Protein AF-0000000076561659 (afdb_homodimer)

Foldseek 3Di:
DVVVVVVVVVLVVCCPPPVVVSVVVVPPPPDPPPPPDDPPDPPDPPPPPCPVDVVPPCPPVNVVVVVVVVVVVVVVVVVVVVVVVVVVVVVVVVVVVVVVVVVVVVVVVCVVLLADADDLVVLLVLQVVLLVLLLVLLCVLQPQWDFDLDPPPPPDDDQHSVLLVQLVVQFPPSQSLLLVLQVLLCVLALVFLAALDDPVRRVVLVVVLVVLVPDPVHAPLNSLSVQLSVLSVVCPDPSRVVRLLVSLLVSLVVSLVSVLVGIWHNDPPPDPDDPPPPGPRSRQDPVSSVSSSVSSSSVNVSSSSQRNHSWDKDWAADDFFDQDDPQAADEPGDRDDDDPVQRRQWTFSGFSFIWMKTFDDNDDPDPDDDDDPDDDDDDPDDDDDDDDPPPPPDPSGDDIDTSGHTYTHIDGDDDPDD/DVVVVVVVVVLVVCCPPPVPVSVVVVPPPPDDDDPPDDPPDPPDPPPPPPPVD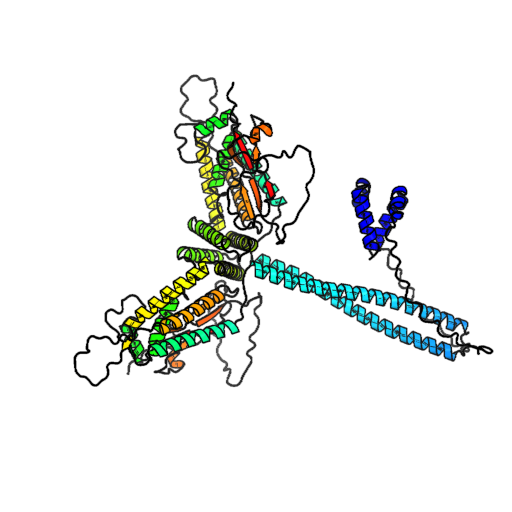PVPPPPPVNVVVVVVVVVVVVVVVVVVVVVVVVVVVVVVVVVVVVVVVVVVVVVVVCVVLLADADDLVVLLVLQVVLLVLLLVLLCVLQPQWDFDLDPPLPPPDDCHSVLLVQLVVQFPPSLSLLLVLQSLLCVLALVFLAALDDPVRRVVLVVVLVVLVPDPVHAPLNSLSVQLSVLSVVCPDPSRVVRLLVSLLVSLVVSLVSVLVGIFHNDPPPDPDDPPPPGPRSRQDPVSSVSSSVSSSSVNVSSSSQRNHSWDKDWAADDFFAQDDPQAADEPGDRDDDDPVQRRQWTFSGFSFIWMKTFDDDDDPDPDDDPPPDDDDDDPDDDDDDDDDPDCDPPSGDDIDTSGHTYTHIDGDDPPDD

Nearest PDB structures (foldseek):
  7tnn-assembly1_D  TM=2.055E-01  e=6.309E+00  Rattus norvegicus

Radius of gyration: 42.23 Å; Cα contacts (8 Å, |Δi|>4): 883; chains: 2; bounding box: 142×108×100 Å

Structure (mmCIF, N/CA/C/O backbone):
data_AF-0000000076561659-model_v1
#
loop_
_entity.id
_entity.type
_entity.pdbx_description
1 polymer 'Uncharacterized protein'
#
loop_
_atom_site.group_PDB
_atom_site.id
_atom_site.type_symbol
_atom_site.label_atom_id
_atom_site.label_alt_id
_atom_site.label_comp_id
_atom_site.label_asym_id
_atom_site.label_entity_id
_atom_site.label_seq_id
_atom_site.pdbx_PDB_ins_code
_atom_site.Cartn_x
_atom_site.Cartn_y
_atom_site.Cartn_z
_atom_site.occupancy
_atom_site.B_iso_or_equiv
_atom_site.auth_seq_id
_atom_site.auth_comp_id
_atom_site.auth_asym_id
_atom_site.auth_atom_id
_atom_site.pdbx_PDB_model_num
ATOM 1 N N . MET A 1 1 ? 38.812 25.25 7.559 1 34.53 1 MET A N 1
ATOM 2 C CA . MET A 1 1 ? 39.375 26.609 7.656 1 34.53 1 MET A CA 1
ATOM 3 C C . MET A 1 1 ? 38.406 27.547 8.344 1 34.53 1 MET A C 1
ATOM 5 O O . MET A 1 1 ? 38.812 28.422 9.117 1 34.53 1 MET A O 1
ATOM 9 N N . VAL A 1 2 ? 37.219 27.172 8.047 1 44.56 2 VAL A N 1
ATOM 10 C CA . VAL A 1 2 ? 36.125 28.047 8.469 1 44.56 2 VAL A CA 1
ATOM 11 C C . VAL A 1 2 ? 35.969 27.984 9.984 1 44.56 2 VAL A C 1
ATOM 13 O O . VAL A 1 2 ? 35.781 29 10.641 1 44.56 2 VAL A O 1
ATOM 16 N N . LEU A 1 3 ? 36.219 26.797 10.453 1 42.22 3 LEU A N 1
ATOM 17 C CA . LEU A 1 3 ? 35.969 26.578 11.875 1 42.22 3 LEU A CA 1
ATOM 18 C C . LEU A 1 3 ? 37.031 27.25 12.727 1 42.22 3 LEU A C 1
ATOM 20 O O . LEU A 1 3 ? 36.75 27.75 13.82 1 42.22 3 LEU A O 1
ATOM 24 N N . ARG A 1 4 ? 38.188 27.172 12.258 1 49.09 4 ARG A N 1
ATOM 25 C CA . ARG A 1 4 ? 39.312 27.828 12.945 1 49.09 4 ARG A CA 1
ATOM 26 C C . ARG A 1 4 ? 39.094 29.344 12.969 1 49.09 4 ARG A C 1
ATOM 28 O O . ARG A 1 4 ? 39.375 30 13.977 1 49.09 4 ARG A O 1
ATOM 35 N N . GLU A 1 5 ? 38.562 29.797 11.773 1 50.53 5 GLU A N 1
ATOM 36 C CA . GLU A 1 5 ? 38.312 31.234 11.648 1 50.53 5 GLU A CA 1
ATOM 37 C C . GLU A 1 5 ? 37.188 31.688 12.578 1 50.53 5 GLU A C 1
ATOM 39 O O . GLU A 1 5 ? 37.281 32.75 13.203 1 50.53 5 GLU A O 1
ATOM 44 N N . ASP A 1 6 ? 36.25 30.812 12.672 1 50.66 6 ASP A N 1
ATOM 45 C CA . ASP A 1 6 ? 35.094 31.156 13.516 1 50.66 6 ASP A CA 1
ATOM 46 C C . ASP A 1 6 ? 35.469 31.125 15 1 50.66 6 ASP A C 1
ATOM 48 O O . ASP A 1 6 ? 35 31.938 15.781 1 50.66 6 ASP A O 1
ATOM 52 N N . PHE A 1 7 ? 36.344 30.188 15.383 1 55.94 7 PHE A N 1
ATOM 53 C CA . PHE A 1 7 ? 36.875 30.109 16.734 1 55.94 7 PHE A CA 1
ATOM 54 C C . PHE A 1 7 ? 37.719 31.344 17.062 1 55.94 7 PHE A C 1
ATOM 56 O O . PHE A 1 7 ? 37.594 31.906 18.156 1 55.94 7 PHE A O 1
ATOM 63 N N . GLY A 1 8 ? 38.625 31.656 16.141 1 61.44 8 GLY A N 1
ATOM 64 C CA . GLY A 1 8 ? 39.438 32.844 16.297 1 61.44 8 GLY A CA 1
ATOM 65 C C . GLY A 1 8 ? 38.594 34.125 16.438 1 61.44 8 GLY A C 1
ATOM 66 O O . GLY A 1 8 ? 38.906 35 17.266 1 61.44 8 GLY A O 1
ATOM 67 N N . ARG A 1 9 ? 37.562 34.156 15.594 1 62.38 9 ARG A N 1
ATOM 68 C CA . ARG A 1 9 ? 36.656 35.312 15.586 1 62.38 9 ARG A CA 1
ATOM 69 C C . ARG A 1 9 ? 35.906 35.406 16.906 1 62.38 9 ARG A C 1
ATOM 71 O O . ARG A 1 9 ? 35.75 36.531 17.453 1 62.38 9 ARG A O 1
ATOM 78 N N . LEU A 1 10 ? 35.375 34.312 17.359 1 60.22 10 LEU A N 1
ATOM 79 C CA . LEU A 1 10 ? 34.656 34.281 18.625 1 60.22 10 LEU A CA 1
ATOM 80 C C . LEU A 1 10 ? 35.562 34.594 19.797 1 60.22 10 LEU A C 1
ATOM 82 O O . LEU A 1 10 ? 35.219 35.344 20.703 1 60.22 10 LEU A O 1
ATOM 86 N N . SER A 1 11 ? 36.75 34.031 19.703 1 63.06 11 SER A N 1
ATOM 87 C CA . SER A 1 11 ? 37.75 34.281 20.719 1 63.06 11 SER A CA 1
ATOM 88 C C . SER A 1 11 ? 38.188 35.75 20.719 1 63.06 11 SER A C 1
ATOM 90 O O . SER A 1 11 ? 38.344 36.344 21.766 1 63.06 11 SER A O 1
ATOM 92 N N . SER A 1 12 ? 38.562 36.344 19.516 1 66 12 SER A N 1
ATOM 93 C CA . SER A 1 12 ? 38.938 37.75 19.375 1 66 12 SER A CA 1
ATOM 94 C C . SER A 1 12 ? 37.781 38.688 19.781 1 66 12 SER A C 1
ATOM 96 O O . SER A 1 12 ? 38.031 39.75 20.359 1 66 12 SER A O 1
ATOM 98 N N . PHE A 1 13 ? 36.469 38.375 19.422 1 60.66 13 PHE A N 1
ATOM 99 C CA . PHE A 1 13 ? 35.281 39.094 19.781 1 60.66 13 PHE A CA 1
ATOM 100 C C . PHE A 1 13 ? 35.094 39.156 21.297 1 60.66 13 PHE A C 1
ATOM 102 O O . PHE A 1 13 ? 34.781 40.219 21.859 1 60.66 13 PHE A O 1
ATOM 109 N N . LEU A 1 14 ? 35.219 37.969 21.891 1 60.69 14 LEU A N 1
ATOM 110 C CA . LEU A 1 14 ? 35.094 37.906 23.344 1 60.69 14 LEU A CA 1
ATOM 111 C C . LEU A 1 14 ? 36.219 38.656 24.031 1 60.69 14 LEU A C 1
ATOM 113 O O . LEU A 1 14 ? 36 39.344 25.031 1 60.69 14 LEU A O 1
ATOM 117 N N . GLN A 1 15 ? 37.469 38.594 23.453 1 65.5 15 GLN A N 1
ATOM 118 C CA . GLN A 1 15 ? 38.625 39.281 23.984 1 65.5 15 GLN A CA 1
ATOM 119 C C . GLN A 1 15 ? 38.438 40.781 23.906 1 65.5 15 GLN A C 1
ATOM 121 O O . GLN A 1 15 ? 38.844 41.531 24.812 1 65.5 15 GLN A O 1
ATOM 126 N N . ARG A 1 16 ? 37.812 41.25 22.828 1 66.12 16 ARG A N 1
ATOM 127 C CA . ARG A 1 16 ? 37.656 42.688 22.609 1 66.12 16 ARG A CA 1
ATOM 128 C C . ARG A 1 16 ? 36.5 43.25 23.406 1 66.12 16 ARG A C 1
ATOM 130 O O . ARG A 1 16 ? 36.594 44.344 23.953 1 66.12 16 ARG A O 1
ATOM 137 N N . ASN A 1 17 ? 35.344 42.531 23.375 1 63.66 17 ASN A N 1
ATOM 138 C CA . ASN A 1 17 ? 34.125 43.125 23.891 1 63.66 17 ASN A CA 1
ATOM 139 C C . ASN A 1 17 ? 33.812 42.656 25.312 1 63.66 17 ASN A C 1
ATOM 141 O O . ASN A 1 17 ? 33.156 43.375 26.078 1 63.66 17 ASN A O 1
ATOM 145 N N . HIS A 1 18 ? 34.125 41.375 25.703 1 53 18 HIS A N 1
ATOM 146 C CA . HIS A 1 18 ? 33.844 40.875 27.047 1 53 18 HIS A CA 1
ATOM 147 C C . HIS A 1 18 ? 35.062 40.156 27.625 1 53 18 HIS A C 1
ATOM 149 O O . HIS A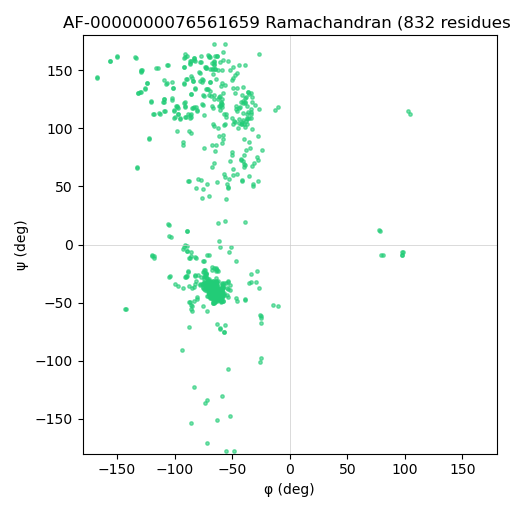 1 18 ? 35.062 38.906 27.688 1 53 18 HIS A O 1
ATOM 155 N N . PRO A 1 19 ? 36.188 40.812 27.906 1 58.41 19 PRO A N 1
ATOM 156 C CA . PRO A 1 19 ? 37.5 40.25 28.344 1 58.41 19 PRO A CA 1
ATOM 157 C C . PRO A 1 19 ? 37.375 39.375 29.594 1 58.41 19 PRO A C 1
ATOM 159 O O . PRO A 1 19 ? 38.125 38.438 29.766 1 58.41 19 PRO A O 1
ATOM 162 N N . ASP A 1 20 ? 36.469 39.719 30.438 1 58.88 20 ASP A N 1
ATOM 163 C CA . ASP A 1 20 ? 36.344 39.031 31.734 1 58.88 20 ASP A CA 1
ATOM 164 C C . ASP A 1 20 ? 35.906 37.594 31.531 1 58.88 20 ASP A C 1
ATOM 166 O O . ASP A 1 20 ? 36.375 36.688 32.25 1 58.88 20 ASP A O 1
ATOM 170 N N . ILE A 1 21 ? 34.938 37.344 30.688 1 55.72 21 ILE A N 1
ATOM 171 C CA . ILE A 1 21 ? 34.375 36 30.484 1 55.72 21 ILE A CA 1
ATOM 172 C C . ILE A 1 21 ? 35.406 35.125 29.781 1 55.72 21 ILE A C 1
ATOM 174 O O . ILE A 1 21 ? 35.5 33.938 30.062 1 55.72 21 ILE A O 1
ATOM 178 N N . TYR A 1 22 ? 36.125 35.688 28.812 1 56.88 22 TYR A N 1
ATOM 179 C CA . TYR A 1 22 ? 37.219 35 28.125 1 56.88 22 TYR A CA 1
ATOM 180 C C . TYR A 1 22 ? 38.25 34.469 29.109 1 56.88 22 TYR A C 1
ATOM 182 O O . TYR A 1 22 ? 38.75 33.344 28.969 1 56.88 22 TYR A O 1
ATOM 190 N N . ALA A 1 23 ? 38.625 35.281 30.125 1 58.38 23 ALA A N 1
ATOM 191 C CA . ALA A 1 23 ? 39.562 34.906 31.172 1 58.38 23 ALA A CA 1
ATOM 192 C C . ALA A 1 23 ? 39.094 33.688 31.953 1 58.38 23 ALA A C 1
ATOM 194 O O . ALA A 1 23 ? 39.875 32.844 32.344 1 58.38 23 ALA A O 1
ATOM 195 N N . GLN A 1 24 ? 37.844 33.688 32.281 1 52.12 24 GLN A N 1
ATOM 196 C CA . GLN A 1 24 ? 37.281 32.625 33.094 1 52.12 24 GLN A CA 1
ATOM 197 C C . GLN A 1 24 ? 37.375 31.281 32.375 1 52.12 24 GLN A C 1
ATOM 199 O O . GLN A 1 24 ? 37.562 30.25 33 1 52.12 24 GLN A O 1
ATOM 204 N N . PHE A 1 25 ? 37 31.281 31.062 1 42.16 25 PHE A N 1
ATOM 205 C CA . PHE A 1 25 ? 37 30.062 30.281 1 42.16 25 PHE A CA 1
ATOM 206 C C . PHE A 1 25 ? 38.406 29.5 30.156 1 42.16 25 PHE A C 1
ATOM 208 O O . PHE A 1 25 ? 38.594 28.281 30.188 1 42.16 25 PHE A O 1
ATOM 215 N N . SER A 1 26 ? 39.406 30.344 29.781 1 45.19 26 SER A N 1
ATOM 216 C CA . SER A 1 26 ? 40.781 29.906 29.609 1 45.19 26 SER A CA 1
ATOM 217 C C . SER A 1 26 ? 41.281 29.156 30.828 1 45.19 26 SER A C 1
ATOM 219 O O . SER A 1 26 ? 42.25 28.391 30.734 1 45.19 26 SER A O 1
ATOM 221 N N . SER A 1 27 ? 40.844 29.562 32 1 38.19 27 SER A N 1
ATOM 222 C CA . SER A 1 27 ? 41.406 28.984 33.219 1 38.19 27 SER A CA 1
ATOM 223 C C . SER A 1 27 ? 40.969 27.531 33.375 1 38.19 27 SER A C 1
ATOM 225 O O . SER A 1 27 ? 41.531 26.797 34.188 1 38.19 27 SER A O 1
ATOM 227 N N . SER A 1 28 ? 39.75 27.203 33.031 1 33.41 28 SER A N 1
ATOM 228 C CA . SER A 1 28 ? 39.344 25.875 33.469 1 33.41 28 SER A CA 1
ATOM 229 C C . SER A 1 28 ? 39.969 24.797 32.594 1 33.41 28 SER A C 1
ATOM 231 O O . SER A 1 28 ? 39.375 24.297 31.656 1 33.41 28 SER A O 1
ATOM 233 N N . SER A 1 29 ? 41.281 24.938 32.188 1 32.28 29 SER A N 1
ATOM 234 C CA . SER A 1 29 ? 42.094 24.047 31.375 1 32.28 29 SER A CA 1
ATOM 235 C C . SER A 1 29 ? 42.156 22.656 31.984 1 32.28 29 SER A C 1
ATOM 237 O O . SER A 1 29 ? 42.875 22.438 32.969 1 32.28 29 SER A O 1
ATOM 239 N N . PRO A 1 30 ? 41 21.922 32.219 1 28.39 30 PRO A N 1
ATOM 240 C CA . PRO A 1 30 ? 41.312 20.797 33.094 1 28.39 30 PRO A CA 1
ATOM 241 C C . PRO A 1 30 ? 42.406 19.891 32.562 1 28.39 30 PRO A C 1
ATOM 243 O O . PRO A 1 30 ? 43.219 19.375 33.344 1 28.39 30 PRO A O 1
ATOM 246 N N . TYR A 1 31 ? 42.062 19.172 31.484 1 26.06 31 TYR A N 1
ATOM 247 C CA . TYR A 1 31 ? 42.531 17.797 31.438 1 26.06 31 TYR A CA 1
ATOM 248 C C . TYR A 1 31 ? 44.031 17.734 31.125 1 26.06 31 TYR A C 1
ATOM 250 O O . TYR A 1 31 ? 44.438 18.078 30.016 1 26.06 31 TYR A O 1
ATOM 258 N N . SER A 1 32 ? 44.906 17.875 31.984 1 24.67 32 SER A N 1
ATOM 259 C CA . SER A 1 32 ? 46.344 17.734 31.922 1 24.67 32 SER A CA 1
ATOM 260 C C . SER A 1 32 ? 46.75 16.312 31.562 1 24.67 32 SER A C 1
ATOM 262 O O . SER A 1 32 ? 47.125 15.531 32.438 1 24.67 32 SER A O 1
ATOM 264 N N . GLU A 1 33 ? 45.875 15.453 30.984 1 24.41 33 GLU A N 1
ATOM 265 C CA . GLU A 1 33 ? 46.531 14.148 31.078 1 24.41 33 GLU A CA 1
ATOM 266 C C . GLU A 1 33 ? 47.906 14.164 30.391 1 24.41 33 GLU A C 1
ATOM 268 O O . GLU A 1 33 ? 48.062 14.766 29.312 1 24.41 33 GLU A O 1
ATOM 273 N N . PRO A 1 34 ? 48.938 13.703 31.031 1 23.7 34 PRO A N 1
ATOM 274 C CA . PRO A 1 34 ? 50.344 13.766 30.625 1 23.7 34 PRO A CA 1
ATOM 275 C C . PRO A 1 34 ? 50.625 13.031 29.312 1 23.7 34 PRO A C 1
ATOM 277 O O . PRO A 1 34 ? 50.062 11.945 29.094 1 23.7 34 PRO A O 1
ATOM 280 N N . ALA A 1 35 ? 50.594 13.734 28.188 1 27.78 35 ALA A N 1
ATOM 281 C CA . ALA A 1 35 ? 50.938 13.219 26.875 1 27.78 35 ALA A CA 1
ATOM 282 C C . ALA A 1 35 ? 52.125 12.258 26.938 1 27.78 35 ALA A C 1
ATOM 284 O O . ALA A 1 35 ? 53.094 12.508 27.656 1 27.78 35 ALA A O 1
ATOM 285 N N . PRO A 1 36 ? 51.875 10.945 26.797 1 27.03 36 PRO A N 1
ATOM 286 C CA . PRO A 1 36 ? 52.969 10.016 26.969 1 27.03 36 PRO A CA 1
ATOM 287 C C . PRO A 1 36 ? 54.281 10.516 26.328 1 27.03 36 PRO A C 1
ATOM 289 O O . PRO A 1 36 ? 54.219 11.336 25.406 1 27.03 36 PRO A O 1
ATOM 292 N N . PRO A 1 37 ? 55.406 10.406 27.016 1 25.11 37 PRO A N 1
ATOM 293 C CA . PRO A 1 37 ? 56.688 11.016 26.625 1 25.11 37 PRO A CA 1
ATOM 294 C C . PRO A 1 37 ? 57.062 10.719 25.188 1 25.11 37 PRO A C 1
ATOM 296 O O . PRO A 1 37 ? 56.688 9.68 24.641 1 25.11 37 PRO A O 1
ATOM 299 N N . PRO A 1 38 ? 57 11.734 24.297 1 28.22 38 PRO A N 1
ATOM 300 C CA . PRO A 1 38 ? 57.312 11.555 22.891 1 28.22 38 PRO A CA 1
ATOM 301 C C . PRO A 1 38 ? 58.469 10.586 22.656 1 28.22 38 PRO A C 1
ATOM 303 O O . PRO A 1 38 ? 59.344 10.445 23.516 1 28.22 38 PRO A O 1
ATOM 306 N N . PRO A 1 39 ? 58.188 9.461 22.094 1 29.08 39 PRO A N 1
ATOM 307 C CA . PRO A 1 39 ? 59.25 8.445 21.969 1 29.08 39 PRO A CA 1
ATOM 308 C C . PRO A 1 39 ? 60.625 9.055 21.781 1 29.08 39 PRO A C 1
ATOM 310 O O . PRO A 1 39 ? 60.75 10.188 21.312 1 29.08 39 PRO A O 1
ATOM 313 N N . PRO A 1 40 ? 61.594 8.664 22.625 1 26.69 40 PRO A N 1
ATOM 314 C CA . PRO A 1 40 ? 62.938 9.25 22.703 1 26.69 40 PRO A CA 1
ATOM 315 C C . PRO A 1 40 ? 63.531 9.578 21.328 1 26.69 40 PRO A C 1
ATOM 317 O O . PRO A 1 40 ? 63.156 8.938 20.328 1 26.69 40 PRO A O 1
ATOM 320 N N . PRO A 1 41 ? 63.688 10.914 21.094 1 28.59 41 PRO A N 1
ATOM 321 C CA . PRO A 1 41 ? 64.25 11.32 19.781 1 28.59 41 PRO A CA 1
ATOM 322 C C . PRO A 1 41 ? 65.25 10.344 19.25 1 28.59 41 PRO A C 1
ATOM 324 O O . PRO A 1 41 ? 65.938 9.664 20.031 1 28.59 41 PRO A O 1
ATOM 327 N N . PRO A 1 42 ? 65 9.68 18.172 1 30.73 42 PRO A N 1
ATOM 328 C CA . PRO A 1 42 ? 65.938 8.68 17.672 1 30.73 42 PRO A CA 1
ATOM 329 C C . PRO A 1 42 ? 67.375 9.023 17.969 1 30.73 42 PRO A C 1
ATOM 331 O O . PRO A 1 42 ? 67.75 10.195 18.172 1 30.73 42 PRO A O 1
ATOM 334 N N . PRO A 1 43 ? 68.062 8.117 18.656 1 27.8 43 PRO A N 1
ATOM 335 C CA . PRO A 1 43 ? 69.438 8.312 19.125 1 27.8 43 PRO A CA 1
ATOM 336 C C . PRO A 1 43 ? 70.25 9.227 18.219 1 27.8 43 PRO A C 1
ATOM 338 O O . PRO A 1 43 ? 70 9.328 17.031 1 27.8 43 PRO A O 1
ATOM 341 N N . PRO A 1 44 ? 70.75 10.398 18.844 1 27.16 44 PRO A N 1
ATOM 342 C CA . PRO A 1 44 ? 71.562 11.312 18.078 1 27.16 44 PRO A CA 1
ATOM 343 C C . PRO A 1 44 ? 72.562 10.578 17.188 1 27.16 44 PRO A C 1
ATOM 345 O O . PRO A 1 44 ? 73.125 9.523 17.562 1 27.16 44 PRO A O 1
ATOM 348 N N . LEU A 1 45 ? 72.312 10.5 15.898 1 30.75 45 LEU A N 1
ATOM 349 C CA . LEU A 1 45 ? 73.25 9.883 15 1 30.75 45 LEU A CA 1
ATOM 350 C C . LEU A 1 45 ? 74.688 10.172 15.469 1 30.75 45 LEU A C 1
ATOM 352 O O . LEU A 1 45 ? 74.938 11.227 16.062 1 30.75 45 LEU A O 1
ATOM 356 N N . PRO A 1 46 ? 75.312 9.141 15.969 1 27.98 46 PRO A N 1
ATOM 357 C CA . PRO A 1 46 ? 76.688 9.32 16.516 1 27.98 46 PRO A CA 1
ATOM 358 C C . PRO A 1 46 ? 77.438 10.484 15.875 1 27.98 46 PRO A C 1
ATOM 360 O O . PRO A 1 46 ? 77.125 10.852 14.727 1 27.98 46 PRO A O 1
ATOM 363 N N . PRO A 1 47 ? 77.75 11.477 16.781 1 28.52 47 PRO A N 1
ATOM 364 C CA . PRO A 1 47 ? 78.562 12.602 16.281 1 28.52 47 PRO A CA 1
ATOM 365 C C . PRO A 1 47 ? 79.688 12.148 15.375 1 28.52 47 PRO A C 1
ATOM 367 O O . PRO A 1 47 ? 80.5 11.336 15.781 1 28.52 47 PRO A O 1
ATOM 370 N N . ARG A 1 48 ? 79.312 11.75 14.156 1 31.48 48 ARG A N 1
ATOM 371 C CA . ARG A 1 48 ? 80.438 11.422 13.352 1 31.48 48 ARG A CA 1
ATOM 372 C C . ARG A 1 48 ? 81.625 12.359 13.672 1 31.48 48 ARG A C 1
ATOM 374 O O . ARG A 1 48 ? 81.438 13.578 13.727 1 31.48 48 ARG A O 1
ATOM 381 N N . ASN A 1 49 ? 82.375 11.93 14.625 1 27.5 49 ASN A N 1
ATOM 382 C CA . ASN A 1 49 ? 83.688 12.547 14.906 1 27.5 49 ASN A CA 1
ATOM 383 C C . ASN A 1 49 ? 84.312 13.188 13.656 1 27.5 49 ASN A C 1
ATOM 385 O O . ASN A 1 49 ? 84.75 12.484 12.758 1 27.5 49 ASN A O 1
ATOM 389 N N . SER A 1 50 ? 83.438 14.117 13.047 1 28.23 50 SER A N 1
ATOM 390 C CA . SER A 1 50 ? 84.125 14.75 11.914 1 28.23 50 SER A CA 1
ATOM 391 C C . SER A 1 50 ? 85.438 15.367 12.336 1 28.23 50 SER A C 1
ATOM 393 O O . SER A 1 50 ? 85.5 16.391 13.016 1 28.23 50 SER A O 1
ATOM 395 N N . SER A 1 51 ? 86.312 14.656 12.992 1 28.19 51 SER A N 1
ATOM 396 C CA . SER A 1 51 ? 87.625 15.258 12.875 1 28.19 51 SER A CA 1
ATOM 397 C C . SER A 1 51 ? 87.812 15.961 11.531 1 28.19 51 SER A C 1
ATOM 399 O O . SER A 1 51 ? 88.062 15.305 10.516 1 28.19 51 SER A O 1
ATOM 401 N N . LEU A 1 52 ? 86.812 16.812 11.305 1 30.48 52 LEU A N 1
ATOM 402 C CA . LEU A 1 52 ? 86.938 17.672 10.125 1 30.48 52 LEU A CA 1
ATOM 403 C C . LEU A 1 52 ? 88.25 18.359 10.039 1 30.48 52 LEU A C 1
ATOM 405 O O . LEU A 1 52 ? 88.625 19.172 10.898 1 30.48 52 LEU A O 1
ATOM 409 N N . GLY A 1 53 ? 89.375 17.75 9.883 1 32.22 53 GLY A N 1
ATOM 410 C CA . GLY A 1 53 ? 90.438 18.484 9.242 1 32.22 53 GLY A CA 1
ATOM 411 C C . GLY A 1 53 ? 89.938 19.578 8.305 1 32.22 53 GLY A C 1
ATOM 412 O O . GLY A 1 53 ? 88.75 19.656 8.016 1 32.22 53 GLY A O 1
ATOM 413 N N . PRO A 1 54 ? 90.812 20.656 7.812 1 34.56 54 PRO A N 1
ATOM 414 C CA . PRO A 1 54 ? 90.25 21.812 7.102 1 34.56 54 PRO A CA 1
ATOM 415 C C . PRO A 1 54 ? 89.125 21.422 6.148 1 34.56 54 PRO A C 1
ATOM 417 O O . PRO A 1 54 ? 89.25 20.406 5.461 1 34.56 54 PRO A O 1
ATOM 420 N N . THR A 1 55 ? 87.938 21.438 6.648 1 37.88 55 THR A N 1
ATOM 421 C CA . THR A 1 55 ? 86.75 21.062 5.973 1 37.88 55 THR A CA 1
ATOM 422 C C . THR A 1 55 ? 86.75 21.5 4.512 1 37.88 55 THR A C 1
ATOM 424 O O . THR A 1 55 ? 86.938 22.688 4.215 1 37.88 55 THR A O 1
ATOM 427 N N . PRO A 1 56 ? 87.438 20.688 3.6 1 39.81 56 PRO A N 1
ATOM 428 C CA . PRO A 1 56 ? 87.562 21.141 2.211 1 39.81 56 PRO A CA 1
ATOM 429 C C . PRO A 1 56 ? 86.312 21.875 1.702 1 39.81 56 PRO A C 1
ATOM 431 O O . PRO A 1 56 ? 85.188 21.656 2.207 1 39.81 56 PRO A O 1
ATOM 434 N N . THR A 1 57 ? 86.438 23.203 1.413 1 41.72 57 THR A N 1
ATOM 435 C CA . THR A 1 57 ? 85.438 24.047 0.695 1 41.72 57 THR A CA 1
ATOM 436 C C . THR A 1 57 ? 84.562 23.203 -0.177 1 41.72 57 THR A C 1
ATOM 438 O O . THR A 1 57 ? 85 22.391 -0.98 1 41.72 57 THR A O 1
ATOM 441 N N . PRO A 1 58 ? 83.5 22.547 0.384 1 48.53 58 PRO A N 1
ATOM 442 C CA . PRO A 1 58 ? 82.625 21.688 -0.413 1 48.53 58 PRO A CA 1
ATOM 443 C C . PRO A 1 58 ? 82.562 22.109 -1.879 1 48.53 58 PRO A C 1
ATOM 445 O O . PRO A 1 58 ? 82.375 23.297 -2.178 1 48.53 58 PRO A O 1
ATOM 448 N N . SER A 1 59 ? 83.375 21.547 -2.736 1 54.34 59 SER A N 1
ATOM 449 C CA . SER A 1 59 ? 83.562 21.797 -4.156 1 54.34 59 SER A CA 1
ATOM 450 C C . SER A 1 59 ? 82.25 22.078 -4.867 1 54.34 59 SER A C 1
ATOM 452 O O . SER A 1 59 ? 81.188 21.641 -4.398 1 54.34 59 SER A O 1
ATOM 454 N N . THR A 1 60 ? 82.062 23.172 -5.633 1 61.94 60 THR A N 1
ATOM 455 C CA . THR A 1 60 ? 81 23.625 -6.52 1 61.94 60 THR A CA 1
ATOM 456 C C . THR A 1 60 ? 80.25 22.438 -7.117 1 61.94 60 THR A C 1
ATOM 458 O O . THR A 1 60 ? 79 22.5 -7.305 1 61.94 60 THR A O 1
ATOM 461 N N . THR A 1 61 ? 80.938 21.297 -7.129 1 67.62 61 THR A N 1
ATOM 462 C CA . THR A 1 61 ? 80.375 20.141 -7.789 1 67.62 61 THR A CA 1
ATOM 463 C C . THR A 1 61 ? 79.375 19.422 -6.848 1 67.62 61 THR A C 1
ATOM 465 O O . THR A 1 61 ? 78.312 18.938 -7.277 1 67.62 61 THR A O 1
ATOM 468 N N . SER A 1 62 ? 79.688 19.453 -5.465 1 75.25 62 SER A N 1
ATOM 469 C CA . SER A 1 62 ? 78.875 18.734 -4.508 1 75.25 62 SER A CA 1
ATOM 470 C C . SER A 1 62 ? 77.562 19.453 -4.254 1 75.25 62 SER A C 1
ATOM 472 O O . SER A 1 62 ? 76.5 18.812 -4.176 1 75.25 62 SER A O 1
ATOM 474 N N . LEU A 1 63 ? 77.625 20.734 -4.234 1 78.25 63 LEU A N 1
ATOM 475 C CA . LEU A 1 63 ? 76.438 21.547 -4.039 1 78.25 63 LEU A CA 1
ATOM 476 C C . LEU A 1 63 ? 75.5 21.469 -5.254 1 78.25 63 LEU A C 1
ATOM 478 O O . LEU A 1 63 ? 74.312 21.438 -5.113 1 78.25 63 LEU A O 1
ATOM 482 N N . GLU A 1 64 ? 76.188 21.297 -6.395 1 77.06 64 GLU A N 1
ATOM 483 C CA . GLU A 1 64 ? 75.438 21.141 -7.633 1 77.06 64 GLU A CA 1
ATOM 484 C C . GLU A 1 64 ? 74.688 19.797 -7.684 1 77.06 64 GLU A C 1
ATO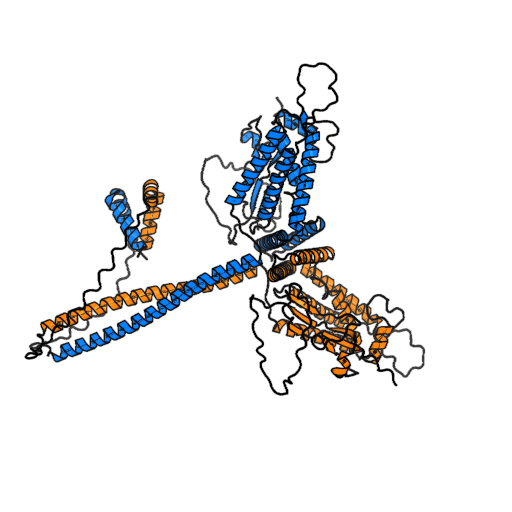M 486 O O . GLU A 1 64 ? 73.562 19.719 -8.156 1 77.06 64 GLU A O 1
ATOM 491 N N . SER A 1 65 ? 75.438 18.781 -7.113 1 81.44 65 SER A N 1
ATOM 492 C CA . SER A 1 65 ? 74.812 17.469 -7.086 1 81.44 65 SER A CA 1
ATOM 493 C C . SER A 1 65 ? 73.625 17.438 -6.133 1 81.44 65 SER A C 1
ATOM 495 O O . SER A 1 65 ? 72.562 16.828 -6.434 1 81.44 65 SER A O 1
ATOM 497 N N . LEU A 1 66 ? 73.688 18.094 -4.977 1 82.69 66 LEU A N 1
ATOM 498 C CA . LEU A 1 66 ? 72.625 18.188 -4.004 1 82.69 66 LEU A CA 1
ATOM 499 C C . LEU A 1 66 ? 71.438 18.984 -4.559 1 82.69 66 LEU A C 1
ATOM 501 O O . LEU A 1 66 ? 70.25 18.641 -4.332 1 82.69 66 LEU A O 1
ATOM 505 N N . LEU A 1 67 ? 71.812 20 -5.332 1 83.31 67 LEU A N 1
ATOM 506 C CA . LEU A 1 67 ? 70.75 20.828 -5.965 1 83.31 67 LEU A CA 1
ATOM 507 C C . LEU A 1 67 ? 70 20.031 -7 1 83.31 67 LEU A C 1
ATOM 509 O O . LEU A 1 67 ? 68.75 20.141 -7.074 1 83.31 67 LEU A O 1
ATOM 513 N N . LYS A 1 68 ? 70.75 19.219 -7.742 1 82.88 68 LYS A N 1
ATOM 514 C CA . LYS A 1 68 ? 70.062 18.391 -8.75 1 82.88 68 LYS A CA 1
ATOM 515 C C . LYS A 1 68 ? 69.188 17.359 -8.109 1 82.88 68 LYS A C 1
ATOM 517 O O . LYS A 1 68 ? 68.062 17.094 -8.609 1 82.88 68 LYS A O 1
ATOM 522 N N . ARG A 1 69 ? 69.625 16.797 -7 1 83.81 69 ARG A N 1
ATOM 523 C CA . ARG A 1 69 ? 68.812 15.812 -6.293 1 83.81 69 ARG A CA 1
ATOM 524 C C . ARG A 1 69 ? 67.562 16.438 -5.738 1 83.81 69 ARG A C 1
ATOM 526 O O . ARG A 1 69 ? 66.438 15.852 -5.84 1 83.81 69 ARG A O 1
ATOM 533 N N . LYS A 1 70 ? 67.625 17.609 -5.203 1 85 70 LYS A N 1
ATOM 534 C CA . LYS A 1 70 ? 66.438 18.281 -4.629 1 85 70 LYS A CA 1
ATOM 535 C C . LYS A 1 70 ? 65.438 18.703 -5.715 1 85 70 LYS A C 1
ATOM 537 O O . LYS A 1 70 ? 64.25 18.688 -5.504 1 85 70 LYS A O 1
ATOM 542 N N . GLU A 1 71 ? 66.062 19.078 -6.867 1 83.88 71 GLU A N 1
ATOM 543 C CA . GLU A 1 71 ? 65.25 19.391 -8.008 1 83.88 71 GLU A CA 1
ATOM 544 C C . GLU A 1 71 ? 64.438 18.172 -8.477 1 83.88 71 GLU A C 1
ATOM 546 O O . GLU A 1 71 ? 63.281 18.281 -8.82 1 83.88 71 GLU A O 1
ATOM 551 N N . HIS A 1 72 ? 65.125 17.078 -8.445 1 86 72 HIS A N 1
ATOM 552 C CA . HIS A 1 72 ? 64.5 15.828 -8.805 1 86 72 HIS A CA 1
ATOM 553 C C . HIS A 1 72 ? 63.375 15.492 -7.816 1 86 72 HIS A C 1
ATOM 555 O O . HIS A 1 72 ? 62.281 15.07 -8.211 1 86 72 HIS A O 1
ATOM 561 N N . ASP A 1 73 ? 63.625 15.727 -6.535 1 86.31 73 ASP A N 1
ATOM 562 C CA . ASP A 1 73 ? 62.625 15.469 -5.496 1 86.31 73 ASP A CA 1
ATOM 563 C C . ASP A 1 73 ? 61.406 16.391 -5.645 1 86.31 73 ASP A C 1
ATOM 565 O O . ASP A 1 73 ? 60.281 15.984 -5.434 1 86.31 73 ASP A O 1
ATOM 569 N N . LEU A 1 74 ? 61.656 17.609 -6.09 1 87.44 74 LEU A N 1
ATOM 570 C CA . LEU A 1 74 ? 60.594 18.578 -6.277 1 87.44 74 LEU A CA 1
ATOM 571 C C . LEU A 1 74 ? 59.688 18.188 -7.449 1 87.44 74 LEU A C 1
ATOM 573 O O . LEU A 1 74 ? 58.469 18.281 -7.359 1 87.44 74 LEU A O 1
ATOM 577 N N . VAL A 1 75 ? 60.375 17.734 -8.477 1 87.81 75 VAL A N 1
ATOM 578 C CA . VAL A 1 75 ? 59.594 17.312 -9.648 1 87.81 75 VAL A CA 1
ATOM 579 C C . VAL A 1 75 ? 58.781 16.078 -9.297 1 87.81 75 VAL A C 1
ATOM 581 O O . VAL A 1 75 ? 57.594 15.992 -9.672 1 87.81 75 VAL A O 1
ATOM 584 N N . ALA A 1 76 ? 59.375 15.195 -8.562 1 87.5 76 ALA A N 1
ATOM 585 C CA . ALA A 1 76 ? 58.656 13.984 -8.148 1 87.5 76 ALA A CA 1
ATOM 586 C C . ALA A 1 76 ? 57.5 14.312 -7.238 1 87.5 76 ALA A C 1
ATOM 588 O O . ALA A 1 76 ? 56.406 13.742 -7.379 1 87.5 76 ALA A O 1
ATOM 589 N N . LEU A 1 77 ? 57.594 15.266 -6.312 1 88.19 77 LEU A N 1
ATOM 590 C CA . LEU A 1 77 ? 56.531 15.664 -5.375 1 88.19 77 LEU A CA 1
ATOM 591 C C . LEU A 1 77 ? 55.406 16.391 -6.094 1 88.19 77 LEU A C 1
ATOM 593 O O . LEU A 1 77 ? 54.25 16.234 -5.734 1 88.19 77 LEU A O 1
ATOM 597 N N . HIS A 1 78 ? 55.781 17.094 -7.164 1 87.88 78 HIS A N 1
ATOM 598 C CA . HIS A 1 78 ? 54.75 17.766 -7.961 1 87.88 78 HIS A CA 1
ATOM 599 C C . HIS A 1 78 ? 53.906 16.75 -8.727 1 87.88 78 HIS A C 1
ATOM 601 O O . HIS A 1 78 ? 52.688 16.922 -8.852 1 87.88 78 HIS A O 1
ATOM 607 N N . ALA A 1 79 ? 54.594 15.805 -9.219 1 89.75 79 ALA A N 1
ATOM 608 C CA . ALA A 1 79 ? 53.844 14.758 -9.938 1 89.75 79 ALA A CA 1
ATOM 609 C C . ALA A 1 79 ? 52.875 14.031 -9.008 1 89.75 79 ALA A C 1
ATOM 611 O O . ALA A 1 79 ? 51.75 13.75 -9.383 1 89.75 79 ALA A O 1
ATOM 612 N N . LEU A 1 80 ? 53.281 13.75 -7.785 1 88.12 80 LEU A N 1
ATOM 613 C CA . LEU A 1 80 ? 52.438 13.086 -6.797 1 88.12 80 LEU A CA 1
ATOM 614 C C . LEU A 1 80 ? 51.25 13.977 -6.398 1 88.12 80 LEU A C 1
ATOM 616 O O . LEU A 1 80 ? 50.125 13.492 -6.227 1 88.12 80 LEU A O 1
ATOM 620 N N . ARG A 1 81 ? 51.531 15.242 -6.305 1 88.06 81 ARG A N 1
ATOM 621 C CA . ARG A 1 81 ? 50.469 16.188 -5.953 1 88.06 81 ARG A CA 1
ATOM 622 C C . ARG A 1 81 ? 49.438 16.281 -7.055 1 88.06 81 ARG A C 1
ATOM 624 O O . ARG A 1 81 ? 48.219 16.328 -6.773 1 88.06 81 ARG A O 1
ATOM 631 N N . THR A 1 82 ? 49.938 16.234 -8.266 1 89.31 82 THR A N 1
ATOM 632 C CA . THR A 1 82 ? 49.031 16.297 -9.391 1 89.31 82 THR A CA 1
ATOM 633 C C . THR A 1 82 ? 48.156 15.047 -9.43 1 89.31 82 THR A C 1
ATOM 635 O O . THR A 1 82 ? 46.969 15.125 -9.742 1 89.31 82 THR A O 1
ATOM 638 N N . GLN A 1 83 ? 48.781 13.953 -9.117 1 90.5 83 GLN A N 1
ATOM 639 C CA . GLN A 1 83 ? 48 12.711 -9.07 1 90.5 83 GLN A CA 1
ATOM 640 C C . GLN A 1 83 ? 46.969 12.75 -7.949 1 90.5 83 GLN A C 1
ATOM 642 O O . GLN A 1 83 ? 45.844 12.32 -8.133 1 90.5 83 GLN A O 1
ATOM 647 N N . GLN A 1 84 ? 47.375 13.312 -6.754 1 90.12 84 GLN A N 1
ATOM 648 C CA . GLN A 1 84 ? 46.469 13.422 -5.625 1 90.12 84 GLN A CA 1
ATOM 649 C C . GLN A 1 84 ? 45.312 14.391 -5.934 1 90.12 84 GLN A C 1
ATOM 651 O O . GLN A 1 84 ? 44.188 14.156 -5.535 1 90.12 84 GLN A O 1
ATOM 656 N N . ASP A 1 85 ? 45.656 15.383 -6.719 1 90.31 85 ASP A N 1
ATOM 657 C CA . ASP A 1 85 ? 44.625 16.344 -7.117 1 90.31 85 ASP A CA 1
ATOM 658 C C . ASP A 1 85 ? 43.594 15.695 -8.055 1 90.31 85 ASP A C 1
ATOM 660 O O . ASP A 1 85 ? 42.406 15.961 -7.961 1 90.31 85 ASP A O 1
ATOM 664 N N . SER A 1 86 ? 44.125 14.891 -8.93 1 92.69 86 SER A N 1
ATOM 665 C CA . SER A 1 86 ? 43.25 14.188 -9.836 1 92.69 86 SER A CA 1
ATOM 666 C C . SER A 1 86 ? 42.344 13.211 -9.078 1 92.69 86 SER A C 1
ATOM 668 O O . SER A 1 86 ? 41.156 13.094 -9.375 1 92.69 86 SER A O 1
ATOM 670 N N . GLU A 1 87 ? 42.906 12.578 -8.117 1 92 87 GLU A N 1
ATOM 671 C CA . GLU A 1 87 ? 42.125 11.656 -7.297 1 92 87 GLU A CA 1
ATOM 672 C C . GLU A 1 87 ? 41.094 12.406 -6.457 1 92 87 GLU A C 1
ATOM 674 O O . GLU A 1 87 ? 39.969 11.945 -6.293 1 92 87 GLU A O 1
ATOM 679 N N . LEU A 1 88 ? 41.5 13.523 -5.914 1 91.81 88 LEU A N 1
ATOM 680 C CA . LEU A 1 88 ? 40.562 14.359 -5.137 1 91.81 88 LEU A CA 1
ATOM 681 C C . LEU A 1 88 ? 39.375 14.805 -5.988 1 91.81 88 LEU A C 1
ATOM 683 O O . LEU A 1 88 ? 38.25 14.75 -5.539 1 91.81 88 LEU A O 1
ATOM 687 N N . ASN A 1 89 ? 39.719 15.141 -7.191 1 92.75 89 ASN A N 1
ATOM 688 C CA . ASN A 1 89 ? 38.656 15.578 -8.086 1 92.75 89 ASN A CA 1
ATOM 689 C C . ASN A 1 89 ? 37.719 14.422 -8.445 1 92.75 89 ASN A C 1
ATOM 691 O O . ASN A 1 89 ? 36.5 14.602 -8.547 1 92.75 89 ASN A O 1
ATOM 695 N N . SER A 1 90 ? 38.312 13.305 -8.625 1 93.44 90 SER A N 1
ATOM 696 C CA . SER A 1 90 ? 37.5 12.125 -8.93 1 93.44 90 SER A CA 1
ATOM 697 C C . SER A 1 90 ? 36.594 11.75 -7.75 1 93.44 90 SER A C 1
ATOM 699 O O . SER A 1 90 ? 35.438 11.422 -7.934 1 93.44 90 SER A O 1
ATOM 701 N N . LEU A 1 91 ? 37.125 11.883 -6.578 1 93.06 91 LEU A N 1
ATOM 702 C CA . LEU A 1 91 ? 36.375 11.539 -5.387 1 93.06 91 LEU A CA 1
ATOM 703 C C . LEU A 1 91 ? 35.281 12.57 -5.113 1 93.06 91 LEU A C 1
ATOM 705 O O . LEU A 1 91 ? 34.188 12.227 -4.668 1 93.06 91 LEU A O 1
ATOM 709 N N . ARG A 1 92 ? 35.594 13.797 -5.395 1 92.44 92 ARG A N 1
ATOM 710 C CA . ARG A 1 92 ? 34.594 14.836 -5.254 1 92.44 92 ARG A CA 1
ATOM 711 C C . ARG A 1 92 ? 33.438 14.617 -6.227 1 92.44 92 ARG A C 1
ATOM 713 O O . ARG A 1 92 ? 32.281 14.82 -5.871 1 92.44 92 ARG A O 1
ATOM 720 N N . LYS A 1 93 ? 33.75 14.188 -7.379 1 93 93 LYS A N 1
ATOM 721 C CA . LYS A 1 93 ? 32.719 13.875 -8.367 1 93 93 LYS A CA 1
ATOM 722 C C . LYS A 1 93 ? 31.891 12.664 -7.949 1 93 93 LYS A C 1
ATOM 724 O O . LYS A 1 93 ? 30.688 12.633 -8.148 1 93 93 LYS A O 1
ATOM 729 N N . GLN A 1 94 ? 32.594 11.805 -7.348 1 92.38 94 GLN A N 1
ATOM 730 C CA . GLN A 1 94 ? 31.906 10.617 -6.875 1 92.38 94 GLN A CA 1
ATOM 731 C C . GLN A 1 94 ? 30.953 10.953 -5.734 1 92.38 94 GLN A C 1
ATOM 733 O O . GLN A 1 94 ? 29.844 10.438 -5.676 1 92.38 94 GLN A O 1
ATOM 738 N N . VAL A 1 95 ? 31.359 11.766 -4.844 1 92.5 95 VAL A N 1
ATOM 739 C CA . VAL A 1 95 ? 30.516 12.18 -3.729 1 92.5 95 VAL A CA 1
ATOM 740 C C . VAL A 1 95 ? 29.281 12.922 -4.258 1 92.5 95 VAL A C 1
ATOM 742 O O . VAL A 1 95 ? 28.156 12.656 -3.822 1 92.5 95 VAL A O 1
ATOM 745 N N . LYS A 1 96 ? 29.531 13.75 -5.168 1 93 96 LYS A N 1
ATOM 746 C CA . LYS A 1 96 ? 28.422 14.484 -5.758 1 93 96 LYS A CA 1
ATOM 747 C C . LYS A 1 96 ? 27.484 13.539 -6.512 1 93 96 LYS A C 1
ATOM 749 O O . LYS A 1 96 ? 26.266 13.688 -6.441 1 93 96 LYS A O 1
ATOM 754 N N . GLY A 1 97 ? 28.047 12.648 -7.195 1 91.44 97 GLY A N 1
ATOM 755 C CA . GLY A 1 97 ? 27.25 11.664 -7.918 1 91.44 97 GLY A CA 1
ATOM 756 C C . GLY A 1 97 ? 26.406 10.797 -7.004 1 91.44 97 GLY A C 1
ATOM 757 O O . GLY A 1 97 ? 25.234 10.539 -7.301 1 91.44 97 GLY A O 1
ATOM 758 N N . LEU A 1 98 ? 27.016 10.477 -5.863 1 91.19 98 LEU A N 1
ATOM 759 C CA . LEU A 1 98 ? 26.281 9.664 -4.898 1 91.19 98 LEU A CA 1
ATOM 760 C C . LEU A 1 98 ? 25.188 10.469 -4.227 1 91.19 98 LEU A C 1
ATOM 762 O O . LEU A 1 98 ? 24.078 9.961 -4.004 1 91.19 98 LEU A O 1
ATOM 766 N N . GLN A 1 99 ? 25.516 11.711 -3.986 1 90.69 99 GLN A N 1
ATOM 767 C CA . GLN A 1 99 ? 24.516 12.586 -3.398 1 90.69 99 GLN A CA 1
ATOM 768 C C . GLN A 1 99 ? 23.344 12.789 -4.352 1 90.69 99 GLN A C 1
ATOM 770 O O . GLN A 1 99 ? 22.172 12.734 -3.936 1 90.69 99 GLN A O 1
ATOM 775 N N . ASP A 1 100 ? 23.641 12.977 -5.562 1 91.06 100 ASP A N 1
ATOM 776 C CA . ASP A 1 100 ? 22.594 13.133 -6.566 1 91.06 100 ASP A CA 1
ATOM 777 C C . ASP A 1 100 ? 21.766 11.859 -6.707 1 91.06 100 ASP A C 1
ATOM 779 O O . ASP A 1 100 ? 20.547 11.914 -6.867 1 91.06 100 ASP A O 1
ATOM 783 N N . PHE A 1 101 ? 22.438 10.773 -6.617 1 89.94 101 PHE A N 1
ATOM 784 C CA . PHE A 1 101 ? 21.766 9.484 -6.715 1 89.94 101 PHE A CA 1
ATOM 785 C C . PHE A 1 101 ? 20.797 9.289 -5.555 1 89.94 101 PHE A C 1
ATOM 787 O O . PHE A 1 101 ? 19.688 8.789 -5.742 1 89.94 101 PHE A O 1
ATOM 794 N N . ILE A 1 102 ? 21.203 9.688 -4.43 1 87.94 102 ILE A N 1
ATOM 795 C CA . ILE A 1 102 ? 20.359 9.539 -3.246 1 87.94 102 ILE A CA 1
ATOM 796 C C . ILE A 1 102 ? 19.094 10.391 -3.393 1 87.94 102 ILE A C 1
ATOM 798 O O . ILE A 1 102 ? 17.984 9.922 -3.119 1 87.94 102 ILE A O 1
ATOM 802 N N . ILE A 1 103 ? 19.234 11.562 -3.842 1 87.94 103 ILE A N 1
ATOM 803 C CA . ILE A 1 103 ? 18.109 12.469 -4.012 1 87.94 103 ILE A CA 1
ATOM 804 C C . ILE A 1 103 ? 17.172 11.945 -5.102 1 87.94 103 ILE A C 1
ATOM 806 O O . ILE A 1 103 ? 15.961 11.914 -4.926 1 87.94 103 ILE A O 1
ATOM 810 N N . GLN A 1 104 ? 17.781 11.5 -6.16 1 87.62 104 GLN A N 1
ATOM 811 C CA . GLN A 1 104 ? 16.984 10.992 -7.266 1 87.62 104 GLN A CA 1
ATOM 812 C C . GLN A 1 104 ? 16.234 9.719 -6.867 1 87.62 104 GLN A C 1
ATOM 814 O O . GLN A 1 104 ? 15.07 9.531 -7.234 1 87.62 104 GLN A O 1
ATOM 819 N N . SER A 1 105 ? 16.969 8.906 -6.16 1 83.56 105 SER A N 1
ATOM 820 C CA . SER A 1 105 ? 16.344 7.664 -5.707 1 83.56 105 SER A CA 1
ATOM 821 C C . SER A 1 105 ? 15.188 7.941 -4.758 1 83.56 105 SER A C 1
ATOM 823 O O . SER A 1 105 ? 14.148 7.281 -4.828 1 83.56 105 SER A O 1
ATOM 825 N N . ARG A 1 106 ? 15.367 8.891 -3.943 1 81.56 106 ARG A N 1
ATOM 826 C CA . ARG A 1 106 ? 14.32 9.273 -3 1 81.56 106 ARG A CA 1
ATOM 827 C C . ARG A 1 106 ? 13.117 9.859 -3.729 1 81.56 106 ARG A C 1
ATOM 829 O O . ARG A 1 106 ? 11.969 9.531 -3.412 1 81.56 106 ARG A O 1
ATOM 836 N N . ASN A 1 107 ? 13.375 10.68 -4.691 1 84.12 107 ASN A N 1
ATOM 837 C CA . ASN A 1 107 ? 12.297 11.281 -5.477 1 84.12 107 ASN A CA 1
ATOM 838 C C . ASN A 1 107 ? 11.539 10.242 -6.285 1 84.12 107 ASN A C 1
ATOM 840 O O . ASN A 1 107 ? 10.312 10.312 -6.406 1 84.12 107 ASN A O 1
ATOM 844 N N . LYS A 1 108 ? 12.312 9.344 -6.773 1 82.56 108 LYS A N 1
ATOM 845 C CA . LYS A 1 108 ? 11.688 8.281 -7.555 1 82.56 108 LYS A CA 1
ATOM 846 C C . LYS A 1 108 ? 10.781 7.418 -6.688 1 82.56 108 LYS A C 1
ATOM 848 O O . LYS A 1 108 ? 9.656 7.098 -7.074 1 82.56 108 LYS A O 1
ATOM 853 N N . THR A 1 109 ? 11.258 7.105 -5.555 1 82.31 109 THR A N 1
ATOM 854 C CA . THR A 1 109 ? 10.477 6.289 -4.633 1 82.31 109 THR A CA 1
ATOM 855 C C . THR A 1 109 ? 9.227 7.031 -4.18 1 82.31 109 THR A C 1
ATOM 857 O O . THR A 1 109 ? 8.148 6.445 -4.094 1 82.31 109 THR A O 1
ATOM 860 N N . GLN A 1 110 ? 9.414 8.281 -3.926 1 82 110 GLN A N 1
ATOM 861 C CA . GLN A 1 110 ? 8.281 9.094 -3.496 1 82 110 GLN A CA 1
ATOM 862 C C . GLN A 1 110 ? 7.246 9.227 -4.609 1 82 110 GLN A C 1
ATOM 864 O O . GLN A 1 110 ? 6.043 9.203 -4.348 1 82 110 GLN A O 1
ATOM 869 N N . ALA A 1 111 ? 7.734 9.328 -5.746 1 82.75 111 ALA A N 1
ATOM 870 C CA . ALA A 1 111 ? 6.832 9.438 -6.887 1 82.75 111 ALA A CA 1
ATOM 871 C C . ALA A 1 111 ? 6.062 8.133 -7.105 1 82.75 111 ALA A C 1
ATOM 873 O O . ALA A 1 111 ? 4.879 8.156 -7.445 1 82.75 111 ALA A O 1
ATOM 874 N N . LEU A 1 112 ? 6.738 7.066 -6.816 1 83.31 112 LEU A N 1
ATOM 875 C CA . LEU A 1 112 ? 6.098 5.77 -7 1 83.31 112 LEU A CA 1
ATOM 876 C C . LEU A 1 112 ? 5.066 5.516 -5.902 1 83.31 112 LEU A C 1
ATOM 878 O O . LEU A 1 112 ? 4.02 4.918 -6.16 1 83.31 112 LEU A O 1
ATOM 882 N N . GLU A 1 113 ? 5.32 6.004 -4.742 1 83.62 113 GLU A N 1
ATOM 883 C CA . GLU A 1 113 ? 4.383 5.82 -3.641 1 83.62 113 GLU A CA 1
ATOM 884 C C . GLU A 1 113 ? 3.26 6.852 -3.693 1 83.62 113 GLU A C 1
ATOM 886 O O . GLU A 1 113 ? 2.162 6.609 -3.189 1 83.62 113 GLU A O 1
ATOM 891 N N . GLY A 1 114 ? 3.537 7.938 -4.262 1 81.88 114 GLY A N 1
ATOM 892 C CA . GLY A 1 114 ? 2.539 8.992 -4.391 1 81.88 114 GLY A CA 1
ATOM 893 C C . GLY A 1 114 ? 2.326 9.766 -3.107 1 81.88 114 GLY A C 1
ATOM 894 O O . GLY A 1 114 ? 1.312 10.453 -2.951 1 81.88 114 GLY A O 1
ATOM 895 N N . ILE A 1 115 ? 3.193 9.602 -2.133 1 83.69 115 ILE A N 1
ATOM 896 C CA . ILE A 1 115 ? 3.002 10.227 -0.828 1 83.69 115 ILE A CA 1
ATOM 897 C C . ILE A 1 115 ? 3.686 11.586 -0.803 1 83.69 115 ILE A C 1
ATOM 899 O O . ILE A 1 115 ? 4.863 11.711 -1.157 1 83.69 115 ILE A O 1
ATOM 903 N N . VAL A 1 116 ? 2.924 12.57 -0.547 1 82.94 116 VAL A N 1
ATOM 904 C CA . VAL A 1 116 ? 3.461 13.906 -0.334 1 82.94 116 VAL A CA 1
ATOM 905 C C . VAL A 1 116 ? 3.537 14.203 1.162 1 82.94 116 VAL A C 1
ATOM 907 O O . VAL A 1 116 ? 2.51 14.266 1.842 1 82.94 116 VAL A O 1
ATOM 910 N N . ASP A 1 117 ? 4.68 14.359 1.641 1 83.44 117 ASP A N 1
ATOM 911 C CA . ASP A 1 117 ? 4.867 14.602 3.068 1 83.44 117 ASP A CA 1
ATOM 912 C C . ASP A 1 117 ? 4.688 16.078 3.402 1 83.44 117 ASP A C 1
ATOM 914 O O . ASP A 1 117 ? 5.418 16.922 2.887 1 83.44 117 ASP A O 1
ATOM 918 N N . LEU A 1 118 ? 3.727 16.328 4.18 1 87.31 118 LEU A N 1
ATOM 919 C CA . LEU A 1 118 ? 3.457 17.688 4.633 1 87.31 118 LEU A CA 1
ATOM 920 C C . LEU A 1 118 ? 3.873 17.875 6.086 1 87.31 118 LEU A C 1
ATOM 922 O O . LEU A 1 118 ? 3.93 16.906 6.848 1 87.31 118 LEU A O 1
ATOM 926 N N . ASP A 1 119 ? 4.16 19.047 6.457 1 86.62 119 ASP A N 1
ATOM 927 C CA . ASP A 1 119 ? 4.684 19.359 7.781 1 86.62 119 ASP A CA 1
ATOM 928 C C . ASP A 1 119 ? 3.559 19.469 8.805 1 86.62 119 ASP A C 1
ATOM 930 O O . ASP A 1 119 ? 2.402 19.688 8.445 1 86.62 119 ASP A O 1
ATOM 934 N N . ASP A 1 120 ? 4.012 19.281 10.047 1 88.88 120 ASP A N 1
ATOM 935 C CA . ASP A 1 120 ? 3.072 19.406 11.156 1 88.88 120 ASP A CA 1
ATOM 936 C C . ASP A 1 120 ? 2.525 20.828 11.266 1 88.88 120 ASP A C 1
ATOM 938 O O . ASP A 1 120 ? 1.35 21.016 11.586 1 88.88 120 ASP A O 1
ATOM 942 N N . VAL A 1 121 ? 3.381 21.812 10.953 1 92.12 121 VAL A N 1
ATOM 943 C CA . VAL A 1 121 ? 2.988 23.219 11.039 1 92.12 121 VAL A CA 1
ATOM 944 C C . VAL A 1 121 ? 1.896 23.516 10.016 1 92.12 121 VAL A C 1
ATOM 946 O O . VAL A 1 121 ? 0.962 24.266 10.297 1 92.12 121 VAL A O 1
ATOM 949 N N . TYR A 1 122 ? 2.008 22.891 8.945 1 93.5 122 TYR A N 1
ATOM 950 C CA . TYR A 1 122 ? 0.989 23.047 7.918 1 93.5 122 TYR A CA 1
ATOM 951 C C . TYR A 1 122 ? -0.363 22.531 8.406 1 93.5 122 TYR A C 1
ATOM 953 O O . TYR A 1 122 ? -1.372 23.234 8.297 1 93.5 122 TYR A O 1
ATOM 961 N N . PHE A 1 123 ? -0.381 21.391 8.961 1 94 123 PHE A N 1
ATOM 962 C CA . PHE A 1 123 ? -1.643 20.797 9.391 1 94 123 PHE A CA 1
ATOM 963 C C . PHE A 1 123 ? -2.227 21.578 10.562 1 94 123 PHE A C 1
ATOM 965 O O . PHE A 1 123 ? -3.443 21.766 10.648 1 94 123 PHE A O 1
ATOM 972 N N . GLU A 1 124 ? -1.386 22.016 11.43 1 94.44 124 GLU A N 1
ATOM 973 C CA . GLU A 1 124 ? -1.863 22.828 12.547 1 94.44 124 GLU A CA 1
ATOM 974 C C . GLU A 1 124 ? -2.516 24.109 12.062 1 94.44 124 GLU A C 1
ATOM 976 O O . GLU A 1 124 ? -3.613 24.469 12.5 1 94.44 124 GLU A O 1
ATOM 981 N N . ARG A 1 125 ? -1.871 24.719 11.164 1 95.06 125 ARG A N 1
ATOM 982 C CA . ARG A 1 125 ? -2.361 25.984 10.641 1 95.06 125 ARG A CA 1
ATOM 983 C C . ARG A 1 125 ? -3.668 25.797 9.875 1 95.06 125 ARG A C 1
ATOM 985 O O . ARG A 1 125 ? -4.641 26.516 10.102 1 95.06 125 ARG A O 1
ATOM 992 N N . GLU A 1 126 ? -3.646 24.844 8.977 1 95.94 126 GLU A N 1
ATOM 993 C CA . GLU A 1 126 ? -4.824 24.609 8.141 1 95.94 126 GLU A CA 1
ATOM 994 C C . GLU A 1 126 ? -6.012 24.156 8.984 1 95.94 126 GLU A C 1
ATOM 996 O O . GLU A 1 126 ? -7.156 24.5 8.703 1 95.94 126 GLU A O 1
ATOM 1001 N N . PHE A 1 127 ? -5.746 23.391 10 1 95.25 127 PHE A N 1
ATOM 1002 C CA . PHE A 1 127 ? -6.812 22.906 10.867 1 95.25 127 PHE A CA 1
ATOM 1003 C C . PHE A 1 127 ? -7.402 24.031 11.695 1 95.25 127 PHE A C 1
ATOM 1005 O O . PHE A 1 127 ? -8.617 24.125 11.859 1 95.25 127 PHE A O 1
ATOM 1012 N N . LYS A 1 128 ? -6.602 24.875 12.219 1 94.69 128 LYS A N 1
ATOM 1013 C CA . LYS A 1 128 ? -7.074 26.031 12.977 1 94.69 128 LYS A CA 1
ATOM 1014 C C . LYS A 1 128 ? -7.867 26.984 12.086 1 94.69 128 LYS A C 1
ATOM 1016 O O . LYS A 1 128 ? -8.891 27.531 12.508 1 94.69 128 LYS A O 1
ATOM 1021 N N . GLN A 1 129 ? -7.367 27.109 10.898 1 96.25 129 GLN A N 1
ATOM 1022 C CA . GLN A 1 129 ? -8.078 27.969 9.953 1 96.25 129 GLN A CA 1
ATOM 1023 C C . GLN A 1 129 ? -9.445 27.391 9.602 1 96.25 129 GLN A C 1
ATOM 1025 O O . GLN A 1 129 ? -10.414 28.125 9.438 1 96.25 129 GLN A O 1
ATOM 1030 N N . LEU A 1 130 ? -9.453 26.109 9.445 1 96.44 130 LEU A N 1
ATOM 1031 C CA . LEU A 1 130 ? -10.727 25.453 9.156 1 96.44 130 LEU A CA 1
ATOM 1032 C C . LEU A 1 130 ? -11.703 25.625 10.312 1 96.44 130 LEU A C 1
ATOM 1034 O O . LEU A 1 130 ? -12.875 25.922 10.102 1 96.44 130 LEU A O 1
ATOM 1038 N N . ALA A 1 131 ? -11.258 25.438 11.516 1 95 131 ALA A N 1
ATOM 1039 C CA . ALA A 1 131 ? -12.094 25.625 12.695 1 95 131 ALA A CA 1
ATOM 1040 C C . ALA A 1 131 ? -12.656 27.031 12.766 1 95 131 ALA A C 1
ATOM 1042 O O . ALA A 1 131 ? -13.836 27.234 13.055 1 95 131 ALA A O 1
ATOM 1043 N N . ALA A 1 132 ? -11.781 27.969 12.461 1 95.38 132 ALA A N 1
ATOM 1044 C CA . ALA A 1 132 ? -12.195 29.375 12.484 1 95.38 132 ALA A CA 1
ATOM 1045 C C . ALA A 1 132 ? -13.227 29.656 11.398 1 95.38 132 ALA A C 1
ATOM 1047 O O . ALA A 1 132 ? -14.203 30.375 11.625 1 95.38 132 ALA A O 1
ATOM 1048 N N . SER A 1 133 ? -12.992 29.125 10.234 1 96.62 133 SER A N 1
ATOM 1049 C CA . SER A 1 133 ? -13.906 29.359 9.117 1 96.62 133 SER A CA 1
ATOM 1050 C C . SER A 1 133 ? -15.281 28.766 9.398 1 96.62 133 SER A C 1
ATOM 1052 O O . SER A 1 133 ? -16.297 29.375 9.062 1 96.62 133 SER A O 1
ATOM 1054 N N . VAL A 1 134 ? -15.336 27.609 9.992 1 95.88 134 VAL A N 1
ATOM 1055 C CA . VAL A 1 134 ? -16.609 26.984 10.336 1 95.88 134 VAL A CA 1
ATOM 1056 C C . VAL A 1 134 ? -17.328 27.828 11.383 1 95.88 134 VAL A C 1
ATOM 1058 O O . VAL A 1 134 ? -18.531 28.078 11.258 1 95.88 134 VAL A O 1
ATOM 1061 N N . ARG A 1 135 ? -16.656 28.266 12.352 1 92.69 135 ARG A N 1
ATOM 1062 C CA . ARG A 1 135 ? -17.25 29.094 13.414 1 92.69 135 ARG A CA 1
ATOM 1063 C C . ARG A 1 135 ? -17.781 30.406 12.852 1 92.6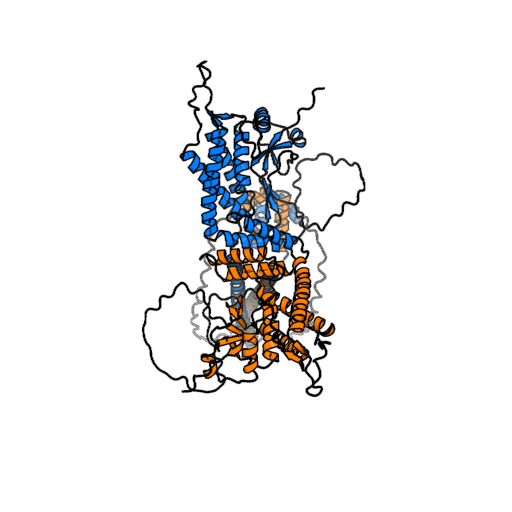9 135 ARG A C 1
ATOM 1065 O O . ARG A 1 135 ? -18.891 30.828 13.211 1 92.69 135 ARG A O 1
ATOM 1072 N N . ASP A 1 136 ? -16.984 31.016 11.977 1 94.62 136 ASP A N 1
ATOM 1073 C CA . ASP A 1 136 ? -17.391 32.281 11.375 1 94.62 136 ASP A CA 1
ATOM 1074 C C . ASP A 1 136 ? -18.656 32.094 10.531 1 94.62 136 ASP A C 1
ATOM 1076 O O . ASP A 1 136 ? -19.547 32.969 10.547 1 94.62 136 ASP A O 1
ATOM 1080 N N . TRP A 1 137 ? -18.672 31.078 9.82 1 94.88 137 TRP A N 1
ATOM 1081 C CA . TRP A 1 137 ? -19.859 30.797 9.008 1 94.88 137 TRP A CA 1
ATOM 1082 C C . TRP A 1 137 ? -21.078 30.578 9.883 1 94.88 137 TRP A C 1
ATOM 1084 O O . TRP A 1 137 ? -22.156 31.094 9.594 1 94.88 137 TRP A O 1
ATOM 1094 N N . CYS A 1 138 ? -20.969 29.828 10.984 1 91.81 138 CYS A N 1
ATOM 1095 C CA . CYS A 1 138 ? -22.078 29.578 11.914 1 91.81 138 CYS A CA 1
ATOM 1096 C C . CYS A 1 138 ? -22.5 30.875 12.602 1 91.81 138 CYS A C 1
ATOM 1098 O O . CYS A 1 138 ? -23.688 31.094 12.836 1 91.81 138 CYS A O 1
ATOM 1100 N N . TRP A 1 139 ? -21.516 31.656 12.875 1 89.94 139 TRP A N 1
ATOM 1101 C CA . TRP A 1 139 ? -21.797 32.938 13.492 1 89.94 139 TRP A CA 1
ATOM 1102 C C . TRP A 1 139 ? -22.625 33.812 12.562 1 89.94 139 TRP A C 1
ATOM 1104 O O . TRP A 1 139 ? -23.609 34.438 12.984 1 89.94 139 TRP A O 1
ATOM 1114 N N . LYS A 1 140 ? -22.344 33.906 11.336 1 88.38 140 LYS A N 1
ATOM 1115 C CA . LYS A 1 140 ? -23.062 34.688 10.352 1 88.38 140 LYS A CA 1
ATOM 1116 C C . LYS A 1 140 ? -24.484 34.156 10.156 1 88.38 140 LYS A C 1
ATOM 1118 O O . LYS A 1 140 ? -25.438 34.969 10.047 1 88.38 140 LYS A O 1
ATOM 1123 N N . LEU A 1 141 ? -24.609 32.906 10.125 1 86.25 141 LEU A N 1
ATOM 1124 C CA . LEU A 1 141 ? -25.906 32.281 9.875 1 86.25 141 LEU A CA 1
ATOM 1125 C C . LEU A 1 141 ? -26.812 32.438 11.094 1 86.25 141 LEU A C 1
ATOM 1127 O O . LEU A 1 141 ? -28.016 32.625 10.953 1 86.25 141 LEU A O 1
ATOM 1131 N N . SER A 1 142 ? -26.219 32.344 12.273 1 83.88 142 SER A N 1
ATOM 1132 C CA . SER A 1 142 ? -27.031 32.281 13.484 1 83.88 142 SER A CA 1
ATOM 1133 C C . SER A 1 142 ? -27.234 33.688 14.062 1 83.88 142 SER A C 1
ATOM 1135 O O . SER A 1 142 ? -27.969 33.875 15.031 1 83.88 142 SER A O 1
ATOM 1137 N N . ARG A 1 143 ? -26.594 34.594 13.422 1 80.12 143 ARG A N 1
ATOM 1138 C CA . ARG A 1 143 ? -26.75 35.938 13.969 1 80.12 143 ARG A CA 1
ATOM 1139 C C . ARG A 1 143 ? -28.219 36.375 13.977 1 80.12 143 ARG A C 1
ATOM 1141 O O . ARG A 1 143 ? -28.891 36.312 12.945 1 80.12 143 ARG A O 1
ATOM 1148 N N . GLY A 1 144 ? -28.828 36.688 15.086 1 75.12 144 GLY A N 1
ATOM 1149 C CA . GLY A 1 144 ? -30.188 37.188 15.25 1 75.12 144 GLY A CA 1
ATOM 1150 C C . GLY A 1 144 ? -31.234 36.125 15.211 1 75.12 144 GLY A C 1
ATOM 1151 O O . GLY A 1 144 ? -32.438 36.375 15.438 1 75.12 144 GLY A O 1
ATOM 1152 N N . ALA A 1 145 ? -30.812 34.906 14.844 1 76 145 ALA A N 1
ATOM 1153 C CA . ALA A 1 145 ? -31.781 33.812 14.75 1 76 145 ALA A CA 1
ATOM 1154 C C . ALA A 1 145 ? -31.969 33.156 16.109 1 76 145 ALA A C 1
ATOM 1156 O O . ALA A 1 145 ? -31.094 33.219 16.969 1 76 145 ALA A O 1
ATOM 1157 N N . GLY A 1 146 ? -33.219 32.719 16.375 1 75.19 146 GLY A N 1
ATOM 1158 C CA . GLY A 1 146 ? -33.5 31.922 17.547 1 75.19 146 GLY A CA 1
ATOM 1159 C C . GLY A 1 146 ? -33.406 30.422 17.266 1 75.19 146 GLY A C 1
ATOM 1160 O O . GLY A 1 146 ? -33.344 30.016 16.094 1 75.19 146 GLY A O 1
ATOM 1161 N N . ILE A 1 147 ? -33.094 29.609 18.297 1 73.94 147 ILE A N 1
ATOM 1162 C CA . ILE A 1 147 ? -33.031 28.156 18.156 1 73.94 147 ILE A CA 1
ATOM 1163 C C . ILE A 1 147 ? -34.375 27.547 18.578 1 73.94 147 ILE A C 1
ATOM 1165 O O . ILE A 1 147 ? -34.906 27.891 19.641 1 73.94 147 ILE A O 1
ATOM 1169 N N . PHE A 1 148 ? -35.125 27.047 17.547 1 65.94 148 PHE A N 1
ATOM 1170 C CA . PHE A 1 148 ? -36.375 26.359 17.844 1 65.94 148 PHE A CA 1
ATOM 1171 C C . PHE A 1 148 ? -36.156 24.891 18.141 1 65.94 148 PHE A C 1
ATOM 1173 O O . PHE A 1 148 ? -35.5 24.188 17.344 1 65.94 148 PHE A O 1
ATOM 1180 N N . VAL A 1 149 ? -36.312 24.422 19.344 1 57.88 149 VAL A N 1
ATOM 1181 C CA . VAL A 1 149 ? -36.188 23.016 19.719 1 57.88 149 VAL A CA 1
ATOM 1182 C C . VAL A 1 149 ? -37.531 22.297 19.547 1 57.88 149 VAL A C 1
ATOM 1184 O O . VAL A 1 149 ? -38.406 22.406 20.391 1 57.88 149 VAL A O 1
ATOM 1187 N N . GLY A 1 150 ? -38.188 22.344 18.328 1 52.06 150 GLY A N 1
ATOM 1188 C CA . GLY A 1 150 ? -39.469 21.672 18.172 1 52.06 150 GLY A CA 1
ATOM 1189 C C . GLY A 1 150 ? -39.406 20.172 18.344 1 52.06 150 GLY A C 1
ATOM 1190 O O . GLY A 1 150 ? -38.312 19.609 18.453 1 52.06 150 GLY A O 1
ATOM 1191 N N . GLU A 1 151 ? -40.656 19.469 18.609 1 48.56 151 GLU A N 1
ATOM 1192 C CA . GLU A 1 151 ? -40.844 18.031 18.781 1 48.56 151 GLU A CA 1
ATOM 1193 C C . GLU A 1 151 ? -40.094 17.25 17.703 1 48.56 151 GLU A C 1
ATOM 1195 O O . GLU A 1 151 ? -39.688 16.109 17.938 1 48.56 151 GLU A O 1
ATOM 1200 N N . GLU A 1 152 ? -40.344 17.719 16.562 1 43.5 152 GLU A N 1
ATOM 1201 C CA . GLU A 1 152 ? -39.906 16.938 15.406 1 43.5 152 GLU A CA 1
ATOM 1202 C C . GLU A 1 152 ? -38.375 16.953 15.273 1 43.5 152 GLU A C 1
ATOM 1204 O O . GLU A 1 152 ? -37.844 16.578 14.234 1 43.5 152 GLU A O 1
ATOM 1209 N N . VAL A 1 153 ? -37.812 17.781 16.062 1 44.5 153 VAL A N 1
ATOM 1210 C CA . VAL A 1 153 ? -36.375 17.5 15.891 1 44.5 153 VAL A CA 1
ATOM 1211 C C . VAL A 1 153 ? -36.156 16 15.773 1 44.5 153 VAL A C 1
ATOM 1213 O O . VAL A 1 153 ? -36.438 15.25 16.703 1 44.5 153 VAL A O 1
ATOM 1216 N N . GLU A 1 154 ? -36.656 15.516 14.695 1 42.38 154 GLU A N 1
ATOM 1217 C CA . GLU A 1 154 ? -36.438 14.117 14.305 1 42.38 154 GLU A CA 1
ATOM 1218 C C . GLU A 1 154 ? -35.375 13.461 15.18 1 42.38 154 GLU A C 1
ATOM 1220 O O . GLU A 1 154 ? -34.375 14.094 15.547 1 42.38 154 GLU A O 1
ATOM 1225 N N . ARG A 1 155 ? -35.844 12.406 15.906 1 38.59 155 ARG A N 1
ATOM 1226 C CA . ARG A 1 155 ? -35.031 11.453 16.672 1 38.59 155 ARG A CA 1
ATOM 1227 C C . ARG A 1 155 ? -33.656 11.289 16.062 1 38.59 155 ARG A C 1
ATOM 1229 O O . ARG A 1 155 ? -32.875 10.422 16.469 1 38.59 155 ARG A O 1
ATOM 1236 N N . LYS A 1 156 ? -33.625 11.414 14.789 1 39.56 156 LYS A N 1
ATOM 1237 C CA . LYS A 1 156 ? -32.406 10.727 14.352 1 39.56 156 LYS A CA 1
ATOM 1238 C C . LYS A 1 156 ? -31.172 11.25 15.094 1 39.56 156 LYS A C 1
ATOM 1240 O O . LYS A 1 156 ? -30.391 10.469 15.641 1 39.56 156 LYS A O 1
ATOM 1245 N N . PRO A 1 157 ? -30.281 12.086 14.328 1 42.59 157 PRO A N 1
ATOM 1246 C CA . PRO A 1 157 ? -28.969 12.047 14.977 1 42.59 157 PRO A CA 1
ATOM 1247 C C . PRO A 1 157 ? -28.984 12.625 16.391 1 42.59 157 PRO A C 1
ATOM 1249 O O . PRO A 1 157 ? -30 13.203 16.812 1 42.59 157 PRO A O 1
ATOM 1252 N N . PHE A 1 158 ? -27.672 13.273 16.891 1 44.53 158 PHE A N 1
ATOM 1253 C CA . PHE A 1 158 ? -26.922 13.453 18.141 1 44.53 158 PHE A CA 1
ATOM 1254 C C . PHE A 1 158 ? -27.625 14.445 19.047 1 44.53 158 PHE A C 1
ATOM 1256 O O . PHE A 1 158 ? -27.516 14.352 20.281 1 44.53 158 PHE A O 1
ATOM 1263 N N . LEU A 1 159 ? -27.938 15.703 18.734 1 52 159 LEU A N 1
ATOM 1264 C CA . LEU A 1 159 ? -28.312 16.578 19.828 1 52 159 LEU A CA 1
ATOM 1265 C C . LEU A 1 159 ? -29.828 16.578 20.016 1 52 159 LEU A C 1
ATOM 1267 O O . LEU A 1 159 ? -30.578 17.016 19.141 1 52 159 LEU A O 1
ATOM 1271 N N . ILE A 1 160 ? -30.328 15.625 20.844 1 56.72 160 ILE A N 1
ATOM 1272 C CA . ILE A 1 160 ? -31.688 15.508 21.344 1 56.72 160 ILE A CA 1
ATOM 1273 C C . ILE A 1 160 ? -32.125 16.844 21.922 1 56.72 160 ILE A C 1
ATOM 1275 O O . ILE A 1 160 ? -31.312 17.641 22.375 1 56.72 160 ILE A O 1
ATOM 1279 N N . LYS A 1 161 ? -33.469 17.156 21.641 1 61.38 161 LYS A N 1
ATOM 1280 C CA . LYS A 1 161 ? -34.062 18.391 22.141 1 61.38 161 LYS A CA 1
ATOM 1281 C C . LYS A 1 161 ? -33.594 18.719 23.562 1 61.38 161 LYS A C 1
ATOM 1283 O O . LYS A 1 161 ? -33.156 19.844 23.844 1 61.38 161 LYS A O 1
ATOM 1288 N N . GLU A 1 162 ? -33.688 17.672 24.281 1 64.75 162 GLU A N 1
ATOM 1289 C CA . GLU A 1 162 ? -33.312 17.875 25.672 1 64.75 162 GLU A CA 1
ATOM 1290 C C . GLU A 1 162 ? -31.859 18.281 25.812 1 64.75 162 GLU A C 1
ATOM 1292 O O . GLU A 1 162 ? -31.516 19.094 26.672 1 64.75 162 GLU A O 1
ATOM 1297 N N . GLU A 1 163 ? -31.172 17.781 24.906 1 72.44 163 GLU A N 1
ATOM 1298 C CA . GLU A 1 163 ? -29.75 18.062 25 1 72.44 163 GLU A CA 1
ATOM 1299 C C . GLU A 1 163 ? -29.438 19.484 24.516 1 72.44 163 GLU A C 1
ATOM 1301 O O . GLU A 1 163 ? -28.609 20.172 25.109 1 72.44 163 GLU A O 1
ATOM 1306 N N . ILE A 1 164 ? -30.141 19.891 23.594 1 75.56 164 ILE A N 1
ATOM 1307 C CA . ILE A 1 164 ? -29.938 21.234 23.062 1 75.56 164 ILE A CA 1
ATOM 1308 C C . ILE A 1 164 ? -30.359 22.281 24.109 1 75.56 164 ILE A C 1
ATOM 1310 O O . ILE A 1 164 ? -29.656 23.266 24.328 1 75.56 164 ILE A O 1
ATOM 1314 N N . GLU A 1 165 ? -31.422 21.969 24.734 1 74.75 165 GLU A N 1
ATOM 1315 C CA . GLU A 1 165 ? -31.922 22.875 25.75 1 74.75 165 GLU A CA 1
ATOM 1316 C C . GLU A 1 165 ? -30.953 22.969 26.938 1 74.75 165 GLU A C 1
ATOM 1318 O O . GLU A 1 165 ? -30.734 24.047 27.484 1 74.75 165 GLU A O 1
ATOM 1323 N N . ARG A 1 166 ? -30.438 21.906 27.234 1 77.19 166 ARG A N 1
ATOM 1324 C CA . ARG A 1 166 ? -29.484 21.875 28.328 1 77.19 166 ARG A CA 1
ATOM 1325 C C . ARG A 1 166 ? -28.219 22.672 27.984 1 77.19 166 ARG A C 1
ATOM 1327 O O . ARG A 1 166 ? -27.703 23.422 28.812 1 77.19 166 ARG A O 1
ATOM 1334 N N . LEU A 1 167 ? -27.844 22.547 26.781 1 82.44 167 LEU A N 1
ATOM 1335 C CA . LEU A 1 167 ? -26.625 23.219 26.359 1 82.44 167 LEU A CA 1
ATOM 1336 C C . LEU A 1 167 ? -26.844 24.719 26.203 1 82.44 167 LEU A C 1
ATOM 1338 O O . LEU A 1 167 ? -25.953 25.516 26.469 1 82.44 167 LEU A O 1
ATOM 1342 N N . MET A 1 168 ? -28.062 25.016 25.906 1 81.44 168 MET A N 1
ATOM 1343 C CA . MET A 1 168 ? -28.375 26.438 25.672 1 81.44 168 MET A CA 1
ATOM 1344 C C . MET A 1 168 ? -28.422 27.188 27 1 81.44 168 MET A C 1
ATOM 1346 O O . MET A 1 168 ? -28.344 28.422 27.016 1 81.44 168 MET A O 1
ATOM 1350 N N . LYS A 1 169 ? -28.469 26.406 28.062 1 77.5 169 LYS A N 1
ATOM 1351 C CA . LYS A 1 169 ? -28.484 27.047 29.375 1 77.5 169 LYS A CA 1
ATOM 1352 C C . LYS A 1 169 ? -27.078 27.484 29.781 1 77.5 169 LYS A C 1
ATOM 1354 O O . LYS A 1 169 ? -26.906 28.469 30.5 1 77.5 169 LYS A O 1
ATOM 1359 N N . THR A 1 170 ? -26.125 26.812 29.266 1 74.94 170 THR A N 1
ATOM 1360 C CA . THR A 1 170 ? -24.781 27.047 29.75 1 74.94 170 THR A CA 1
ATOM 1361 C C . THR A 1 170 ? -23.875 27.562 28.641 1 74.94 170 THR A C 1
ATOM 1363 O O . THR A 1 170 ? -22.797 28.094 28.906 1 74.94 170 THR A O 1
ATOM 1366 N N . HIS A 1 171 ? -24.422 27.5 27.391 1 80.81 171 HIS A N 1
ATOM 1367 C CA . HIS A 1 171 ? -23.562 27.859 26.281 1 80.81 171 HIS A CA 1
ATOM 1368 C C . HIS A 1 171 ? -24.266 28.781 25.297 1 80.81 171 HIS A C 1
ATOM 1370 O O . HIS A 1 171 ? -25.5 28.891 25.312 1 80.81 171 HIS A O 1
ATOM 1376 N N . SER A 1 172 ? -23.438 29.422 24.531 1 82.56 172 SER A N 1
ATOM 1377 C CA . SER A 1 172 ? -23.969 30.344 23.547 1 82.56 172 SER A CA 1
ATOM 1378 C C . SER A 1 172 ? -24.609 29.594 22.375 1 82.56 172 SER A C 1
ATOM 1380 O O . SER A 1 172 ? -24.25 28.453 22.094 1 82.56 172 SER A O 1
ATOM 1382 N N . LYS A 1 173 ? -25.531 30.219 21.781 1 83.88 173 LYS A N 1
ATOM 1383 C CA . LYS A 1 173 ? -26.188 29.672 20.594 1 83.88 173 LYS A CA 1
ATOM 1384 C C . LYS A 1 173 ? -25.156 29.312 19.516 1 83.88 173 LYS A C 1
ATOM 1386 O O . LYS A 1 173 ? -25.281 28.281 18.844 1 83.88 173 LYS A O 1
ATOM 1391 N N . ILE A 1 174 ? -24.109 30.156 19.391 1 85.88 174 ILE A N 1
ATOM 1392 C CA . ILE A 1 174 ? -23.094 29.922 18.375 1 85.88 174 ILE A CA 1
ATOM 1393 C C . ILE A 1 174 ? -22.375 28.609 18.641 1 85.88 174 ILE A C 1
ATOM 1395 O O . ILE A 1 174 ? -22.094 27.844 17.719 1 85.88 174 ILE A O 1
ATOM 1399 N N . GLY A 1 175 ? -22.109 28.375 19.859 1 86.44 175 GLY A N 1
ATOM 1400 C CA . GLY A 1 175 ? -21.453 27.125 20.234 1 86.44 175 GLY A CA 1
ATOM 1401 C C . GLY A 1 175 ? -22.266 25.891 19.906 1 86.44 175 GLY A C 1
ATOM 1402 O O . GLY A 1 175 ? -21.734 24.906 19.391 1 86.44 175 GLY A O 1
ATOM 1403 N N . VAL A 1 176 ? -23.5 25.984 20.156 1 86.12 176 VAL A N 1
ATOM 1404 C CA . VAL A 1 176 ? -24.391 24.844 19.938 1 86.12 176 VAL A CA 1
ATOM 1405 C C . VAL A 1 176 ? -24.578 24.625 18.438 1 86.12 176 VAL A C 1
ATOM 1407 O O . VAL A 1 176 ? -24.531 23.484 17.953 1 86.12 176 VAL A O 1
ATOM 1410 N N . VAL A 1 177 ? -24.797 25.688 17.688 1 87.81 177 VAL A N 1
ATOM 1411 C CA . VAL A 1 177 ? -24.984 25.578 16.25 1 87.81 177 VAL A CA 1
ATOM 1412 C C . VAL A 1 177 ? -23.703 25.031 15.602 1 87.81 177 VAL A C 1
ATOM 1414 O O . VAL A 1 177 ? -23.766 24.188 14.703 1 87.81 177 VAL A O 1
ATOM 1417 N N . THR A 1 178 ? -22.562 25.578 16.078 1 91.25 178 THR A N 1
ATOM 1418 C CA . THR A 1 178 ? -21.281 25.078 15.555 1 91.25 178 THR A CA 1
ATOM 1419 C C . THR A 1 178 ? -21.141 23.578 15.836 1 91.25 178 THR A C 1
ATOM 1421 O O . THR A 1 178 ? -20.688 22.828 14.977 1 91.25 178 THR A O 1
ATOM 1424 N N . ALA A 1 179 ? -21.438 23.141 17.016 1 90 179 ALA A N 1
ATOM 1425 C CA . ALA A 1 179 ? -21.359 21.719 17.375 1 90 179 ALA A CA 1
ATOM 1426 C C . ALA A 1 179 ? -22.25 20.875 16.469 1 90 179 ALA A C 1
ATOM 1428 O O . ALA A 1 179 ? -21.875 19.75 16.109 1 90 179 ALA A O 1
ATOM 1429 N N . PHE A 1 180 ? -23.344 21.406 16.141 1 87.31 180 PHE A N 1
ATOM 1430 C CA . PHE A 1 180 ? -24.266 20.688 15.258 1 87.31 180 PHE A CA 1
ATOM 1431 C C . PHE A 1 180 ? -23.656 20.531 13.875 1 87.31 180 PHE A C 1
ATOM 1433 O O . PHE A 1 180 ? -23.719 19.453 13.281 1 87.31 180 PHE A O 1
ATOM 1440 N N . VAL A 1 181 ? -23.156 21.578 13.336 1 91.06 181 VAL A N 1
ATOM 1441 C CA . VAL A 1 181 ? -22.562 21.547 12.008 1 91.06 181 VAL A CA 1
ATOM 1442 C C . VAL A 1 181 ? -21.359 20.594 12 1 91.06 181 VAL A C 1
ATOM 1444 O O . VAL A 1 181 ? -21.219 19.781 11.086 1 91.06 181 VAL A O 1
ATOM 1447 N N . VAL A 1 182 ? -20.562 20.641 13.023 1 92.88 182 VAL A N 1
ATOM 1448 C CA . VAL A 1 182 ? -19.359 19.797 13.109 1 92.88 182 VAL A CA 1
ATOM 1449 C C . VAL A 1 182 ? -19.766 18.328 13.234 1 92.88 182 VAL A C 1
ATOM 1451 O O . VAL A 1 182 ? -19.094 17.453 12.695 1 92.88 182 VAL A O 1
ATOM 1454 N N . ASP A 1 183 ? -20.797 18.078 13.875 1 89.75 183 ASP A N 1
ATOM 1455 C CA . ASP A 1 183 ? -21.297 16.703 13.992 1 89.75 183 ASP A CA 1
ATOM 1456 C C . ASP A 1 183 ? -21.656 16.125 12.617 1 89.75 183 ASP A C 1
ATOM 1458 O O . ASP A 1 183 ? -21.359 14.977 12.32 1 89.75 183 ASP A O 1
ATOM 1462 N N . LYS A 1 184 ? -22.375 16.953 11.875 1 91.06 184 LYS A N 1
ATOM 1463 C CA . LYS A 1 184 ? -22.703 16.516 10.523 1 91.06 184 LYS A CA 1
ATOM 1464 C C . LYS A 1 184 ? -21.453 16.344 9.672 1 91.06 184 LYS A C 1
ATOM 1466 O O . LYS A 1 184 ? -21.375 15.438 8.844 1 91.06 184 LYS A O 1
ATOM 1471 N N . MET A 1 185 ? -20.484 17.188 9.867 1 92.56 185 MET A N 1
ATOM 1472 C CA . MET A 1 185 ? -19.219 17.094 9.156 1 92.56 185 MET A CA 1
ATOM 1473 C C . MET A 1 185 ? -18.484 15.805 9.547 1 92.56 185 MET A C 1
ATOM 1475 O O . MET A 1 185 ? -17.875 15.148 8.703 1 92.56 185 MET A O 1
ATOM 1479 N N . TRP A 1 186 ? -18.531 15.523 10.773 1 91.56 186 TRP A N 1
ATOM 1480 C CA . TRP A 1 186 ? -17.875 14.32 11.281 1 91.56 186 TRP A CA 1
ATOM 1481 C C . TRP A 1 186 ? -18.484 13.062 10.672 1 91.56 186 TRP A C 1
ATOM 1483 O O . TRP A 1 186 ? -17.766 12.203 10.156 1 91.56 186 TRP A O 1
ATOM 1493 N N . VAL A 1 187 ? -19.75 12.969 10.633 1 87.69 187 VAL A N 1
ATOM 1494 C CA . VAL A 1 187 ? -20.453 11.789 10.133 1 87.69 187 VAL A CA 1
ATOM 1495 C C . VAL A 1 187 ? -20.297 11.703 8.617 1 87.69 187 VAL A C 1
ATOM 1497 O O . VAL A 1 187 ? -20.125 10.609 8.062 1 87.69 187 VAL A O 1
ATOM 1500 N N . GLY A 1 188 ? -20.203 12.75 8 1 87.12 188 GLY A N 1
ATOM 1501 C CA . GLY A 1 188 ? -20.203 12.758 6.543 1 87.12 188 GLY A CA 1
ATOM 1502 C C . GLY A 1 188 ? -18.812 12.648 5.941 1 87.12 188 GLY A C 1
ATOM 1503 O O . GLY A 1 188 ? -18.656 12.172 4.816 1 87.12 188 GLY A O 1
ATOM 1504 N N . CYS A 1 189 ? -17.859 13.102 6.641 1 88.44 189 CYS A N 1
ATOM 1505 C CA . CYS A 1 189 ? -16.562 13.156 5.977 1 88.44 189 CYS A CA 1
ATOM 1506 C C . CYS A 1 189 ? -15.445 12.82 6.949 1 88.44 189 CYS A C 1
ATOM 1508 O O . CYS A 1 189 ? -14.797 11.781 6.82 1 88.44 189 CYS A O 1
ATOM 1510 N N . LEU A 1 190 ? -15.281 13.477 8.086 1 88.25 190 LEU A N 1
ATOM 1511 C CA . LEU A 1 190 ? -14.102 13.445 8.93 1 88.25 190 LEU A CA 1
ATOM 1512 C C . LEU A 1 190 ? -13.992 12.117 9.672 1 88.25 190 LEU A C 1
ATOM 1514 O O . LEU A 1 190 ? -12.898 11.695 10.047 1 88.25 190 LEU A O 1
ATOM 1518 N N . GLY A 1 191 ? -15.047 11.469 9.875 1 85.69 191 GLY A N 1
ATOM 1519 C CA . GLY A 1 191 ? -15.031 10.211 10.609 1 85.69 191 GLY A CA 1
ATOM 1520 C C . GLY A 1 191 ? -14.844 9.008 9.703 1 85.69 191 GLY A C 1
ATOM 1521 O O . GLY A 1 191 ? -14.719 7.879 10.188 1 85.69 191 GLY A O 1
ATOM 1522 N N . ARG A 1 192 ? -14.742 9.219 8.477 1 87.88 192 ARG A N 1
ATOM 1523 C CA . ARG A 1 192 ? -14.586 8.133 7.516 1 87.88 192 ARG A CA 1
ATOM 1524 C C . ARG A 1 192 ? -13.133 7.695 7.41 1 87.88 192 ARG A C 1
ATOM 1526 O O . ARG A 1 192 ? -12.227 8.422 7.824 1 87.88 192 ARG A O 1
ATOM 1533 N N . TYR A 1 193 ? -12.969 6.48 6.895 1 89 193 TYR A N 1
ATOM 1534 C CA . TYR A 1 193 ? -11.609 5.992 6.703 1 89 193 TYR A CA 1
ATOM 1535 C C . TYR A 1 193 ? -10.883 6.812 5.645 1 89 193 TYR A C 1
ATOM 1537 O O . TYR A 1 193 ? -9.719 7.188 5.832 1 89 193 TYR A O 1
ATOM 1545 N N . ALA A 1 194 ? -11.539 6.977 4.57 1 88.12 194 ALA A N 1
ATOM 1546 C CA . ALA A 1 194 ? -11.07 7.828 3.479 1 88.12 194 ALA A CA 1
ATOM 1547 C C . ALA A 1 194 ? -12.242 8.305 2.619 1 88.12 194 ALA A C 1
ATOM 1549 O O . ALA A 1 194 ? -13.297 7.664 2.588 1 88.12 194 ALA A O 1
ATOM 1550 N N . LEU A 1 195 ? -11.953 9.336 2.002 1 86.5 195 LEU A N 1
ATOM 1551 C CA . LEU A 1 195 ? -12.992 9.891 1.143 1 86.5 195 LEU A CA 1
ATOM 1552 C C . LEU A 1 195 ? -12.992 9.211 -0.223 1 86.5 195 LEU A C 1
ATOM 1554 O O . LEU A 1 195 ? -11.938 8.797 -0.713 1 86.5 195 LEU A O 1
ATOM 1558 N N . GLY A 1 196 ? -14.188 8.953 -0.794 1 80.25 196 GLY A N 1
ATOM 1559 C CA . GLY A 1 196 ? -14.297 8.391 -2.133 1 80.25 196 GLY A CA 1
ATOM 1560 C C . GLY A 1 196 ? -14.492 6.891 -2.141 1 80.25 196 GLY A C 1
ATOM 1561 O O . GLY A 1 196 ? -14.68 6.289 -3.199 1 80.25 196 GLY A O 1
ATOM 1562 N N . LEU A 1 197 ? -14.336 6.336 -0.958 1 85.56 197 LEU A N 1
ATOM 1563 C CA . LEU A 1 197 ? -14.5 4.891 -0.863 1 85.56 197 LEU A CA 1
ATOM 1564 C C . LEU A 1 197 ? -15.953 4.523 -0.578 1 85.56 197 LEU A C 1
ATOM 1566 O O . LEU A 1 197 ? -16.656 5.242 0.142 1 85.56 197 LEU A O 1
ATOM 1570 N N . SER A 1 198 ? -16.359 3.463 -1.183 1 85.62 198 SER A N 1
ATOM 1571 C CA . SER A 1 198 ? -17.656 2.9 -0.824 1 85.62 198 SER A CA 1
ATOM 1572 C C . SER A 1 198 ? -17.625 2.291 0.574 1 85.62 198 SER A C 1
ATOM 1574 O O . SER A 1 198 ? -16.547 2.051 1.13 1 85.62 198 SER A O 1
ATOM 1576 N N . ASN A 1 199 ? -18.781 2.111 1.114 1 85.94 199 ASN A N 1
ATOM 1577 C CA . ASN A 1 199 ? -18.875 1.517 2.443 1 85.94 199 ASN A CA 1
ATOM 1578 C C . ASN A 1 199 ? -18.219 0.14 2.482 1 85.94 199 ASN A C 1
ATOM 1580 O O . ASN A 1 199 ? -17.547 -0.203 3.455 1 85.94 199 ASN A O 1
ATOM 1584 N N . GLU A 1 200 ? -18.375 -0.584 1.391 1 88 200 GLU A N 1
ATOM 1585 C CA . GLU A 1 200 ? -17.781 -1.918 1.325 1 88 200 GLU A CA 1
ATOM 1586 C C . GLU A 1 200 ? -16.25 -1.847 1.273 1 88 200 GLU A C 1
ATOM 1588 O O . GLU A 1 200 ? -15.57 -2.619 1.945 1 88 200 GLU A O 1
ATOM 1593 N N . GLU A 1 201 ? -15.844 -0.952 0.5 1 89.12 201 GLU A N 1
ATOM 1594 C CA . GLU A 1 201 ? -14.398 -0.773 0.385 1 89.12 201 GLU A CA 1
ATOM 1595 C C . GLU A 1 201 ? -13.789 -0.333 1.712 1 89.12 201 GLU A C 1
ATOM 1597 O O . GLU A 1 201 ? -12.711 -0.789 2.086 1 89.12 201 GLU A O 1
ATOM 1602 N N . GLU A 1 202 ? -14.5 0.534 2.393 1 90.81 202 GLU A N 1
ATOM 1603 C CA . GLU A 1 202 ? -14.008 1.019 3.678 1 90.81 202 GLU A CA 1
ATOM 1604 C C . GLU A 1 202 ? -13.922 -0.113 4.699 1 90.81 202 GLU A C 1
ATOM 1606 O O . GLU A 1 202 ? -12.938 -0.219 5.434 1 90.81 202 GLU A O 1
ATOM 1611 N N . VAL A 1 203 ? -14.914 -0.905 4.754 1 91.81 203 VAL A N 1
ATOM 1612 C CA . VAL A 1 203 ? -14.961 -2.012 5.703 1 91.81 203 VAL A CA 1
ATOM 1613 C C . VAL A 1 203 ? -13.812 -2.98 5.426 1 91.81 203 VAL A C 1
ATOM 1615 O O . VAL A 1 203 ? -13.133 -3.434 6.352 1 91.81 203 VAL A O 1
ATOM 1618 N N . VAL A 1 204 ? -13.586 -3.25 4.195 1 92.25 204 VAL A N 1
ATOM 1619 C CA . VAL A 1 204 ? -12.555 -4.207 3.814 1 92.25 204 VAL A CA 1
ATOM 1620 C C . VAL A 1 204 ? -11.172 -3.627 4.121 1 92.25 204 VAL A C 1
ATOM 1622 O O . VAL A 1 204 ? -10.297 -4.328 4.633 1 92.25 204 VAL A O 1
ATOM 1625 N N . LEU A 1 205 ? -10.961 -2.346 3.801 1 92.62 205 LEU A N 1
ATOM 1626 C CA . LEU A 1 205 ? -9.664 -1.727 4.059 1 92.62 205 LEU A CA 1
ATOM 1627 C C . LEU A 1 205 ? -9.383 -1.661 5.555 1 92.62 205 LEU A C 1
ATOM 1629 O O . LEU A 1 205 ? -8.242 -1.88 5.984 1 92.62 205 LEU A O 1
ATOM 1633 N N . ARG A 1 206 ? -10.398 -1.421 6.328 1 91.69 206 ARG A N 1
ATOM 1634 C CA . ARG A 1 206 ? -10.234 -1.44 7.777 1 91.69 206 ARG A CA 1
ATOM 1635 C C . ARG A 1 206 ? -9.891 -2.842 8.273 1 91.69 206 ARG A C 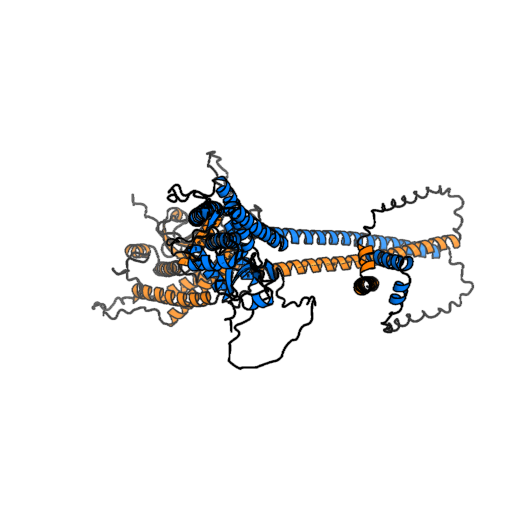1
ATOM 1637 O O . ARG A 1 206 ? -9.062 -3.006 9.172 1 91.69 206 ARG A O 1
ATOM 1644 N N . ALA A 1 207 ? -10.547 -3.777 7.664 1 89.94 207 ALA A N 1
ATOM 1645 C CA . ALA A 1 207 ? -10.305 -5.168 8.039 1 89.94 207 ALA A CA 1
ATOM 1646 C C . ALA A 1 207 ? -8.883 -5.594 7.684 1 89.94 207 ALA A C 1
ATOM 1648 O O . ALA A 1 207 ? -8.219 -6.27 8.469 1 89.94 207 ALA A O 1
ATOM 1649 N N . LEU A 1 208 ? -8.477 -5.188 6.523 1 91.19 208 LEU A N 1
ATOM 1650 C CA . LEU A 1 208 ? -7.121 -5.523 6.094 1 91.19 208 LEU A CA 1
ATOM 1651 C C . LEU A 1 208 ? -6.086 -4.871 7.004 1 91.19 208 LEU A C 1
ATOM 1653 O O . LEU A 1 208 ? -5.117 -5.516 7.41 1 91.19 208 LEU A O 1
ATOM 1657 N N . GLU A 1 209 ? -6.27 -3.629 7.293 1 91.06 209 GLU A N 1
ATOM 1658 C CA . GLU A 1 209 ? -5.375 -2.941 8.219 1 91.06 209 GLU A CA 1
ATOM 1659 C C . GLU A 1 209 ? -5.363 -3.623 9.586 1 91.06 209 GLU A C 1
ATOM 1661 O O . GLU A 1 209 ? -4.309 -3.76 10.211 1 91.06 209 GLU A O 1
ATOM 1666 N N . GLY A 1 210 ? -6.531 -4.016 10.008 1 89.38 210 GLY A N 1
ATOM 1667 C CA . GLY A 1 210 ? -6.637 -4.73 11.273 1 89.38 210 GLY A CA 1
ATOM 1668 C C . GLY A 1 210 ? -5.91 -6.062 11.266 1 89.38 210 GLY A C 1
ATOM 1669 O O . GLY A 1 210 ? -5.266 -6.43 12.25 1 89.38 210 GLY A O 1
ATOM 1670 N N . GLU A 1 211 ? -5.992 -6.695 10.203 1 88.44 211 GLU A N 1
ATOM 1671 C CA . GLU A 1 211 ? -5.305 -7.973 10.062 1 88.44 211 GLU A CA 1
ATOM 1672 C C . GLU A 1 211 ? -3.789 -7.793 10.102 1 88.44 211 GLU A C 1
ATOM 1674 O O . GLU A 1 211 ? -3.078 -8.602 10.703 1 88.44 211 GLU A O 1
ATOM 1679 N N . MET A 1 212 ? -3.334 -6.777 9.484 1 88.62 212 MET A N 1
ATOM 1680 C CA . MET A 1 212 ? -1.902 -6.496 9.477 1 88.62 212 MET A CA 1
ATOM 1681 C C . MET A 1 212 ? -1.414 -6.137 10.875 1 88.62 212 MET A C 1
ATOM 1683 O O . MET A 1 212 ? -0.299 -6.492 11.258 1 88.62 212 MET A O 1
ATOM 1687 N N . ARG A 1 213 ? -2.27 -5.535 11.617 1 88.12 213 ARG A N 1
ATOM 1688 C CA . ARG A 1 213 ? -1.91 -5.094 12.953 1 88.12 213 ARG A CA 1
ATOM 1689 C C . ARG A 1 213 ? -1.795 -6.277 13.914 1 88.12 213 ARG A C 1
ATOM 1691 O O . ARG A 1 213 ? -1.056 -6.215 14.898 1 88.12 213 ARG A O 1
ATOM 1698 N N . LYS A 1 214 ? -2.461 -7.324 13.609 1 87.19 214 LYS A N 1
ATOM 1699 C CA . LYS A 1 214 ? -2.463 -8.5 14.469 1 87.19 214 LYS A CA 1
ATOM 1700 C C . LYS A 1 214 ? -1.137 -9.25 14.375 1 87.19 214 LYS A C 1
ATOM 1702 O O . LYS A 1 214 ? -0.779 -10.008 15.281 1 87.19 214 LYS A O 1
ATOM 1707 N N . SER A 1 215 ? -0.508 -8.992 13.289 1 87.19 215 SER A N 1
ATOM 1708 C CA . SER A 1 215 ? 0.747 -9.711 13.094 1 87.19 215 SER A CA 1
ATOM 1709 C C . SER A 1 215 ? 1.896 -9.039 13.828 1 87.19 215 SER A C 1
ATOM 1711 O O . SER A 1 215 ? 2.076 -7.82 13.727 1 87.19 215 SER A O 1
ATOM 1713 N N . ASP A 1 216 ? 2.697 -9.758 14.5 1 84.88 216 ASP A N 1
ATOM 1714 C CA . ASP A 1 216 ? 3.859 -9.242 15.211 1 84.88 216 ASP A CA 1
ATOM 1715 C C . ASP A 1 216 ? 5.047 -9.062 14.266 1 84.88 216 ASP A C 1
ATOM 1717 O O . ASP A 1 216 ? 6.027 -8.398 14.609 1 84.88 216 ASP A O 1
ATOM 1721 N N . LYS A 1 217 ? 4.934 -9.562 13.133 1 86.69 217 LYS A N 1
ATOM 1722 C CA . LYS A 1 217 ? 6.043 -9.523 12.188 1 86.69 217 LYS A CA 1
ATOM 1723 C C . LYS A 1 217 ? 6.023 -8.242 11.367 1 86.69 217 LYS A C 1
ATOM 1725 O O . LYS A 1 217 ? 7.008 -7.898 10.711 1 86.69 217 LYS A O 1
ATOM 1730 N N . ILE A 1 218 ? 4.914 -7.516 11.469 1 88.88 218 ILE A N 1
ATOM 1731 C CA . ILE A 1 218 ? 4.781 -6.301 10.672 1 88.88 218 ILE A CA 1
ATOM 1732 C C . ILE A 1 218 ? 4.887 -5.074 11.57 1 88.88 218 ILE A C 1
ATOM 1734 O O . ILE A 1 218 ? 4.047 -4.867 12.453 1 88.88 218 ILE A O 1
ATOM 1738 N N . PRO A 1 219 ? 5.906 -4.355 11.344 1 87.12 219 PRO A N 1
ATOM 1739 C CA . PRO A 1 219 ? 6.012 -3.127 12.133 1 87.12 219 PRO A CA 1
ATOM 1740 C C . PRO A 1 219 ? 4.906 -2.123 11.812 1 87.12 219 PRO A C 1
ATOM 1742 O O . PRO A 1 219 ? 4.363 -2.129 10.711 1 87.12 219 PRO A O 1
ATOM 1745 N N . MET A 1 220 ? 4.586 -1.273 12.703 1 87.62 220 MET A N 1
ATOM 1746 C CA . MET A 1 220 ? 3.531 -0.276 12.539 1 87.62 220 MET A CA 1
ATOM 1747 C C . MET A 1 220 ? 3.883 0.707 11.43 1 87.62 220 MET A C 1
ATOM 1749 O O . MET A 1 220 ? 2.998 1.187 10.719 1 87.62 220 MET A O 1
ATOM 1753 N N . ALA A 1 221 ? 5.125 0.943 11.289 1 87.88 221 ALA A N 1
ATOM 1754 C CA . ALA A 1 221 ? 5.566 1.86 10.242 1 87.88 221 ALA A CA 1
ATOM 1755 C C . ALA A 1 221 ? 5.211 1.328 8.852 1 87.88 221 ALA A C 1
ATOM 1757 O O . ALA A 1 221 ? 4.879 2.1 7.953 1 87.88 221 ALA A O 1
ATOM 1758 N N . SER A 1 222 ? 5.266 0.024 8.719 1 91.88 222 SER A N 1
ATOM 1759 C CA . SER A 1 222 ? 4.914 -0.584 7.441 1 91.88 222 SER A CA 1
ATOM 1760 C C . SER A 1 222 ? 3.422 -0.446 7.156 1 91.88 222 SER A C 1
ATOM 1762 O O . SER A 1 222 ? 3.023 -0.187 6.02 1 91.88 222 SER A O 1
ATOM 1764 N N . ILE A 1 223 ? 2.662 -0.589 8.242 1 91.25 223 ILE A N 1
ATOM 1765 C CA . ILE A 1 223 ? 1.214 -0.497 8.102 1 91.25 223 ILE A CA 1
ATOM 1766 C C . ILE A 1 223 ? 0.82 0.937 7.746 1 91.25 223 ILE A C 1
ATOM 1768 O O . ILE A 1 223 ? -0.016 1.159 6.867 1 91.25 223 ILE A O 1
ATOM 1772 N N . ASN A 1 224 ? 1.422 1.891 8.445 1 90.38 224 ASN A N 1
ATOM 1773 C CA . ASN A 1 224 ? 1.137 3.293 8.164 1 90.38 224 ASN A CA 1
ATOM 1774 C C . ASN A 1 224 ? 1.559 3.68 6.746 1 90.38 224 ASN A C 1
ATOM 1776 O O . ASN A 1 224 ? 0.866 4.445 6.074 1 90.38 224 ASN A O 1
ATOM 1780 N N . ARG A 1 225 ? 2.652 3.16 6.363 1 90.44 225 ARG A N 1
ATOM 1781 C CA . ARG A 1 225 ? 3.129 3.436 5.008 1 90.44 225 ARG A CA 1
ATOM 1782 C C . ARG A 1 225 ? 2.189 2.838 3.967 1 90.44 225 ARG A C 1
ATOM 1784 O O . ARG A 1 225 ? 1.943 3.449 2.924 1 90.44 225 ARG A O 1
ATOM 1791 N N . TRP A 1 226 ? 1.762 1.653 4.23 1 93.06 226 TRP A N 1
ATOM 1792 C CA . TRP A 1 226 ? 0.808 1.019 3.328 1 93.06 226 TRP A CA 1
ATOM 1793 C C . TRP A 1 226 ? -0.471 1.842 3.221 1 93.06 226 TRP A C 1
ATOM 1795 O O . TRP A 1 226 ? -0.982 2.064 2.119 1 93.06 226 TRP A O 1
ATOM 1805 N N . ARG A 1 227 ? -0.973 2.215 4.375 1 92.94 227 ARG A N 1
ATOM 1806 C CA . ARG A 1 227 ? -2.168 3.053 4.387 1 92.94 227 ARG A CA 1
ATOM 1807 C C . ARG A 1 227 ? -1.939 4.344 3.611 1 92.94 227 ARG A C 1
ATOM 1809 O O . ARG A 1 227 ? -2.762 4.73 2.779 1 92.94 227 ARG A O 1
ATOM 1816 N N . ALA A 1 228 ? -0.873 5.012 3.869 1 92.31 228 ALA A N 1
ATOM 1817 C CA . ALA A 1 228 ? -0.562 6.285 3.225 1 92.31 228 ALA A CA 1
ATOM 1818 C C . ALA A 1 228 ? -0.444 6.121 1.712 1 92.31 228 ALA A C 1
ATOM 1820 O O . ALA A 1 228 ? -0.96 6.941 0.95 1 92.31 228 ALA A O 1
ATOM 1821 N N . SER A 1 229 ? 0.203 5.07 1.293 1 92.5 229 SER A N 1
ATOM 1822 C CA . SER A 1 229 ? 0.374 4.82 -0.135 1 92.5 229 SER A CA 1
ATOM 1823 C C . SER A 1 229 ? -0.96 4.508 -0.806 1 92.5 229 SER A C 1
ATOM 1825 O O . SER A 1 229 ? -1.244 5.012 -1.896 1 92.5 229 SER A O 1
ATOM 1827 N N . THR A 1 230 ? -1.746 3.666 -0.149 1 93.69 230 THR A N 1
ATOM 1828 C CA . THR A 1 230 ? -3.047 3.287 -0.689 1 93.69 230 THR A CA 1
ATOM 1829 C C . THR A 1 230 ? -3.936 4.516 -0.873 1 93.69 230 THR A C 1
ATOM 1831 O O . THR A 1 230 ? -4.504 4.723 -1.947 1 93.69 230 THR A O 1
ATOM 1834 N N . LEU A 1 231 ? -3.947 5.297 0.141 1 92.81 231 LEU A N 1
ATOM 1835 C CA . LEU A 1 231 ? -4.852 6.441 0.108 1 92.81 231 LEU A CA 1
ATOM 1836 C C . LEU A 1 231 ? -4.312 7.531 -0.814 1 92.81 231 LEU A C 1
ATOM 1838 O O . LEU A 1 231 ? -5.09 8.242 -1.463 1 92.81 231 LEU A O 1
ATOM 1842 N N . SER A 1 232 ? -3.02 7.684 -0.882 1 92.5 232 SER A N 1
ATOM 1843 C CA . SER A 1 232 ? -2.418 8.656 -1.792 1 92.5 232 SER A CA 1
ATOM 1844 C C . SER A 1 232 ? -2.691 8.289 -3.248 1 92.5 232 SER A C 1
ATOM 1846 O O . SER A 1 232 ? -3.018 9.164 -4.059 1 92.5 232 SER A O 1
ATOM 1848 N N . LEU A 1 233 ? -2.586 7.047 -3.578 1 92.44 233 LEU A N 1
ATOM 1849 C CA . LEU A 1 233 ? -2.842 6.598 -4.941 1 92.44 233 LEU A CA 1
ATOM 1850 C C . LEU A 1 233 ? -4.324 6.719 -5.285 1 92.44 233 LEU A C 1
ATOM 1852 O O . LEU A 1 233 ? -4.68 7.141 -6.387 1 92.44 233 LEU A O 1
ATOM 1856 N N . LEU A 1 234 ? -5.148 6.344 -4.34 1 90.12 234 LEU A N 1
ATOM 1857 C CA . LEU A 1 234 ? -6.59 6.41 -4.57 1 90.12 234 LEU A CA 1
ATOM 1858 C C . LEU A 1 234 ? -7.051 7.855 -4.723 1 90.12 234 LEU A C 1
ATOM 1860 O O . LEU A 1 234 ? -8.016 8.133 -5.438 1 90.12 234 LEU A O 1
ATOM 1864 N N . SER A 1 235 ? -6.41 8.766 -4.008 1 88.31 235 SER A N 1
ATOM 1865 C CA . SER A 1 235 ? -6.777 10.172 -4.086 1 88.31 235 SER A CA 1
ATOM 1866 C C . SER A 1 235 ? -6.52 10.734 -5.477 1 88.31 235 SER A C 1
ATOM 1868 O O . SER A 1 235 ? -7.125 11.734 -5.871 1 88.31 235 SER A O 1
ATOM 1870 N N . LYS A 1 236 ? -5.68 10.102 -6.242 1 87.19 236 LYS A N 1
ATOM 1871 C CA . LYS A 1 236 ? -5.352 10.562 -7.59 1 87.19 236 LYS A CA 1
ATOM 1872 C C . LYS A 1 236 ? -6.305 9.969 -8.617 1 87.19 236 LYS A C 1
ATOM 1874 O O . LYS A 1 236 ? -6.277 10.352 -9.789 1 87.19 236 LYS A O 1
ATOM 1879 N N . SER A 1 237 ? -7.113 9.133 -8.188 1 86.75 237 SER A N 1
ATOM 1880 C CA . SER A 1 237 ? -8.094 8.523 -9.086 1 86.75 237 SER A CA 1
ATOM 1881 C C . SER A 1 237 ? -9.227 9.492 -9.398 1 86.75 237 SER A C 1
ATOM 1883 O O . SER A 1 237 ? -9.656 10.25 -8.531 1 86.75 237 SER A O 1
ATOM 1885 N N . PRO A 1 238 ? -9.727 9.508 -10.562 1 84.31 238 PRO A N 1
ATOM 1886 C CA . PRO A 1 238 ? -10.836 10.406 -10.93 1 84.31 238 PRO A CA 1
ATOM 1887 C C . PRO A 1 238 ? -12.117 10.094 -10.156 1 84.31 238 PRO A C 1
ATOM 1889 O O . PRO A 1 238 ? -12.938 10.992 -9.93 1 84.31 238 PRO A O 1
ATOM 1892 N N . SER A 1 239 ? -12.328 8.938 -9.844 1 82.69 239 SER A N 1
ATOM 1893 C CA . SER A 1 239 ? -13.508 8.57 -9.07 1 82.69 239 SER A CA 1
ATOM 1894 C C . SER A 1 239 ? -13.539 9.289 -7.727 1 82.69 239 SER A C 1
ATOM 1896 O O . SER A 1 239 ? -14.602 9.711 -7.266 1 82.69 239 SER A O 1
ATOM 1898 N N . THR A 1 240 ? -12.367 9.523 -7.164 1 83.12 240 THR A N 1
ATOM 1899 C CA . THR A 1 240 ? -12.297 10.18 -5.863 1 83.12 240 THR A CA 1
ATOM 1900 C C . THR A 1 240 ? -12.664 11.656 -5.984 1 83.12 240 THR A C 1
ATOM 1902 O O . THR A 1 240 ? -13.375 12.195 -5.133 1 83.12 240 THR A O 1
ATOM 1905 N N . THR A 1 241 ? -12.219 12.297 -7.031 1 82.44 241 THR A N 1
ATOM 1906 C CA . THR A 1 241 ? -12.539 13.703 -7.23 1 82.44 241 THR A CA 1
ATOM 1907 C C . THR A 1 241 ? -14.039 13.898 -7.434 1 82.44 241 THR A C 1
ATOM 1909 O O . THR A 1 241 ? -14.625 14.828 -6.879 1 82.44 241 THR A O 1
ATOM 1912 N N . THR A 1 242 ? -14.594 13 -8.148 1 86.44 242 THR A N 1
ATOM 1913 C CA . THR A 1 242 ? -16.031 13.07 -8.391 1 86.44 242 THR A CA 1
ATOM 1914 C C . THR A 1 242 ? -16.812 12.781 -7.113 1 86.44 242 THR A C 1
ATOM 1916 O O . THR A 1 242 ? -17.828 13.43 -6.84 1 86.44 242 THR A O 1
ATOM 1919 N N . THR A 1 243 ? -16.312 11.891 -6.406 1 85.62 243 THR A N 1
ATOM 1920 C CA . THR A 1 243 ? -16.984 11.523 -5.172 1 85.62 243 THR A CA 1
ATOM 1921 C C . THR A 1 243 ? -16.906 12.648 -4.148 1 85.62 243 THR A C 1
ATOM 1923 O O . THR A 1 243 ? -17.859 12.906 -3.416 1 85.62 243 THR A O 1
ATOM 1926 N N . ILE A 1 244 ? -15.789 13.367 -4.102 1 86.31 244 ILE A N 1
ATOM 1927 C CA . ILE A 1 244 ? -15.625 14.484 -3.172 1 86.31 244 ILE A CA 1
ATOM 1928 C C . ILE A 1 244 ? -16.609 15.594 -3.52 1 86.31 244 ILE A C 1
ATOM 1930 O O . ILE A 1 244 ? -17.25 16.172 -2.633 1 86.31 244 ILE A O 1
ATOM 1934 N N . ALA A 1 245 ? -16.766 15.852 -4.801 1 89.31 245 ALA A N 1
ATOM 1935 C CA . ALA A 1 245 ? -17.703 16.891 -5.238 1 89.31 245 ALA A CA 1
ATOM 1936 C C . ALA A 1 245 ? -19.141 16.516 -4.891 1 89.31 245 ALA A C 1
ATOM 1938 O O . ALA A 1 245 ? -19.906 17.344 -4.406 1 89.31 245 ALA A O 1
ATOM 1939 N N . THR A 1 246 ? -19.438 15.258 -5.105 1 90.94 246 THR A N 1
ATOM 1940 C CA . THR A 1 246 ? -20.797 14.789 -4.82 1 90.94 246 THR A CA 1
ATOM 1941 C C . THR A 1 246 ? -21.047 14.781 -3.314 1 90.94 246 THR A C 1
ATOM 1943 O O . THR A 1 246 ? -22.125 15.18 -2.863 1 90.94 246 THR A O 1
ATOM 1946 N N . GLN A 1 247 ? -20.109 14.312 -2.625 1 89.75 247 GLN A N 1
ATOM 1947 C CA . GLN A 1 247 ? -20.266 14.266 -1.175 1 89.75 247 GLN A CA 1
ATOM 1948 C C . GLN A 1 247 ? -20.344 15.672 -0.59 1 89.75 247 GLN A C 1
ATOM 1950 O O . GLN A 1 247 ? -21.078 15.906 0.375 1 89.75 247 GLN A O 1
ATOM 1955 N N . THR A 1 248 ? -19.578 16.594 -1.133 1 92.56 248 THR A N 1
ATOM 1956 C CA . THR A 1 248 ? -19.625 17.969 -0.686 1 92.56 248 THR A CA 1
ATOM 1957 C C . THR A 1 248 ? -21.031 18.562 -0.904 1 92.56 248 THR A C 1
ATOM 1959 O O . THR A 1 248 ? -21.562 19.234 -0.025 1 92.56 248 THR A O 1
ATOM 1962 N N . ALA A 1 249 ? -21.609 18.281 -2.025 1 93.31 249 ALA A N 1
ATOM 1963 C CA . ALA A 1 249 ? -22.938 18.781 -2.35 1 93.31 249 ALA A CA 1
ATOM 1964 C C . ALA A 1 249 ? -24 18.188 -1.427 1 93.31 249 ALA A C 1
ATOM 1966 O O . ALA A 1 249 ? -24.875 18.906 -0.933 1 93.31 249 ALA A O 1
ATOM 1967 N N . ILE A 1 250 ? -23.906 16.922 -1.197 1 93.38 250 ILE A N 1
ATOM 1968 C CA . ILE A 1 250 ? -24.875 16.25 -0.347 1 93.38 250 ILE A CA 1
ATOM 1969 C C . ILE A 1 250 ? -24.75 16.766 1.084 1 93.38 250 ILE A C 1
ATOM 1971 O O . ILE A 1 250 ? -25.766 17.062 1.724 1 93.38 250 ILE A O 1
ATOM 1975 N N . LEU A 1 251 ? -23.578 16.859 1.534 1 93.44 251 LEU A N 1
ATOM 1976 C CA . LEU A 1 251 ? -23.375 17.312 2.906 1 93.44 251 LEU A CA 1
ATOM 1977 C C . LEU A 1 251 ? -23.797 18.766 3.078 1 93.44 251 LEU A C 1
ATOM 1979 O O . LEU A 1 251 ? -24.391 19.125 4.102 1 93.44 251 LEU A O 1
ATOM 1983 N N . THR A 1 252 ? -23.5 19.641 2.098 1 95.06 252 THR A N 1
ATOM 1984 C CA . THR A 1 252 ? -23.922 21.031 2.143 1 95.06 252 THR A CA 1
ATOM 1985 C C . THR A 1 252 ? -25.438 21.125 2.229 1 95.06 252 THR A C 1
ATOM 1987 O O . THR A 1 252 ? -25.984 21.859 3.057 1 95.06 252 THR A O 1
ATOM 1990 N N . SER A 1 253 ? -26.078 20.328 1.428 1 92.25 253 SER A N 1
ATOM 1991 C CA . SER A 1 253 ? -27.547 20.328 1.423 1 92.25 253 SER A CA 1
ATOM 1992 C C . SER A 1 253 ? -28.094 19.797 2.736 1 92.25 253 SER A C 1
ATOM 1994 O O . SER A 1 253 ? -29.078 20.328 3.266 1 92.25 253 SER A O 1
ATOM 1996 N N . THR A 1 254 ? -27.484 18.766 3.227 1 90.62 254 THR A N 1
ATOM 1997 C CA . THR A 1 254 ? -27.938 18.156 4.477 1 90.62 254 THR A CA 1
ATOM 1998 C C . THR A 1 254 ? -27.797 19.141 5.633 1 90.62 254 THR A C 1
ATOM 2000 O O . THR A 1 254 ? -28.719 19.297 6.445 1 90.62 254 THR A O 1
ATOM 2003 N N . ILE A 1 255 ? -26.734 19.859 5.73 1 90.88 255 ILE A N 1
ATOM 2004 C CA . ILE A 1 255 ? -26.469 20.797 6.812 1 90.88 255 ILE A CA 1
ATOM 2005 C C . ILE A 1 255 ? -27.422 21.984 6.703 1 90.88 255 ILE A C 1
ATOM 2007 O O . ILE A 1 255 ? -28.016 22.406 7.699 1 90.88 255 ILE A O 1
ATOM 2011 N N . THR A 1 256 ? -27.594 22.531 5.48 1 89.19 256 THR A N 1
ATOM 2012 C CA . THR A 1 256 ? -28.453 23.688 5.293 1 89.19 256 THR A CA 1
ATOM 2013 C C . THR A 1 256 ? -29.922 23.328 5.566 1 89.19 256 THR A C 1
ATOM 2015 O O . THR A 1 256 ? -30.656 24.109 6.168 1 89.19 256 THR A O 1
ATOM 2018 N N . HIS A 1 257 ? -30.266 22.156 5.203 1 84.44 257 HIS A N 1
ATOM 2019 C CA . HIS A 1 257 ? -31.625 21.703 5.449 1 84.44 257 HIS A CA 1
ATOM 2020 C C . HIS A 1 257 ? -31.891 21.516 6.941 1 84.44 257 HIS A C 1
ATOM 2022 O O . HIS A 1 257 ? -32.938 21.922 7.449 1 84.44 257 HIS A O 1
ATOM 2028 N N . THR A 1 258 ? -31 20.922 7.547 1 81.38 258 THR A N 1
ATOM 2029 C CA . THR A 1 258 ? -31.156 20.688 8.977 1 81.38 258 THR A CA 1
ATOM 2030 C C . THR A 1 258 ? -31.141 21.984 9.758 1 81.38 258 THR A C 1
ATOM 2032 O O . THR A 1 258 ? -31.891 22.156 10.719 1 81.38 258 THR A O 1
ATOM 2035 N N . LEU A 1 259 ? -30.312 22.953 9.406 1 83.81 259 LEU A N 1
ATOM 2036 C CA . LEU A 1 259 ? -30.219 24.234 10.102 1 83.81 259 LEU A CA 1
ATOM 2037 C C . LEU A 1 259 ? -31.453 25.094 9.844 1 83.81 259 LEU A C 1
ATOM 2039 O O . LEU A 1 259 ? -31.859 25.875 10.711 1 83.81 259 LEU A O 1
ATOM 2043 N N . SER A 1 260 ? -32.031 24.922 8.641 1 80.88 260 SER A N 1
ATOM 2044 C CA . SER A 1 260 ? -33.25 25.656 8.344 1 80.88 260 SER A CA 1
ATOM 2045 C C . SER A 1 260 ? -34.375 25.234 9.266 1 80.88 260 SER A C 1
ATOM 2047 O O . SER A 1 260 ? -35.281 26.016 9.539 1 80.88 260 SER A O 1
ATOM 2049 N N . ARG A 1 261 ? -34.219 24.078 9.766 1 76.25 261 ARG A N 1
ATOM 2050 C CA . ARG A 1 261 ? -35.219 23.578 10.688 1 76.25 261 ARG A CA 1
ATOM 2051 C C . ARG A 1 261 ? -34.906 23.969 12.125 1 76.25 261 ARG A C 1
ATOM 2053 O O . ARG A 1 261 ? -35.812 24.094 12.961 1 76.25 261 ARG A O 1
ATOM 2060 N N . LEU A 1 262 ? -33.688 24.156 12.406 1 76.69 262 LEU A N 1
ATOM 2061 C CA . LEU A 1 262 ? -33.25 24.438 13.766 1 76.69 262 LEU A CA 1
ATOM 2062 C C . LEU A 1 262 ? -33.312 25.938 14.055 1 76.69 262 LEU A C 1
ATOM 2064 O O . LEU A 1 262 ? -33.656 26.328 15.172 1 76.69 262 LEU A O 1
ATOM 2068 N N . LEU A 1 263 ? -33.031 26.75 13.117 1 77.62 263 LEU A N 1
ATOM 2069 C CA . LEU A 1 263 ? -32.938 28.188 13.336 1 77.62 263 LEU A CA 1
ATOM 2070 C C . LEU A 1 263 ? -34.219 28.891 12.906 1 77.62 263 LEU A C 1
ATOM 2072 O O . LEU A 1 263 ? -34.75 28.625 11.82 1 77.62 263 LEU A O 1
ATOM 2076 N N . VAL A 1 264 ? -34.906 29.609 13.953 1 71.25 264 VAL A N 1
ATOM 2077 C CA . VAL A 1 264 ? -36.156 30.328 13.695 1 71.25 264 VAL A CA 1
ATOM 2078 C C . VAL A 1 264 ? -35.875 31.844 13.695 1 71.25 264 VAL A C 1
ATOM 2080 O O . VAL A 1 264 ? -35.062 32.312 14.461 1 71.25 264 VAL A O 1
ATOM 2083 N N . PRO A 1 265 ? -36.469 32.656 12.773 1 62.84 265 PRO A N 1
ATOM 2084 C CA . PRO A 1 265 ? -36.281 34.094 12.75 1 62.84 265 PRO A CA 1
ATOM 2085 C C . PRO A 1 265 ? -36.719 34.781 14.055 1 62.84 265 PRO A C 1
ATOM 2087 O O . PRO A 1 265 ? -37.594 34.25 14.758 1 62.84 265 PRO A O 1
ATOM 2090 N N . PRO A 1 266 ? -35.969 35.812 14.625 1 54.88 266 PRO A N 1
ATOM 2091 C CA . PRO A 1 266 ? -36.312 36.531 15.867 1 54.88 266 PRO A CA 1
ATOM 2092 C C . PRO A 1 266 ? -37.75 36.969 15.93 1 54.88 266 PRO A C 1
ATOM 2094 O O . PRO A 1 266 ? -38.344 37.375 14.914 1 54.88 266 PRO A O 1
ATOM 2097 N N . VAL A 1 267 ? -38.594 36.531 16.922 1 47.38 267 VAL A N 1
ATOM 2098 C CA . VAL A 1 267 ? -39.906 37.062 17.188 1 47.38 267 VAL A CA 1
ATOM 2099 C C . VAL A 1 267 ? -39.844 38.562 17.5 1 47.38 267 VAL A C 1
ATOM 2101 O O . VAL A 1 267 ? -39.094 38.969 18.406 1 47.38 267 VAL A O 1
ATOM 2104 N N . SER A 1 268 ? -39.875 39.625 16.719 1 45.25 268 SER A N 1
ATOM 2105 C CA . SER A 1 268 ? -40.156 41 17.156 1 45.25 268 SER A CA 1
ATOM 2106 C C . SER A 1 268 ? -41.156 41 18.312 1 45.25 268 SER A C 1
ATOM 2108 O O . SER A 1 268 ? -42.188 40.312 18.281 1 45.25 268 SER A O 1
ATOM 2110 N N . ALA A 1 269 ? -40.844 41.375 19.594 1 41.69 269 ALA A N 1
ATOM 2111 C CA . ALA A 1 269 ? -41.719 41.688 20.734 1 41.69 269 ALA A CA 1
ATOM 2112 C C . ALA A 1 269 ? -43.094 42.156 20.281 1 41.69 269 ALA A C 1
ATOM 2114 O O . ALA A 1 269 ? -44 42.281 21.094 1 41.69 269 ALA A O 1
ATOM 2115 N N . THR A 1 270 ? -43.281 43.375 19.5 1 37.81 270 THR A N 1
ATOM 2116 C CA . THR A 1 270 ? -44.531 44.125 19.594 1 37.81 270 THR A CA 1
ATOM 2117 C C . THR A 1 270 ? -45.719 43.25 19.25 1 37.81 270 THR A C 1
ATOM 2119 O O . THR A 1 270 ? -46.844 43.5 19.672 1 37.81 270 THR A O 1
ATOM 2122 N N . SER A 1 271 ? -46.031 42.875 17.938 1 36.88 271 SER A N 1
ATOM 2123 C CA . SER A 1 271 ? -47.406 42.531 17.625 1 36.88 271 SER A CA 1
ATOM 2124 C C . SER A 1 271 ? -47.812 41.25 18.344 1 36.88 271 SER A C 1
ATOM 2126 O O . SER A 1 271 ? -47.062 40.281 18.375 1 36.88 271 SER A O 1
ATOM 2128 N N . THR A 1 272 ? -48.594 41.219 19.453 1 37.22 272 THR A N 1
ATOM 2129 C CA . THR A 1 272 ? -49.562 40.375 20.141 1 37.22 272 THR A CA 1
ATOM 2130 C C . THR A 1 272 ? -50.062 39.25 19.219 1 37.22 272 THR A C 1
ATOM 2132 O O . THR A 1 272 ? -50.812 38.375 19.656 1 37.22 272 THR A O 1
ATOM 2135 N N . THR A 1 273 ? -50.562 39.719 17.922 1 34.62 273 THR A N 1
ATOM 2136 C CA . THR A 1 273 ? -51.344 38.812 17.078 1 34.62 273 THR A CA 1
ATOM 2137 C C . THR A 1 273 ? -50.562 37.531 16.781 1 34.62 273 THR A C 1
ATOM 2139 O O . THR A 1 273 ? -49.312 37.531 16.859 1 34.62 273 THR A O 1
ATOM 2142 N N . THR A 1 274 ? -51.375 36.562 16.109 1 37.19 274 THR A N 1
ATOM 2143 C CA . THR A 1 274 ? -51.188 35.188 15.641 1 37.19 274 THR A CA 1
ATOM 2144 C C . THR A 1 274 ? -49.844 35.062 14.945 1 37.19 274 THR A C 1
ATOM 2146 O O . THR A 1 274 ? -49.5 35.844 14.086 1 37.19 274 THR A O 1
ATOM 2149 N N . PRO A 1 275 ? -48.906 34.438 15.5 1 38.78 275 PRO A N 1
ATOM 2150 C CA . PRO A 1 275 ? -47.594 34.219 14.883 1 38.78 275 PRO A CA 1
ATOM 2151 C C . PRO A 1 275 ? -47.688 34.062 13.367 1 38.78 275 PRO A C 1
ATOM 2153 O O . PRO A 1 275 ? -48.375 33.156 12.875 1 38.78 275 PRO A O 1
ATOM 2156 N N . PRO A 1 276 ? -48.094 35.25 12.586 1 36.81 276 PRO A N 1
ATOM 2157 C CA . PRO A 1 276 ? -48.344 34.875 11.195 1 36.81 276 PRO A CA 1
ATOM 2158 C C . PRO A 1 276 ? -47.406 33.781 10.695 1 36.81 276 PRO A C 1
ATOM 2160 O O . PRO A 1 276 ? -46.281 33.656 11.211 1 36.81 276 PRO A O 1
ATOM 2163 N N . ALA A 1 277 ? -47.938 32.781 10.125 1 35.72 277 ALA A N 1
ATOM 2164 C CA . ALA A 1 277 ? -47.438 31.562 9.453 1 35.72 277 ALA A CA 1
ATOM 2165 C C . ALA A 1 277 ? -46.156 31.844 8.695 1 35.72 277 ALA A C 1
ATOM 2167 O O . ALA A 1 277 ? -45.594 30.938 8.078 1 35.72 277 ALA A O 1
ATOM 2168 N N . THR A 1 278 ? -46.062 33.156 8.125 1 35.88 278 THR A N 1
ATOM 2169 C CA . THR A 1 278 ? -44.938 33.281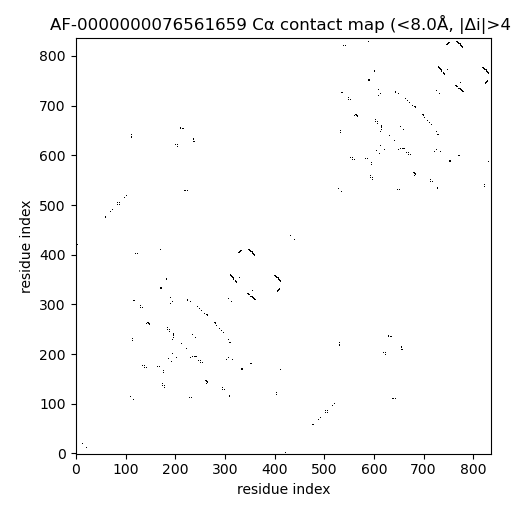 7.207 1 35.88 278 THR A CA 1
ATOM 2170 C C . THR A 1 278 ? -43.594 33.188 7.953 1 35.88 278 THR A C 1
ATOM 2172 O O . THR A 1 278 ? -43.281 34.031 8.812 1 35.88 278 THR A O 1
ATOM 2175 N N . GLN A 1 279 ? -43.25 32.062 8.516 1 37.78 279 GLN A N 1
ATOM 2176 C CA . GLN A 1 279 ? -42.062 31.562 9.18 1 37.78 279 GLN A CA 1
ATOM 2177 C C . GLN A 1 279 ? -40.781 32.25 8.641 1 37.78 279 GLN A C 1
ATOM 2179 O O . GLN A 1 279 ? -40.5 32.156 7.449 1 37.78 279 GLN A O 1
ATOM 2184 N N . PRO A 1 280 ? -40.469 33.469 8.977 1 41.84 280 PRO A N 1
ATOM 2185 C CA . PRO A 1 280 ? -39.188 33.938 8.438 1 41.84 280 PRO A CA 1
ATOM 2186 C C . PRO A 1 280 ? -38.094 32.875 8.469 1 41.84 280 PRO A C 1
ATOM 2188 O O . PRO A 1 280 ? -37.75 32.344 9.539 1 41.84 280 PRO A O 1
ATOM 2191 N N . THR A 1 281 ? -38.125 31.844 7.719 1 48.59 281 THR A N 1
ATOM 2192 C CA . THR A 1 281 ? -37.156 30.766 7.547 1 48.59 281 THR A CA 1
ATOM 2193 C C . THR A 1 281 ? -35.75 31.344 7.305 1 48.59 281 THR A C 1
ATOM 2195 O O . THR A 1 281 ? -35.562 32.125 6.387 1 48.59 281 THR A O 1
ATOM 2198 N N . THR A 1 282 ? -35 31.797 8.367 1 55.81 282 THR A N 1
ATOM 2199 C CA . THR A 1 282 ? -33.562 32.062 8.156 1 55.81 282 THR A CA 1
ATOM 2200 C C . THR A 1 282 ? -32.938 30.969 7.285 1 55.81 282 THR A C 1
ATOM 2202 O O . THR A 1 282 ? -32.438 29.969 7.801 1 55.81 282 THR A O 1
ATOM 2205 N N . ARG A 1 283 ? -33.594 30.844 6.121 1 63.16 283 ARG A N 1
ATOM 2206 C CA . ARG A 1 283 ? -33.031 29.859 5.188 1 63.16 283 ARG A CA 1
ATOM 2207 C C . ARG A 1 283 ? -31.688 30.297 4.668 1 63.16 283 ARG A C 1
ATOM 2209 O O . ARG A 1 283 ? -31.5 31.453 4.273 1 63.16 283 ARG A O 1
ATOM 2216 N N . PRO A 1 284 ? -30.641 29.531 4.926 1 76.38 284 PRO A N 1
ATOM 2217 C CA . PRO A 1 284 ? -29.359 29.844 4.289 1 76.38 284 PRO A CA 1
ATOM 2218 C C . PRO A 1 284 ? -29.516 30.266 2.83 1 76.38 284 PRO A C 1
ATOM 2220 O O . PRO A 1 284 ? -30.312 29.688 2.096 1 76.38 284 PRO A O 1
ATOM 2223 N N . THR A 1 285 ? -29 31.484 2.52 1 82.88 285 THR A N 1
ATOM 2224 C CA . THR A 1 285 ? -29 32 1.154 1 82.88 285 THR A CA 1
ATOM 2225 C C . THR A 1 285 ? -28.094 31.156 0.26 1 82.88 285 THR A C 1
ATOM 2227 O O . THR A 1 285 ? -27.266 30.391 0.753 1 82.88 285 THR A O 1
ATOM 2230 N N . PRO A 1 286 ? -28.312 31.188 -1.036 1 87.81 286 PRO A N 1
ATOM 2231 C CA . PRO A 1 286 ? -27.422 30.469 -1.95 1 87.81 286 PRO A CA 1
ATOM 2232 C C . PRO A 1 286 ? -25.953 30.844 -1.766 1 87.81 286 PRO A C 1
ATOM 2234 O O . PRO A 1 286 ? -25.078 30.016 -1.96 1 87.81 286 PRO A O 1
ATOM 2237 N N . SER A 1 287 ? -25.766 32.156 -1.359 1 89.94 287 SER A N 1
ATOM 2238 C CA . SER A 1 287 ? -24.391 32.562 -1.09 1 89.94 287 SER A CA 1
ATOM 2239 C C . SER A 1 287 ? -23.828 31.859 0.135 1 89.94 287 SER A C 1
ATOM 2241 O O . SER A 1 287 ? -22.641 31.516 0.166 1 89.94 287 SER A O 1
ATOM 2243 N N . ASP A 1 288 ? -24.688 31.594 1.121 1 90.44 288 ASP A N 1
ATOM 2244 C CA . ASP A 1 288 ? -24.266 30.859 2.309 1 90.44 288 ASP A CA 1
ATOM 2245 C C . ASP A 1 288 ? -23.938 29.406 1.972 1 90.44 288 ASP A C 1
ATOM 2247 O O . ASP A 1 288 ? -22.984 28.844 2.494 1 90.44 288 ASP A O 1
ATOM 2251 N N . GLU A 1 289 ? -24.734 28.938 1.105 1 92.38 289 GLU A N 1
ATOM 2252 C CA . GLU A 1 289 ? -24.516 27.547 0.694 1 92.38 289 GLU A CA 1
ATOM 2253 C C . GLU A 1 289 ? -23.203 27.406 -0.075 1 92.38 289 GLU A C 1
ATOM 2255 O O . GLU A 1 289 ? -22.484 26.422 0.099 1 92.38 289 GLU A O 1
ATOM 2260 N N . ARG A 1 290 ? -22.891 28.359 -0.913 1 94 290 ARG A N 1
ATOM 2261 C CA . ARG A 1 290 ? -21.641 28.312 -1.665 1 94 290 ARG A CA 1
ATOM 2262 C C . ARG A 1 290 ? -20.438 28.438 -0.735 1 94 290 ARG A C 1
ATOM 2264 O O . ARG A 1 290 ? -19.422 27.781 -0.936 1 94 290 ARG A O 1
ATOM 2271 N N . SER A 1 291 ? -20.594 29.281 0.221 1 95.12 291 SER A N 1
ATOM 2272 C CA . SER A 1 291 ? -19.516 29.469 1.183 1 95.12 291 SER A CA 1
ATOM 2273 C C . SER A 1 291 ? -19.281 28.188 1.994 1 95.12 291 SER A C 1
ATOM 2275 O O . SER A 1 291 ? -18.141 27.812 2.242 1 95.12 291 SER A O 1
ATOM 2277 N N . LEU A 1 292 ? -20.359 27.578 2.426 1 95.56 292 LEU A N 1
ATOM 2278 C CA . LEU A 1 292 ? -20.234 26.328 3.166 1 95.56 292 LEU A CA 1
ATOM 2279 C C . LEU A 1 292 ? -19.609 25.25 2.299 1 95.56 292 LEU A C 1
ATOM 2281 O O . LEU A 1 292 ? -18.766 24.484 2.771 1 95.56 292 LEU A O 1
ATOM 2285 N N . ALA A 1 293 ? -20.016 25.203 1.072 1 96 293 ALA A N 1
ATOM 2286 C CA . ALA A 1 293 ? -19.469 24.219 0.147 1 96 293 ALA A CA 1
ATOM 2287 C C . ALA A 1 293 ? -17.953 24.375 0.008 1 96 293 ALA A C 1
ATOM 2289 O O . ALA A 1 293 ? -17.234 23.375 -0.053 1 96 293 ALA A O 1
ATOM 2290 N N . ARG A 1 294 ? -17.5 25.578 -0.014 1 95.75 294 ARG A N 1
ATOM 2291 C CA . ARG A 1 294 ? -16.062 25.828 -0.11 1 95.75 294 ARG A CA 1
ATOM 2292 C C . ARG A 1 294 ? -15.344 25.375 1.152 1 95.75 294 ARG A C 1
ATOM 2294 O O . ARG A 1 294 ? -14.25 24.812 1.079 1 95.75 294 ARG A O 1
ATOM 2301 N N . ILE A 1 295 ? -15.938 25.641 2.258 1 96.19 295 ILE A N 1
ATOM 2302 C CA . ILE A 1 295 ? -15.352 25.219 3.525 1 96.19 295 ILE A CA 1
ATOM 2303 C C . ILE A 1 295 ? -15.281 23.703 3.588 1 96.19 295 ILE A C 1
ATOM 2305 O O . ILE A 1 295 ? -14.258 23.141 3.988 1 96.19 295 ILE A O 1
ATOM 2309 N N . LEU A 1 296 ? -16.344 23.094 3.158 1 95.94 296 LEU A N 1
ATOM 2310 C CA . LEU A 1 296 ? -16.406 21.641 3.195 1 95.94 296 LEU A CA 1
ATOM 2311 C C . LEU A 1 296 ? -15.406 21.031 2.209 1 95.94 296 LEU A C 1
ATOM 2313 O O . LEU A 1 296 ? -14.789 20 2.5 1 95.94 296 LEU A O 1
ATOM 2317 N N . GLU A 1 297 ? -15.281 21.594 1.091 1 93.75 297 GLU A N 1
ATOM 2318 C CA . GLU A 1 297 ? -14.297 21.125 0.122 1 93.75 297 GLU A CA 1
ATOM 2319 C C . GLU A 1 297 ? -12.883 21.203 0.688 1 93.75 297 GLU A C 1
ATOM 2321 O O . GLU A 1 297 ? -12.094 20.281 0.533 1 93.75 297 GLU A O 1
ATOM 2326 N N . LYS A 1 298 ? -12.602 22.297 1.288 1 93.25 298 LYS A N 1
ATOM 2327 C CA . LYS A 1 298 ? -11.305 22.453 1.933 1 93.25 298 LYS A CA 1
ATOM 2328 C C . LYS A 1 298 ? -11.102 21.422 3.035 1 93.25 298 LYS A C 1
ATOM 2330 O O . LYS A 1 298 ? -10.008 20.875 3.195 1 93.25 298 LYS A O 1
ATOM 2335 N N . ALA A 1 299 ? -12.094 21.203 3.785 1 95 299 ALA A N 1
ATOM 2336 C CA . ALA A 1 299 ? -12.023 20.203 4.852 1 95 299 ALA A CA 1
ATOM 2337 C C . ALA A 1 299 ? -11.75 18.812 4.289 1 95 299 ALA A C 1
ATOM 2339 O O . ALA A 1 299 ? -10.922 18.078 4.828 1 95 299 ALA A O 1
ATOM 2340 N N . MET A 1 300 ? -12.406 18.531 3.229 1 93.56 300 MET A N 1
ATOM 2341 C CA . MET A 1 300 ? -12.242 17.203 2.621 1 93.56 300 MET A CA 1
ATOM 2342 C C . MET A 1 300 ? -10.844 17.047 2.049 1 93.56 300 MET A C 1
ATOM 2344 O O . MET A 1 300 ? -10.234 15.977 2.186 1 93.56 300 MET A O 1
ATOM 2348 N N . ILE A 1 301 ? -10.336 18.031 1.424 1 90.94 301 ILE A N 1
ATOM 2349 C CA . ILE A 1 301 ? -8.984 18 0.881 1 90.94 301 ILE A CA 1
ATOM 2350 C C . ILE A 1 301 ? -7.977 17.859 2.02 1 90.94 301 ILE A C 1
ATOM 2352 O O . ILE A 1 301 ? -7.051 17.047 1.945 1 90.94 301 ILE A O 1
ATOM 2356 N N . LEU A 1 302 ? -8.195 18.656 3.027 1 92.69 302 LEU A N 1
ATOM 2357 C CA . LEU A 1 302 ? -7.305 18.609 4.18 1 92.69 302 LEU A CA 1
ATOM 2358 C C . LEU A 1 302 ? -7.324 17.219 4.824 1 92.69 302 LEU A C 1
ATOM 2360 O O . LEU A 1 302 ? -6.273 16.672 5.172 1 92.69 302 LEU A O 1
ATOM 2364 N N . TYR A 1 303 ? -8.5 16.719 4.961 1 92.69 303 TYR A N 1
ATOM 2365 C CA . TYR A 1 303 ? -8.641 15.398 5.57 1 92.69 303 TYR A CA 1
ATOM 2366 C C . TYR A 1 303 ? -7.969 14.328 4.715 1 92.69 303 TYR A C 1
ATOM 2368 O O . TYR A 1 303 ? -7.32 13.422 5.242 1 92.69 303 TYR A O 1
ATOM 2376 N N . SER A 1 304 ? -8.156 14.398 3.447 1 91.38 304 SER A N 1
ATOM 2377 C CA . SER A 1 304 ? -7.516 13.445 2.547 1 91.38 304 SER A CA 1
ATOM 2378 C C . SER A 1 304 ? -5.996 13.523 2.645 1 91.38 304 SER A C 1
ATOM 2380 O O . SER A 1 304 ? -5.316 12.5 2.637 1 91.38 304 SER A O 1
ATOM 2382 N N . GLN A 1 305 ? -5.445 14.711 2.748 1 91.56 305 GLN A N 1
ATOM 2383 C CA . GLN A 1 305 ? -4.004 14.898 2.885 1 91.56 305 GLN A CA 1
ATOM 2384 C C . GLN A 1 305 ? -3.508 14.359 4.223 1 91.56 305 GLN A C 1
ATOM 2386 O O . GLN A 1 305 ? -2.42 13.789 4.305 1 91.56 305 GLN A O 1
ATOM 2391 N N . LEU A 1 306 ? -4.273 14.602 5.195 1 91.88 306 LEU A N 1
ATOM 2392 C CA . LEU A 1 306 ? -3.912 14.156 6.535 1 91.88 306 LEU A CA 1
ATOM 2393 C C . LEU A 1 306 ? -3.811 12.633 6.59 1 91.88 306 LEU A C 1
ATOM 2395 O O . LEU A 1 306 ? -2.852 12.094 7.141 1 91.88 306 LEU A O 1
ATOM 2399 N N . ARG A 1 307 ? -4.746 11.953 5.98 1 90 307 ARG A N 1
ATOM 2400 C CA . ARG A 1 307 ? -4.801 10.5 6.035 1 90 307 ARG A CA 1
ATOM 2401 C C . ARG A 1 307 ? -3.73 9.875 5.141 1 90 307 ARG A C 1
ATOM 2403 O O . ARG A 1 307 ? -3.346 8.719 5.34 1 90 307 ARG A O 1
ATOM 2410 N N . ALA A 1 308 ? -3.277 10.586 4.164 1 90.94 308 ALA A N 1
ATOM 2411 C CA . ALA A 1 308 ? -2.314 10.055 3.201 1 90.94 308 ALA A CA 1
ATOM 2412 C C . ALA A 1 308 ? -0.882 10.289 3.672 1 90.94 308 ALA A C 1
ATOM 2414 O O . ALA A 1 308 ? 0.068 10.078 2.914 1 90.94 308 ALA A O 1
ATOM 2415 N N . GLN A 1 309 ? -0.765 10.695 4.934 1 89.94 309 GLN A N 1
ATOM 2416 C CA . GLN A 1 309 ? 0.576 10.914 5.469 1 89.94 309 GLN A CA 1
ATOM 2417 C C . GLN A 1 309 ? 1.158 9.617 6.027 1 89.94 309 GLN A C 1
ATOM 2419 O O . GLN A 1 309 ? 0.416 8.703 6.398 1 89.94 309 GLN A O 1
ATOM 2424 N N . ARG A 1 310 ? 2.492 9.508 6.09 1 87.69 310 ARG A N 1
ATOM 2425 C CA . ARG A 1 310 ? 3.154 8.32 6.629 1 87.69 310 ARG A CA 1
ATOM 2426 C C . ARG A 1 310 ? 2.924 8.203 8.133 1 87.69 310 ARG A C 1
ATOM 2428 O O . ARG A 1 310 ? 2.756 7.098 8.656 1 87.69 310 ARG A O 1
ATOM 2435 N N . ALA A 1 311 ? 2.984 9.414 8.75 1 87.62 311 ALA A N 1
ATOM 2436 C CA . ALA A 1 311 ? 2.676 9.406 10.18 1 87.62 311 ALA A CA 1
ATOM 2437 C C . ALA A 1 311 ? 1.185 9.188 10.414 1 87.62 311 ALA A C 1
ATOM 2439 O O . ALA A 1 311 ? 0.358 9.516 9.555 1 87.62 311 ALA A O 1
ATOM 2440 N N . ARG A 1 312 ? 0.842 8.641 11.484 1 86.31 312 ARG A N 1
ATOM 2441 C CA . ARG A 1 312 ? -0.562 8.414 11.805 1 86.31 312 ARG A CA 1
ATOM 2442 C C . ARG A 1 312 ? -1.172 9.633 12.492 1 86.31 312 ARG A C 1
ATOM 2444 O O . ARG A 1 312 ? -0.768 9.992 13.594 1 86.31 312 ARG A O 1
ATOM 2451 N N . PHE A 1 313 ? -2.01 10.195 11.75 1 89.5 313 PHE A N 1
ATOM 2452 C CA . PHE A 1 313 ? -2.799 11.289 12.297 1 89.5 313 PHE A CA 1
ATOM 2453 C C . PHE A 1 313 ? -4.199 10.812 12.672 1 89.5 313 PHE A C 1
ATOM 2455 O O . PHE A 1 313 ? -4.812 10.031 11.938 1 89.5 313 PHE A O 1
ATOM 2462 N N . GLU A 1 314 ? -4.625 11.203 13.828 1 87 314 GLU A N 1
ATOM 2463 C CA . GLU A 1 314 ? -5.953 10.82 14.305 1 87 314 GLU A CA 1
ATOM 2464 C C . GLU A 1 314 ? -6.738 12.039 14.781 1 87 314 GLU A C 1
ATOM 2466 O O . GLU A 1 314 ? -6.191 12.898 15.469 1 87 314 GLU A O 1
ATOM 2471 N N . LEU A 1 315 ? -7.91 12.023 14.258 1 92.31 315 LEU A N 1
ATOM 2472 C CA . LEU A 1 315 ? -8.82 13.047 14.758 1 92.31 315 LEU A CA 1
ATOM 2473 C C . LEU A 1 315 ? -9.523 12.57 16.031 1 92.31 315 LEU A C 1
ATOM 2475 O O . LEU A 1 315 ? -10.039 11.453 16.062 1 92.31 315 LEU A O 1
ATOM 2479 N N . ILE A 1 316 ? -9.461 13.398 17 1 89.5 316 ILE A N 1
ATOM 2480 C CA . ILE A 1 316 ? -10.094 13.07 18.281 1 89.5 316 ILE A CA 1
ATOM 2481 C C . ILE A 1 316 ? -11.477 13.719 18.359 1 89.5 316 ILE A C 1
ATOM 2483 O O . ILE A 1 316 ? -11.586 14.945 18.359 1 89.5 316 ILE A O 1
ATOM 2487 N N . TYR A 1 317 ? -12.438 12.891 18.344 1 92.81 317 TYR A N 1
ATOM 2488 C CA . TYR A 1 317 ? -13.828 13.32 18.484 1 92.81 317 TYR A CA 1
ATOM 2489 C C . TYR A 1 317 ? -14.477 12.633 19.688 1 92.81 317 TYR A C 1
ATOM 2491 O O . TYR A 1 317 ? -15.102 11.578 19.547 1 92.81 317 TYR A O 1
ATOM 2499 N N . PRO A 1 318 ? -14.398 13.297 20.812 1 89.56 318 PRO A N 1
ATOM 2500 C CA . PRO A 1 318 ? -14.93 12.68 22.031 1 89.56 318 PRO A CA 1
ATOM 2501 C C . PRO A 1 318 ? -16.438 12.469 21.969 1 89.56 318 PRO A C 1
ATOM 2503 O O . PRO A 1 318 ? -17.141 13.234 21.312 1 89.56 318 PRO A O 1
ATOM 2506 N N . ASP A 1 319 ? -16.828 11.492 22.656 1 88.44 319 ASP A N 1
ATOM 2507 C CA . ASP A 1 319 ? -18.25 11.188 22.703 1 88.44 319 ASP A CA 1
ATOM 2508 C C . ASP A 1 319 ? -18.953 12 23.797 1 88.44 319 ASP A C 1
ATOM 2510 O O . ASP A 1 319 ? -18.312 12.422 24.766 1 88.44 319 ASP A O 1
ATOM 2514 N N . LYS A 1 320 ? -20.219 12.086 23.547 1 83.56 320 LYS A N 1
ATOM 2515 C CA . LYS A 1 320 ? -21.031 12.742 24.562 1 83.56 320 LYS A CA 1
ATOM 2516 C C . LYS A 1 320 ? -20.953 11.984 25.891 1 83.56 320 LYS A C 1
ATOM 2518 O O . LYS A 1 320 ? -21.094 10.758 25.922 1 83.56 320 LYS A O 1
ATOM 2523 N N . GLY A 1 321 ? -20.625 12.672 26.953 1 84.56 321 GLY A N 1
ATOM 2524 C CA . GLY A 1 321 ? -20.562 12.055 28.266 1 84.56 321 GLY A CA 1
ATOM 2525 C C . GLY A 1 321 ? -19.172 11.664 28.688 1 84.56 321 GLY A C 1
ATOM 2526 O O . GLY A 1 321 ? -18.938 11.289 29.844 1 84.56 321 GLY A O 1
ATOM 2527 N N . ASP A 1 322 ? -18.25 11.812 27.75 1 86.81 322 ASP A N 1
ATOM 2528 C CA . ASP A 1 322 ? -16.859 11.508 28.094 1 86.81 322 ASP A CA 1
ATOM 2529 C C . ASP A 1 322 ? -16.312 12.516 29.094 1 86.81 322 ASP A C 1
ATOM 2531 O O . ASP A 1 322 ? -16.766 13.656 29.156 1 86.81 322 ASP A O 1
ATOM 2535 N N . GLY A 1 323 ? -15.375 12.039 29.875 1 86.94 323 GLY A N 1
ATOM 2536 C CA . GLY A 1 323 ? -14.703 12.945 30.797 1 86.94 323 GLY A CA 1
ATOM 2537 C C . GLY A 1 323 ? -13.812 13.961 30.109 1 86.94 323 GLY A C 1
ATOM 2538 O O . GLY A 1 323 ? -13.156 13.641 29.109 1 86.94 323 GLY A O 1
ATOM 2539 N N . TYR A 1 324 ? -13.898 15.156 30.656 1 88.94 324 TYR A N 1
ATOM 2540 C CA . TYR A 1 324 ? -13.062 16.219 30.109 1 88.94 324 TYR A CA 1
ATOM 2541 C C . TYR A 1 324 ? -11.594 15.977 30.406 1 88.94 324 TYR A C 1
ATOM 2543 O O . TYR A 1 324 ? -11.227 15.695 31.562 1 88.94 324 TYR A O 1
ATOM 2551 N N . ASP A 1 325 ? -10.789 16.016 29.359 1 86.44 325 ASP A N 1
ATOM 2552 C CA . ASP A 1 325 ? -9.336 15.875 29.453 1 86.44 325 ASP A CA 1
ATOM 2553 C C . ASP A 1 325 ? -8.625 17.125 28.953 1 86.44 325 ASP A C 1
ATOM 2555 O O . ASP A 1 325 ? -8.609 17.406 27.766 1 86.44 325 ASP A O 1
ATOM 2559 N N . CYS A 1 326 ? -7.965 17.859 29.891 1 85.31 326 CYS A N 1
ATOM 2560 C CA . CYS A 1 326 ? -7.34 19.125 29.531 1 85.31 326 CYS A CA 1
ATOM 2561 C C . CYS A 1 326 ? -6.164 18.906 28.594 1 85.31 326 CYS A C 1
ATOM 2563 O O . CYS A 1 326 ? -5.707 19.844 27.938 1 85.31 326 CYS A O 1
ATOM 2565 N N . ARG A 1 327 ? -5.582 17.797 28.484 1 84.06 327 ARG A N 1
ATOM 2566 C CA . ARG A 1 327 ? -4.434 17.516 27.625 1 84.06 327 ARG A CA 1
ATOM 2567 C C . ARG A 1 327 ? -4.844 17.484 26.156 1 84.06 327 ARG A C 1
ATOM 2569 O O . ARG A 1 327 ? -4.082 17.906 25.281 1 84.06 327 ARG A O 1
ATOM 2576 N N . THR A 1 328 ? -6.121 17.031 25.875 1 88 328 THR A N 1
ATOM 2577 C CA . THR A 1 328 ? -6.527 16.797 24.5 1 88 328 THR A CA 1
ATOM 2578 C C . THR A 1 328 ? -7.719 17.672 24.125 1 88 328 THR A C 1
ATOM 2580 O O . THR A 1 328 ? -8.055 17.797 22.953 1 88 328 THR A O 1
ATOM 2583 N N . MET A 1 329 ? -8.273 18.297 25.141 1 90.81 329 MET A N 1
ATOM 2584 C CA . MET A 1 329 ? -9.492 19.062 24.891 1 90.81 329 MET A CA 1
ATOM 2585 C C . MET A 1 329 ? -9.367 20.484 25.422 1 90.81 329 MET A C 1
ATOM 2587 O O . MET A 1 329 ? -8.523 20.766 26.281 1 90.81 329 MET A O 1
ATOM 2591 N N . GLU A 1 330 ? -10.016 21.359 24.812 1 89.56 330 GLU A N 1
ATOM 2592 C CA . GLU A 1 330 ? -10.172 22.75 25.25 1 89.56 330 GLU A CA 1
ATOM 2593 C C . GLU A 1 330 ? -11.648 23.141 25.328 1 89.56 330 GLU A C 1
ATOM 2595 O O . GLU A 1 330 ? -12.445 22.734 24.484 1 89.56 330 GLU A O 1
ATOM 2600 N N . ASP A 1 331 ? -12 23.781 26.391 1 88.88 331 ASP A N 1
ATOM 2601 C CA . ASP A 1 331 ? -13.391 24.203 26.547 1 88.88 331 ASP A CA 1
ATOM 2602 C C . ASP A 1 331 ? -13.711 25.391 25.672 1 88.88 331 ASP A C 1
ATOM 2604 O O . ASP A 1 331 ? -12.984 26.391 25.672 1 88.88 331 ASP A O 1
ATOM 2608 N N . ALA A 1 332 ? -14.766 25.266 24.922 1 84.75 332 ALA A N 1
ATOM 2609 C CA . ALA A 1 332 ? -15.18 26.312 23.984 1 84.75 332 ALA A CA 1
ATOM 2610 C C . ALA A 1 332 ? -16.391 27.078 24.516 1 84.75 332 ALA A C 1
ATOM 2612 O O . ALA A 1 332 ? -17.062 27.781 23.766 1 84.75 332 ALA A O 1
ATOM 2613 N N . SER A 1 333 ? -16.594 26.922 25.766 1 79.62 333 SER A N 1
ATOM 2614 C CA . SER A 1 333 ? -17.719 27.641 26.344 1 79.62 333 SER A CA 1
ATOM 2615 C C . SER A 1 333 ? -17.469 29.141 26.375 1 79.62 333 SER A C 1
ATOM 2617 O O . SER A 1 333 ? -16.344 29.578 26.641 1 79.62 333 SER A O 1
ATOM 2619 N N . ASP A 1 334 ? -18.391 29.859 25.953 1 74.75 334 ASP A N 1
ATOM 2620 C CA . ASP A 1 334 ? -18.219 31.312 25.922 1 74.75 334 ASP A CA 1
ATOM 2621 C C . ASP A 1 334 ? -18.984 31.984 27.062 1 74.75 334 ASP A C 1
ATOM 2623 O O . ASP A 1 334 ? -18.625 33.094 27.469 1 74.75 334 ASP A O 1
ATOM 2627 N N . ILE A 1 335 ? -20.047 31.359 27.531 1 70.31 335 ILE A N 1
ATOM 2628 C CA . ILE A 1 335 ? -20.875 32 28.547 1 70.31 335 ILE A CA 1
ATOM 2629 C C . ILE A 1 335 ? -20.312 31.719 29.938 1 70.31 335 ILE A C 1
ATOM 2631 O O . ILE A 1 335 ? -20.031 32.656 30.703 1 70.31 335 ILE A O 1
ATOM 2635 N N . VAL A 1 336 ? -20.188 30.422 30.172 1 66.81 336 VAL A N 1
ATOM 2636 C CA . VAL A 1 336 ? -19.656 30.062 31.5 1 66.81 336 VAL A CA 1
ATOM 2637 C C . VAL A 1 336 ? -18.172 29.719 31.391 1 66.81 336 VAL A C 1
ATOM 2639 O O . VAL A 1 336 ? -17.797 28.812 30.656 1 66.81 336 VAL A O 1
ATOM 2642 N N . MET A 1 337 ? -17.375 30.594 31.906 1 68.69 337 MET A N 1
ATOM 2643 C CA . MET A 1 337 ? -15.945 30.312 31.891 1 68.69 337 MET A CA 1
ATOM 2644 C C . MET A 1 337 ? -15.531 29.469 33.094 1 68.69 337 MET A C 1
ATOM 2646 O O . MET A 1 337 ? -15.508 29.953 34.219 1 68.69 337 MET A O 1
ATOM 2650 N N . TYR A 1 338 ? -15.477 28.234 32.812 1 70 338 TYR A N 1
ATOM 2651 C CA . TYR A 1 338 ? -15.086 27.328 33.875 1 70 338 TYR A CA 1
ATOM 2652 C C . TYR A 1 338 ? -13.586 27.375 34.125 1 70 338 TYR A C 1
ATOM 2654 O O . TYR A 1 338 ? -12.805 27.625 33.188 1 70 338 TYR A O 1
ATOM 2662 N N . ASP A 1 339 ? -13.266 27.328 35.438 1 74 339 ASP A N 1
ATOM 2663 C CA . ASP A 1 339 ? -11.852 27.203 35.781 1 74 339 ASP A CA 1
ATOM 2664 C C . ASP A 1 339 ? -11.32 25.812 35.438 1 74 339 ASP A C 1
ATOM 2666 O O . ASP A 1 339 ? -12.102 24.875 35.219 1 74 339 ASP A O 1
ATOM 2670 N N . GLU A 1 340 ? -10.102 25.703 35.375 1 72.31 340 GLU A N 1
ATOM 2671 C CA . GLU A 1 340 ? -9.469 24.438 35.031 1 72.31 340 GLU A CA 1
ATOM 2672 C C . GLU A 1 340 ? -9.867 23.328 36 1 72.31 340 GLU A C 1
ATOM 2674 O O . GLU A 1 340 ? -10.062 22.188 35.594 1 72.31 340 GLU A O 1
ATOM 2679 N N . GLU A 1 341 ? -10.047 23.656 37.219 1 72.12 341 GLU A N 1
ATOM 2680 C CA . GLU A 1 341 ? -10.406 22.688 38.25 1 72.12 341 GLU A CA 1
ATOM 2681 C C . GLU A 1 341 ? -11.828 22.188 38.062 1 72.12 341 GLU A C 1
ATOM 2683 O O . GLU A 1 341 ? -12.102 21 38.25 1 72.12 341 GLU A O 1
ATOM 2688 N N . ASP A 1 342 ? -12.648 23.125 37.656 1 75.81 342 ASP A N 1
ATOM 2689 C CA . ASP A 1 342 ? -14.047 22.75 37.469 1 75.81 342 ASP A CA 1
ATOM 2690 C C . ASP A 1 342 ? -14.203 21.828 36.25 1 75.81 342 ASP A C 1
ATOM 2692 O O . ASP A 1 342 ? -15.055 20.938 36.25 1 75.81 342 ASP A O 1
ATOM 2696 N N . LEU A 1 343 ? -13.312 22.062 35.344 1 81.94 343 LEU A N 1
ATOM 2697 C CA . LEU A 1 343 ? -13.406 21.312 34.094 1 81.94 343 LEU A CA 1
ATOM 2698 C C . LEU A 1 343 ? -12.961 19.859 34.312 1 81.94 343 LEU A C 1
ATOM 2700 O O . LEU A 1 343 ? -13.391 18.969 33.562 1 81.94 343 LEU A O 1
ATOM 2704 N N . MET A 1 344 ? -12.117 19.562 35.25 1 77.81 344 MET A N 1
ATOM 2705 C CA . MET A 1 344 ? -11.602 18.219 35.469 1 77.81 344 MET A CA 1
ATOM 2706 C C . MET A 1 344 ? -12.719 17.281 35.906 1 77.81 344 MET A C 1
ATOM 2708 O O . MET A 1 344 ? -12.664 16.078 35.625 1 77.81 344 MET A O 1
ATOM 2712 N N . GLY A 1 345 ? -13.82 17.797 36.406 1 77.19 345 GLY A N 1
ATOM 2713 C CA . GLY A 1 345 ? -14.969 16.969 36.75 1 77.19 345 GLY A CA 1
ATOM 2714 C C . GLY A 1 345 ? -16.109 17.062 35.781 1 77.19 345 GLY A C 1
ATOM 2715 O O . GLY A 1 345 ? -17.125 16.391 35.906 1 77.19 345 GLY A O 1
ATOM 2716 N N . GLY A 1 346 ? -15.797 17.75 34.75 1 86.56 346 GLY A N 1
ATOM 2717 C CA . GLY A 1 346 ? -16.875 17.984 33.781 1 86.56 346 GLY A CA 1
ATOM 2718 C C . GLY A 1 346 ? -16.969 16.891 32.719 1 86.56 346 GLY A C 1
ATOM 2719 O O . GLY A 1 346 ? -16.094 16.047 32.625 1 86.56 346 GLY A O 1
ATOM 2720 N N . ARG A 1 347 ? -18.156 16.875 32.062 1 88 347 ARG A N 1
ATOM 2721 C CA . ARG A 1 347 ? -18.406 15.945 30.969 1 88 347 ARG A CA 1
ATOM 2722 C C . ARG A 1 347 ? -18.594 16.688 29.641 1 88 347 ARG A C 1
ATOM 2724 O O . ARG A 1 347 ? -19.016 17.844 29.641 1 88 347 ARG A O 1
ATOM 2731 N N . VAL A 1 348 ? -18.266 16.016 28.641 1 88.62 348 VAL A N 1
ATOM 2732 C CA . VAL A 1 348 ? -18.391 16.609 27.312 1 88.62 348 VAL A CA 1
ATOM 2733 C C . VAL A 1 348 ? -19.859 16.609 26.906 1 88.62 348 VAL A C 1
ATOM 2735 O O . VAL A 1 348 ? -20.531 15.57 26.906 1 88.62 348 VAL A O 1
ATOM 2738 N N . GLY A 1 349 ? -20.391 17.75 26.641 1 86.88 349 GLY A N 1
ATOM 2739 C CA . GLY A 1 349 ? -21.75 17.859 26.125 1 86.88 349 GLY A CA 1
ATOM 2740 C C . GLY A 1 349 ? -21.812 17.734 24.609 1 86.88 349 GLY A C 1
ATOM 2741 O O . GLY A 1 349 ? -22.609 16.953 24.078 1 86.88 349 GLY A O 1
ATOM 2742 N N . ALA A 1 350 ? -21.031 18.5 23.984 1 89.44 350 ALA A N 1
ATOM 2743 C CA . ALA A 1 350 ? -20.938 18.484 22.516 1 89.44 350 ALA A CA 1
ATOM 2744 C C . ALA A 1 350 ? -19.547 18.875 22.062 1 89.44 350 ALA A C 1
ATOM 2746 O O . ALA A 1 350 ? -18.766 19.453 22.828 1 89.44 350 ALA A O 1
ATOM 2747 N N . VAL A 1 351 ? -19.25 18.547 20.859 1 91.75 351 VAL A N 1
ATOM 2748 C CA . VAL A 1 351 ? -17.938 18.859 20.297 1 91.75 351 VAL A CA 1
ATOM 2749 C C . VAL A 1 351 ? -18.078 19.953 19.234 1 91.75 351 VAL A C 1
ATOM 2751 O O . VAL A 1 351 ? -18.906 19.828 18.328 1 91.75 351 VAL A O 1
ATOM 2754 N N . SER A 1 352 ? -17.391 21.031 19.422 1 92.38 352 SER A N 1
ATOM 2755 C CA . SER A 1 352 ? -17.469 22.141 18.469 1 92.38 352 SER A CA 1
ATOM 2756 C C . SER A 1 352 ? -16.438 21.969 17.344 1 92.38 352 SER A C 1
ATOM 2758 O O . SER A 1 352 ? -16.594 22.531 16.266 1 92.38 352 SER A O 1
ATOM 2760 N N . PHE A 1 353 ? -15.398 21.219 17.656 1 94.88 353 PHE A N 1
ATOM 2761 C CA . PHE A 1 353 ? -14.422 20.875 16.625 1 94.88 353 PHE A CA 1
ATOM 2762 C C . PHE A 1 353 ? -13.492 19.766 17.109 1 94.88 353 PHE A C 1
ATOM 2764 O O . PHE A 1 353 ? -13.055 19.766 18.266 1 94.88 353 PHE A O 1
ATOM 2771 N N . PRO A 1 354 ? -13.117 18.906 16.234 1 94.31 354 PRO A N 1
ATOM 2772 C CA . PRO A 1 354 ? -12.281 17.781 16.656 1 94.31 354 PRO A CA 1
ATOM 2773 C C . PRO A 1 354 ? -10.82 18.172 16.875 1 94.31 354 PRO A C 1
ATOM 2775 O O . PRO A 1 354 ? -10.383 19.219 16.375 1 94.31 354 PRO A O 1
ATOM 2778 N N . GLY A 1 355 ? -10.18 17.328 17.703 1 94.31 355 GLY A N 1
ATOM 2779 C CA . GLY A 1 355 ? -8.75 17.5 17.906 1 94.31 355 GLY A CA 1
ATOM 2780 C C . GLY A 1 355 ? -7.902 16.688 16.938 1 94.31 355 GLY A C 1
ATOM 2781 O O . GLY A 1 355 ? -8.414 15.812 16.25 1 94.31 355 GLY A O 1
ATOM 2782 N N . LEU A 1 356 ? -6.668 17.125 16.844 1 94.38 356 LEU A N 1
ATOM 2783 C CA . LEU A 1 356 ? -5.723 16.438 15.977 1 94.38 356 LEU A CA 1
ATOM 2784 C C . LEU A 1 356 ? -4.527 15.922 16.766 1 94.38 356 LEU A C 1
ATOM 2786 O O . LEU A 1 356 ? -3.867 16.688 17.469 1 94.38 356 LEU A O 1
ATOM 2790 N N . VAL A 1 357 ? -4.32 14.625 16.656 1 91.5 357 VAL A N 1
ATOM 2791 C CA . VAL A 1 357 ? -3.209 13.992 17.359 1 91.5 357 VAL A CA 1
ATOM 2792 C C . VAL A 1 357 ? -2.326 13.242 16.375 1 91.5 357 VAL A C 1
ATOM 2794 O O . VAL A 1 357 ? -2.828 12.625 15.43 1 91.5 357 VAL A O 1
ATOM 2797 N N . LYS A 1 358 ? -1.073 13.305 16.5 1 89.75 358 LYS A N 1
ATOM 2798 C CA . LYS A 1 358 ? -0.102 12.594 15.68 1 89.75 358 LYS A CA 1
ATOM 2799 C C . LYS A 1 358 ? 0.578 11.477 16.469 1 89.75 358 LYS A C 1
ATOM 2801 O O . LYS A 1 358 ? 1.048 11.695 17.578 1 89.75 358 LYS A O 1
ATOM 2806 N N . TRP A 1 359 ? 0.428 10.219 15.766 1 78.44 359 TRP A N 1
ATOM 2807 C CA . TRP A 1 359 ? 1.066 9.055 16.359 1 78.44 359 TRP A CA 1
ATOM 2808 C C . TRP A 1 359 ? 2.361 8.711 15.633 1 78.44 359 TRP A C 1
ATOM 2810 O O . TRP A 1 359 ? 2.4 8.688 14.406 1 78.44 359 TRP A O 1
ATOM 2820 N N . GLY A 1 360 ? 3.625 8.531 16.078 1 61.88 360 GLY A N 1
ATOM 2821 C CA . GLY A 1 360 ? 4.785 7.91 15.469 1 61.88 360 GLY A CA 1
ATOM 2822 C C . GLY A 1 360 ? 5.785 8.914 14.93 1 61.88 360 GLY A C 1
ATOM 2823 O O . GLY A 1 360 ? 5.449 10.086 14.727 1 61.88 360 GLY A O 1
ATOM 2824 N N . GLU A 1 361 ? 7.016 9.125 15.352 1 51.12 361 GLU A N 1
ATOM 2825 C CA . GLU A 1 361 ? 8.07 9.828 14.617 1 51.12 361 GLU A CA 1
ATOM 2826 C C . GLU A 1 361 ? 8.188 9.297 13.195 1 51.12 361 GLU A C 1
ATOM 2828 O O . GLU A 1 361 ? 7.852 8.148 12.922 1 51.12 361 GLU A O 1
ATOM 2833 N N . GLU A 1 362 ? 8.305 10.227 12.117 1 46.81 362 GLU A N 1
ATOM 2834 C CA . GLU A 1 362 ? 8.641 9.805 10.758 1 46.81 362 GLU A CA 1
ATOM 2835 C C . GLU A 1 362 ? 9.406 8.484 10.766 1 46.81 362 GLU A C 1
ATOM 2837 O O . GLU A 1 362 ? 9.031 7.535 10.078 1 46.81 362 GLU A O 1
ATOM 2842 N N . GLN A 1 363 ? 10.977 8.625 10.672 1 40.44 363 GLN A N 1
ATOM 2843 C CA . GLN A 1 363 ? 12.055 7.668 10.453 1 40.44 363 GLN A CA 1
ATOM 2844 C C . GLN A 1 363 ? 12.125 6.648 11.586 1 40.44 363 GLN A C 1
ATOM 2846 O O . GLN A 1 363 ? 12.758 5.598 11.445 1 40.44 363 GLN A O 1
ATOM 2851 N N . GLU A 1 364 ? 12.531 7.008 12.953 1 35.09 364 GLU A N 1
ATOM 2852 C CA . GLU A 1 364 ? 13.148 6.168 13.977 1 35.09 364 GLU A CA 1
ATOM 2853 C C . GLU A 1 364 ? 12.203 5.062 14.43 1 35.09 364 GLU A C 1
ATOM 2855 O O . GLU A 1 364 ? 11 5.289 14.57 1 35.09 364 GLU A O 1
ATOM 2860 N N . GLY A 1 365 ? 12.555 3.738 14.469 1 34.47 365 GLY A N 1
ATOM 2861 C CA . GLY A 1 365 ? 12.398 2.721 15.492 1 34.47 365 GLY A CA 1
ATOM 2862 C C . GLY A 1 365 ? 12.312 3.295 16.891 1 34.47 365 GLY A C 1
ATOM 2863 O O . GLY A 1 365 ? 12.172 2.553 17.875 1 34.47 365 GLY A O 1
ATOM 2864 N N . GLY A 1 366 ? 13.391 4.113 17.578 1 28.53 366 GLY A N 1
ATOM 2865 C CA . GLY A 1 366 ? 13.727 4.332 18.984 1 28.53 366 GLY A CA 1
ATOM 2866 C C . GLY A 1 366 ? 12.586 4.945 19.781 1 28.53 366 GLY A C 1
ATOM 2867 O O . GLY A 1 366 ? 11.719 5.617 19.219 1 28.53 366 GLY A O 1
ATOM 2868 N N . ARG A 1 367 ? 12.547 4.57 21.297 1 27.03 367 ARG A N 1
ATOM 2869 C CA . ARG A 1 367 ? 11.953 5.004 22.562 1 27.03 367 ARG A CA 1
ATOM 2870 C C . ARG A 1 367 ? 12.188 6.492 22.797 1 27.03 367 ARG A C 1
ATOM 2872 O O . ARG A 1 367 ? 12.406 6.922 23.922 1 27.03 367 ARG A O 1
ATOM 2879 N N . GLY A 1 368 ? 12.836 7.348 22.094 1 22.39 368 GLY A N 1
ATOM 2880 C CA . GLY A 1 368 ? 13.523 8.5 22.656 1 22.39 368 GLY A CA 1
ATOM 2881 C C . GLY A 1 368 ? 12.633 9.344 23.562 1 22.39 368 GLY A C 1
ATOM 2882 O O . GLY A 1 368 ? 11.406 9.273 23.469 1 22.39 368 GLY A O 1
ATOM 2883 N N . ALA A 1 369 ? 13.273 10.078 24.672 1 23.47 369 ALA A N 1
ATOM 2884 C CA . ALA A 1 369 ? 13.375 10.922 25.859 1 23.47 369 ALA A CA 1
ATOM 2885 C C . ALA A 1 369 ? 12.641 12.242 25.656 1 23.47 369 ALA A C 1
ATOM 2887 O O . ALA A 1 369 ? 12.383 12.969 26.625 1 23.47 369 ALA A O 1
ATOM 2888 N N . VAL A 1 370 ? 12.508 12.984 24.797 1 22.41 370 VAL A N 1
ATOM 2889 C CA . VAL A 1 370 ? 12.891 14.344 25.156 1 22.41 370 VAL A CA 1
ATOM 2890 C C . VAL A 1 370 ? 12.109 14.789 26.391 1 22.41 370 VAL A C 1
ATOM 2892 O O . VAL A 1 370 ? 11.086 14.195 26.734 1 22.41 370 VAL A O 1
ATOM 2895 N N . VAL A 1 371 ? 12.398 16.188 26.781 1 20.5 371 VAL A N 1
ATOM 2896 C CA . VAL A 1 371 ? 12.609 17.375 27.594 1 20.5 371 VAL A CA 1
ATOM 2897 C C . VAL A 1 371 ? 11.266 17.906 28.109 1 20.5 371 VAL A C 1
ATOM 2899 O O . VAL A 1 371 ? 10.367 18.203 27.312 1 20.5 371 VAL A O 1
ATOM 2902 N N . ILE A 1 372 ? 11.18 17.734 29.391 1 21.83 372 ILE A N 1
ATOM 2903 C CA . ILE A 1 372 ? 10.422 18.234 30.531 1 21.83 372 ILE A CA 1
ATOM 2904 C C . ILE A 1 372 ? 10.422 19.75 30.516 1 21.83 372 ILE A C 1
ATOM 2906 O O . ILE A 1 372 ? 11.461 20.375 30.766 1 21.83 372 ILE A O 1
ATOM 2910 N N . VAL A 1 373 ? 9.938 20.453 29.531 1 19.75 373 VAL A N 1
ATOM 2911 C CA . VAL A 1 373 ? 10 21.828 30.047 1 19.75 373 VAL A CA 1
ATOM 2912 C C . VAL A 1 373 ? 9.148 21.938 31.312 1 19.75 373 VAL A C 1
ATOM 2914 O O . VAL A 1 373 ? 8.008 21.469 31.344 1 19.75 373 VAL A O 1
ATOM 2917 N N . GLU A 1 374 ? 9.82 22.219 32.469 1 20.95 374 GLU A N 1
ATOM 2918 C CA . GLU A 1 374 ? 9.641 22.594 33.875 1 20.95 374 GLU A CA 1
ATOM 2919 C C . GLU A 1 374 ? 8.5 23.594 34.031 1 20.95 374 GLU A C 1
ATOM 2921 O O . GLU A 1 374 ? 8.203 24.031 35.156 1 20.95 374 GLU A O 1
ATOM 2926 N N . GLY A 1 375 ? 7.406 24.031 33.344 1 19.92 375 GLY A N 1
ATOM 2927 C CA . GLY A 1 375 ? 7.074 25.062 34.312 1 19.92 375 GLY A CA 1
ATOM 2928 C C . GLY A 1 375 ? 6.82 24.5 35.719 1 19.92 375 GLY A C 1
ATOM 2929 O O . GLY A 1 375 ? 6.816 23.281 35.906 1 19.92 375 GLY A O 1
ATOM 2930 N N . LYS A 1 376 ? 5.707 24.828 36.469 1 20.52 376 LYS A N 1
ATOM 2931 C CA . LYS A 1 376 ? 5.48 24.938 37.906 1 20.52 376 LYS A CA 1
ATOM 2932 C C . LYS A 1 376 ? 5.328 23.562 38.562 1 20.52 376 LYS A C 1
ATOM 2934 O O . LYS A 1 376 ? 4.941 22.609 37.875 1 20.52 376 LYS A O 1
ATOM 2939 N N . GLU A 1 377 ? 5.453 23.328 39.969 1 20.66 377 GLU A N 1
ATOM 2940 C CA . GLU A 1 377 ? 5.902 22.641 41.188 1 20.66 377 GLU A CA 1
ATOM 2941 C C . GLU A 1 377 ? 4.988 21.469 41.5 1 20.66 377 GLU A C 1
ATOM 2943 O O . GLU A 1 377 ? 5.445 20.453 42.062 1 20.66 377 GLU A O 1
ATOM 2948 N N . GLY A 1 378 ? 3.49 21.516 41.531 1 19.41 378 GLY A N 1
ATOM 2949 C CA . GLY A 1 378 ? 3.037 21.031 42.844 1 19.41 378 GLY A CA 1
ATOM 2950 C C . GLY A 1 378 ? 3.217 19.531 43 1 19.41 378 GLY A C 1
ATOM 2951 O O . GLY A 1 378 ? 3.496 18.812 42.031 1 19.41 378 GLY A O 1
ATOM 2952 N N . SER A 1 379 ? 2.691 18.812 44.094 1 17.91 379 SER A N 1
ATOM 2953 C CA . SER A 1 379 ? 2.822 17.734 45.094 1 17.91 379 SER A CA 1
ATOM 2954 C C . SER A 1 379 ? 2.311 16.422 44.531 1 17.91 379 SER A C 1
ATOM 2956 O O . SER A 1 379 ? 1.193 16.344 44 1 17.91 379 SER A O 1
ATOM 2958 N N . TRP A 1 380 ? 3.168 15.367 44.188 1 18.95 380 TRP A N 1
ATOM 2959 C CA . TRP A 1 380 ? 3.209 13.953 43.844 1 18.95 380 TRP A CA 1
ATOM 2960 C C . TRP A 1 380 ? 2.488 13.109 44.906 1 18.95 380 TRP A C 1
ATOM 2962 O O . TRP A 1 380 ? 3.121 12.539 45.781 1 18.95 380 TRP A O 1
ATOM 2972 N N . GLY A 1 381 ? 1.244 13.438 45.344 1 17.47 381 GLY A N 1
ATOM 2973 C CA . GLY A 1 381 ? 0.937 12.602 46.469 1 17.47 381 GLY A CA 1
ATOM 2974 C C . GLY A 1 381 ? 0.9 11.125 46.156 1 17.47 381 GLY A C 1
ATOM 2975 O O . GLY A 1 381 ? 0.714 10.742 45 1 17.47 381 GLY A O 1
ATOM 2976 N N . ALA A 1 382 ? 1.197 10.031 47 1 19.06 382 ALA A N 1
ATOM 2977 C CA . ALA A 1 382 ? 1.636 8.703 47.438 1 19.06 382 ALA A CA 1
ATOM 2978 C C . ALA A 1 382 ? 0.589 7.645 47.094 1 19.06 382 ALA A C 1
ATOM 2980 O O . ALA A 1 382 ? 0.931 6.5 46.781 1 19.06 382 ALA A O 1
ATOM 2981 N N . GLY A 1 383 ? -0.734 7.656 47.406 1 18.44 383 GLY A N 1
ATOM 2982 C CA . GLY A 1 383 ? -1.201 6.496 48.125 1 18.44 383 GLY A CA 1
ATOM 2983 C C . GLY A 1 383 ? -1.313 5.246 47.281 1 18.44 383 GLY A C 1
ATOM 2984 O O . GLY A 1 383 ? -1.131 5.301 46.062 1 18.44 383 GLY A O 1
ATOM 2985 N N . ASN A 1 384 ? -2.412 4.285 47.281 1 17.97 384 ASN A N 1
ATOM 2986 C CA . ASN A 1 384 ? -2.701 2.898 47.625 1 17.97 384 ASN A CA 1
ATOM 2987 C C . ASN A 1 384 ? -2.764 2.018 46.375 1 17.97 384 ASN A C 1
ATOM 2989 O O . ASN A 1 384 ? -3.25 2.449 45.312 1 17.97 384 ASN A O 1
ATOM 2993 N N . ALA A 1 385 ? -2.172 0.549 46.25 1 19.34 385 ALA A N 1
ATOM 2994 C CA . ALA A 1 385 ? -1.566 -0.662 45.719 1 19.34 385 ALA A CA 1
ATOM 2995 C C . ALA A 1 385 ? -2.617 -1.555 45.062 1 19.34 385 ALA A C 1
ATOM 2997 O O . ALA A 1 385 ? -2.311 -2.664 44.625 1 19.34 385 ALA A O 1
ATOM 2998 N N . GLY A 1 386 ? -3.885 -1.565 45 1 19.33 386 GLY A N 1
ATOM 2999 C CA . GLY A 1 386 ? -4.535 -2.865 44.938 1 19.33 386 GLY A CA 1
ATOM 3000 C C . GLY A 1 386 ? -4.246 -3.629 43.656 1 19.33 386 GLY A C 1
ATOM 3001 O O . GLY A 1 386 ? -3.889 -3.033 42.656 1 19.33 386 GLY A O 1
ATOM 3002 N N . GLN A 1 387 ? -4.109 -5.129 43.469 1 19.91 387 GLN A N 1
ATOM 3003 C CA . GLN A 1 387 ? -3.463 -6.312 42.906 1 19.91 387 GLN A CA 1
ATOM 3004 C C . GLN A 1 387 ? -3.969 -6.605 41.5 1 19.91 387 GLN A C 1
ATOM 3006 O O . GLN A 1 387 ? -3.332 -7.352 40.75 1 19.91 387 GLN A O 1
ATOM 3011 N N . GLY A 1 388 ? -5.211 -6.461 41 1 19.41 388 GLY A N 1
ATOM 3012 C CA . GLY A 1 388 ? -5.766 -7.457 40.094 1 19.41 388 GLY A CA 1
ATOM 3013 C C . GLY A 1 388 ? -5.016 -7.555 38.781 1 19.41 388 GLY A C 1
ATOM 3014 O O . GLY A 1 388 ? -4.305 -6.625 38.406 1 19.41 388 GLY A O 1
ATOM 3015 N N . ASP A 1 389 ? -4.75 -8.805 38.031 1 21.97 389 ASP A N 1
ATOM 3016 C CA . ASP A 1 389 ? -3.914 -9.516 37.062 1 21.97 389 ASP A CA 1
ATOM 3017 C C . ASP A 1 389 ? -4.105 -8.953 35.656 1 21.97 389 ASP A C 1
ATOM 3019 O O . ASP A 1 389 ? -5.051 -9.328 34.969 1 21.97 389 ASP A O 1
ATOM 3023 N N . GLY A 1 390 ? -4.203 -7.754 35.344 1 19.62 390 GLY A N 1
ATOM 3024 C CA . GLY A 1 390 ? -4.578 -7.086 34.094 1 19.62 390 GLY A CA 1
ATOM 3025 C C . GLY A 1 390 ? -3.609 -7.348 32.969 1 19.62 390 GLY A C 1
ATOM 3026 O O . GLY A 1 390 ? -2.445 -6.945 33.031 1 19.62 390 GLY A O 1
ATOM 3027 N N . SER A 1 391 ? -3.686 -8.461 32.156 1 22.73 391 SER A N 1
ATOM 3028 C CA . SER A 1 391 ? -2.734 -8.898 31.125 1 22.73 391 SER A CA 1
ATOM 3029 C C . SER A 1 391 ? -2.506 -7.816 30.078 1 22.73 391 SER A C 1
ATOM 3031 O O . SER A 1 391 ? -3.463 -7.277 29.516 1 22.73 391 SER A O 1
ATOM 3033 N N . ALA A 1 392 ? -1.354 -6.934 29.938 1 25 392 ALA A N 1
ATOM 3034 C CA . ALA A 1 392 ? -0.598 -5.91 29.219 1 25 392 ALA A CA 1
ATOM 3035 C C . ALA A 1 392 ? -0.279 -6.367 27.797 1 25 392 ALA A C 1
ATOM 3037 O O . ALA A 1 392 ? 0.562 -7.246 27.594 1 25 392 ALA A O 1
ATOM 3038 N N . GLY A 1 393 ? -1.217 -6.672 26.891 1 27.3 393 GLY A N 1
ATOM 3039 C CA . GLY A 1 393 ? -0.648 -7.176 25.641 1 27.3 393 GLY A CA 1
ATOM 3040 C C . GLY A 1 393 ? 0.384 -6.242 25.047 1 27.3 393 GLY A C 1
ATOM 3041 O O . GLY A 1 393 ? 0.449 -5.062 25.406 1 27.3 393 GLY A O 1
ATOM 3042 N N . PRO A 1 394 ? 1.478 -6.512 24.094 1 30.44 394 PRO A N 1
ATOM 3043 C CA . PRO A 1 394 ? 2.732 -5.863 23.688 1 30.44 394 PRO A CA 1
ATOM 3044 C C . PRO A 1 394 ? 2.523 -4.457 23.141 1 30.44 394 PRO A C 1
ATOM 3046 O O . PRO A 1 394 ? 1.527 -4.199 22.469 1 30.44 394 PRO A O 1
ATOM 3049 N N . GLY A 1 395 ? 3.045 -3.275 23.688 1 31.39 395 GLY A N 1
ATOM 3050 C CA . GLY A 1 395 ? 3.086 -1.827 23.812 1 31.39 395 GLY A CA 1
ATOM 3051 C C . GLY A 1 395 ? 3.676 -1.134 22.609 1 31.39 395 GLY A C 1
ATOM 3052 O O . GLY A 1 395 ? 4.895 -0.975 22.5 1 31.39 395 GLY A O 1
ATOM 3053 N N . VAL A 1 396 ? 3.357 -1.265 21.375 1 38.97 396 VAL A N 1
ATOM 3054 C CA . VAL A 1 396 ? 3.877 -0.455 20.281 1 38.97 396 VAL A CA 1
ATOM 3055 C C . VAL A 1 396 ? 3.686 1.026 20.594 1 38.97 396 VAL A C 1
ATOM 3057 O O . VAL A 1 396 ? 3.711 1.868 19.688 1 38.97 396 VAL A O 1
ATOM 3060 N N . GLY A 1 397 ? 3.082 1.664 21.547 1 40 397 GLY A N 1
ATOM 3061 C CA . GLY A 1 397 ? 2.32 2.887 21.75 1 40 397 GLY A CA 1
ATOM 3062 C C . GLY A 1 397 ? 3.193 4.121 21.875 1 40 397 GLY A C 1
ATOM 3063 O O . GLY A 1 397 ? 3.738 4.402 22.938 1 40 397 GLY A O 1
ATOM 3064 N N . GLY A 1 398 ? 4.125 4.586 20.984 1 48.81 398 GLY A N 1
ATOM 3065 C CA . GLY A 1 398 ? 4.691 5.891 21.297 1 48.81 398 GLY A CA 1
ATOM 3066 C C . GLY A 1 398 ? 3.645 6.918 21.688 1 48.81 398 GLY A C 1
ATOM 3067 O O . GLY A 1 398 ? 2.449 6.707 21.469 1 48.81 398 GLY A O 1
ATOM 3068 N N . ARG A 1 399 ? 3.965 7.902 22.609 1 59 399 ARG A N 1
ATOM 3069 C CA . ARG A 1 399 ? 3.061 8.914 23.141 1 59 399 ARG A CA 1
ATOM 3070 C C . ARG A 1 399 ? 2.549 9.828 22.031 1 59 399 ARG A C 1
ATOM 3072 O O . ARG A 1 399 ? 3.322 10.281 21.188 1 59 399 ARG A O 1
ATOM 3079 N N . PRO A 1 400 ? 1.349 9.992 21.859 1 76.19 400 PRO A N 1
ATOM 3080 C CA . PRO A 1 400 ? 0.724 10.852 20.844 1 76.19 400 PRO A CA 1
ATOM 3081 C C . PRO A 1 400 ? 1.003 12.328 21.062 1 76.19 400 PRO A C 1
ATOM 3083 O O . PRO A 1 400 ? 1.097 12.781 22.219 1 76.19 400 PRO A O 1
ATOM 3086 N N . ARG A 1 401 ? 1.546 13.039 20.078 1 83.94 401 ARG A N 1
ATOM 3087 C CA . ARG A 1 401 ? 1.704 14.492 20.094 1 83.94 401 ARG A CA 1
ATOM 3088 C C . ARG A 1 401 ? 0.406 15.188 19.703 1 83.94 401 ARG A C 1
ATOM 3090 O O . ARG A 1 401 ? -0.125 14.961 18.625 1 83.94 401 ARG A O 1
ATOM 3097 N N . VAL A 1 402 ? -0.095 15.961 20.641 1 88.19 402 VAL A N 1
ATOM 3098 C CA . VAL A 1 402 ? -1.319 16.703 20.359 1 88.19 402 VAL A CA 1
ATOM 3099 C C . VAL A 1 402 ? -0.988 17.953 19.562 1 88.19 402 VAL A C 1
ATOM 3101 O O . VAL A 1 402 ? -0.239 18.812 20.031 1 88.19 402 VAL A O 1
ATOM 3104 N N . LEU A 1 403 ? -1.425 18.047 18.391 1 89.69 403 LEU A N 1
ATOM 3105 C CA . LEU A 1 403 ? -1.175 19.219 17.547 1 89.69 403 LEU A CA 1
ATOM 3106 C C . LEU A 1 403 ? -2.225 20.297 17.781 1 89.69 403 LEU A C 1
ATOM 3108 O O . LEU A 1 403 ? -1.886 21.469 17.953 1 89.69 403 LEU A O 1
ATOM 3112 N N . VAL A 1 404 ? -3.459 19.844 17.734 1 93.31 404 VAL A N 1
ATOM 3113 C CA . VAL A 1 404 ? -4.598 20.719 17.984 1 93.31 404 VAL A CA 1
ATOM 3114 C C . VAL A 1 404 ? -5.547 20.062 18.984 1 93.31 404 VAL A C 1
ATOM 3116 O O . VAL A 1 404 ? -5.898 18.891 18.844 1 93.31 404 VAL A O 1
ATOM 3119 N N . LYS A 1 405 ? -5.934 20.828 20.016 1 92.25 405 LYS A N 1
ATOM 3120 C CA . LYS A 1 405 ? -6.867 20.297 21 1 92.25 405 LYS A CA 1
ATOM 3121 C C . LYS A 1 405 ? -8.297 20.328 20.484 1 92.25 405 LYS A C 1
ATOM 3123 O O . LYS A 1 405 ? -8.656 21.203 19.672 1 92.25 405 LYS A O 1
ATOM 3128 N N . ALA A 1 406 ? -9.023 19.359 20.938 1 93.81 406 ALA A N 1
ATOM 3129 C CA . ALA A 1 406 ? -10.438 19.328 20.578 1 93.81 406 ALA A CA 1
ATOM 3130 C C . ALA A 1 406 ? -11.211 20.422 21.328 1 93.81 406 ALA A C 1
ATOM 3132 O O . ALA A 1 406 ? -11.008 20.625 22.516 1 93.81 406 ALA A O 1
ATOM 3133 N N . ARG A 1 407 ? -11.984 21.094 20.641 1 92.62 407 ARG A N 1
ATOM 3134 C CA . ARG A 1 407 ? -12.852 22.094 21.266 1 92.62 407 ARG A CA 1
ATOM 3135 C C . ARG A 1 407 ? -14.188 21.484 21.656 1 92.62 407 ARG A C 1
ATOM 3137 O O . ARG A 1 407 ? -14.938 21 20.812 1 92.62 407 ARG A O 1
ATOM 3144 N N . VAL A 1 408 ? -14.469 21.531 23.031 1 91.19 408 VAL A N 1
ATOM 3145 C CA . VAL A 1 408 ? -15.656 20.844 23.516 1 91.19 408 VAL A CA 1
ATOM 3146 C C . VAL A 1 408 ? -16.484 21.781 24.391 1 91.19 408 VAL A C 1
ATOM 3148 O O . VAL A 1 408 ? -15.953 22.734 24.984 1 91.19 408 VAL A O 1
ATOM 3151 N N . LEU A 1 409 ? -17.812 21.516 24.312 1 89.19 409 LEU A N 1
ATOM 3152 C CA . LEU A 1 409 ? -18.734 22.172 25.25 1 89.19 409 LEU A CA 1
ATOM 3153 C C . LEU A 1 409 ? -18.906 21.328 26.5 1 89.19 409 LEU A C 1
ATOM 3155 O O . LEU A 1 409 ? -19.594 20.297 26.469 1 89.19 409 LEU A O 1
ATOM 3159 N N . CYS A 1 410 ? -18.375 21.812 27.547 1 87.56 410 CYS A N 1
ATOM 3160 C CA . CYS A 1 410 ? -18.359 21.031 28.781 1 87.56 410 CYS A CA 1
ATOM 3161 C C . CYS A 1 410 ? -19.578 21.344 29.641 1 87.56 410 CYS A C 1
ATOM 3163 O O . CYS A 1 410 ? -20.031 22.484 29.703 1 87.56 410 CYS A O 1
ATOM 3165 N N . VAL A 1 411 ? -20.109 20.25 30.188 1 83.25 411 VAL A N 1
ATOM 3166 C CA . VAL A 1 411 ? -21.203 20.375 31.125 1 83.25 411 VAL A CA 1
ATOM 3167 C C . VAL A 1 411 ? -20.75 19.953 32.531 1 83.25 411 VAL A C 1
ATOM 3169 O O . VAL A 1 411 ? -20.297 18.828 32.719 1 83.25 411 VAL A O 1
ATOM 3172 N N . VAL A 1 412 ? -20.688 20.906 33.469 1 80.44 412 VAL A N 1
ATOM 3173 C CA . VAL A 1 412 ? -20.281 20.641 34.844 1 80.44 412 VAL A CA 1
ATOM 3174 C C . VAL A 1 412 ? -21.5 20.469 35.719 1 80.44 412 VAL A C 1
ATOM 3176 O O . VAL A 1 412 ? -22.422 21.297 35.688 1 80.44 412 VAL A O 1
ATOM 3179 N N . PRO A 1 413 ? -21.625 19.203 36.312 1 72 413 PRO A N 1
ATOM 3180 C CA . PRO A 1 413 ? -22.781 19 37.219 1 72 413 PRO A CA 1
ATOM 3181 C C . PRO A 1 413 ? -22.797 19.969 38.406 1 72 413 PRO A C 1
ATOM 3183 O O . PRO A 1 413 ? -21.734 20.328 38.906 1 72 413 PRO A O 1
ATOM 3186 N N . GLU A 1 414 ? -23.828 20.797 38.594 1 62.56 414 GLU A N 1
ATOM 3187 C CA . GLU A 1 414 ? -24.016 21.656 39.75 1 62.56 414 GLU A CA 1
ATOM 3188 C C . GLU A 1 414 ? -23.984 20.844 41.062 1 62.56 414 GLU A C 1
ATOM 3190 O O . GLU A 1 414 ? -24.5 19.719 41.094 1 62.56 414 GLU A O 1
ATOM 3195 N N . GLU A 1 415 ? -22.984 21.016 41.906 1 54.38 415 GLU A N 1
ATOM 3196 C CA . GLU A 1 415 ? -23.031 20.453 43.25 1 54.38 415 GLU A CA 1
ATOM 3197 C C . GLU A 1 415 ? -24.438 20.609 43.875 1 54.38 415 GLU A C 1
ATOM 3199 O O . GLU A 1 415 ? -25.062 21.656 43.719 1 54.38 415 GLU A O 1
ATOM 3204 N N . PRO A 1 416 ? -25.109 19.516 44.281 1 48.41 416 PRO A N 1
ATOM 3205 C CA . PRO A 1 416 ? -26.328 19.75 45.062 1 48.41 416 PRO A CA 1
ATOM 3206 C C . PRO A 1 416 ? -26.125 20.781 46.156 1 48.41 416 PRO A C 1
ATOM 3208 O O . PRO A 1 416 ? -25.047 20.891 46.75 1 48.41 416 PRO A O 1
ATOM 3211 N N . ASP A 1 417 ? -26.828 21.984 46.125 1 41.25 417 ASP A N 1
ATOM 3212 C CA . ASP A 1 417 ? -26.922 22.766 47.344 1 41.25 417 ASP A CA 1
ATOM 3213 C C . ASP A 1 417 ? -27.062 21.859 48.594 1 41.25 417 ASP A C 1
ATOM 3215 O O . ASP A 1 417 ? -27.906 20.969 48.594 1 41.25 417 ASP A O 1
ATOM 3219 N N . GLU A 1 418 ? -26.016 21.812 49.375 1 35.75 418 GLU A N 1
ATOM 3220 C CA . GLU A 1 418 ? -26.438 21.469 50.719 1 35.75 418 GLU A CA 1
ATOM 3221 C C . GLU A 1 418 ? -27.594 22.328 51.188 1 35.75 418 GLU A C 1
ATOM 3223 O O . GLU A 1 418 ? -27.562 23.562 51.031 1 35.75 418 GLU A O 1
ATOM 3228 N N . MET B 1 1 ? 41.375 18.562 15.773 1 34.28 1 MET B N 1
ATOM 3229 C CA . MET B 1 1 ? 40.312 17.969 16.562 1 34.28 1 MET B CA 1
ATOM 3230 C C . MET B 1 1 ? 40 18.812 17.797 1 34.28 1 MET B C 1
ATOM 3232 O O . MET B 1 1 ? 38.844 18.953 18.203 1 34.28 1 MET B O 1
ATOM 3236 N N . VAL B 1 2 ? 41.094 19.406 18.203 1 45.5 2 VAL B N 1
ATOM 3237 C CA . VAL B 1 2 ? 41.125 20.172 19.453 1 45.5 2 VAL B CA 1
ATOM 3238 C C . VAL B 1 2 ? 40.344 21.484 19.281 1 45.5 2 VAL B C 1
ATOM 3240 O O . VAL B 1 2 ? 39.594 21.875 20.156 1 45.5 2 VAL B O 1
ATOM 3243 N N . LEU B 1 3 ? 40.5 21.953 18.062 1 45.12 3 LEU B N 1
ATOM 3244 C CA . LEU B 1 3 ? 39.938 23.281 17.812 1 45.12 3 LEU B CA 1
ATOM 3245 C C . LEU B 1 3 ? 38.406 23.234 17.703 1 45.12 3 LEU B C 1
ATOM 3247 O O . LEU B 1 3 ? 37.719 24.172 18.141 1 45.12 3 LEU B O 1
ATOM 3251 N N . ARG B 1 4 ? 37.906 22.234 17.109 1 47.28 4 ARG B N 1
ATOM 3252 C CA . ARG B 1 4 ? 36.438 22.062 16.984 1 47.28 4 ARG B CA 1
ATOM 3253 C C . ARG B 1 4 ? 35.812 21.844 18.344 1 47.28 4 ARG B C 1
ATOM 3255 O O . ARG B 1 4 ? 34.719 22.344 18.609 1 47.28 4 ARG B O 1
ATOM 3262 N N . GLU B 1 5 ? 36.5 21.031 19.188 1 50.41 5 GLU B N 1
ATOM 3263 C CA . GLU B 1 5 ? 36 20.75 20.531 1 50.41 5 GLU B CA 1
ATOM 3264 C C . GLU B 1 5 ? 36 22.016 21.391 1 50.41 5 GLU B C 1
ATOM 3266 O O . GLU B 1 5 ? 35.062 22.234 22.141 1 50.41 5 GLU B O 1
ATOM 3271 N N . ASP B 1 6 ? 37 22.828 21.109 1 52.5 6 ASP B N 1
ATOM 3272 C CA . ASP B 1 6 ? 37.094 24.062 21.891 1 52.5 6 ASP B CA 1
ATOM 3273 C C . ASP B 1 6 ? 36.031 25.062 21.453 1 52.5 6 ASP B C 1
ATOM 3275 O O . ASP B 1 6 ? 35.5 25.797 22.281 1 52.5 6 ASP B O 1
ATOM 3279 N N . PHE B 1 7 ? 35.688 25.031 20.141 1 56.81 7 PHE B N 1
ATOM 3280 C CA . PHE B 1 7 ? 34.656 25.891 19.609 1 56.81 7 PHE B CA 1
ATOM 3281 C C . PHE B 1 7 ? 33.281 25.484 20.156 1 56.81 7 PHE B C 1
ATOM 3283 O O . PHE B 1 7 ? 32.469 26.328 20.547 1 56.81 7 PHE B O 1
ATOM 3290 N N . GLY B 1 8 ? 33 24.234 20.141 1 57.16 8 GLY B N 1
ATOM 3291 C CA . GLY B 1 8 ? 31.766 23.719 20.688 1 57.16 8 GLY B CA 1
ATOM 3292 C C . GLY B 1 8 ? 31.609 24.016 22.172 1 57.16 8 GLY B C 1
ATOM 3293 O O . GLY B 1 8 ? 30.516 24.344 22.641 1 57.16 8 GLY B O 1
ATOM 3294 N N . ARG B 1 9 ? 32.625 23.828 22.875 1 62.66 9 ARG B N 1
ATOM 3295 C CA . ARG B 1 9 ? 32.656 24.078 24.312 1 62.66 9 ARG B CA 1
ATOM 3296 C C . ARG B 1 9 ? 32.406 25.562 24.625 1 62.66 9 ARG B C 1
ATOM 3298 O O . ARG B 1 9 ? 31.656 25.891 25.531 1 62.66 9 ARG B O 1
ATOM 3305 N N . LEU B 1 10 ? 33.125 26.438 23.844 1 62.75 10 LEU B N 1
ATOM 3306 C CA . LEU B 1 10 ? 32.938 27.875 24.062 1 62.75 10 LEU B CA 1
ATOM 3307 C C . LEU B 1 10 ? 31.531 28.312 23.672 1 62.75 10 LEU B C 1
ATOM 3309 O O . LEU B 1 10 ? 30.906 29.094 24.375 1 62.75 10 LEU B O 1
ATOM 3313 N N . SER B 1 11 ? 31.062 27.781 22.562 1 61.88 11 SER B N 1
ATOM 3314 C CA . SER B 1 11 ? 29.719 28.094 22.094 1 61.88 11 SER B CA 1
ATOM 3315 C C . SER B 1 11 ? 28.672 27.562 23.062 1 61.88 11 SER B C 1
ATOM 3317 O O . SER B 1 11 ? 27.703 28.266 23.359 1 61.88 11 SER B O 1
ATOM 3319 N N . SER B 1 12 ? 28.734 26.328 23.609 1 64.38 12 SER B N 1
ATOM 3320 C CA . SER B 1 12 ? 27.828 25.75 24.594 1 64.38 12 SER B CA 1
ATOM 3321 C C . SER B 1 12 ? 27.938 26.484 25.938 1 64.38 12 SER B C 1
ATOM 3323 O O . SER B 1 12 ? 26.938 26.672 26.625 1 64.38 12 SER B O 1
ATOM 3325 N N . PHE B 1 13 ? 29.125 26.875 26.422 1 61.41 13 PHE B N 1
ATOM 3326 C CA . PHE B 1 13 ? 29.375 27.656 27.625 1 61.41 13 PHE B CA 1
ATOM 3327 C C . PHE B 1 13 ? 28.688 29.016 27.547 1 61.41 13 PHE B C 1
ATOM 3329 O O . PHE B 1 13 ? 28.047 29.453 28.5 1 61.41 13 PHE B O 1
ATOM 3336 N N . LEU B 1 14 ? 28.844 29.656 26.375 1 62.03 14 LEU B N 1
ATOM 3337 C CA . LEU B 1 14 ? 28.188 30.953 26.203 1 62.03 14 LEU B CA 1
ATOM 3338 C C . LEU B 1 14 ? 26.672 30.781 26.172 1 62.03 14 LEU B C 1
ATOM 3340 O O . LEU B 1 14 ? 25.938 31.594 26.734 1 62.03 14 LEU B O 1
ATOM 3344 N N . GLN B 1 15 ? 26.234 29.828 25.469 1 63.22 15 GLN B N 1
ATOM 3345 C CA . GLN B 1 15 ? 24.812 29.562 25.359 1 63.22 15 GLN B CA 1
ATOM 3346 C C . GLN B 1 15 ? 24.188 29.266 26.719 1 63.22 15 GLN B C 1
ATOM 3348 O O . GLN B 1 15 ? 23.047 29.656 26.984 1 63.22 15 GLN B O 1
ATOM 3353 N N . ARG B 1 16 ? 24.875 28.578 27.609 1 64 16 ARG B N 1
ATOM 3354 C CA . ARG B 1 16 ? 24.375 28.172 28.922 1 64 16 ARG B CA 1
ATOM 3355 C C . ARG B 1 16 ? 24.469 29.312 29.922 1 64 16 ARG B C 1
ATOM 3357 O O . ARG B 1 16 ? 23.562 29.516 30.734 1 64 16 ARG B O 1
ATOM 3364 N N . ASN B 1 17 ? 25.656 30.062 30.031 1 64.88 17 ASN B N 1
ATOM 3365 C CA . ASN B 1 17 ? 25.906 31.016 31.109 1 64.88 17 ASN B CA 1
ATOM 3366 C C . ASN B 1 17 ? 25.578 32.438 30.672 1 64.88 17 ASN B C 1
ATOM 3368 O O . ASN B 1 17 ? 25.266 33.281 31.516 1 64.88 17 ASN B O 1
ATOM 3372 N N . HIS B 1 18 ? 25.781 32.875 29.484 1 56.03 18 HIS B N 1
ATOM 3373 C CA . HIS B 1 18 ? 25.484 34.25 29.016 1 56.03 18 HIS B CA 1
ATOM 3374 C C . HIS B 1 18 ? 24.734 34.219 27.688 1 56.03 18 HIS B C 1
ATOM 3376 O O . HIS B 1 18 ? 25.312 34.5 26.641 1 56.03 18 HIS B O 1
ATOM 3382 N N . PRO B 1 19 ? 23.5 33.719 27.688 1 57.66 19 PRO B N 1
ATOM 3383 C CA . PRO B 1 19 ? 22.703 33.469 26.484 1 57.66 19 PRO B CA 1
ATOM 3384 C C . PRO B 1 19 ? 22.516 34.75 25.641 1 57.66 19 PRO B C 1
ATOM 3386 O O . PRO B 1 19 ? 22.391 34.656 24.422 1 57.66 19 PRO B O 1
ATOM 3389 N N . ASP B 1 20 ? 22.438 35.875 26.297 1 59.81 20 ASP B N 1
ATOM 3390 C CA . ASP B 1 20 ? 22.172 37.156 25.625 1 59.81 20 ASP B CA 1
ATOM 3391 C C . ASP B 1 20 ? 23.281 37.5 24.641 1 59.81 20 ASP B C 1
ATOM 3393 O O . ASP B 1 20 ? 23.016 38 23.547 1 59.81 20 ASP B O 1
ATOM 3397 N N . ILE B 1 21 ? 24.594 37.375 25.109 1 56.38 21 ILE B N 1
ATOM 3398 C CA . ILE B 1 21 ? 25.734 37.719 24.281 1 56.38 21 ILE B CA 1
ATOM 3399 C C . ILE B 1 21 ? 25.828 36.75 23.109 1 56.38 21 ILE B C 1
ATOM 3401 O O . ILE B 1 21 ? 26.203 37.156 22 1 56.38 21 ILE B O 1
ATOM 3405 N N . TYR B 1 22 ? 25.406 35.5 23.312 1 59.97 22 TYR B N 1
ATOM 3406 C CA . TYR B 1 22 ? 25.375 34.5 22.266 1 59.97 22 TYR B CA 1
ATOM 3407 C C . TYR B 1 22 ? 24.391 34.875 21.172 1 59.97 22 TYR B C 1
ATOM 3409 O O . TYR B 1 22 ? 24.688 34.719 19.984 1 59.97 22 TYR B O 1
ATOM 3417 N N . ALA B 1 23 ? 23.172 35.312 21.469 1 58.59 23 ALA B N 1
ATOM 3418 C CA . ALA B 1 23 ? 22.156 35.75 20.531 1 58.59 23 ALA B CA 1
ATOM 3419 C C . ALA B 1 23 ? 22.656 36.938 19.703 1 58.59 23 ALA B C 1
ATOM 3421 O O . ALA B 1 23 ? 22.312 37.062 18.516 1 58.59 23 ALA B O 1
ATOM 3422 N N . GLN B 1 24 ? 23.281 37.938 20.375 1 52.62 24 GLN B N 1
ATOM 3423 C CA . GLN B 1 24 ? 23.797 39.125 19.672 1 52.62 24 GLN B CA 1
ATOM 3424 C C . GLN B 1 24 ? 24.781 38.719 18.594 1 52.62 24 GLN B C 1
ATOM 3426 O O . GLN B 1 24 ? 24.844 39.375 17.531 1 52.62 24 GLN B O 1
ATOM 3431 N N . PHE B 1 25 ? 25.672 37.75 18.984 1 44.19 25 PHE B N 1
ATOM 3432 C CA . PHE B 1 25 ? 26.688 37.281 18.047 1 44.19 25 PHE B CA 1
ATOM 3433 C C . PHE B 1 25 ? 26.047 36.625 16.828 1 44.19 25 PHE B C 1
ATOM 3435 O O . PHE B 1 25 ? 26.516 36.812 15.703 1 44.19 25 PHE B O 1
ATOM 3442 N N . SER B 1 26 ? 25.031 35.75 17.078 1 46.06 26 SER B N 1
ATOM 3443 C CA . SER B 1 26 ? 24.438 35 15.969 1 46.06 26 SER B CA 1
ATOM 3444 C C . SER B 1 26 ? 23.797 35.938 14.945 1 46.06 26 SER B C 1
ATOM 3446 O O . SER B 1 26 ? 23.594 35.562 13.797 1 46.06 26 SER B O 1
ATOM 3448 N N . SER B 1 27 ? 23.078 37 15.43 1 39.41 27 SER B N 1
ATOM 3449 C CA . SER B 1 27 ? 22.359 37.906 14.523 1 39.41 27 SER B CA 1
ATOM 3450 C C . SER B 1 27 ? 23.344 38.688 13.656 1 39.41 27 SER B C 1
ATOM 3452 O O . SER B 1 27 ? 22.922 39.438 12.781 1 39.41 27 SER B O 1
ATOM 3454 N N . SER B 1 28 ? 24.562 39.031 14.258 1 33.97 28 SER B N 1
ATOM 3455 C CA . SER B 1 28 ? 25.375 39.906 13.445 1 33.97 28 SER B CA 1
ATOM 3456 C C . SER B 1 28 ? 25.828 39.219 12.164 1 33.97 28 SER B C 1
ATOM 3458 O O . SER B 1 28 ? 26.578 38.25 12.211 1 33.97 28 SER B O 1
ATOM 3460 N N . SER B 1 29 ? 24.953 39.156 11.156 1 32.09 29 SER B N 1
ATOM 3461 C CA . SER B 1 29 ? 25.094 38.688 9.781 1 32.09 29 SER B CA 1
ATOM 3462 C C . SER B 1 29 ? 26.391 39.156 9.156 1 32.09 29 SER B C 1
ATOM 3464 O O . SER B 1 29 ? 26.609 40.375 8.992 1 32.09 29 SER B O 1
ATOM 3466 N N . PRO B 1 30 ? 27.547 38.562 9.57 1 31.17 30 PRO B N 1
ATOM 3467 C CA . PRO B 1 30 ? 28.797 39.125 9.055 1 31.17 30 PRO B CA 1
ATOM 3468 C C . PRO B 1 30 ? 28.766 39.344 7.543 1 31.17 30 PRO B C 1
ATOM 3470 O O . PRO B 1 30 ? 28.266 38.5 6.801 1 31.17 30 PRO B O 1
ATOM 3473 N N . TYR B 1 31 ? 28.641 40.625 7.086 1 26.11 31 TYR B N 1
ATOM 3474 C CA . TYR B 1 31 ? 28.672 41.156 5.73 1 26.11 31 TYR B CA 1
ATOM 3475 C C . TYR B 1 31 ? 29.797 40.531 4.926 1 26.11 31 TYR B C 1
ATOM 3477 O O . TYR B 1 31 ? 30.75 40 5.496 1 26.11 31 TYR B O 1
ATOM 3485 N N . SER B 1 32 ? 29.641 40.5 3.582 1 25.14 32 SER B N 1
ATOM 3486 C CA . SER B 1 32 ? 30.156 40.094 2.283 1 25.14 32 SER B CA 1
ATOM 3487 C C . SER B 1 32 ? 31.578 40.625 2.062 1 25.14 32 SER B C 1
ATOM 3489 O O . SER B 1 32 ? 31.766 41.719 1.559 1 25.14 32 SER B O 1
ATOM 3491 N N . GLU B 1 33 ? 32.469 40.656 3.051 1 25.36 33 GLU B N 1
ATOM 3492 C CA . GLU B 1 33 ? 33.625 41.406 2.578 1 25.36 33 GLU B CA 1
ATOM 3493 C C . GLU B 1 33 ? 34.25 40.719 1.362 1 25.36 33 GLU B C 1
ATOM 3495 O O . GLU B 1 33 ? 34.406 39.5 1.345 1 25.36 33 GLU B O 1
ATOM 3500 N N . PRO B 1 34 ? 34.312 41.375 0.21 1 25.42 34 PRO B N 1
ATOM 3501 C CA . PRO B 1 34 ? 34.844 40.969 -1.095 1 25.42 34 PRO B CA 1
ATOM 3502 C C . PRO B 1 34 ? 36.25 40.344 -1.005 1 25.42 34 PRO B C 1
ATOM 3504 O O . PRO B 1 34 ? 37.062 40.75 -0.175 1 25.42 34 PRO B O 1
ATOM 3507 N N . ALA B 1 35 ? 36.312 39 -1.185 1 28.03 35 ALA B N 1
ATOM 3508 C CA . ALA B 1 35 ? 37.562 38.25 -1.2 1 28.03 35 ALA B CA 1
ATOM 3509 C C . ALA B 1 35 ? 38.656 39.031 -1.935 1 28.03 35 ALA B C 1
ATOM 3511 O O . ALA B 1 35 ? 38.406 39.625 -2.984 1 28.03 35 ALA B O 1
ATOM 3512 N N . PRO B 1 36 ? 39.625 39.656 -1.284 1 29.78 36 PRO B N 1
ATOM 3513 C CA . PRO B 1 36 ? 40.625 40.469 -1.966 1 29.78 36 PRO B CA 1
ATOM 3514 C C . PRO B 1 36 ? 41.219 39.75 -3.191 1 29.78 36 PRO B C 1
ATOM 3516 O O . PRO B 1 36 ? 41.188 38.531 -3.268 1 29.78 36 PRO B O 1
ATOM 3519 N N . PRO B 1 37 ? 41.281 40.375 -4.371 1 28.3 37 PRO B N 1
ATOM 3520 C CA . PRO B 1 37 ? 41.75 39.875 -5.664 1 28.3 37 PRO B CA 1
ATOM 3521 C C . PRO B 1 37 ? 43.031 39.062 -5.559 1 28.3 37 PRO B C 1
ATOM 3523 O O . PRO B 1 37 ? 43.844 39.312 -4.66 1 28.3 37 PRO B O 1
ATOM 3526 N N . PRO B 1 38 ? 43.031 37.781 -5.922 1 29.78 38 PRO B N 1
ATOM 3527 C CA . PRO B 1 38 ? 44.219 36.938 -5.84 1 29.78 38 PRO B CA 1
ATOM 3528 C C . PRO B 1 38 ? 45.5 37.656 -6.281 1 29.78 38 PRO B C 1
ATOM 3530 O O . PRO B 1 38 ? 45.438 38.531 -7.141 1 29.78 38 PRO B O 1
ATOM 3533 N N . PRO B 1 39 ? 46.375 38 -5.387 1 32.5 39 PRO B N 1
ATOM 3534 C CA . PRO B 1 39 ? 47.531 38.781 -5.734 1 32.5 39 PRO B CA 1
ATOM 3535 C C . PRO B 1 39 ? 48.125 38.438 -7.102 1 32.5 39 PRO B C 1
ATOM 3537 O O . PRO B 1 39 ? 47.969 37.281 -7.559 1 32.5 39 PRO B O 1
ATOM 3540 N N . PRO B 1 40 ? 48.188 39.375 -8.062 1 31 40 PRO B N 1
ATOM 3541 C CA . PRO B 1 40 ? 48.656 39.188 -9.445 1 31 40 PRO B CA 1
ATOM 3542 C C . PRO B 1 40 ? 49.875 38.25 -9.555 1 31 40 PRO B C 1
ATOM 3544 O O . PRO B 1 40 ? 50.625 38.125 -8.602 1 31 40 PRO B O 1
ATOM 3547 N N . PRO B 1 41 ? 49.75 37.25 -10.375 1 31.34 41 PRO B N 1
ATOM 3548 C CA . PRO B 1 41 ? 50.844 36.281 -10.578 1 31.34 41 PRO B CA 1
ATOM 3549 C C . PRO B 1 41 ? 52.219 36.969 -10.656 1 31.34 41 PRO B C 1
ATOM 3551 O O . PRO B 1 41 ? 52.312 38.094 -11.133 1 31.34 41 PRO B O 1
ATOM 3554 N N . PRO B 1 42 ? 53 36.875 -9.641 1 34.22 42 PRO B N 1
ATOM 3555 C CA . PRO B 1 42 ? 54.281 37.625 -9.664 1 34.22 42 PRO B CA 1
ATOM 3556 C C . PRO B 1 42 ? 54.875 37.719 -11.062 1 34.22 42 PRO B C 1
ATOM 3558 O O . PRO B 1 42 ? 54.625 36.844 -11.906 1 34.22 42 PRO B O 1
ATOM 3561 N N . PRO B 1 43 ? 55 38.969 -11.609 1 32.38 43 PRO B N 1
ATOM 3562 C CA . PRO B 1 43 ? 55.469 39.219 -12.969 1 32.38 43 PRO B CA 1
ATOM 3563 C C . PRO B 1 43 ? 56.562 38.25 -13.398 1 32.38 43 PRO B C 1
ATOM 3565 O O . PRO B 1 43 ? 57.281 37.688 -12.547 1 32.38 43 PRO B O 1
ATOM 3568 N N . PRO B 1 44 ? 56.438 37.656 -14.57 1 30.45 44 PRO B N 1
ATOM 3569 C CA . PRO B 1 44 ? 57.438 36.75 -15.148 1 30.45 44 PRO B CA 1
ATOM 3570 C C . PRO B 1 44 ? 58.875 37.281 -15.008 1 30.45 44 PRO B C 1
ATOM 3572 O O . PRO B 1 44 ? 59.125 38.469 -15.156 1 30.45 44 PRO B O 1
ATOM 3575 N N . LEU B 1 45 ? 59.625 36.812 -14.055 1 33.97 45 LEU B N 1
ATOM 3576 C CA . LEU B 1 45 ? 61 37.25 -13.844 1 33.97 45 LEU B CA 1
ATOM 3577 C C . LEU B 1 45 ? 61.688 37.5 -15.18 1 33.97 45 LEU B C 1
ATOM 3579 O O . LEU B 1 45 ? 61.5 36.75 -16.141 1 33.97 45 LEU B O 1
ATOM 3583 N N . PRO B 1 46 ? 61.844 38.781 -15.555 1 32.22 46 PRO B N 1
ATOM 3584 C CA . PRO B 1 46 ? 62.469 39.125 -16.844 1 32.22 46 PRO B CA 1
ATOM 3585 C C . PRO B 1 46 ? 63.594 38.188 -17.234 1 32.22 46 PRO B C 1
ATOM 3587 O O . PRO B 1 46 ? 64.188 37.562 -16.375 1 32.22 46 PRO B O 1
ATOM 3590 N N . PRO B 1 47 ? 63.562 37.719 -18.453 1 31.03 47 PRO B N 1
ATOM 3591 C CA . PRO B 1 47 ? 64.625 36.844 -18.984 1 31.03 47 PRO B CA 1
ATOM 3592 C C . PRO B 1 47 ? 66 37.438 -18.781 1 31.03 47 PRO B C 1
ATOM 3594 O O . PRO B 1 47 ? 66.312 38.562 -19.266 1 31.03 47 PRO B O 1
ATOM 3597 N N . ARG B 1 48 ? 66.5 37.469 -17.547 1 34.16 48 ARG B N 1
ATOM 3598 C CA . ARG B 1 48 ? 67.812 38.062 -17.375 1 34.16 48 ARG B CA 1
ATOM 3599 C C . ARG B 1 48 ? 68.75 37.688 -18.531 1 34.16 48 ARG B C 1
ATOM 3601 O O . ARG B 1 48 ? 68.812 36.531 -18.922 1 34.16 48 ARG B O 1
ATOM 3608 N N . ASN B 1 49 ? 68.938 38.594 -19.453 1 29.06 49 ASN B N 1
ATOM 3609 C CA . ASN B 1 49 ? 69.938 38.562 -20.516 1 29.06 49 ASN B CA 1
ATOM 3610 C C . ASN B 1 49 ? 71.25 38.031 -20.016 1 29.06 49 ASN B C 1
ATOM 3612 O O . ASN B 1 49 ? 71.875 38.625 -19.156 1 29.06 49 ASN B O 1
ATOM 3616 N N . SER B 1 50 ? 71.375 36.719 -19.844 1 29.75 50 SER B N 1
ATOM 3617 C CA . SER B 1 50 ? 72.625 36.062 -19.469 1 29.75 50 SER B CA 1
ATOM 3618 C C . SER B 1 50 ? 73.75 36.438 -20.422 1 29.75 50 SER B C 1
ATOM 3620 O O . SER B 1 50 ? 73.812 35.875 -21.516 1 29.75 50 SER B O 1
ATOM 3622 N N . SER B 1 51 ? 73.938 37.75 -20.719 1 30.23 51 SER B N 1
ATOM 3623 C CA . SER B 1 51 ? 75.25 37.938 -21.328 1 30.23 51 SER B CA 1
ATOM 3624 C C . SER B 1 51 ? 76.312 37.156 -20.594 1 30.23 51 SER B C 1
ATOM 3626 O O . SER B 1 51 ? 76.438 37.281 -19.375 1 30.23 51 SER B O 1
ATOM 3628 N N . LEU B 1 52 ? 76.75 36.062 -21.172 1 33.22 52 LEU B N 1
ATOM 3629 C CA . LEU B 1 52 ? 77.625 34.969 -20.844 1 33.22 52 LEU B CA 1
ATOM 3630 C C . LEU B 1 52 ? 79 35.5 -20.453 1 33.22 52 LEU B C 1
ATOM 3632 O O . LEU B 1 52 ? 80 35.344 -21.188 1 33.22 52 LEU B O 1
ATOM 3636 N N . GLY B 1 53 ? 79.188 36.844 -20.031 1 33.53 53 GLY B N 1
ATOM 3637 C CA . GLY B 1 53 ? 80.625 36.969 -19.797 1 33.53 53 GLY B CA 1
ATOM 3638 C C . GLY B 1 53 ? 81.188 35.844 -18.953 1 33.53 53 GLY B C 1
ATOM 3639 O O . GLY B 1 53 ? 80.438 35 -18.453 1 33.53 53 GLY B O 1
ATOM 3640 N N . PRO B 1 54 ? 82.625 35.875 -18.594 1 37.5 54 PRO B N 1
ATOM 3641 C CA . PRO B 1 54 ? 83.312 34.719 -17.969 1 37.5 54 PRO B CA 1
ATOM 3642 C C . PRO B 1 54 ? 82.5 34.188 -16.75 1 37.5 54 PRO B C 1
ATOM 3644 O O . PRO B 1 54 ? 81.875 34.969 -16.062 1 37.5 54 PRO B O 1
ATOM 3647 N N . THR B 1 55 ? 81.812 33.062 -16.984 1 38.25 55 THR B N 1
ATOM 3648 C CA . THR B 1 55 ? 80.938 32.281 -16.141 1 38.25 55 THR B CA 1
ATOM 3649 C C . THR B 1 55 ? 81.438 32.281 -14.695 1 38.25 55 THR B C 1
ATOM 3651 O O . THR B 1 55 ? 82.438 31.656 -14.391 1 38.25 55 THR B O 1
ATOM 3654 N N . PRO B 1 56 ? 81.562 33.5 -14.031 1 42.22 56 PRO B N 1
ATOM 3655 C CA . PRO B 1 56 ? 82.188 33.469 -12.703 1 42.22 56 PRO B CA 1
ATOM 3656 C C . PRO B 1 56 ? 81.688 32.281 -11.852 1 42.22 56 PRO B C 1
ATOM 3658 O O . PRO B 1 56 ? 80.562 31.797 -12.078 1 42.22 56 PRO B O 1
ATOM 3661 N N . THR B 1 57 ? 82.625 31.375 -11.352 1 43.56 57 THR B N 1
ATOM 3662 C CA . THR B 1 57 ? 82.438 30.266 -10.414 1 43.56 57 THR B CA 1
ATOM 3663 C C . THR B 1 57 ? 81.375 30.641 -9.391 1 43.56 57 THR B C 1
ATOM 3665 O O . THR B 1 57 ? 81.438 31.688 -8.75 1 43.56 57 THR B O 1
ATOM 3668 N N . PRO B 1 58 ? 80.062 30.484 -9.68 1 50.84 58 PRO B N 1
ATOM 3669 C CA . PRO B 1 58 ? 79 30.844 -8.766 1 50.84 58 PRO B CA 1
ATOM 3670 C C . PRO B 1 58 ? 79.375 30.656 -7.297 1 50.84 58 PRO B C 1
ATOM 3672 O O . PRO B 1 58 ? 79.938 29.641 -6.938 1 50.84 58 PRO B O 1
ATOM 3675 N N . SER B 1 59 ? 79.75 31.688 -6.605 1 56.72 59 SER B N 1
ATOM 3676 C CA . SER B 1 59 ? 80.188 31.75 -5.219 1 56.72 59 SER B CA 1
ATOM 3677 C C . SER B 1 59 ? 79.312 30.844 -4.324 1 56.72 59 SER B C 1
ATOM 3679 O O . SER B 1 59 ? 78.188 30.516 -4.668 1 56.72 59 SER B O 1
ATOM 3681 N N . THR B 1 60 ? 79.938 29.922 -3.469 1 62.94 60 THR B N 1
ATOM 3682 C CA . THR B 1 60 ? 79.438 28.969 -2.479 1 62.94 60 THR B CA 1
ATOM 3683 C C . THR B 1 60 ? 78.188 29.5 -1.765 1 62.94 60 THR B C 1
ATOM 3685 O O . THR B 1 60 ? 77.25 28.75 -1.453 1 62.94 60 THR B O 1
ATOM 3688 N N . THR B 1 61 ? 78.062 30.875 -1.723 1 70.38 61 THR B N 1
ATOM 3689 C CA . THR B 1 61 ? 77 31.469 -0.961 1 70.38 61 THR B CA 1
ATOM 3690 C C . THR B 1 61 ? 75.688 31.453 -1.76 1 70.38 61 THR B C 1
ATOM 3692 O O . THR B 1 61 ? 74.625 31.234 -1.198 1 70.38 61 THR B O 1
ATOM 3695 N N . SER B 1 62 ? 75.875 31.547 -3.131 1 76.19 62 SER B N 1
ATOM 3696 C CA . SER B 1 62 ? 74.688 31.609 -3.98 1 76.19 62 SER B CA 1
ATOM 3697 C C . SER B 1 62 ? 74 30.234 -4.117 1 76.19 62 SER B C 1
ATOM 3699 O O . SER B 1 62 ? 72.812 30.109 -4.074 1 76.19 62 SER B O 1
ATOM 3701 N N . LEU B 1 63 ? 74.812 29.234 -4.16 1 77.56 63 LEU B N 1
ATOM 3702 C CA . LEU B 1 63 ? 74.312 27.859 -4.266 1 77.56 63 LEU B CA 1
ATOM 3703 C C . LEU B 1 63 ? 73.688 27.438 -2.971 1 77.56 63 LEU B C 1
ATOM 3705 O O . LEU B 1 63 ? 72.625 26.719 -2.998 1 77.56 63 LEU B O 1
ATOM 3709 N N . GLU B 1 64 ? 74.188 28.031 -1.872 1 77.62 64 GLU B N 1
ATOM 3710 C CA . GLU B 1 64 ? 73.625 27.719 -0.569 1 77.62 64 GLU B CA 1
ATOM 3711 C C . GLU B 1 64 ? 72.25 28.375 -0.413 1 77.62 64 GLU B C 1
ATOM 3713 O O . GLU B 1 64 ? 71.312 27.766 0.163 1 77.62 64 GLU B O 1
ATOM 3718 N N . SER B 1 65 ? 72.125 29.578 -0.994 1 82.5 65 SER B N 1
ATOM 3719 C CA . SER B 1 65 ? 70.812 30.266 -0.926 1 82.5 65 SER B CA 1
ATOM 3720 C C . SER B 1 65 ? 69.812 29.547 -1.768 1 82.5 65 SER B C 1
ATOM 3722 O O . SER B 1 65 ? 68.625 29.438 -1.359 1 82.5 65 SER B O 1
ATOM 3724 N N . LEU B 1 66 ? 70.125 29.047 -2.924 1 82.62 66 LEU B N 1
ATOM 3725 C CA . LEU B 1 66 ? 69.25 28.312 -3.799 1 82.62 66 LEU B CA 1
ATOM 3726 C C . LEU B 1 66 ? 68.812 26.984 -3.162 1 82.62 66 LEU B C 1
ATOM 3728 O O . LEU B 1 66 ? 67.688 26.562 -3.277 1 82.62 66 LEU B O 1
ATOM 3732 N N . LEU B 1 67 ? 69.812 26.391 -2.447 1 83.06 67 LEU B N 1
ATOM 3733 C CA . LEU B 1 67 ? 69.5 25.141 -1.758 1 83.06 67 LEU B CA 1
ATOM 3734 C C . LEU B 1 67 ? 68.5 25.344 -0.633 1 83.06 67 LEU B C 1
ATOM 3736 O O . LEU B 1 67 ? 67.625 24.531 -0.453 1 83.06 67 LEU B O 1
ATOM 3740 N N . LYS B 1 68 ? 68.688 26.469 0.046 1 83.38 68 LYS B N 1
ATOM 3741 C CA . LYS B 1 68 ? 67.75 26.766 1.14 1 83.38 68 LYS B CA 1
ATOM 3742 C C . LYS B 1 68 ? 66.375 27.047 0.614 1 83.38 68 LYS B C 1
ATOM 3744 O O . LYS B 1 68 ? 65.375 26.625 1.216 1 83.38 68 LYS B O 1
ATOM 3749 N N . ARG B 1 69 ? 66.312 27.719 -0.493 1 84.06 69 ARG B N 1
ATOM 3750 C CA . ARG B 1 69 ? 65 28.016 -1.103 1 84.06 69 ARG B CA 1
ATOM 3751 C C . ARG B 1 69 ? 64.312 26.734 -1.56 1 84.06 69 ARG B C 1
ATOM 3753 O O . ARG B 1 69 ? 63.094 26.562 -1.35 1 84.06 69 ARG B O 1
ATOM 3760 N N . LYS B 1 70 ? 65 25.844 -2.111 1 84.94 70 LYS B N 1
ATOM 3761 C CA . LYS B 1 70 ? 64.438 24.594 -2.604 1 84.94 70 LYS B CA 1
ATOM 3762 C C . LYS B 1 70 ? 64 23.688 -1.448 1 84.94 70 LYS B C 1
ATOM 3764 O O . LYS B 1 70 ? 63 22.984 -1.554 1 84.94 70 LYS B O 1
ATOM 3769 N N . GLU B 1 71 ? 64.812 23.812 -0.368 1 83.88 71 GLU B N 1
ATOM 3770 C CA . GLU B 1 71 ? 64.438 23.078 0.829 1 83.88 71 GLU B CA 1
ATOM 3771 C C . GLU B 1 71 ? 63.125 23.609 1.401 1 83.88 71 GLU B C 1
ATOM 3773 O O . GLU B 1 71 ? 62.25 22.828 1.847 1 83.88 71 GLU B O 1
ATOM 3778 N N . HIS B 1 72 ? 63 24.891 1.332 1 86.5 72 HIS B N 1
ATOM 3779 C CA . HIS B 1 72 ? 61.75 25.5 1.789 1 86.5 72 HIS B CA 1
ATOM 3780 C C . HIS B 1 72 ? 60.594 25.094 0.909 1 86.5 72 HIS B C 1
ATOM 3782 O O . HIS B 1 72 ? 59.5 24.797 1.413 1 86.5 72 HIS B O 1
ATOM 3788 N N . ASP B 1 73 ? 60.812 25.031 -0.375 1 86.31 73 ASP B N 1
ATOM 3789 C CA . ASP B 1 73 ? 59.781 24.625 -1.316 1 86.31 73 ASP B CA 1
ATOM 3790 C C . ASP B 1 73 ? 59.375 23.156 -1.092 1 86.31 73 ASP B C 1
ATOM 3792 O O . ASP B 1 73 ? 58.188 22.812 -1.189 1 86.31 73 ASP B O 1
ATOM 3796 N N . LEU B 1 74 ? 60.312 22.359 -0.718 1 86.81 74 LEU B N 1
ATOM 3797 C CA . LEU B 1 74 ? 60.062 20.953 -0.471 1 86.81 74 LEU B CA 1
ATOM 3798 C C . LEU B 1 74 ? 59.219 20.766 0.784 1 86.81 74 LEU B C 1
ATOM 3800 O O . LEU B 1 74 ? 58.312 19.938 0.797 1 86.81 74 LEU B O 1
ATOM 3804 N N . VAL B 1 75 ? 59.562 21.547 1.781 1 87.75 75 VAL B N 1
ATOM 3805 C CA . VAL B 1 75 ? 58.781 21.453 3.023 1 87.75 75 VAL B CA 1
ATOM 3806 C C . VAL B 1 75 ? 57.375 21.938 2.789 1 87.75 75 VAL B C 1
ATOM 3808 O O . VAL B 1 75 ? 56.406 21.297 3.264 1 87.75 75 VAL B O 1
ATOM 3811 N N . ALA B 1 76 ? 57.219 23 2.031 1 87.75 76 ALA B N 1
ATOM 3812 C CA . ALA B 1 76 ? 55.906 23.531 1.719 1 87.75 76 ALA B CA 1
ATOM 3813 C C . ALA B 1 76 ? 55.094 22.531 0.905 1 87.75 76 ALA B C 1
ATOM 3815 O O . ALA B 1 76 ? 53.906 22.344 1.155 1 87.75 76 ALA B O 1
ATOM 3816 N N . LEU B 1 77 ? 55.688 21.828 -0.031 1 88.25 77 LEU B N 1
ATOM 3817 C CA . LEU B 1 77 ? 55 20.859 -0.887 1 88.25 77 LEU B CA 1
ATOM 3818 C C . LEU B 1 77 ? 54.594 19.625 -0.092 1 88.25 77 LEU B C 1
ATOM 3820 O O . LEU B 1 77 ? 53.562 19.031 -0.342 1 88.25 77 LEU B O 1
ATOM 3824 N N . HIS B 1 78 ? 55.406 19.312 0.889 1 87.75 78 HIS B N 1
ATOM 3825 C CA . HIS B 1 78 ? 55.062 18.172 1.747 1 87.75 78 HIS B CA 1
ATOM 3826 C C . HIS B 1 78 ? 53.875 18.484 2.619 1 87.75 78 HIS B C 1
ATOM 3828 O O . HIS B 1 78 ? 53 17.625 2.84 1 87.75 78 HIS B O 1
ATOM 3834 N N . ALA B 1 79 ? 53.844 19.672 3.109 1 89.62 79 ALA B N 1
ATOM 3835 C CA . ALA B 1 79 ? 52.688 20.094 3.922 1 89.62 79 ALA B CA 1
ATOM 3836 C C . ALA B 1 79 ? 51.406 20.062 3.105 1 89.62 79 ALA B C 1
ATOM 3838 O O . ALA B 1 79 ? 50.344 19.609 3.59 1 89.62 79 ALA B O 1
ATOM 3839 N N . LEU B 1 80 ? 51.469 20.531 1.857 1 88.38 80 LEU B N 1
ATOM 3840 C CA . LEU B 1 80 ? 50.312 20.516 0.97 1 88.38 80 LEU B CA 1
ATOM 3841 C C . LEU B 1 80 ? 49.875 19.094 0.646 1 88.38 80 LEU B C 1
ATOM 3843 O O . LEU B 1 80 ? 48.688 18.797 0.592 1 88.38 80 LEU B O 1
ATOM 3847 N N . ARG B 1 81 ? 50.844 18.25 0.478 1 88.19 81 ARG B N 1
ATOM 3848 C CA . ARG B 1 81 ? 50.562 16.844 0.189 1 88.19 81 ARG B CA 1
ATOM 3849 C C . ARG B 1 81 ? 49.875 16.172 1.374 1 88.19 81 ARG B C 1
ATOM 3851 O O . ARG B 1 81 ? 48.938 15.398 1.195 1 88.19 81 ARG B O 1
ATOM 3858 N N . THR B 1 82 ? 50.344 16.547 2.547 1 89.19 82 THR B N 1
ATOM 3859 C CA . THR B 1 82 ? 49.75 15.969 3.742 1 89.19 82 THR B CA 1
ATOM 3860 C C . THR B 1 82 ? 48.312 16.438 3.904 1 89.19 82 THR B C 1
ATOM 3862 O O . THR B 1 82 ? 47.438 15.672 4.316 1 89.19 82 THR B O 1
ATOM 3865 N N . GLN B 1 83 ? 48.094 17.703 3.566 1 90.44 83 GLN B N 1
ATOM 3866 C CA . GLN B 1 83 ? 46.75 18.234 3.619 1 90.44 83 GLN B CA 1
ATOM 3867 C C . GLN B 1 83 ? 45.844 17.547 2.594 1 90.44 83 GLN B C 1
ATOM 3869 O O . GLN B 1 83 ? 44.688 17.203 2.895 1 90.44 83 GLN B O 1
ATOM 3874 N N . GLN B 1 84 ? 46.438 17.312 1.378 1 90.12 84 GLN B N 1
ATOM 3875 C CA . GLN B 1 84 ? 45.656 16.641 0.328 1 90.12 84 GLN B CA 1
ATOM 3876 C C . GLN B 1 84 ? 45.375 15.195 0.707 1 90.12 84 GLN B C 1
ATOM 3878 O O . GLN B 1 84 ? 44.281 14.688 0.418 1 90.12 84 GLN B O 1
ATOM 3883 N N . ASP B 1 85 ? 46.312 14.633 1.396 1 90.38 85 ASP B N 1
ATOM 3884 C CA . ASP B 1 85 ? 46.094 13.258 1.851 1 90.38 85 ASP B CA 1
ATOM 3885 C C . ASP B 1 85 ? 45 13.188 2.895 1 90.38 85 ASP B C 1
ATOM 3887 O O . ASP B 1 85 ? 44.188 12.25 2.893 1 90.38 85 ASP B O 1
ATOM 3891 N N . SER B 1 86 ? 45 14.164 3.76 1 92.69 86 SER B N 1
ATOM 3892 C CA . SER B 1 86 ? 43.938 14.211 4.762 1 92.69 86 SER B CA 1
ATOM 3893 C C . SER B 1 86 ? 42.562 14.422 4.113 1 92.69 86 SER B C 1
ATOM 3895 O O . SER B 1 86 ? 41.562 13.805 4.516 1 92.69 86 SER B O 1
ATOM 3897 N N . GLU B 1 87 ? 42.531 15.273 3.133 1 92.12 87 GLU B N 1
ATOM 3898 C CA . GLU B 1 87 ? 41.281 15.516 2.406 1 92.12 87 GLU B CA 1
ATOM 3899 C C . GLU B 1 87 ? 40.844 14.266 1.639 1 92.12 87 GLU B C 1
ATOM 3901 O O . GLU B 1 87 ? 39.656 13.953 1.592 1 92.12 87 GLU B O 1
ATOM 3906 N N . LEU B 1 88 ? 41.812 13.617 1.055 1 91.88 88 LEU B N 1
ATOM 3907 C CA . LEU B 1 88 ? 41.531 12.383 0.333 1 91.88 88 LEU B CA 1
ATOM 3908 C C . LEU B 1 88 ? 40.938 11.328 1.268 1 91.88 88 LEU B C 1
ATOM 3910 O O . LEU B 1 88 ? 39.969 10.672 0.92 1 91.88 88 LEU B O 1
ATOM 3914 N N . ASN B 1 89 ? 41.5 11.281 2.41 1 92.75 89 ASN B N 1
ATOM 3915 C CA . ASN B 1 89 ? 41 10.312 3.377 1 92.75 89 ASN B CA 1
ATOM 3916 C C . ASN B 1 89 ? 39.594 10.68 3.855 1 92.75 89 ASN B C 1
ATOM 3918 O O . ASN B 1 89 ? 38.75 9.805 4.047 1 92.75 89 ASN B O 1
ATOM 3922 N N . SER B 1 90 ? 39.375 11.93 4.016 1 93.44 90 SER B N 1
ATOM 3923 C CA . SER B 1 90 ? 38.062 12.391 4.422 1 93.44 90 SER B CA 1
ATOM 3924 C C . SER B 1 90 ? 37.031 12.109 3.338 1 93.44 90 SER B C 1
ATOM 3926 O O . SER B 1 90 ? 35.906 11.664 3.633 1 93.44 90 SER B O 1
ATOM 3928 N N . LEU B 1 91 ? 37.438 12.312 2.129 1 93.38 91 LEU B N 1
ATOM 3929 C CA . LEU B 1 91 ? 36.5 12.094 1.017 1 93.38 91 LEU B CA 1
ATOM 3930 C C . LEU B 1 91 ? 36.25 10.602 0.811 1 93.38 91 LEU B C 1
ATOM 3932 O O . LEU B 1 91 ? 35.125 10.203 0.473 1 93.38 91 LEU B O 1
ATOM 3936 N N . ARG B 1 92 ? 37.281 9.836 1.023 1 92.44 92 ARG B N 1
ATOM 3937 C CA . ARG B 1 92 ? 37.094 8.391 0.937 1 92.44 92 ARG B CA 1
ATOM 3938 C C . ARG B 1 92 ? 36.125 7.895 2.01 1 92.44 92 ARG B C 1
ATOM 3940 O O . ARG B 1 92 ? 35.281 7.027 1.748 1 92.44 92 ARG B O 1
ATOM 3947 N N . LYS B 1 93 ? 36.219 8.453 3.143 1 93 93 LYS B N 1
ATOM 3948 C CA . LYS B 1 93 ? 35.312 8.102 4.227 1 93 93 LYS B CA 1
ATOM 3949 C C . LYS B 1 93 ? 33.875 8.555 3.914 1 93 93 LYS B C 1
ATOM 3951 O O . LYS B 1 93 ? 32.906 7.855 4.223 1 93 93 LYS B O 1
ATOM 3956 N N . GLN B 1 94 ? 33.844 9.672 3.293 1 92.62 94 GLN B N 1
ATOM 3957 C CA . GLN B 1 94 ? 32.531 10.18 2.918 1 92.62 94 GLN B CA 1
ATOM 3958 C C . GLN B 1 94 ? 31.891 9.297 1.856 1 92.62 94 GLN B C 1
ATOM 3960 O O . GLN B 1 94 ? 30.688 9.031 1.916 1 92.62 94 GLN B O 1
ATOM 3965 N N . VAL B 1 95 ? 32.625 8.875 0.927 1 92.44 95 VAL B N 1
ATOM 3966 C CA . VAL B 1 95 ? 32.094 8 -0.122 1 92.44 95 VAL B CA 1
ATOM 3967 C C . VAL B 1 95 ? 31.625 6.684 0.49 1 92.44 95 VAL B C 1
ATOM 3969 O O . VAL B 1 95 ? 30.531 6.203 0.164 1 92.44 95 VAL B O 1
ATOM 3972 N N . LYS B 1 96 ? 32.406 6.203 1.321 1 92.69 96 LYS B N 1
ATOM 3973 C CA . LYS B 1 96 ? 32 4.961 1.983 1 92.69 96 LYS B CA 1
ATOM 3974 C C . LYS B 1 96 ? 30.766 5.168 2.846 1 92.69 96 LYS B C 1
ATOM 3976 O O . LYS B 1 96 ? 29.875 4.316 2.877 1 92.69 96 LYS B O 1
ATOM 3981 N N . GLY B 1 97 ? 30.734 6.25 3.514 1 91.62 97 GLY B N 1
ATOM 3982 C CA . GLY B 1 97 ? 29.578 6.578 4.328 1 91.62 97 GLY B CA 1
ATOM 3983 C C . GLY B 1 97 ? 28.297 6.723 3.521 1 91.62 97 GLY B C 1
ATOM 3984 O O . GLY B 1 97 ? 27.25 6.234 3.928 1 91.62 97 GLY B O 1
ATOM 3985 N N . LEU B 1 98 ? 28.484 7.305 2.348 1 91.62 98 LEU B N 1
ATOM 3986 C CA . LEU B 1 98 ? 27.328 7.488 1.475 1 91.62 98 LEU B CA 1
ATOM 3987 C C . LEU B 1 98 ? 26.875 6.16 0.875 1 91.62 98 LEU B C 1
ATOM 3989 O O . LEU B 1 98 ? 25.688 5.895 0.762 1 91.62 98 LEU B O 1
ATOM 3993 N N . GLN B 1 99 ? 27.875 5.375 0.566 1 90.31 99 GLN B N 1
ATOM 3994 C CA . GLN B 1 99 ? 27.562 4.055 0.042 1 90.31 99 GLN B CA 1
ATOM 3995 C C . GLN B 1 99 ? 26.828 3.209 1.086 1 90.31 99 GLN B C 1
ATOM 3997 O O . GLN B 1 99 ? 25.844 2.545 0.776 1 90.31 99 GLN B O 1
ATOM 4002 N N . ASP B 1 100 ? 27.281 3.277 2.256 1 90.88 100 ASP B N 1
ATOM 4003 C CA . ASP B 1 100 ? 26.641 2.547 3.34 1 90.88 100 ASP B CA 1
ATOM 4004 C C . ASP B 1 100 ? 25.234 3.072 3.59 1 90.88 100 ASP B C 1
ATOM 4006 O O . ASP B 1 100 ? 24.312 2.297 3.857 1 90.88 100 ASP B O 1
ATOM 4010 N N . PHE B 1 101 ? 25.109 4.348 3.479 1 90.31 101 PHE B N 1
ATOM 4011 C CA . PHE B 1 101 ? 23.797 4.969 3.672 1 90.31 101 PHE B CA 1
ATOM 4012 C C . PHE B 1 101 ? 22.812 4.5 2.609 1 90.31 101 PHE B C 1
ATOM 4014 O O . PHE B 1 101 ? 21.656 4.238 2.912 1 90.31 101 PHE B O 1
ATOM 4021 N N . ILE B 1 102 ? 23.266 4.391 1.458 1 87.56 102 ILE B N 1
ATOM 4022 C CA . ILE B 1 102 ? 22.406 3.969 0.357 1 87.56 102 ILE B CA 1
ATOM 4023 C C . ILE B 1 102 ? 21.938 2.535 0.591 1 87.56 102 ILE B C 1
ATOM 4025 O O . ILE B 1 102 ? 20.75 2.23 0.431 1 87.56 102 ILE B O 1
ATOM 4029 N N . ILE B 1 103 ? 22.797 1.693 0.995 1 87 103 ILE B N 1
ATOM 4030 C CA . ILE B 1 103 ? 22.453 0.293 1.234 1 87 103 ILE B CA 1
ATOM 4031 C C . ILE B 1 103 ? 21.5 0.185 2.416 1 87 103 ILE B C 1
ATOM 4033 O O . ILE B 1 103 ? 20.5 -0.531 2.346 1 87 103 ILE B O 1
ATOM 4037 N N . GLN B 1 104 ? 21.797 0.941 3.424 1 87.94 104 GLN B N 1
ATOM 4038 C CA . GLN B 1 104 ? 20.953 0.896 4.609 1 87.94 104 GLN B CA 1
ATOM 4039 C C . GLN B 1 104 ? 19.562 1.447 4.316 1 87.94 104 GLN B C 1
ATOM 4041 O O . GLN B 1 104 ? 18.547 0.906 4.789 1 87.94 104 GLN B O 1
ATOM 4046 N N . SER B 1 105 ? 19.578 2.521 3.574 1 84.38 105 SER B N 1
ATOM 4047 C CA . SER B 1 105 ? 18.297 3.125 3.211 1 84.38 105 SER B CA 1
ATOM 4048 C C . SER B 1 105 ? 17.469 2.176 2.359 1 84.38 105 SER B C 1
ATOM 4050 O O . SER B 1 105 ? 16.25 2.078 2.539 1 84.38 105 SER B O 1
ATOM 4052 N N . ARG B 1 106 ? 18.094 1.508 1.5 1 81.56 106 ARG B N 1
ATOM 4053 C CA . ARG B 1 106 ? 17.422 0.538 0.645 1 81.56 106 ARG B CA 1
ATOM 4054 C C . ARG B 1 106 ? 16.875 -0.63 1.463 1 81.56 106 ARG B C 1
ATOM 4056 O O . ARG B 1 106 ? 15.742 -1.065 1.259 1 81.56 106 ARG B O 1
ATOM 4063 N N . ASN B 1 107 ? 17.672 -1.091 2.381 1 83.88 107 ASN B N 1
ATOM 4064 C CA . ASN B 1 107 ? 17.266 -2.193 3.24 1 83.88 107 ASN B CA 1
ATOM 4065 C C . ASN B 1 107 ? 16.094 -1.793 4.141 1 83.88 107 ASN B C 1
ATOM 4067 O O . ASN B 1 107 ? 15.18 -2.584 4.367 1 83.88 107 ASN B O 1
ATOM 4071 N N . LYS B 1 108 ? 16.219 -0.612 4.586 1 82.94 108 LYS B N 1
ATOM 4072 C CA . LYS B 1 108 ? 15.148 -0.12 5.449 1 82.94 108 LYS B CA 1
ATOM 4073 C C . LYS B 1 108 ? 13.828 -0.002 4.684 1 82.94 108 LYS B C 1
ATOM 4075 O O . LYS B 1 108 ? 12.781 -0.416 5.18 1 82.94 108 LYS B O 1
ATOM 4080 N N . THR B 1 109 ? 13.906 0.514 3.531 1 82.5 109 THR B N 1
ATOM 4081 C CA . THR B 1 109 ? 12.719 0.668 2.701 1 82.5 109 THR B CA 1
ATOM 4082 C C . THR B 1 109 ? 12.133 -0.692 2.336 1 82.5 109 THR B C 1
ATOM 4084 O O . THR B 1 109 ? 10.914 -0.878 2.365 1 82.5 109 THR B O 1
ATOM 4087 N N . GLN B 1 110 ? 13.008 -1.586 2.041 1 82.19 110 GLN B N 1
ATOM 4088 C CA . GLN B 1 110 ? 12.562 -2.93 1.689 1 82.19 110 GLN B CA 1
ATOM 4089 C C . GLN B 1 110 ? 11.914 -3.625 2.885 1 82.19 110 GLN B C 1
ATOM 4091 O O . GLN B 1 110 ? 10.922 -4.336 2.73 1 82.19 110 GLN B O 1
ATOM 4096 N N . ALA B 1 111 ? 12.469 -3.365 3.967 1 83.06 111 ALA B N 1
ATOM 4097 C CA . ALA B 1 111 ? 11.914 -3.959 5.18 1 83.06 111 ALA B CA 1
ATOM 4098 C C . ALA B 1 111 ? 10.539 -3.377 5.5 1 83.06 111 ALA B C 1
ATOM 4100 O O . ALA B 1 111 ? 9.641 -4.098 5.941 1 83.06 111 ALA B O 1
ATOM 4101 N N . LEU B 1 112 ? 10.406 -2.131 5.199 1 83.75 112 LEU B N 1
ATOM 4102 C CA . LEU B 1 112 ? 9.133 -1.477 5.473 1 83.75 112 LEU B CA 1
ATOM 4103 C C . LEU B 1 112 ? 8.062 -1.932 4.48 1 83.75 112 LEU B C 1
ATOM 4105 O O . LEU B 1 112 ? 6.895 -2.078 4.844 1 83.75 112 LEU B O 1
ATOM 4109 N N . GLU B 1 113 ? 8.453 -2.199 3.291 1 84 113 GLU B N 1
ATOM 4110 C CA . GLU B 1 113 ? 7.5 -2.65 2.281 1 84 113 GLU B CA 1
ATOM 4111 C C . GLU B 1 113 ? 7.238 -4.148 2.402 1 84 113 GLU B C 1
ATOM 4113 O O . GLU B 1 113 ? 6.18 -4.633 2.002 1 84 113 GLU B O 1
ATOM 4118 N N . GLY B 1 114 ? 8.18 -4.836 2.91 1 82.06 114 GLY B N 1
ATOM 4119 C CA . GLY B 1 114 ? 8.031 -6.273 3.094 1 82.06 114 GLY B CA 1
ATOM 4120 C C . GLY B 1 114 ? 8.219 -7.059 1.81 1 82.06 114 GLY B C 1
ATOM 4121 O O . GLY B 1 114 ? 7.809 -8.219 1.722 1 82.06 114 GLY B O 1
ATOM 4122 N N . ILE B 1 115 ? 8.719 -6.43 0.768 1 84.31 115 ILE B N 1
ATOM 4123 C CA . ILE B 1 115 ? 8.828 -7.082 -0.532 1 84.31 115 ILE B CA 1
ATOM 4124 C C . ILE B 1 115 ? 10.195 -7.758 -0.654 1 84.31 115 ILE B C 1
ATOM 4126 O O . ILE B 1 115 ? 11.227 -7.133 -0.402 1 84.31 115 ILE B O 1
ATOM 4130 N N . VAL B 1 116 ? 10.156 -9 -0.889 1 83.19 116 VAL B N 1
ATOM 4131 C CA . VAL B 1 116 ? 11.367 -9.75 -1.186 1 83.19 116 VAL B CA 1
ATOM 4132 C C . VAL B 1 116 ? 11.477 -9.977 -2.691 1 83.19 116 VAL B C 1
ATOM 4134 O O . VAL B 1 116 ? 10.641 -10.664 -3.283 1 83.19 116 VAL B O 1
ATOM 4137 N N . ASP B 1 117 ? 12.445 -9.445 -3.26 1 83.38 117 ASP B N 1
ATOM 4138 C CA . ASP B 1 117 ? 12.625 -9.57 -4.703 1 83.38 117 ASP B CA 1
ATOM 4139 C C . ASP B 1 117 ? 13.344 -10.867 -5.066 1 83.38 117 ASP B C 1
ATOM 4141 O O . ASP B 1 117 ? 14.477 -11.102 -4.637 1 83.38 117 ASP B O 1
ATOM 4145 N N . LEU B 1 118 ? 12.656 -11.656 -5.781 1 87.5 118 LEU B N 1
ATOM 4146 C CA . LEU B 1 118 ? 13.219 -12.922 -6.25 1 87.5 118 LEU B CA 1
ATOM 4147 C C . LEU B 1 118 ? 13.531 -12.852 -7.738 1 87.5 118 LEU B C 1
ATOM 4149 O O . LEU B 1 118 ? 12.922 -12.07 -8.477 1 87.5 118 LEU B O 1
ATOM 4153 N N . ASP B 1 119 ? 14.438 -13.633 -8.164 1 86.81 119 ASP B N 1
ATOM 4154 C CA . ASP B 1 119 ? 14.922 -13.594 -9.539 1 86.81 119 ASP B CA 1
ATOM 4155 C C . ASP B 1 119 ? 14.008 -14.391 -10.469 1 86.81 119 ASP B C 1
ATOM 4157 O O . ASP B 1 119 ? 13.258 -15.258 -10.008 1 86.81 119 ASP B O 1
ATOM 4161 N N . ASP B 1 120 ? 14.141 -14.008 -11.75 1 88.94 120 ASP B N 1
ATOM 4162 C CA . ASP B 1 120 ? 13.375 -14.695 -12.781 1 88.94 120 ASP B CA 1
ATOM 4163 C C . ASP B 1 120 ? 13.789 -16.172 -12.883 1 88.94 120 ASP B C 1
ATOM 4165 O O . ASP B 1 120 ? 12.945 -17.047 -13.094 1 88.94 120 ASP B O 1
ATOM 4169 N N . VAL B 1 121 ? 15.086 -16.453 -12.641 1 92 121 VAL B N 1
ATOM 4170 C CA . VAL B 1 121 ? 15.617 -17.812 -12.734 1 92 121 VAL B CA 1
ATOM 4171 C C . VAL B 1 121 ? 15.023 -18.672 -11.625 1 92 121 VAL B C 1
ATOM 4173 O O . VAL B 1 121 ? 14.711 -19.844 -11.852 1 92 121 VAL B O 1
ATOM 4176 N N . TYR B 1 122 ? 14.812 -18.062 -10.57 1 93.56 122 TYR B N 1
ATOM 4177 C CA . TYR B 1 122 ? 14.188 -18.781 -9.461 1 93.56 122 TYR B CA 1
ATOM 4178 C C . TYR B 1 122 ? 12.766 -19.203 -9.812 1 93.56 122 TYR B C 1
ATOM 4180 O O . TYR B 1 122 ? 12.398 -20.359 -9.633 1 93.56 122 TYR B O 1
ATOM 4188 N N . PHE B 1 123 ? 12.031 -18.312 -10.328 1 94 123 PHE B N 1
ATOM 4189 C CA . PHE B 1 123 ? 10.633 -18.609 -10.633 1 94 123 PHE B CA 1
ATOM 4190 C C . PHE B 1 123 ? 10.539 -19.625 -11.773 1 94 123 PHE B C 1
ATOM 4192 O O . PHE B 1 123 ? 9.68 -20.5 -11.75 1 94 123 PHE B O 1
ATOM 4199 N N . GLU B 1 124 ? 11.383 -19.5 -12.719 1 94.31 124 GLU B N 1
ATOM 4200 C CA . GLU B 1 124 ? 11.391 -20.453 -13.812 1 94.31 124 GLU B CA 1
ATOM 4201 C C . GLU B 1 124 ? 11.695 -21.859 -13.305 1 94.31 124 GLU B C 1
ATOM 4203 O O . GLU B 1 124 ? 11 -22.828 -13.656 1 94.31 124 GLU B O 1
ATOM 4208 N N . ARG B 1 125 ? 12.648 -21.922 -12.477 1 94.94 125 ARG B N 1
ATOM 4209 C CA . ARG B 1 125 ? 13.062 -23.203 -11.945 1 94.94 125 ARG B CA 1
ATOM 4210 C C . ARG B 1 125 ? 11.977 -23.812 -11.062 1 94.94 125 ARG B C 1
ATOM 4212 O O . ARG B 1 125 ? 11.625 -24.984 -11.227 1 94.94 125 ARG B O 1
ATOM 4219 N N . GLU B 1 126 ? 11.508 -23.031 -10.148 1 95.94 126 GLU B N 1
ATOM 4220 C CA . GLU B 1 126 ? 10.508 -23.531 -9.219 1 95.94 126 GLU B CA 1
ATOM 4221 C C . GLU B 1 126 ? 9.219 -23.906 -9.945 1 95.94 126 GLU B C 1
ATOM 4223 O O . GLU B 1 126 ? 8.547 -24.875 -9.562 1 95.94 126 GLU B O 1
ATOM 4228 N N . PHE B 1 127 ? 8.875 -23.172 -10.953 1 95.19 127 PHE B N 1
ATOM 4229 C CA . PHE B 1 127 ? 7.656 -23.438 -11.711 1 95.19 127 PHE B CA 1
ATOM 4230 C C . PHE B 1 127 ? 7.801 -24.719 -12.516 1 95.19 127 PHE B C 1
ATOM 4232 O O . PHE B 1 127 ? 6.875 -25.531 -12.57 1 95.19 127 PHE B O 1
ATOM 4239 N N . LYS B 1 128 ? 8.891 -24.922 -13.125 1 94.56 128 LYS B N 1
ATOM 4240 C CA . LYS B 1 128 ? 9.148 -26.156 -13.867 1 94.56 128 LYS B CA 1
ATOM 4241 C C . LYS B 1 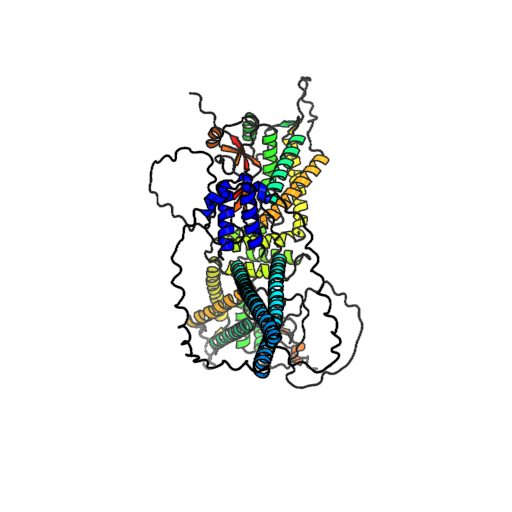128 ? 9.172 -27.359 -12.938 1 94.56 128 LYS B C 1
ATOM 4243 O O . LYS B 1 128 ? 8.648 -28.422 -13.281 1 94.56 128 LYS B O 1
ATOM 4248 N N . GLN B 1 129 ? 9.758 -27.141 -11.797 1 96.25 129 GLN B N 1
ATOM 4249 C CA . GLN B 1 129 ? 9.797 -28.219 -10.82 1 96.25 129 GLN B CA 1
ATOM 4250 C C . GLN B 1 129 ? 8.391 -28.562 -10.336 1 96.25 129 GLN B C 1
ATOM 4252 O O . GLN B 1 129 ? 8.086 -29.734 -10.109 1 96.25 129 GLN B O 1
ATOM 4257 N N . LEU B 1 130 ? 7.633 -27.562 -10.141 1 96.44 130 LEU B N 1
ATOM 4258 C CA . LEU B 1 130 ? 6.254 -27.781 -9.727 1 96.44 130 LEU B CA 1
ATOM 4259 C C . LEU B 1 130 ? 5.48 -28.547 -10.797 1 96.44 130 LEU B C 1
ATOM 4261 O O . LEU B 1 130 ? 4.754 -29.5 -10.492 1 96.44 130 LEU B O 1
ATOM 4265 N N . ALA B 1 131 ? 5.609 -28.172 -12.031 1 95.12 131 ALA B N 1
ATOM 4266 C CA . ALA B 1 131 ? 4.945 -28.844 -13.141 1 95.12 131 ALA B CA 1
ATOM 4267 C C . ALA B 1 131 ? 5.355 -30.312 -13.203 1 95.12 131 ALA B C 1
ATOM 4269 O O . ALA B 1 131 ? 4.512 -31.203 -13.398 1 95.12 131 ALA B O 1
ATOM 4270 N N . ALA B 1 132 ? 6.645 -30.516 -12.992 1 95.44 132 ALA B N 1
ATOM 4271 C CA . ALA B 1 132 ? 7.16 -31.891 -13.023 1 95.44 132 ALA B CA 1
ATOM 4272 C C . ALA B 1 132 ? 6.617 -32.688 -11.852 1 95.44 132 ALA B C 1
ATOM 4274 O O . ALA B 1 132 ? 6.258 -33.875 -12.016 1 95.44 132 ALA B O 1
ATOM 4275 N N . SER B 1 133 ? 6.586 -32.125 -10.703 1 96.69 133 SER B N 1
ATOM 4276 C CA . SER B 1 133 ? 6.102 -32.812 -9.523 1 96.69 133 SER B CA 1
ATOM 4277 C C . SER B 1 133 ? 4.633 -33.188 -9.656 1 96.69 133 SER B C 1
ATOM 4279 O O . SER B 1 133 ? 4.219 -34.281 -9.25 1 96.69 133 SER B O 1
ATOM 4281 N N . VAL B 1 134 ? 3.838 -32.312 -10.203 1 95.75 134 VAL B N 1
ATOM 4282 C CA . VAL B 1 134 ? 2.422 -32.594 -10.406 1 95.75 134 VAL B CA 1
ATOM 4283 C C . VAL B 1 134 ? 2.258 -33.719 -11.414 1 95.75 134 VAL B C 1
ATOM 4285 O O . VAL B 1 134 ? 1.474 -34.656 -11.188 1 95.75 134 VAL B O 1
ATOM 4288 N N . ARG B 1 135 ? 2.971 -33.688 -12.453 1 92.75 135 ARG B N 1
ATOM 4289 C CA . ARG B 1 135 ? 2.9 -34.75 -13.477 1 92.75 135 ARG B CA 1
ATOM 4290 C C . ARG B 1 135 ? 3.314 -36.094 -12.914 1 92.75 135 ARG B C 1
ATOM 4292 O O . ARG B 1 135 ? 2.666 -37.125 -13.18 1 92.75 135 ARG B O 1
ATOM 4299 N N . ASP B 1 136 ? 4.406 -36.094 -12.141 1 94.69 136 ASP B N 1
ATOM 4300 C CA . ASP B 1 136 ? 4.898 -37.312 -11.539 1 94.69 136 ASP B CA 1
ATOM 4301 C C . ASP B 1 136 ? 3.865 -37.906 -10.578 1 94.69 136 ASP B C 1
ATOM 4303 O O . ASP B 1 136 ? 3.67 -39.125 -10.547 1 94.69 136 ASP B O 1
ATOM 4307 N N . TRP B 1 137 ? 3.295 -37.062 -9.836 1 94.88 137 TRP B N 1
ATOM 4308 C CA . TRP B 1 137 ? 2.262 -37.531 -8.906 1 94.88 137 TRP B CA 1
ATOM 4309 C C . TRP B 1 137 ? 1.076 -38.125 -9.664 1 94.88 137 TRP B C 1
ATOM 4311 O O . TRP B 1 137 ? 0.559 -39.188 -9.289 1 94.88 137 TRP B O 1
ATOM 4321 N N . CYS B 1 138 ? 0.602 -37.5 -10.742 1 91.88 138 CYS B N 1
ATOM 4322 C CA . CYS B 1 138 ? -0.498 -38 -11.555 1 91.88 138 CYS B CA 1
ATOM 4323 C C . CYS B 1 138 ? -0.12 -39.312 -12.242 1 91.88 138 CYS B C 1
ATOM 4325 O O . CYS B 1 138 ? -0.953 -40.188 -12.375 1 91.88 138 CYS B O 1
ATOM 4327 N N . TRP B 1 139 ? 1.111 -39.344 -12.641 1 89.94 139 TRP B N 1
ATOM 4328 C CA . TRP B 1 139 ? 1.602 -40.562 -13.266 1 89.94 139 TRP B CA 1
ATOM 4329 C C . TRP B 1 139 ? 1.555 -41.719 -12.289 1 89.94 139 TRP B C 1
ATOM 4331 O O . TRP B 1 139 ? 1.104 -42.812 -12.641 1 89.94 139 TRP B O 1
ATOM 4341 N N . LYS B 1 140 ? 1.954 -41.562 -11.102 1 88.38 140 LYS B N 1
ATOM 4342 C CA . LYS B 1 140 ? 1.951 -42.625 -10.078 1 88.38 140 LYS B CA 1
ATOM 4343 C C . LYS B 1 140 ? 0.528 -43.062 -9.742 1 88.38 140 LYS B C 1
ATOM 4345 O O . LYS B 1 140 ? 0.261 -44.25 -9.57 1 88.38 140 LYS B O 1
ATOM 4350 N N . LEU B 1 141 ? -0.325 -42.125 -9.648 1 86.19 141 LEU B N 1
ATOM 4351 C CA . LEU B 1 141 ? -1.7 -42.406 -9.258 1 86.19 141 LEU B CA 1
ATOM 4352 C C . LEU B 1 141 ? -2.445 -43.094 -10.391 1 86.19 141 LEU B C 1
ATOM 4354 O O . LEU B 1 141 ? -3.273 -43.969 -10.148 1 86.19 141 LEU B O 1
ATOM 4358 N N . SER B 1 142 ? -2.158 -42.688 -11.625 1 83.94 142 SER B N 1
ATOM 4359 C CA . SER B 1 142 ? -2.936 -43.188 -12.758 1 83.94 142 SER B CA 1
ATOM 4360 C C . SER B 1 142 ? -2.307 -44.438 -13.359 1 83.94 142 SER B C 1
ATOM 4362 O O . SER B 1 142 ? -2.877 -45.062 -14.266 1 83.94 142 SER B O 1
ATOM 4364 N N . ARG B 1 143 ? -1.21 -44.781 -12.805 1 80.31 143 ARG B N 1
ATOM 4365 C CA . ARG B 1 143 ? -0.567 -45.938 -13.375 1 80.31 143 ARG B CA 1
ATOM 4366 C C . ARG B 1 143 ? -1.479 -47.156 -13.281 1 80.31 143 ARG B C 1
ATOM 4368 O O . ARG B 1 143 ? -1.96 -47.5 -12.195 1 80.31 143 ARG B O 1
ATOM 4375 N N . GLY B 1 144 ? -1.86 -47.844 -14.344 1 75.25 144 GLY B N 1
ATOM 4376 C CA . GLY B 1 144 ? -2.645 -49.062 -14.414 1 75.25 144 GLY B CA 1
ATOM 4377 C C . GLY B 1 144 ? -4.133 -48.844 -14.258 1 75.25 144 GLY B C 1
ATOM 4378 O O . GLY B 1 144 ? -4.934 -49.75 -14.383 1 75.25 144 GLY B O 1
ATOM 4379 N N . ALA B 1 145 ? -4.473 -47.625 -13.891 1 76.19 145 ALA B N 1
ATOM 4380 C CA . ALA B 1 145 ? -5.887 -47.312 -13.68 1 76.19 145 ALA B CA 1
ATOM 4381 C C . ALA B 1 145 ? -6.57 -46.938 -14.992 1 76.19 145 ALA B C 1
ATOM 4383 O O . ALA B 1 145 ? -5.914 -46.469 -15.93 1 76.19 145 ALA B O 1
ATOM 4384 N N . GLY B 1 146 ? -7.84 -47.344 -15.141 1 75.62 146 GLY B N 1
ATOM 4385 C CA . GLY B 1 146 ? -8.648 -46.906 -16.25 1 75.62 146 GLY B CA 1
ATOM 4386 C C . GLY B 1 146 ? -9.453 -45.656 -15.93 1 75.62 146 GLY B C 1
ATOM 4387 O O . GLY B 1 146 ? -9.555 -45.25 -14.766 1 75.62 146 GLY B O 1
ATOM 4388 N N . ILE B 1 147 ? -9.789 -44.844 -16.969 1 74.06 147 ILE B N 1
ATOM 4389 C CA . ILE B 1 147 ? -10.602 -43.656 -16.781 1 74.06 147 ILE B CA 1
ATOM 4390 C C . ILE B 1 147 ? -12.07 -43.969 -17.062 1 74.06 147 ILE B C 1
ATOM 4392 O O . ILE B 1 147 ? -12.391 -44.594 -18.078 1 74.06 147 ILE B O 1
ATOM 4396 N N . PHE B 1 148 ? -12.867 -44 -15.938 1 65.94 148 PHE B N 1
ATOM 4397 C CA . PHE B 1 148 ? -14.305 -44.219 -16.109 1 65.94 148 PHE B CA 1
ATOM 4398 C C . PHE B 1 148 ? -15.023 -42.906 -16.375 1 65.94 148 PHE B C 1
ATOM 4400 O O . PHE B 1 148 ? -14.859 -41.938 -15.633 1 65.94 148 PHE B O 1
ATOM 4407 N N . VAL B 1 149 ? -15.562 -42.656 -17.531 1 57.47 149 VAL B N 1
ATOM 4408 C CA . VAL B 1 149 ? -16.328 -41.469 -17.875 1 57.47 149 VAL B CA 1
ATOM 4409 C C . VAL B 1 149 ? -17.797 -41.688 -17.547 1 57.47 149 VAL B C 1
ATOM 4411 O O . VAL B 1 149 ? -18.516 -42.375 -18.281 1 57.47 149 VAL B O 1
ATOM 4414 N N . GLY B 1 150 ? -18.188 -42.062 -16.281 1 51.81 150 GLY B N 1
ATOM 4415 C CA . GLY B 1 150 ? -19.594 -42.281 -15.977 1 51.81 150 GLY B CA 1
ATOM 4416 C C . GLY B 1 150 ? -20.438 -41.031 -16.125 1 51.81 150 GLY B C 1
ATOM 4417 O O . GLY B 1 150 ? -19.906 -39.938 -16.328 1 51.81 150 GLY B O 1
ATOM 4418 N N . GLU B 1 151 ? -21.859 -41.219 -16.234 1 48.72 151 GLU B N 1
ATOM 4419 C CA . GLU B 1 151 ? -22.875 -40.188 -16.359 1 48.72 151 GLU B CA 1
ATOM 4420 C C . GLU B 1 151 ? -22.656 -39.062 -15.336 1 48.72 151 GLU B C 1
ATOM 4422 O O . GLU B 1 151 ? -23.016 -37.906 -15.586 1 48.72 151 GLU B O 1
ATOM 4427 N N . GLU B 1 152 ? -22.422 -39.531 -14.203 1 43.69 152 GLU B N 1
ATOM 4428 C CA . GLU B 1 152 ? -22.422 -38.594 -13.078 1 43.69 152 GLU B CA 1
ATOM 4429 C C . GLU B 1 152 ? -21.188 -37.688 -13.102 1 43.69 152 GLU B C 1
ATOM 4431 O O . GLU B 1 152 ? -20.906 -37 -12.117 1 43.69 152 GLU B O 1
ATOM 4436 N N . VAL B 1 153 ? -20.312 -38 -13.953 1 45.06 153 VAL B N 1
ATOM 4437 C CA . VAL B 1 153 ? -19.297 -36.969 -13.906 1 45.06 153 VAL B CA 1
ATOM 4438 C C . VAL B 1 153 ? -19.953 -35.594 -13.758 1 45.06 153 VAL B C 1
ATOM 4440 O O . VAL B 1 153 ? -20.75 -35.188 -14.609 1 45.06 153 VAL B O 1
ATOM 4443 N N . GLU B 1 154 ? -20.438 -35.406 -12.609 1 43.56 154 GLU B N 1
ATOM 4444 C CA . GLU B 1 154 ? -21.016 -34.125 -12.203 1 43.56 154 GLU B CA 1
ATOM 4445 C C . GLU B 1 154 ? -20.672 -33.031 -13.195 1 43.56 154 GLU B C 1
ATOM 4447 O O . GLU B 1 154 ? -19.562 -32.969 -13.727 1 43.56 154 GLU B O 1
ATOM 4452 N N . ARG B 1 155 ? -21.75 -32.5 -13.859 1 39 155 ARG B N 1
ATOM 4453 C CA . ARG B 1 155 ? -21.797 -31.328 -14.703 1 39 155 ARG B CA 1
ATOM 4454 C C . ARG B 1 155 ? -20.703 -30.328 -14.305 1 39 155 ARG B C 1
ATOM 4456 O O . ARG B 1 155 ? -20.594 -29.25 -14.898 1 39 155 ARG B O 1
ATOM 4463 N N . LYS B 1 156 ? -20.516 -30.281 -13.047 1 39.78 156 LYS B N 1
ATOM 4464 C CA . LYS B 1 156 ? -19.859 -29.016 -12.75 1 39.78 156 LYS B CA 1
ATOM 4465 C C . LYS B 1 156 ? -18.516 -28.906 -13.461 1 39.78 156 LYS B C 1
ATOM 4467 O O . LYS B 1 156 ? -18.062 -27.797 -13.789 1 39.78 156 LYS B O 1
ATOM 4472 N N . PRO B 1 157 ? -17.453 -29.719 -12.945 1 42.88 157 PRO B N 1
ATOM 4473 C CA . PRO B 1 157 ? -16.234 -29.141 -13.539 1 42.88 157 PRO B CA 1
ATOM 4474 C C . PRO B 1 157 ? -16.188 -29.297 -15.062 1 42.88 157 PRO B C 1
ATOM 4476 O O . PRO B 1 157 ? -16.938 -30.109 -15.625 1 42.88 157 PRO B O 1
ATOM 4479 N N . PHE B 1 158 ? -15.109 -28.625 -15.789 1 45.94 158 PHE B N 1
ATOM 4480 C CA . PHE B 1 158 ? -14.703 -28.312 -17.156 1 45.94 158 PHE B CA 1
ATOM 4481 C C . PHE B 1 158 ? -14.664 -29.578 -18 1 45.94 158 PHE B C 1
ATOM 4483 O O . PHE B 1 158 ? -14.836 -29.531 -19.219 1 45.94 158 PHE B O 1
ATOM 4490 N N . LEU B 1 159 ? -14.117 -30.688 -17.547 1 53.09 159 LEU B N 1
ATOM 4491 C CA . LEU B 1 159 ? -13.992 -31.688 -18.609 1 53.09 159 LEU B CA 1
ATOM 4492 C C . LEU B 1 159 ? -15.203 -32.625 -18.641 1 53.09 159 LEU B C 1
ATOM 4494 O O . LEU B 1 159 ? -15.43 -33.375 -17.703 1 53.09 159 LEU B O 1
ATOM 4498 N N . ILE B 1 160 ? -16.25 -32.156 -19.359 1 57 160 ILE B N 1
ATOM 4499 C CA . ILE B 1 160 ? -17.453 -32.938 -19.703 1 57 160 ILE B CA 1
ATOM 4500 C C . ILE B 1 160 ? -17.031 -34.281 -20.281 1 57 160 ILE B C 1
ATOM 4502 O O . ILE B 1 160 ? -15.945 -34.438 -20.844 1 57 160 ILE B O 1
ATOM 4506 N N . LYS B 1 161 ? -17.844 -35.344 -19.922 1 61.81 161 LYS B N 1
ATOM 4507 C CA . LYS B 1 161 ? -17.609 -36.688 -20.406 1 61.81 161 LYS B CA 1
ATOM 4508 C C . LYS B 1 161 ? -17.172 -36.688 -21.859 1 61.81 161 LYS B C 1
ATOM 4510 O O . LYS B 1 161 ? -16.203 -37.344 -22.234 1 61.81 161 LYS B O 1
ATOM 4515 N N . GLU B 1 162 ? -17.953 -35.938 -22.547 1 65.69 162 GLU B N 1
ATOM 4516 C CA . GLU B 1 162 ? -17.672 -35.938 -23.984 1 65.69 162 GLU B CA 1
ATOM 4517 C C . GLU B 1 162 ? -16.281 -35.344 -24.266 1 65.69 162 GLU B C 1
ATOM 4519 O O . GLU B 1 162 ? -15.586 -35.812 -25.172 1 65.69 162 GLU B O 1
ATOM 4524 N N . GLU B 1 163 ? -15.977 -34.531 -23.406 1 72.88 163 GLU B N 1
ATOM 4525 C CA . GLU B 1 163 ? -14.688 -33.875 -23.625 1 72.88 163 GLU B CA 1
ATOM 4526 C C . GLU B 1 163 ? -13.539 -34.812 -23.219 1 72.88 163 GLU B C 1
ATOM 4528 O O . GLU B 1 163 ? -12.508 -34.844 -23.891 1 72.88 163 GLU B O 1
ATOM 4533 N N . ILE B 1 164 ? -13.758 -35.531 -22.266 1 75.94 164 ILE B N 1
ATOM 4534 C CA . ILE B 1 164 ? -12.727 -36.469 -21.797 1 75.94 164 ILE B CA 1
ATOM 4535 C C . ILE B 1 164 ? -12.523 -37.562 -22.828 1 75.94 164 ILE B C 1
ATOM 4537 O O . ILE B 1 164 ? -11.391 -37.938 -23.141 1 75.94 164 ILE B O 1
ATOM 4541 N N . GLU B 1 165 ? -13.602 -38 -23.328 1 75.31 165 GLU B N 1
ATOM 4542 C CA . GLU B 1 165 ? -13.523 -39.062 -24.344 1 75.31 165 GLU B CA 1
ATOM 4543 C C . GLU B 1 165 ? -12.805 -38.562 -25.594 1 75.31 165 GLU B C 1
ATOM 4545 O O . GLU B 1 165 ? -12.023 -39.281 -26.188 1 75.31 165 GLU B O 1
ATOM 4550 N N . ARG B 1 166 ? -13.07 -37.406 -25.906 1 77.5 166 ARG B N 1
ATOM 4551 C CA . ARG B 1 166 ? -12.422 -36.844 -27.078 1 77.5 166 ARG B CA 1
ATOM 4552 C C . ARG B 1 166 ? -10.922 -36.688 -26.859 1 77.5 166 ARG B C 1
ATOM 4554 O O . ARG B 1 166 ? -10.125 -36.969 -27.766 1 77.5 166 ARG B O 1
ATOM 4561 N N . LEU B 1 167 ? -10.602 -36.344 -25.703 1 82.75 167 LEU B N 1
ATOM 4562 C CA . LEU B 1 167 ? -9.195 -36.094 -25.391 1 82.75 167 LEU B CA 1
ATOM 4563 C C . LEU B 1 167 ? -8.445 -37.438 -25.281 1 82.75 167 LEU B C 1
ATOM 4565 O O . LEU B 1 167 ? -7.277 -37.531 -25.656 1 82.75 167 LEU B O 1
ATOM 4569 N N . MET B 1 168 ? -9.18 -38.406 -24.875 1 82 168 MET B N 1
ATOM 4570 C CA . MET B 1 168 ? -8.547 -39.688 -24.656 1 82 168 MET B CA 1
ATOM 4571 C C . MET B 1 168 ? -8.234 -40.375 -26 1 82 168 MET B C 1
ATOM 4573 O O . MET B 1 168 ? -7.418 -41.281 -26.047 1 82 168 MET B O 1
ATOM 4577 N N . LYS B 1 169 ? -8.859 -39.812 -27.031 1 78.06 169 LYS B N 1
ATOM 4578 C CA . LYS B 1 169 ? -8.586 -40.344 -28.359 1 78.06 169 LYS B CA 1
ATOM 4579 C C . LYS B 1 169 ? -7.238 -39.875 -28.891 1 78.06 169 LYS B C 1
ATOM 4581 O O . LYS B 1 169 ? -6.574 -40.562 -29.656 1 78.06 169 LYS B O 1
ATOM 4586 N N . THR B 1 170 ? -6.855 -38.75 -28.438 1 76.06 170 THR B N 1
ATOM 4587 C CA . THR B 1 170 ? -5.684 -38.125 -29.047 1 76.06 170 THR B CA 1
ATOM 4588 C C . THR B 1 170 ? -4.566 -37.969 -28.016 1 76.06 170 THR B C 1
ATOM 4590 O O . THR B 1 170 ? -3.41 -37.719 -28.391 1 76.06 170 THR B O 1
ATOM 4593 N N . HIS B 1 171 ? -4.926 -38.188 -26.719 1 81.38 171 HIS B N 1
ATOM 4594 C CA . HIS B 1 171 ? -3.936 -37.938 -25.688 1 81.38 171 HIS B CA 1
ATOM 4595 C C . HIS B 1 171 ? -3.855 -39.062 -24.688 1 81.38 171 HIS B C 1
ATOM 4597 O O . HIS B 1 171 ? -4.77 -39.906 -24.609 1 81.38 171 HIS B O 1
ATOM 4603 N N . SER B 1 172 ? -2.742 -39.062 -24.016 1 83.12 172 SER B N 1
ATOM 4604 C CA . SER B 1 172 ? -2.529 -40.094 -23 1 83.12 172 SER B CA 1
ATOM 4605 C C . SER B 1 172 ? -3.381 -39.844 -21.766 1 83.12 172 SER B C 1
ATOM 4607 O O . SER B 1 172 ? -3.768 -38.719 -21.484 1 83.12 172 SER B O 1
ATOM 4609 N N . LYS B 1 173 ? -3.705 -40.875 -21.109 1 84.06 173 LYS B N 1
ATOM 4610 C CA . LYS B 1 173 ? -4.449 -40.812 -19.859 1 84.06 173 LYS B CA 1
ATOM 4611 C C . LYS B 1 173 ? -3.762 -39.875 -18.859 1 84.06 173 LYS B C 1
ATOM 4613 O O . LYS B 1 173 ? -4.426 -39.125 -18.156 1 84.06 173 LYS B O 1
ATOM 4618 N N . ILE B 1 174 ? -2.42 -39.906 -18.844 1 86.06 174 ILE B N 1
ATOM 4619 C CA . ILE B 1 174 ? -1.661 -39.094 -17.906 1 86.06 174 ILE B CA 1
ATOM 4620 C C . ILE B 1 174 ? -1.91 -37.594 -18.203 1 86.06 174 ILE B C 1
ATOM 4622 O O . ILE B 1 174 ? -2.068 -36.781 -17.297 1 86.06 174 ILE B O 1
ATOM 4626 N N . GLY B 1 175 ? -1.949 -37.281 -19.453 1 86.75 175 GLY B N 1
ATOM 4627 C CA . GLY B 1 175 ? -2.209 -35.906 -19.844 1 86.75 175 GLY B CA 1
ATOM 4628 C C . GLY B 1 175 ? -3.576 -35.406 -19.406 1 86.75 175 GLY B C 1
ATOM 4629 O O . GLY B 1 175 ? -3.711 -34.281 -18.922 1 86.75 175 GLY B O 1
ATOM 4630 N N . VAL B 1 176 ? -4.527 -36.25 -19.547 1 86.38 176 VAL B N 1
ATOM 4631 C CA . VAL B 1 176 ? -5.898 -35.875 -19.219 1 86.38 176 VAL B CA 1
ATOM 4632 C C . VAL B 1 176 ? -6.055 -35.75 -17.703 1 86.38 176 VAL B C 1
ATOM 4634 O O . VAL B 1 176 ? -6.66 -34.812 -17.203 1 86.38 176 VAL B O 1
ATOM 4637 N N . VAL B 1 177 ? -5.5 -36.719 -16.969 1 87.81 177 VAL B N 1
ATOM 4638 C CA . VAL B 1 177 ? -5.59 -36.688 -15.516 1 87.81 177 VAL B CA 1
ATOM 4639 C C . VAL B 1 177 ? -4.855 -35.469 -14.969 1 87.81 177 VAL B C 1
ATOM 4641 O O . VAL B 1 177 ? -5.336 -34.812 -14.047 1 87.81 177 VAL B O 1
ATOM 4644 N N . THR B 1 178 ? -3.656 -35.219 -15.547 1 91.25 178 THR B N 1
ATOM 4645 C CA . THR B 1 178 ? -2.906 -34.062 -15.125 1 91.25 178 THR B CA 1
ATOM 4646 C C . THR B 1 178 ? -3.713 -32.781 -15.375 1 91.25 178 THR B C 1
ATOM 4648 O O . THR B 1 178 ? -3.74 -31.875 -14.531 1 91.25 178 THR B O 1
ATOM 4651 N N . ALA B 1 179 ? -4.344 -32.625 -16.516 1 90.12 179 ALA B N 1
ATOM 4652 C CA . ALA B 1 179 ? -5.164 -31.469 -16.844 1 90.12 179 ALA B CA 1
ATOM 4653 C C . ALA B 1 179 ? -6.301 -31.312 -15.828 1 90.12 179 ALA B C 1
ATOM 4655 O O . ALA B 1 179 ? -6.652 -30.188 -15.469 1 90.12 179 ALA B O 1
ATOM 4656 N N . PHE B 1 180 ? -6.809 -32.375 -15.422 1 87.31 180 PHE B N 1
ATOM 4657 C CA . PHE B 1 180 ? -7.883 -32.344 -14.438 1 87.31 180 PHE B CA 1
ATOM 4658 C C . PHE B 1 180 ? -7.375 -31.797 -13.109 1 87.31 180 PHE B C 1
ATOM 4660 O O . PHE B 1 180 ? -8.031 -30.969 -12.477 1 87.31 180 PHE B O 1
ATOM 4667 N N . VAL B 1 181 ? -6.305 -32.312 -12.641 1 91.19 181 VAL B N 1
ATOM 4668 C CA . VAL B 1 181 ? -5.727 -31.891 -11.375 1 91.19 181 VAL B CA 1
ATOM 4669 C C . VAL B 1 181 ? -5.352 -30.406 -11.445 1 91.19 181 VAL B C 1
ATOM 4671 O O . VAL B 1 181 ? -5.637 -29.641 -10.523 1 91.19 181 VAL B O 1
ATOM 4674 N N . VAL B 1 182 ? -4.781 -29.984 -12.531 1 92.88 182 VAL B N 1
ATOM 4675 C CA . VAL B 1 182 ? -4.34 -28.609 -12.703 1 92.88 182 VAL B CA 1
ATOM 4676 C C . VAL B 1 182 ? -5.551 -27.688 -12.75 1 92.88 182 VAL B C 1
ATOM 4678 O O . VAL B 1 182 ? -5.504 -26.562 -12.242 1 92.88 182 VAL B O 1
ATOM 4681 N N . ASP B 1 183 ? -6.602 -28.125 -13.305 1 90 183 ASP B N 1
ATOM 4682 C CA . ASP B 1 183 ? -7.828 -27.328 -13.328 1 90 183 ASP B CA 1
ATOM 4683 C C . ASP B 1 183 ? -8.336 -27.047 -11.914 1 90 183 ASP B C 1
ATOM 4685 O O . ASP B 1 183 ? -8.773 -25.938 -11.609 1 90 183 ASP B O 1
ATOM 4689 N N . LYS B 1 184 ? -8.328 -28.109 -11.133 1 91 184 LYS B N 1
ATOM 4690 C CA . LYS B 1 184 ? -8.742 -27.922 -9.742 1 91 184 LYS B CA 1
ATOM 4691 C C . LYS B 1 184 ? -7.773 -27.016 -9 1 91 184 LYS B C 1
ATOM 4693 O O . LYS B 1 184 ? -8.188 -26.219 -8.156 1 91 184 LYS B O 1
ATOM 4698 N N . MET B 1 185 ? -6.52 -27.109 -9.289 1 92.44 185 MET B N 1
ATOM 4699 C CA . MET B 1 185 ? -5.512 -26.234 -8.695 1 92.44 185 MET B CA 1
ATOM 4700 C C . MET B 1 185 ? -5.738 -24.781 -9.117 1 92.44 185 MET B C 1
ATOM 4702 O O . MET B 1 185 ? -5.582 -23.875 -8.305 1 92.44 185 MET B O 1
ATOM 4706 N N . TRP B 1 186 ? -6.059 -24.625 -10.336 1 91.44 186 TRP B N 1
ATOM 4707 C CA . TRP B 1 186 ? -6.309 -23.281 -10.867 1 91.44 186 TRP B CA 1
ATOM 4708 C C . TRP B 1 186 ? -7.5 -22.641 -10.164 1 91.44 186 TRP B C 1
ATOM 4710 O O . TRP B 1 186 ? -7.402 -21.5 -9.688 1 91.44 186 TRP B O 1
ATOM 4720 N N . VAL B 1 187 ? -8.555 -23.328 -10.016 1 87.5 187 VAL B N 1
ATOM 4721 C CA . VAL B 1 187 ? -9.773 -22.797 -9.414 1 87.5 187 VAL B CA 1
ATOM 4722 C C . VAL B 1 187 ? -9.562 -22.578 -7.918 1 87.5 187 VAL B C 1
ATOM 4724 O O . VAL B 1 187 ? -10.039 -21.578 -7.352 1 87.5 187 VAL B O 1
ATOM 4727 N N . GLY B 1 188 ? -8.797 -23.344 -7.332 1 87.06 188 GLY B N 1
ATOM 4728 C CA . GLY B 1 188 ? -8.672 -23.297 -5.883 1 87.06 188 GLY B CA 1
ATOM 4729 C C . GLY B 1 188 ? -7.582 -22.359 -5.406 1 87.06 188 GLY B C 1
ATOM 4730 O O . GLY B 1 188 ? -7.641 -21.844 -4.285 1 87.06 188 GLY B O 1
ATOM 4731 N N . CYS B 1 189 ? -6.613 -22.172 -6.199 1 88.31 189 CYS B N 1
ATOM 4732 C CA . CYS B 1 189 ? -5.492 -21.422 -5.656 1 88.31 189 CYS B CA 1
ATOM 4733 C C . CYS B 1 189 ? -4.895 -20.5 -6.715 1 88.31 189 CYS B C 1
ATOM 4735 O O . CYS B 1 189 ? -5 -19.281 -6.617 1 88.31 189 CYS B O 1
ATOM 4737 N N . LEU B 1 190 ? -4.48 -20.938 -7.879 1 87.88 190 LEU B N 1
ATOM 4738 C CA . LEU B 1 190 ? -3.639 -20.219 -8.828 1 87.88 190 LEU B CA 1
ATOM 4739 C C . LEU B 1 190 ? -4.426 -19.109 -9.531 1 87.88 190 LEU B C 1
ATOM 4741 O O . LEU B 1 190 ? -3.852 -18.125 -9.977 1 87.88 190 LEU B O 1
ATOM 4745 N N . GLY B 1 191 ? -5.676 -19.25 -9.633 1 85.56 191 GLY B N 1
ATOM 4746 C CA . GLY B 1 191 ? -6.492 -18.266 -10.32 1 85.56 191 GLY B CA 1
ATOM 4747 C C . GLY B 1 191 ? -6.988 -17.156 -9.406 1 85.56 191 GLY B C 1
ATOM 4748 O O . GLY B 1 191 ? -7.605 -16.203 -9.859 1 85.56 191 GLY B O 1
ATOM 4749 N N . ARG B 1 192 ? -6.668 -17.234 -8.188 1 87.75 192 ARG B N 1
ATOM 4750 C CA . ARG B 1 192 ? -7.117 -16.25 -7.215 1 87.75 192 ARG B CA 1
ATOM 4751 C C . ARG B 1 192 ? -6.215 -15.023 -7.223 1 87.75 192 ARG B C 1
ATOM 4753 O O . ARG B 1 192 ? -5.09 -15.078 -7.73 1 87.75 192 ARG B O 1
ATOM 4760 N N . TYR B 1 193 ? -6.781 -13.953 -6.691 1 89.12 193 TYR B N 1
ATOM 4761 C CA . TYR B 1 193 ? -5.98 -12.734 -6.605 1 89.12 193 TYR B CA 1
ATOM 4762 C C . TYR B 1 193 ? -4.812 -12.922 -5.645 1 89.12 193 TYR B C 1
ATOM 4764 O O . TYR B 1 193 ? -3.684 -12.523 -5.945 1 89.12 193 TYR B O 1
ATOM 4772 N N . ALA B 1 194 ? -5.137 -13.406 -4.523 1 88.12 194 ALA B N 1
ATOM 4773 C CA . ALA B 1 194 ? -4.156 -13.773 -3.506 1 88.12 194 ALA B CA 1
ATOM 4774 C C . ALA B 1 194 ? -4.719 -14.828 -2.557 1 88.12 194 ALA B C 1
ATOM 4776 O O . ALA B 1 194 ? -5.938 -14.953 -2.408 1 88.12 194 ALA B O 1
ATOM 4777 N N . LEU B 1 195 ? -3.816 -15.469 -1.991 1 86.62 195 LEU B N 1
ATOM 4778 C CA . LEU B 1 195 ? -4.227 -16.516 -1.06 1 86.62 195 LEU B CA 1
ATOM 4779 C C . LEU B 1 195 ? -4.508 -15.93 0.321 1 86.62 195 LEU B C 1
ATOM 4781 O O . LEU B 1 195 ? -3.877 -14.945 0.728 1 86.62 195 LEU B O 1
ATOM 4785 N N . GLY B 1 196 ? -5.559 -16.422 1.007 1 80.44 196 GLY B N 1
ATOM 4786 C CA . GLY B 1 196 ? -5.859 -16 2.367 1 80.44 196 GLY B CA 1
ATOM 4787 C C . GLY B 1 196 ? -6.918 -14.922 2.438 1 80.44 196 GLY B C 1
ATOM 4788 O O . GLY B 1 196 ? -7.324 -14.508 3.527 1 80.44 196 GLY B O 1
ATOM 4789 N N . LEU B 1 197 ? -7.246 -14.43 1.271 1 85.62 197 LEU B N 1
ATOM 4790 C CA . LEU B 1 197 ? -8.25 -13.367 1.234 1 85.62 197 LEU B CA 1
ATOM 4791 C C . LEU B 1 197 ? -9.656 -13.961 1.091 1 85.62 197 LEU B C 1
ATOM 4793 O O . LEU B 1 197 ? -9.836 -14.977 0.415 1 85.62 197 LEU B O 1
ATOM 4797 N N . SER B 1 198 ? -10.547 -13.336 1.758 1 85.81 198 SER B N 1
ATOM 4798 C CA . SER B 1 198 ? -11.945 -13.68 1.535 1 85.81 198 SER B CA 1
ATOM 4799 C C . SER B 1 198 ? -12.414 -13.219 0.158 1 85.81 198 SER B C 1
ATOM 4801 O O . SER B 1 198 ? -11.766 -12.398 -0.484 1 85.81 198 SER B O 1
ATOM 4803 N N . ASN B 1 199 ? -13.508 -13.797 -0.277 1 86.25 199 ASN B N 1
ATOM 4804 C CA . ASN B 1 199 ? -14.055 -13.406 -1.573 1 86.25 199 ASN B CA 1
ATOM 4805 C C . ASN B 1 199 ? -14.367 -11.914 -1.627 1 86.25 199 ASN B C 1
ATOM 4807 O O . ASN B 1 199 ? -14.133 -11.266 -2.646 1 86.25 199 ASN B O 1
ATOM 4811 N N . GLU B 1 200 ? -14.828 -11.398 -0.501 1 88.12 200 GLU B N 1
ATOM 4812 C CA . GLU B 1 200 ? -15.156 -9.977 -0.446 1 88.12 200 GLU B CA 1
ATOM 4813 C C . GLU B 1 200 ? -13.898 -9.117 -0.533 1 88.12 200 GLU B C 1
ATOM 4815 O O . GLU B 1 200 ? -13.883 -8.109 -1.237 1 88.12 200 GLU B O 1
ATOM 4820 N N . GLU B 1 201 ? -12.969 -9.562 0.163 1 89.25 201 GLU B N 1
ATOM 4821 C CA . GLU B 1 201 ? -11.703 -8.836 0.142 1 89.25 201 GLU B CA 1
ATOM 4822 C C . GLU B 1 201 ? -11.078 -8.852 -1.249 1 89.25 201 GLU B C 1
ATOM 4824 O O . GLU B 1 201 ? -10.531 -7.848 -1.703 1 89.25 201 GLU B O 1
ATOM 4829 N N . GLU B 1 202 ? -11.164 -9.984 -1.892 1 90.88 202 GLU B N 1
ATOM 4830 C CA . GLU B 1 202 ? -10.602 -10.117 -3.23 1 90.88 202 GLU B CA 1
ATOM 4831 C C . GLU B 1 202 ? -11.305 -9.188 -4.219 1 90.88 202 GLU B C 1
ATOM 4833 O O . GLU B 1 202 ? -10.656 -8.531 -5.035 1 90.88 202 GLU B O 1
ATOM 4838 N N . VAL B 1 203 ? -12.578 -9.172 -4.16 1 92.06 203 VAL B N 1
ATOM 4839 C CA . VAL B 1 203 ? -13.367 -8.344 -5.066 1 92.06 203 VAL B CA 1
ATOM 4840 C C . VAL B 1 203 ? -13.023 -6.875 -4.859 1 92.06 203 VAL B C 1
ATOM 4842 O O . VAL B 1 203 ? -12.844 -6.129 -5.828 1 92.06 203 VAL B O 1
ATOM 4845 N N . VAL B 1 204 ? -12.891 -6.484 -3.654 1 92.25 204 VAL B N 1
ATOM 4846 C CA . VAL B 1 204 ? -12.617 -5.086 -3.336 1 92.25 204 VAL B CA 1
ATOM 4847 C C . VAL B 1 204 ? -11.203 -4.727 -3.783 1 92.25 204 VAL B C 1
ATOM 4849 O O . VAL B 1 204 ? -10.977 -3.654 -4.352 1 92.25 204 VAL B O 1
ATOM 4852 N N . LEU B 1 205 ? -10.227 -5.613 -3.52 1 92.69 205 LEU B N 1
ATOM 4853 C CA . LEU B 1 205 ? -8.852 -5.332 -3.91 1 92.69 205 LEU B CA 1
ATOM 4854 C C . LEU B 1 205 ? -8.727 -5.258 -5.43 1 92.69 205 LEU B C 1
ATOM 4856 O O . LEU B 1 205 ? -7.996 -4.414 -5.953 1 92.69 205 LEU B O 1
ATOM 4860 N N . ARG B 1 206 ? -9.453 -6.086 -6.121 1 91.81 206 ARG B N 1
ATOM 4861 C CA . ARG B 1 206 ? -9.469 -6.016 -7.578 1 91.81 206 ARG B CA 1
ATOM 4862 C C . ARG B 1 206 ? -10.086 -4.707 -8.055 1 91.81 206 ARG B C 1
ATOM 4864 O O . ARG B 1 206 ? -9.609 -4.105 -9.023 1 91.81 206 ARG B O 1
ATOM 4871 N N . ALA B 1 207 ? -11.109 -4.344 -7.363 1 89.75 207 ALA B N 1
ATOM 4872 C CA . ALA B 1 207 ? -11.789 -3.104 -7.715 1 89.75 207 ALA B CA 1
ATOM 4873 C C . ALA B 1 207 ? -10.891 -1.896 -7.477 1 89.75 207 ALA B C 1
ATOM 4875 O O . ALA B 1 207 ? -10.844 -0.977 -8.297 1 89.75 207 ALA B O 1
ATOM 4876 N N . LEU B 1 208 ? -10.219 -1.933 -6.371 1 91.19 208 LEU B N 1
ATOM 4877 C CA . LEU B 1 208 ? -9.312 -0.835 -6.059 1 91.19 208 LEU B CA 1
ATOM 4878 C C . LEU B 1 208 ? -8.18 -0.759 -7.074 1 91.19 208 LEU B C 1
ATOM 4880 O O . LEU B 1 208 ? -7.832 0.326 -7.547 1 91.19 208 LEU B O 1
ATOM 4884 N N . GLU B 1 209 ? -7.594 -1.858 -7.395 1 91.12 209 GLU B N 1
ATOM 4885 C CA . GLU B 1 209 ? -6.551 -1.896 -8.414 1 91.12 209 GLU B CA 1
ATOM 4886 C C . GLU B 1 209 ? -7.074 -1.392 -9.758 1 91.12 209 GLU B C 1
ATOM 4888 O O . GLU B 1 209 ? -6.375 -0.665 -10.469 1 91.12 209 GLU B O 1
ATOM 4893 N N . GLY B 1 210 ? -8.273 -1.8 -10.062 1 89.5 210 GLY B N 1
ATOM 4894 C CA . GLY B 1 210 ? -8.898 -1.331 -11.281 1 89.5 210 GLY B CA 1
ATOM 4895 C C . GLY B 1 210 ? -9.125 0.169 -11.305 1 89.5 210 GLY B C 1
ATOM 4896 O O . GLY B 1 210 ? -8.922 0.821 -12.328 1 89.5 210 GLY B O 1
ATOM 4897 N N . GLU B 1 211 ? -9.484 0.66 -10.219 1 88.44 211 GLU B N 1
ATOM 4898 C CA . GLU B 1 211 ? -9.695 2.1 -10.102 1 88.44 211 GLU B CA 1
ATOM 4899 C C . GLU B 1 211 ? -8.391 2.867 -10.281 1 88.44 211 GLU B C 1
ATOM 4901 O O . GLU B 1 211 ? -8.367 3.92 -10.922 1 88.44 211 GLU B O 1
ATOM 4906 N N . MET B 1 212 ? -7.375 2.35 -9.734 1 88.62 212 MET B N 1
ATOM 4907 C CA . MET B 1 212 ? -6.066 2.988 -9.867 1 88.62 212 MET B CA 1
ATOM 4908 C C . MET B 1 212 ? -5.586 2.951 -11.312 1 88.62 212 MET B C 1
ATOM 4910 O O . MET B 1 212 ? -4.953 3.896 -11.789 1 88.62 212 MET B O 1
ATOM 4914 N N . ARG B 1 213 ? -5.957 1.934 -11.992 1 88 213 ARG B N 1
ATOM 4915 C CA . ARG B 1 213 ? -5.52 1.753 -13.375 1 88 213 ARG B CA 1
ATOM 4916 C C . ARG B 1 213 ? -6.227 2.734 -14.305 1 88 213 ARG B C 1
ATOM 4918 O O . ARG B 1 213 ? -5.691 3.098 -15.352 1 88 213 ARG B O 1
ATOM 4925 N N . LYS B 1 214 ? -7.363 3.168 -13.906 1 87.19 214 LYS B N 1
ATOM 4926 C CA . LYS B 1 214 ? -8.148 4.078 -14.734 1 87.19 214 LYS B CA 1
ATOM 4927 C C . LYS B 1 214 ? -7.551 5.48 -14.727 1 87.19 214 LYS B C 1
ATOM 4929 O O . LYS B 1 214 ? -7.809 6.273 -15.641 1 87.19 214 LYS B O 1
ATOM 4934 N N . SER B 1 215 ? -6.805 5.688 -13.711 1 87.06 215 SER B N 1
ATOM 4935 C CA . SER B 1 215 ? -6.23 7.023 -13.594 1 87.06 215 SER B CA 1
ATOM 4936 C C . SER B 1 215 ? -4.977 7.164 -14.453 1 87.06 215 SER B C 1
ATOM 4938 O O . SER B 1 215 ? -4.082 6.316 -14.391 1 87.06 215 SER B O 1
ATOM 4940 N N . ASP B 1 216 ? -4.836 8.195 -15.172 1 84.5 216 ASP B N 1
ATOM 4941 C CA . ASP B 1 216 ? -3.666 8.477 -16 1 84.5 216 ASP B CA 1
ATOM 4942 C C . ASP B 1 216 ? -2.537 9.078 -15.172 1 84.5 216 ASP B C 1
ATOM 4944 O O . ASP B 1 216 ? -1.39 9.133 -15.617 1 84.5 216 ASP B O 1
ATOM 4948 N N . LYS B 1 217 ? -2.828 9.445 -14.016 1 86.5 217 LYS B N 1
ATOM 4949 C CA . LYS B 1 217 ? -1.846 10.109 -13.164 1 86.5 217 LYS B CA 1
ATOM 4950 C C . LYS B 1 217 ? -1.01 9.102 -12.391 1 86.5 217 LYS B C 1
ATOM 4952 O O . LYS B 1 217 ? 0.031 9.453 -11.828 1 86.5 217 LYS B O 1
ATOM 4957 N N . ILE B 1 218 ? -1.452 7.855 -12.422 1 88.75 218 ILE B N 1
ATOM 4958 C CA . ILE B 1 218 ? -0.751 6.836 -11.648 1 88.75 218 ILE B CA 1
ATOM 4959 C C . ILE B 1 218 ? -0.007 5.895 -12.594 1 88.75 218 ILE B C 1
ATOM 4961 O O . ILE B 1 218 ? -0.626 5.199 -13.398 1 88.75 218 ILE B O 1
ATOM 4965 N N . PRO B 1 219 ? 1.26 5.949 -12.469 1 86.94 219 PRO B N 1
ATOM 4966 C CA . PRO B 1 219 ? 2.016 5.012 -13.305 1 86.94 219 PRO B CA 1
ATOM 4967 C C . PRO B 1 219 ? 1.772 3.555 -12.922 1 86.94 219 PRO B C 1
ATOM 4969 O O . PRO B 1 219 ? 1.436 3.262 -11.773 1 86.94 219 PRO B O 1
ATOM 4972 N N . MET B 1 220 ? 1.949 2.648 -13.82 1 87.44 220 MET B N 1
ATOM 4973 C CA . MET B 1 220 ? 1.73 1.224 -13.594 1 87.44 220 MET B CA 1
ATOM 4974 C C . MET B 1 220 ? 2.699 0.682 -12.547 1 87.44 220 MET B C 1
ATOM 4976 O O . MET B 1 220 ? 2.352 -0.215 -11.773 1 87.44 220 MET B O 1
ATOM 4980 N N . ALA B 1 221 ? 3.842 1.25 -12.516 1 87.62 221 ALA B N 1
ATOM 4981 C CA . ALA B 1 221 ? 4.84 0.813 -11.539 1 87.62 221 ALA B CA 1
ATOM 4982 C C . ALA B 1 221 ? 4.355 1.062 -10.109 1 87.62 221 ALA B C 1
ATOM 4984 O O . ALA B 1 221 ? 4.641 0.271 -9.211 1 87.62 221 ALA B O 1
ATOM 4985 N N . SER B 1 222 ? 3.633 2.146 -9.945 1 91.69 222 SER B N 1
ATOM 4986 C CA . SER B 1 222 ? 3.102 2.457 -8.617 1 91.69 222 SER B CA 1
ATOM 4987 C C . SER B 1 222 ? 2.027 1.457 -8.211 1 91.69 222 SER B C 1
ATOM 4989 O O . SER B 1 222 ? 1.968 1.043 -7.047 1 91.69 222 SER B O 1
ATOM 4991 N N . ILE B 1 223 ? 1.247 1.087 -9.219 1 91.12 223 ILE B N 1
ATOM 4992 C CA . ILE B 1 223 ? 0.166 0.144 -8.953 1 91.12 223 ILE B CA 1
ATOM 4993 C C . ILE B 1 223 ? 0.748 -1.227 -8.617 1 91.12 223 ILE B C 1
ATOM 4995 O O . ILE B 1 223 ? 0.299 -1.881 -7.672 1 91.12 223 ILE B O 1
ATOM 4999 N N . ASN B 1 224 ? 1.733 -1.648 -9.383 1 90.44 224 ASN B N 1
ATOM 5000 C CA . ASN B 1 224 ? 2.377 -2.932 -9.117 1 90.44 224 ASN B CA 1
ATOM 5001 C C . ASN B 1 224 ? 3.068 -2.945 -7.758 1 90.44 224 ASN B C 1
ATOM 5003 O O . ASN B 1 224 ? 3.041 -3.955 -7.055 1 90.44 224 ASN B O 1
ATOM 5007 N N . ARG B 1 225 ? 3.656 -1.859 -7.457 1 90.38 225 ARG B N 1
ATOM 5008 C CA . ARG B 1 225 ? 4.316 -1.756 -6.16 1 90.38 225 ARG B CA 1
ATOM 5009 C C . ARG B 1 225 ? 3.305 -1.817 -5.023 1 90.38 225 ARG B C 1
ATOM 5011 O O . ARG B 1 225 ? 3.568 -2.426 -3.982 1 90.38 225 ARG B O 1
ATOM 5018 N N . TRP B 1 226 ? 2.225 -1.143 -5.211 1 92.94 226 TRP B N 1
ATOM 5019 C CA . TRP B 1 226 ? 1.166 -1.188 -4.207 1 92.94 226 TRP B CA 1
ATOM 5020 C C . TRP B 1 226 ? 0.659 -2.613 -4.012 1 92.94 226 TRP B C 1
ATOM 5022 O O . TRP B 1 226 ? 0.489 -3.068 -2.881 1 92.94 226 TRP B O 1
ATOM 5032 N N . ARG B 1 227 ? 0.386 -3.227 -5.129 1 93 227 ARG B N 1
ATOM 5033 C CA . ARG B 1 227 ? -0.061 -4.613 -5.062 1 93 227 ARG B CA 1
ATOM 5034 C C . ARG B 1 227 ? 0.969 -5.488 -4.352 1 93 227 ARG B C 1
ATOM 5036 O O . ARG B 1 227 ? 0.623 -6.266 -3.459 1 93 227 ARG B O 1
ATOM 5043 N N . ALA B 1 228 ? 2.201 -5.383 -4.719 1 92.44 228 ALA B N 1
ATOM 5044 C CA . ALA B 1 228 ? 3.271 -6.191 -4.145 1 92.44 228 ALA B CA 1
ATOM 5045 C C . ALA B 1 228 ? 3.4 -5.945 -2.643 1 92.44 228 ALA B C 1
ATOM 5047 O O . ALA B 1 228 ? 3.555 -6.891 -1.863 1 92.44 228 ALA B O 1
ATOM 5048 N N . SER B 1 229 ? 3.314 -4.715 -2.25 1 92.5 229 SER B N 1
ATOM 5049 C CA . SER B 1 229 ? 3.426 -4.371 -0.836 1 92.5 229 SER B CA 1
ATOM 5050 C C . SER B 1 229 ? 2.24 -4.91 -0.042 1 92.5 229 SER B C 1
ATOM 5052 O O . SER B 1 229 ? 2.414 -5.449 1.053 1 92.5 229 SER B O 1
ATOM 5054 N N . THR B 1 230 ? 1.052 -4.723 -0.602 1 93.75 230 THR B N 1
ATOM 5055 C CA . THR B 1 230 ? -0.161 -5.188 0.061 1 93.75 230 THR B CA 1
ATOM 5056 C C . THR B 1 230 ? -0.108 -6.695 0.286 1 93.75 230 THR B C 1
ATOM 5058 O O . THR B 1 230 ? -0.335 -7.172 1.4 1 93.75 230 THR B O 1
ATOM 5061 N N . LEU B 1 231 ? 0.278 -7.359 -0.739 1 92.94 231 LEU B N 1
ATOM 5062 C CA . LEU B 1 231 ? 0.255 -8.82 -0.661 1 92.94 231 LEU B CA 1
ATOM 5063 C C . LEU B 1 231 ? 1.421 -9.336 0.175 1 92.94 231 LEU B C 1
ATOM 5065 O O . LEU B 1 231 ? 1.292 -10.344 0.869 1 92.94 231 LEU B O 1
ATOM 5069 N N . SER B 1 232 ? 2.543 -8.68 0.122 1 92.62 232 SER B N 1
ATOM 5070 C CA . SER B 1 232 ? 3.684 -9.062 0.945 1 92.62 232 SER B CA 1
ATOM 5071 C C . SER B 1 232 ? 3.379 -8.891 2.43 1 92.62 232 SER B C 1
ATOM 5073 O O . SER B 1 232 ? 3.719 -9.758 3.24 1 92.62 232 SER B O 1
ATOM 5075 N N . LEU B 1 233 ? 2.74 -7.832 2.785 1 92.56 233 LEU B N 1
ATOM 5076 C CA . LEU B 1 233 ? 2.389 -7.59 4.18 1 92.56 233 LEU B CA 1
ATOM 5077 C C . LEU B 1 233 ? 1.316 -8.562 4.648 1 92.56 233 LEU B C 1
ATOM 5079 O O . LEU B 1 233 ? 1.389 -9.086 5.766 1 92.56 233 LEU B O 1
ATOM 5083 N N . LEU B 1 234 ? 0.346 -8.789 3.793 1 90.25 234 LEU B N 1
ATOM 5084 C CA . LEU B 1 234 ? -0.734 -9.703 4.152 1 90.25 234 LEU B CA 1
ATOM 5085 C C . LEU B 1 234 ? -0.215 -11.125 4.297 1 90.25 234 LEU B C 1
ATOM 5087 O O . LEU B 1 234 ? -0.747 -11.906 5.09 1 90.25 234 LEU B O 1
ATOM 5091 N N . SER B 1 235 ? 0.775 -11.492 3.506 1 88.38 235 SER B N 1
ATOM 5092 C CA . SER B 1 235 ? 1.339 -12.836 3.57 1 88.38 235 SER B CA 1
ATOM 5093 C C . SER B 1 235 ? 2.008 -13.094 4.918 1 88.38 235 SER B C 1
ATOM 5095 O O . SER B 1 235 ? 2.174 -14.242 5.324 1 88.38 235 SER B O 1
ATOM 5097 N N . LYS B 1 236 ? 2.361 -12.055 5.629 1 87.31 236 LYS B N 1
ATOM 5098 C CA . LYS B 1 236 ? 3.021 -12.188 6.922 1 87.31 236 LYS B CA 1
ATOM 5099 C C . LYS B 1 236 ? 2 -12.258 8.055 1 87.31 236 LYS B C 1
ATOM 5101 O O . LYS B 1 236 ? 2.359 -12.508 9.211 1 87.31 236 LYS B O 1
ATOM 5106 N N . SER B 1 237 ? 0.815 -12.086 7.73 1 86.81 237 SER B N 1
ATOM 5107 C CA . SER B 1 237 ? -0.246 -12.164 8.727 1 86.81 237 SER B CA 1
ATOM 5108 C C . SER B 1 237 ? -0.538 -13.609 9.117 1 86.81 237 SER B C 1
ATOM 5110 O O . SER B 1 237 ? -0.488 -14.508 8.266 1 86.81 237 SER B O 1
ATOM 5112 N N . PRO B 1 238 ? -0.805 -13.898 10.32 1 84.5 238 PRO B N 1
ATOM 5113 C CA . PRO B 1 238 ? -1.107 -15.258 10.75 1 84.5 238 PRO B CA 1
ATOM 5114 C C . PRO B 1 238 ? -2.379 -15.812 10.109 1 84.5 238 PRO B C 1
ATOM 5116 O O . PRO B 1 238 ? -2.506 -17.031 9.938 1 84.5 238 PRO B O 1
ATOM 5119 N N . SER B 1 239 ? -3.275 -15.031 9.852 1 82.81 239 SER B N 1
ATOM 5120 C CA . SER B 1 239 ? -4.504 -15.469 9.203 1 82.81 239 SER B CA 1
ATOM 5121 C C . SER B 1 239 ? -4.215 -16.109 7.848 1 82.81 239 SER B C 1
ATOM 5123 O O . SER B 1 239 ? -4.848 -17.094 7.469 1 82.81 239 SER B O 1
ATOM 5125 N N . THR B 1 240 ? -3.199 -15.602 7.168 1 83.56 240 THR B N 1
ATOM 5126 C CA . THR B 1 240 ? -2.861 -16.125 5.848 1 83.56 240 THR B CA 1
ATOM 5127 C C . THR B 1 240 ? -2.25 -17.516 5.949 1 83.56 240 THR B C 1
ATOM 5129 O O . THR B 1 240 ? -2.562 -18.391 5.148 1 83.56 240 THR B O 1
ATOM 5132 N N . THR B 1 241 ? -1.423 -17.719 6.938 1 82.5 241 THR B N 1
ATOM 5133 C CA . THR B 1 241 ? -0.803 -19.031 7.121 1 82.5 241 THR B CA 1
ATOM 5134 C C . THR B 1 241 ? -1.855 -20.078 7.445 1 82.5 241 THR B C 1
ATOM 5136 O O . THR B 1 241 ? -1.808 -21.188 6.918 1 82.5 241 THR B O 1
ATOM 5139 N N . THR B 1 242 ? -2.768 -19.672 8.234 1 86.62 242 THR B N 1
ATOM 5140 C CA . THR B 1 242 ? -3.84 -20.594 8.602 1 86.62 242 THR B CA 1
ATOM 5141 C C . THR B 1 242 ? -4.746 -20.875 7.406 1 86.62 242 THR B C 1
ATOM 5143 O O . THR B 1 242 ? -5.188 -22.016 7.203 1 86.62 242 THR B O 1
ATOM 5146 N N . THR B 1 243 ? -4.957 -19.875 6.688 1 85.81 243 THR B N 1
ATOM 5147 C CA . THR B 1 243 ? -5.824 -20.031 5.523 1 85.81 243 THR B CA 1
ATOM 5148 C C . THR B 1 243 ? -5.164 -20.906 4.469 1 85.81 243 THR B C 1
ATOM 5150 O O . THR B 1 243 ? -5.836 -21.719 3.816 1 85.81 243 THR B O 1
ATOM 5153 N N . ILE B 1 244 ? -3.852 -20.812 4.309 1 86.5 244 ILE B N 1
ATOM 5154 C CA . ILE B 1 244 ? -3.129 -21.625 3.336 1 86.5 244 ILE B CA 1
ATOM 5155 C C . ILE B 1 244 ? -3.207 -23.109 3.736 1 86.5 244 ILE B C 1
ATOM 5157 O O . ILE B 1 244 ? -3.445 -23.969 2.893 1 86.5 244 ILE B O 1
ATOM 5161 N N . ALA B 1 245 ? -3.074 -23.359 5.02 1 89.5 245 ALA B N 1
ATOM 5162 C CA . ALA B 1 245 ? -3.152 -24.734 5.504 1 89.5 245 ALA B CA 1
ATOM 5163 C C . ALA B 1 245 ? -4.551 -25.312 5.293 1 89.5 245 ALA B C 1
ATOM 5165 O O . ALA B 1 245 ? -4.699 -26.453 4.859 1 89.5 245 ALA B O 1
ATOM 5166 N N . THR B 1 246 ? -5.516 -24.5 5.578 1 91 246 THR B N 1
ATOM 5167 C CA . THR B 1 246 ? -6.895 -24.953 5.43 1 91 246 THR B CA 1
ATOM 5168 C C . THR B 1 246 ? -7.242 -25.141 3.955 1 91 246 THR B C 1
ATOM 5170 O O . THR B 1 246 ? -7.891 -26.125 3.59 1 91 246 THR B O 1
ATOM 5173 N N . GLN B 1 247 ? -6.844 -24.219 3.193 1 89.75 247 GLN B N 1
ATOM 5174 C CA . GLN B 1 247 ? -7.117 -24.328 1.763 1 89.75 247 GLN B CA 1
ATOM 5175 C C . GLN B 1 247 ? -6.391 -25.516 1.146 1 89.75 247 GLN B C 1
ATOM 5177 O O . GLN B 1 247 ? -6.914 -26.172 0.242 1 89.75 247 GLN B O 1
ATOM 5182 N N . THR B 1 248 ? -5.172 -25.75 1.591 1 92.56 248 THR B N 1
ATOM 5183 C CA . THR B 1 248 ? -4.418 -26.891 1.108 1 92.56 248 THR B CA 1
ATOM 5184 C C . THR B 1 248 ? -5.152 -28.203 1.434 1 92.56 248 THR B C 1
ATOM 5186 O O . THR B 1 248 ? -5.254 -29.094 0.586 1 92.56 248 THR B O 1
ATOM 5189 N N . ALA B 1 249 ? -5.684 -28.281 2.611 1 93.38 249 ALA B N 1
ATOM 5190 C CA . ALA B 1 249 ? -6.398 -29.484 3.037 1 93.38 249 ALA B CA 1
ATOM 5191 C C . ALA B 1 249 ? -7.68 -29.672 2.23 1 93.38 249 ALA B C 1
ATOM 5193 O O . ALA B 1 249 ? -7.988 -30.781 1.798 1 93.38 249 ALA B O 1
ATOM 5194 N N . ILE B 1 250 ? -8.383 -28.625 2.039 1 93.31 250 ILE B N 1
ATOM 5195 C CA . ILE B 1 250 ? -9.641 -28.688 1.301 1 93.31 250 ILE B CA 1
ATOM 5196 C C . ILE B 1 250 ? -9.367 -29.078 -0.151 1 93.31 250 ILE B C 1
ATOM 5198 O O . ILE B 1 250 ? -10.047 -29.953 -0.707 1 93.31 250 ILE B O 1
ATOM 5202 N N . LEU B 1 251 ? -8.422 -28.453 -0.711 1 93.44 251 LEU B N 1
ATOM 5203 C CA . LEU B 1 251 ? -8.109 -28.719 -2.109 1 93.44 251 LEU B CA 1
ATOM 5204 C C . LEU B 1 251 ? -7.594 -30.156 -2.287 1 93.44 251 LEU B C 1
ATOM 5206 O O . LEU B 1 251 ? -7.934 -30.828 -3.266 1 93.44 251 LEU B O 1
ATOM 5210 N N . THR B 1 252 ? -6.73 -30.641 -1.369 1 95 252 THR B N 1
ATOM 5211 C CA . THR B 1 252 ? -6.234 -32 -1.419 1 95 252 THR B CA 1
ATOM 5212 C C . THR B 1 252 ? -7.391 -33 -1.374 1 95 252 THR B C 1
ATOM 5214 O O . THR B 1 252 ? -7.445 -33.938 -2.176 1 95 252 THR B O 1
ATOM 5217 N N . SER B 1 253 ? -8.297 -32.719 -0.487 1 92.25 253 SER B N 1
ATOM 5218 C CA . SER B 1 253 ? -9.453 -33.625 -0.352 1 92.25 253 SER B CA 1
ATOM 5219 C C . SER B 1 253 ? -10.336 -33.562 -1.59 1 92.25 253 SER B C 1
ATOM 5221 O O . SER B 1 253 ? -10.844 -34.594 -2.047 1 92.25 253 SER B O 1
ATOM 5223 N N . THR B 1 254 ? -10.523 -32.375 -2.1 1 90.44 254 THR B N 1
ATOM 5224 C CA . THR B 1 254 ? -11.359 -32.219 -3.283 1 90.44 254 THR B CA 1
ATOM 5225 C C . THR B 1 254 ? -10.758 -32.938 -4.48 1 90.44 254 THR B C 1
ATOM 5227 O O . THR B 1 254 ? -11.469 -33.625 -5.211 1 90.44 254 THR B O 1
ATOM 5230 N N . ILE B 1 255 ? -9.492 -32.875 -4.691 1 90.88 255 ILE B N 1
ATOM 5231 C CA . ILE B 1 255 ? -8.812 -33.5 -5.82 1 90.88 255 ILE B CA 1
ATOM 5232 C C . ILE B 1 255 ? -8.844 -35 -5.668 1 90.88 255 ILE B C 1
ATOM 5234 O O . ILE B 1 255 ? -9.156 -35.719 -6.617 1 90.88 255 ILE B O 1
ATOM 5238 N N . THR B 1 256 ? -8.539 -35.5 -4.457 1 89.19 256 THR B N 1
ATOM 5239 C CA . THR B 1 256 ? -8.508 -36.938 -4.23 1 89.19 256 THR B CA 1
ATOM 5240 C C . THR B 1 256 ? -9.906 -37.562 -4.359 1 89.19 256 THR B C 1
ATOM 5242 O O . THR B 1 256 ? -10.07 -38.625 -4.914 1 89.19 256 THR B O 1
ATOM 5245 N N . HIS B 1 257 ? -10.852 -36.812 -3.922 1 84.38 257 HIS B N 1
ATOM 5246 C CA . HIS B 1 257 ? -12.227 -37.281 -4.035 1 84.38 257 HIS B CA 1
ATOM 5247 C C . HIS B 1 257 ? -12.672 -37.344 -5.492 1 84.38 257 HIS B C 1
ATOM 5249 O O . HIS B 1 257 ? -13.297 -38.312 -5.918 1 84.38 257 HIS B O 1
ATOM 5255 N N . THR B 1 258 ? -12.391 -36.344 -6.164 1 81.19 258 THR B N 1
ATOM 5256 C CA . THR B 1 258 ? -12.789 -36.281 -7.566 1 81.19 258 THR B CA 1
ATOM 5257 C C . THR B 1 258 ? -12.047 -37.344 -8.383 1 81.19 258 THR B C 1
ATOM 5259 O O . THR B 1 258 ? -12.625 -37.969 -9.281 1 81.19 258 THR B O 1
ATOM 5262 N N . LEU B 1 259 ? -10.789 -37.594 -8.141 1 83.81 259 LEU B N 1
ATOM 5263 C CA . LEU B 1 259 ? -10 -38.594 -8.875 1 83.81 259 LEU B CA 1
ATOM 5264 C C . LEU B 1 259 ? -10.438 -40 -8.539 1 83.81 259 LEU B C 1
ATOM 5266 O O . LEU B 1 259 ? -10.375 -40.906 -9.391 1 83.81 259 LEU B O 1
ATOM 5270 N N . SER B 1 260 ? -10.875 -40.188 -7.285 1 81 260 SER B N 1
ATOM 5271 C CA . SER B 1 260 ? -11.375 -41.5 -6.906 1 81 260 SER B CA 1
ATOM 5272 C C . SER B 1 260 ? -12.617 -41.875 -7.707 1 81 260 SER B C 1
ATOM 5274 O O . SER B 1 260 ? -12.898 -43.062 -7.922 1 81 260 SER B O 1
ATOM 5276 N N . ARG B 1 261 ? -13.227 -40.844 -8.188 1 76.19 261 ARG B N 1
ATOM 5277 C CA . ARG B 1 261 ? -14.422 -41.094 -8.992 1 76.19 261 ARG B CA 1
ATOM 5278 C C . ARG B 1 261 ? -14.055 -41.25 -10.469 1 76.19 261 ARG B C 1
ATOM 5280 O O . ARG B 1 261 ? -14.773 -41.906 -11.219 1 76.19 261 ARG B O 1
ATOM 5287 N N . LEU B 1 262 ? -13.008 -40.656 -10.859 1 76.75 262 LEU B N 1
ATOM 5288 C CA . LEU B 1 262 ? -12.602 -40.656 -12.258 1 76.75 262 LEU B CA 1
ATOM 5289 C C . LEU B 1 262 ? -11.789 -41.906 -12.594 1 76.75 262 LEU B C 1
ATOM 5291 O O . LEU B 1 262 ? -11.922 -42.469 -13.68 1 76.75 262 LEU B O 1
ATOM 5295 N N . LEU B 1 263 ? -10.977 -42.344 -11.711 1 77.62 263 LEU B N 1
ATOM 5296 C CA . LEU B 1 263 ? -10.055 -43.438 -11.977 1 77.62 263 LEU B CA 1
ATOM 5297 C C . LEU B 1 263 ? -10.617 -44.781 -11.453 1 77.62 263 LEU B C 1
ATOM 5299 O O . LEU B 1 263 ? -11.102 -44.844 -10.328 1 77.62 263 LEU B O 1
ATOM 5303 N N . VAL B 1 264 ? -10.812 -45.781 -12.453 1 71.31 264 VAL B N 1
ATOM 5304 C CA . VAL B 1 264 ? -11.336 -47.125 -12.109 1 71.31 264 VAL B CA 1
ATOM 5305 C C . VAL B 1 264 ? -10.219 -48.156 -12.195 1 71.31 264 VAL B C 1
ATOM 5307 O O . VAL B 1 264 ? -9.344 -48.062 -13.055 1 71.31 264 VAL B O 1
ATOM 5310 N N . PRO B 1 265 ? -10.117 -49.094 -11.258 1 62.88 265 PRO B N 1
ATOM 5311 C CA . PRO B 1 265 ? -9.102 -50.156 -11.297 1 62.88 265 PRO B CA 1
ATOM 5312 C C . PRO B 1 265 ? -9.164 -50.969 -12.586 1 62.88 265 PRO B C 1
ATOM 5314 O O . PRO B 1 265 ? -10.234 -51.125 -13.18 1 62.88 265 PRO B O 1
ATOM 5317 N N . PRO B 1 266 ? -7.984 -51.344 -13.289 1 54.81 266 PRO B N 1
ATOM 5318 C CA . PRO B 1 266 ? -7.918 -52.156 -14.516 1 54.81 266 PRO B CA 1
ATOM 5319 C C . PRO B 1 266 ? -8.82 -53.375 -14.477 1 54.81 266 PRO B C 1
ATOM 5321 O O . PRO B 1 266 ? -8.945 -54.031 -13.43 1 54.81 266 PRO B O 1
ATOM 5324 N N . VAL B 1 267 ? -9.844 -53.531 -15.359 1 46.94 267 VAL B N 1
ATOM 5325 C CA . VAL B 1 267 ? -10.594 -54.75 -15.539 1 46.94 267 VAL B CA 1
ATOM 5326 C C . VAL B 1 267 ? -9.648 -55.875 -15.93 1 46.94 267 VAL B C 1
ATOM 5328 O O . VAL B 1 267 ? -8.906 -55.781 -16.906 1 46.94 267 VAL B O 1
ATOM 5331 N N . SER B 1 268 ? -8.977 -56.75 -15.211 1 45.09 268 SER B N 1
ATOM 5332 C CA . SER B 1 268 ? -8.406 -58 -15.695 1 45.09 268 SER B CA 1
ATOM 5333 C C . SER B 1 268 ? -9.258 -58.625 -16.797 1 45.09 268 SER B C 1
ATOM 5335 O O . SER B 1 268 ? -10.484 -58.719 -16.656 1 45.09 268 SER B O 1
ATOM 5337 N N . ALA B 1 269 ? -8.898 -58.688 -18.109 1 41.91 269 ALA B N 1
ATOM 5338 C CA . ALA B 1 269 ? -9.492 -59.469 -19.203 1 41.91 269 ALA B CA 1
ATOM 5339 C C . ALA B 1 269 ? -10.211 -60.688 -18.656 1 41.91 269 ALA B C 1
ATOM 5341 O O . ALA B 1 269 ? -10.93 -61.375 -19.406 1 41.91 269 ALA B O 1
ATOM 5342 N N . THR B 1 270 ? -9.539 -61.719 -17.922 1 37.72 270 THR B N 1
ATOM 5343 C CA . THR B 1 270 ? -10.062 -63.094 -17.938 1 37.72 270 THR B CA 1
ATOM 5344 C C . THR B 1 270 ? -11.508 -63.125 -17.453 1 37.72 270 THR B C 1
ATOM 5346 O O . THR B 1 270 ? -12.258 -64 -17.781 1 37.72 270 THR B O 1
ATOM 5349 N N . SER B 1 271 ? -11.852 -63 -16.141 1 36.66 271 SER B N 1
ATOM 5350 C CA . SER B 1 271 ? -13.141 -63.531 -15.734 1 36.66 271 SER B CA 1
ATOM 5351 C C . SER B 1 271 ? -14.297 -62.781 -16.375 1 36.66 271 SER B C 1
ATOM 5353 O O . SER B 1 271 ? -14.281 -61.531 -16.422 1 36.66 271 SER B O 1
ATOM 5355 N N . THR B 1 272 ? -15 -63.219 -17.422 1 36.88 272 THR B N 1
ATOM 5356 C CA . THR B 1 272 ? -16.344 -63.156 -18 1 36.88 272 THR B CA 1
ATOM 5357 C C . THR B 1 272 ? -17.312 -62.531 -17 1 36.88 272 THR B C 1
ATOM 5359 O O . THR B 1 272 ? -18.484 -62.312 -17.312 1 36.88 272 THR B O 1
ATOM 5362 N N . THR B 1 273 ? -17.312 -63.156 -15.68 1 34.22 273 THR B N 1
ATOM 5363 C CA . THR B 1 273 ? -18.391 -62.875 -14.727 1 34.22 273 THR B CA 1
ATOM 5364 C C . THR B 1 273 ? -18.469 -61.375 -14.453 1 34.22 273 THR B C 1
ATOM 5366 O O . THR B 1 273 ? -17.5 -60.656 -14.625 1 34.22 273 THR B O 1
ATOM 5369 N N . THR B 1 274 ? -19.672 -61.062 -13.828 1 36.66 274 THR B N 1
ATOM 5370 C CA . THR B 1 274 ? -20.281 -59.812 -13.359 1 36.66 274 THR B CA 1
ATOM 5371 C C . THR B 1 274 ? -19.25 -58.938 -12.672 1 36.66 274 THR B C 1
ATOM 5373 O O . THR B 1 274 ? -18.5 -59.375 -11.805 1 36.66 274 THR B O 1
ATOM 5376 N N . PRO B 1 275 ? -18.766 -57.938 -13.266 1 38.47 275 PRO B N 1
ATOM 5377 C CA . PRO B 1 275 ? -17.797 -57.031 -12.617 1 38.47 275 PRO B CA 1
ATOM 5378 C C . PRO B 1 275 ? -18.016 -56.938 -11.109 1 38.47 275 PRO B C 1
ATOM 5380 O O . PRO B 1 275 ? -19.125 -56.594 -10.672 1 38.47 275 PRO B O 1
ATOM 5383 N N . PRO B 1 276 ? -17.672 -58.125 -10.32 1 36.41 276 PRO B N 1
ATOM 5384 C CA . PRO B 1 276 ? -18.078 -57.906 -8.938 1 36.41 276 PRO B CA 1
ATOM 5385 C C . PRO B 1 276 ? -17.953 -56.438 -8.5 1 36.41 276 PRO B C 1
ATOM 5387 O O . PRO B 1 276 ? -17.141 -55.688 -9.062 1 36.41 276 PRO B O 1
ATOM 5390 N N . ALA B 1 277 ? -18.969 -55.906 -7.926 1 35.91 277 ALA B N 1
ATOM 5391 C CA . ALA B 1 277 ? -19.25 -54.625 -7.289 1 35.91 277 ALA B CA 1
ATOM 5392 C C . ALA B 1 277 ? -18 -54.094 -6.598 1 35.91 277 ALA B C 1
ATOM 5394 O O . ALA B 1 277 ? -18.047 -53 -5.996 1 35.91 277 ALA B O 1
ATOM 5395 N N . THR B 1 278 ? -17.109 -55.062 -6.07 1 35.66 278 THR B N 1
ATOM 5396 C CA . THR B 1 278 ? -16.078 -54.5 -5.211 1 35.66 278 THR B CA 1
ATOM 5397 C C . THR B 1 278 ? -15.141 -53.594 -6.016 1 35.66 278 THR B C 1
ATOM 5399 O O . THR B 1 278 ? -14.461 -54.062 -6.934 1 35.66 278 THR B O 1
ATOM 5402 N N . GLN B 1 279 ? -15.555 -52.469 -6.465 1 37.78 279 GLN B N 1
ATOM 5403 C CA . GLN B 1 279 ? -14.961 -51.312 -7.141 1 37.78 279 GLN B CA 1
ATOM 5404 C C . GLN B 1 279 ? -13.484 -51.156 -6.781 1 37.78 279 GLN B C 1
ATOM 5406 O O . GLN B 1 279 ? -13.141 -50.969 -5.613 1 37.78 279 GLN B O 1
ATOM 5411 N N . PRO B 1 280 ? -12.539 -51.969 -7.238 1 41.31 280 PRO B N 1
ATOM 5412 C CA . PRO B 1 280 ? -11.172 -51.625 -6.855 1 41.31 280 PRO B CA 1
ATOM 5413 C C . PRO B 1 280 ? -10.93 -50.094 -6.879 1 41.31 280 PRO B C 1
ATOM 5415 O O . PRO B 1 280 ? -11.094 -49.469 -7.922 1 41.31 280 PRO B O 1
ATOM 5418 N N . THR B 1 281 ? -11.477 -49.312 -6.043 1 48.38 281 THR B N 1
ATOM 5419 C CA . THR B 1 281 ? -11.312 -47.875 -5.863 1 48.38 281 THR B CA 1
ATOM 5420 C C . THR B 1 281 ? -9.836 -47.5 -5.789 1 48.38 281 THR B C 1
ATOM 5422 O O . THR B 1 281 ? -9.102 -48.031 -4.953 1 48.38 281 THR B O 1
ATOM 5425 N N . THR B 1 282 ? -9.055 -47.438 -6.926 1 55.75 282 THR B N 1
ATOM 5426 C CA . THR B 1 282 ? -7.75 -46.781 -6.859 1 55.75 282 THR B CA 1
ATOM 5427 C C . THR B 1 282 ? -7.82 -45.5 -6.027 1 55.75 282 THR B C 1
ATOM 5429 O O . THR B 1 282 ? -8.055 -44.406 -6.566 1 55.75 282 THR B O 1
ATOM 5432 N N . ARG B 1 283 ? -8.312 -45.75 -4.812 1 63.28 283 ARG B N 1
ATOM 5433 C CA . ARG B 1 283 ? -8.391 -44.625 -3.906 1 63.28 283 ARG B CA 1
ATOM 5434 C C . ARG B 1 283 ? -7.004 -44.125 -3.516 1 63.28 283 ARG B C 1
ATOM 5436 O O . ARG B 1 283 ? -6.129 -44.906 -3.174 1 63.28 283 ARG B O 1
ATOM 5443 N N . PRO B 1 284 ? -6.676 -42.906 -3.854 1 76.56 284 PRO B N 1
ATOM 5444 C CA . PRO B 1 284 ? -5.418 -42.344 -3.342 1 76.56 284 PRO B CA 1
ATOM 5445 C C . PRO B 1 284 ? -5.152 -42.75 -1.889 1 76.56 284 PRO B C 1
ATOM 5447 O O . PRO B 1 284 ? -6.074 -42.75 -1.067 1 76.56 284 PRO B O 1
ATOM 5450 N N . THR B 1 285 ? -3.977 -43.406 -1.662 1 82.81 285 THR B N 1
ATOM 5451 C CA . THR B 1 285 ? -3.545 -43.781 -0.318 1 82.81 285 THR B CA 1
ATOM 5452 C C . THR B 1 285 ? -3.25 -42.531 0.518 1 82.81 285 THR B C 1
ATOM 5454 O O . THR B 1 285 ? -3.107 -41.438 -0.023 1 82.81 285 THR B O 1
ATOM 5457 N N . PRO B 1 286 ? -3.297 -42.656 1.825 1 87.69 286 PRO B N 1
ATOM 5458 C CA . PRO B 1 286 ? -2.945 -41.531 2.678 1 87.69 286 PRO B CA 1
ATOM 5459 C C . PRO B 1 286 ? -1.569 -40.938 2.352 1 87.69 286 PRO B C 1
ATOM 5461 O O . PRO B 1 286 ? -1.352 -39.75 2.5 1 87.69 286 PRO B O 1
ATOM 5464 N N . SER B 1 287 ? -0.667 -41.875 1.902 1 89.88 287 SER B N 1
ATOM 5465 C CA . SER B 1 287 ? 0.651 -41.375 1.498 1 89.88 287 SER B CA 1
ATOM 5466 C C . SER B 1 287 ? 0.565 -40.5 0.249 1 89.88 287 SER B C 1
ATOM 5468 O O . SER B 1 287 ? 1.295 -39.531 0.12 1 89.88 287 SER B O 1
ATOM 5470 N N . ASP B 1 288 ? -0.364 -40.844 -0.649 1 90.5 288 ASP B N 1
ATOM 5471 C CA . ASP B 1 288 ? -0.577 -40.031 -1.848 1 90.5 288 ASP B CA 1
ATOM 5472 C C . ASP B 1 288 ? -1.172 -38.688 -1.495 1 90.5 288 ASP B C 1
ATOM 5474 O O . ASP B 1 288 ? -0.798 -37.656 -2.082 1 90.5 288 ASP B O 1
ATOM 5478 N N . GLU B 1 289 ? -2.02 -38.781 -0.557 1 92.38 289 GLU B N 1
ATOM 5479 C CA . GLU B 1 289 ? -2.646 -37.531 -0.126 1 92.38 289 GLU B CA 1
ATOM 5480 C C . GLU B 1 289 ? -1.631 -36.594 0.529 1 92.38 289 GLU B C 1
ATOM 5482 O O . GLU B 1 289 ? -1.669 -35.375 0.321 1 92.38 289 GLU B O 1
ATOM 5487 N N . ARG B 1 290 ? -0.732 -37.156 1.31 1 94 290 ARG B N 1
ATOM 5488 C CA . ARG B 1 290 ? 0.299 -36.344 1.95 1 94 290 ARG B CA 1
ATOM 5489 C C . ARG B 1 290 ? 1.248 -35.75 0.916 1 94 290 ARG B C 1
ATOM 5491 O O . ARG B 1 290 ? 1.678 -34.594 1.048 1 94 290 ARG B O 1
ATOM 5498 N N . SER B 1 291 ? 1.56 -36.531 -0.048 1 95.06 291 SER B N 1
ATOM 5499 C CA . SER B 1 291 ? 2.441 -36.031 -1.105 1 95.06 291 SER B CA 1
ATOM 5500 C C . SER B 1 291 ? 1.786 -34.906 -1.897 1 95.06 291 SER B C 1
ATOM 5502 O O . SER B 1 291 ? 2.438 -33.906 -2.23 1 95.06 291 SER B O 1
ATOM 5504 N N . LEU B 1 292 ? 0.52 -35.094 -2.221 1 95.62 292 LEU B N 1
ATOM 5505 C CA . LEU B 1 292 ? -0.2 -34.031 -2.934 1 95.62 292 LEU B CA 1
ATOM 5506 C C . LEU B 1 292 ? -0.279 -32.781 -2.094 1 95.62 292 LEU B C 1
ATOM 5508 O O . LEU B 1 292 ? -0.12 -31.672 -2.617 1 95.62 292 LEU B O 1
ATOM 5512 N N . ALA B 1 293 ? -0.52 -32.938 -0.833 1 96 293 ALA B N 1
ATOM 5513 C CA . ALA B 1 293 ? -0.601 -31.797 0.068 1 96 293 ALA B CA 1
ATOM 5514 C C . ALA B 1 293 ? 0.702 -31 0.065 1 96 293 ALA B C 1
ATOM 5516 O O . ALA B 1 293 ? 0.685 -29.781 0.087 1 96 293 ALA B O 1
ATOM 5517 N N . ARG B 1 294 ? 1.792 -31.688 0.013 1 95.69 294 ARG B N 1
ATOM 5518 C CA . ARG B 1 294 ? 3.088 -31.016 -0.026 1 95.69 294 ARG B CA 1
ATOM 5519 C C . ARG B 1 294 ? 3.273 -30.25 -1.334 1 95.69 294 ARG B C 1
ATOM 5521 O O . ARG B 1 294 ? 3.812 -29.141 -1.343 1 95.69 294 ARG B O 1
ATOM 5528 N N . ILE B 1 295 ? 2.867 -30.859 -2.387 1 96.19 295 ILE B N 1
ATOM 5529 C CA . ILE B 1 295 ? 2.971 -30.203 -3.689 1 96.19 295 ILE B CA 1
ATOM 5530 C C . ILE B 1 295 ? 2.098 -28.953 -3.715 1 96.19 295 ILE B C 1
ATOM 5532 O O . ILE B 1 295 ? 2.527 -27.906 -4.191 1 96.19 295 ILE B O 1
ATOM 5536 N N . LEU B 1 296 ? 0.932 -29.109 -3.182 1 95.94 296 LEU B N 1
ATOM 5537 C CA . LEU B 1 296 ? 0.002 -27.984 -3.168 1 95.94 296 LEU B CA 1
ATOM 5538 C C . LEU B 1 296 ? 0.506 -26.875 -2.258 1 95.94 296 LEU B C 1
ATOM 5540 O O . LEU B 1 296 ? 0.349 -25.688 -2.568 1 95.94 296 LEU B O 1
ATOM 5544 N N . GLU B 1 297 ? 1.041 -27.219 -1.174 1 93.81 297 GLU B N 1
ATOM 5545 C CA . GLU B 1 297 ? 1.624 -26.219 -0.282 1 93.81 297 GLU B CA 1
ATOM 5546 C C . GLU B 1 297 ? 2.744 -25.453 -0.974 1 93.81 297 GLU B C 1
ATOM 5548 O O . GLU B 1 297 ? 2.822 -24.219 -0.86 1 93.81 297 GLU B O 1
ATOM 5553 N N . LYS B 1 298 ? 3.576 -26.156 -1.621 1 93.31 298 LYS B N 1
ATOM 5554 C CA . LYS B 1 298 ? 4.645 -25.516 -2.383 1 93.31 298 LYS B CA 1
ATOM 5555 C C . LYS B 1 298 ? 4.078 -24.609 -3.467 1 93.31 298 LYS B C 1
ATOM 5557 O O . LYS B 1 298 ? 4.605 -23.516 -3.709 1 93.31 298 LYS B O 1
ATOM 5562 N N . ALA B 1 299 ? 3.092 -25.047 -4.125 1 95 299 ALA B N 1
ATOM 5563 C CA . ALA B 1 299 ? 2.447 -24.25 -5.164 1 95 299 ALA B CA 1
ATOM 5564 C C . ALA B 1 299 ? 1.875 -22.969 -4.586 1 95 299 ALA B C 1
ATOM 5566 O O . ALA B 1 299 ? 2.029 -21.891 -5.176 1 95 299 ALA B O 1
ATOM 5567 N N . MET B 1 300 ? 1.276 -23.094 -3.459 1 93.62 300 MET B N 1
ATOM 5568 C CA . MET B 1 300 ? 0.663 -21.922 -2.828 1 93.62 300 MET B CA 1
ATOM 5569 C C . MET B 1 300 ? 1.724 -20.922 -2.381 1 93.62 300 MET B C 1
ATOM 5571 O O . MET B 1 300 ? 1.551 -19.719 -2.543 1 93.62 300 MET B O 1
ATOM 5575 N N . ILE B 1 301 ? 2.775 -21.406 -1.844 1 91 301 ILE B N 1
ATOM 5576 C CA . ILE B 1 301 ? 3.871 -20.531 -1.424 1 91 301 ILE B CA 1
ATOM 5577 C C . ILE B 1 301 ? 4.488 -19.859 -2.645 1 91 301 ILE B C 1
ATOM 5579 O O . ILE B 1 301 ? 4.742 -18.656 -2.629 1 91 301 ILE B O 1
ATOM 5583 N N . LEU B 1 302 ? 4.719 -20.641 -3.643 1 92.69 302 LEU B N 1
ATOM 5584 C CA . LEU B 1 302 ? 5.293 -20.094 -4.871 1 92.69 302 LEU B CA 1
ATOM 5585 C C . LEU B 1 302 ? 4.383 -19.031 -5.469 1 92.69 302 LEU B C 1
ATOM 5587 O O . LEU B 1 302 ? 4.855 -17.969 -5.891 1 92.69 302 LEU B O 1
ATOM 5591 N N . TYR B 1 303 ? 3.137 -19.359 -5.496 1 92.56 303 TYR B N 1
ATOM 5592 C CA . TYR B 1 303 ? 2.174 -18.406 -6.051 1 92.56 303 TYR B CA 1
ATOM 5593 C C . TYR B 1 303 ? 2.131 -17.125 -5.227 1 92.56 303 TYR B C 1
ATOM 5595 O O . TYR B 1 303 ? 2.049 -16.031 -5.777 1 92.56 303 TYR B O 1
ATOM 5603 N N . SER B 1 304 ? 2.133 -17.25 -3.941 1 91.31 304 SER B N 1
ATOM 5604 C CA . SER B 1 304 ? 2.143 -16.078 -3.074 1 91.31 304 SER B CA 1
ATOM 5605 C C . SER B 1 304 ? 3.385 -15.227 -3.312 1 91.31 304 SER B C 1
ATOM 5607 O O . SER B 1 304 ? 3.307 -14 -3.334 1 91.31 304 SER B O 1
ATOM 5609 N N . GLN B 1 305 ? 4.52 -15.844 -3.506 1 91.62 305 GLN B N 1
ATOM 5610 C CA . GLN B 1 305 ? 5.762 -15.125 -3.779 1 91.62 305 GLN B CA 1
ATOM 5611 C C . GLN B 1 305 ? 5.711 -14.438 -5.141 1 91.62 305 GLN B C 1
ATOM 5613 O O . GLN B 1 305 ? 6.207 -13.32 -5.297 1 91.62 305 GLN B O 1
ATOM 5618 N N . LEU B 1 306 ? 5.164 -15.117 -6.043 1 91.81 306 LEU B N 1
ATOM 5619 C CA . LEU B 1 306 ? 5.055 -14.586 -7.395 1 91.81 306 LEU B CA 1
ATOM 5620 C C . LEU B 1 306 ? 4.211 -13.312 -7.41 1 91.81 306 LEU B C 1
ATOM 5622 O O . LEU B 1 306 ? 4.59 -12.32 -8.039 1 91.81 306 LEU B O 1
ATOM 5626 N N . ARG B 1 307 ? 3.113 -13.32 -6.695 1 90 307 ARG B N 1
ATOM 5627 C CA . ARG B 1 307 ? 2.184 -12.195 -6.699 1 90 307 ARG B CA 1
ATOM 5628 C C . ARG B 1 307 ? 2.736 -11.023 -5.891 1 90 307 ARG B C 1
ATOM 5630 O O . ARG B 1 307 ? 2.326 -9.883 -6.086 1 90 307 ARG B O 1
ATOM 5637 N N . ALA B 1 308 ? 3.621 -11.297 -4.977 1 91.06 308 ALA B N 1
ATOM 5638 C CA . ALA B 1 308 ? 4.152 -10.266 -4.086 1 91.06 308 ALA B CA 1
ATOM 5639 C C . ALA B 1 308 ? 5.391 -9.602 -4.691 1 91.06 308 ALA B C 1
ATOM 5641 O O . ALA B 1 308 ? 6.082 -8.836 -4.02 1 91.06 308 ALA B O 1
ATOM 5642 N N . GLN B 1 309 ? 5.625 -9.883 -5.977 1 89.88 309 GLN B N 1
ATOM 5643 C CA . GLN B 1 309 ? 6.77 -9.258 -6.629 1 89.88 309 GLN B CA 1
ATOM 5644 C C . GLN B 1 309 ? 6.402 -7.891 -7.199 1 89.88 309 GLN B C 1
ATOM 5646 O O . GLN B 1 309 ? 5.23 -7.621 -7.477 1 89.88 309 GLN B O 1
ATOM 5651 N N . ARG B 1 310 ? 7.383 -7 -7.375 1 87.56 310 ARG B N 1
ATOM 5652 C CA . ARG B 1 310 ? 7.148 -5.672 -7.934 1 87.56 310 ARG B CA 1
ATOM 5653 C C . ARG B 1 310 ? 6.766 -5.758 -9.406 1 87.56 310 ARG B C 1
ATOM 5655 O O . ARG B 1 310 ? 5.926 -4.992 -9.883 1 87.56 310 ARG B O 1
ATOM 5662 N N . ALA B 1 311 ? 7.488 -6.719 -10.062 1 87.56 311 ALA B N 1
ATOM 5663 C CA . ALA B 1 311 ? 7.113 -6.941 -11.461 1 87.56 311 ALA B CA 1
ATOM 5664 C C . ALA B 1 311 ? 5.773 -7.672 -11.555 1 87.56 311 ALA B C 1
ATOM 5666 O O . ALA B 1 311 ? 5.387 -8.391 -10.633 1 87.56 311 ALA B O 1
ATOM 5667 N N . ARG B 1 312 ? 5.09 -7.477 -12.586 1 86.06 312 ARG B N 1
ATOM 5668 C CA . ARG B 1 312 ? 3.807 -8.156 -12.766 1 86.06 312 ARG B CA 1
ATOM 5669 C C . ARG B 1 312 ? 3.996 -9.508 -13.438 1 86.06 312 ARG B C 1
ATOM 5671 O O . ARG B 1 312 ? 4.438 -9.586 -14.586 1 86.06 312 ARG B O 1
ATOM 5678 N N . PHE B 1 313 ? 3.727 -10.445 -12.641 1 89.38 313 PHE B N 1
ATOM 5679 C CA . PHE B 1 313 ? 3.711 -11.812 -13.156 1 89.38 313 PHE B CA 1
ATOM 5680 C C . PHE B 1 313 ? 2.281 -12.281 -13.391 1 89.38 313 PHE B C 1
ATOM 5682 O O . PHE B 1 313 ? 1.39 -12 -12.586 1 89.38 313 PHE B O 1
ATOM 5689 N N . GLU B 1 314 ? 2.088 -12.891 -14.516 1 86.75 314 GLU B N 1
ATOM 5690 C CA . GLU B 1 314 ? 0.765 -13.398 -14.859 1 86.75 314 GLU B CA 1
ATOM 5691 C C . GLU B 1 314 ? 0.831 -14.859 -15.305 1 86.75 314 GLU B C 1
ATOM 5693 O O . GLU B 1 314 ? 1.729 -15.242 -16.062 1 86.75 314 GLU B O 1
ATOM 5698 N N . LEU B 1 315 ? -0.076 -15.531 -14.672 1 92.25 315 LEU B N 1
ATOM 5699 C CA . LEU B 1 315 ? -0.223 -16.922 -15.125 1 92.25 315 LEU B CA 1
ATOM 5700 C C . LEU B 1 315 ? -1.178 -17 -16.312 1 92.25 315 LEU B C 1
ATOM 5702 O O . LEU B 1 315 ? -2.268 -16.422 -16.281 1 92.25 315 LEU B O 1
ATOM 5706 N N . ILE B 1 316 ? -0.715 -17.656 -17.312 1 89.31 316 ILE B N 1
ATOM 5707 C CA . ILE B 1 316 ? -1.527 -17.812 -18.516 1 89.31 316 ILE B CA 1
ATOM 5708 C C . ILE B 1 316 ? -2.238 -19.156 -18.484 1 89.31 316 ILE B C 1
ATOM 5710 O O . ILE B 1 316 ? -1.59 -20.219 -18.531 1 89.31 316 ILE B O 1
ATOM 5714 N N . TYR B 1 317 ? -3.496 -19.078 -18.359 1 92.69 317 TYR B N 1
ATOM 5715 C CA . TYR B 1 317 ? -4.352 -20.266 -18.391 1 92.69 317 TYR B CA 1
ATOM 5716 C C . TYR B 1 317 ? -5.391 -20.156 -19.5 1 92.69 317 TYR B C 1
ATOM 5718 O O . TYR B 1 317 ? -6.508 -19.688 -19.266 1 92.69 317 TYR B O 1
ATOM 5726 N N . PRO B 1 318 ? -5.02 -20.656 -20.641 1 89.31 318 PRO B N 1
ATOM 5727 C CA . PRO B 1 318 ? -5.926 -20.516 -21.781 1 89.31 318 PRO B CA 1
ATOM 5728 C C . PRO B 1 318 ? -7.242 -21.266 -21.594 1 89.31 318 PRO B C 1
ATOM 5730 O O . PRO B 1 318 ? -7.281 -22.281 -20.891 1 89.31 318 PRO B O 1
ATOM 5733 N N . ASP B 1 319 ? -8.211 -20.75 -22.203 1 88.19 319 ASP B N 1
ATOM 5734 C CA . ASP B 1 319 ? -9.531 -21.375 -22.109 1 88.19 319 ASP B CA 1
ATOM 5735 C C . ASP B 1 319 ? -9.688 -22.469 -23.156 1 88.19 319 ASP B C 1
ATOM 5737 O O . ASP B 1 319 ? -9.016 -22.453 -24.188 1 88.19 319 ASP B O 1
ATOM 5741 N N . LYS B 1 320 ? -10.609 -23.297 -22.797 1 83.62 320 LYS B N 1
ATOM 5742 C CA . LYS B 1 320 ? -10.953 -24.328 -23.766 1 83.62 320 LYS B CA 1
ATOM 5743 C C . LYS B 1 320 ? -11.477 -23.734 -25.062 1 83.62 320 LYS B C 1
ATOM 5745 O O . LYS B 1 320 ? -12.32 -22.828 -25.047 1 83.62 320 LYS B O 1
ATOM 5750 N N . GLY B 1 321 ? -10.906 -24.125 -26.156 1 84.5 321 GLY B N 1
ATOM 5751 C CA . GLY B 1 321 ? -11.352 -23.641 -27.453 1 84.5 321 GLY B CA 1
ATOM 5752 C C . GLY B 1 321 ? -10.516 -22.484 -27.984 1 84.5 321 GLY B C 1
ATOM 5753 O O . GLY B 1 321 ? -10.672 -22.094 -29.141 1 84.5 321 GLY B O 1
ATOM 5754 N N . ASP B 1 322 ? -9.625 -22.016 -27.156 1 86.88 322 ASP B N 1
ATOM 5755 C CA . ASP B 1 322 ? -8.742 -20.953 -27.594 1 86.88 322 ASP B CA 1
ATOM 5756 C C . ASP B 1 322 ? -7.781 -21.438 -28.688 1 86.88 322 ASP B C 1
ATOM 5758 O O . ASP B 1 322 ? -7.465 -22.625 -28.734 1 86.88 322 ASP B O 1
ATOM 5762 N N . GLY B 1 323 ? -7.391 -20.516 -29.531 1 87.19 323 GLY B N 1
ATOM 5763 C CA . GLY B 1 323 ? -6.398 -20.859 -30.547 1 87.19 323 GLY B CA 1
ATOM 5764 C C . GLY B 1 323 ? -5.02 -21.109 -29.969 1 87.19 323 GLY B C 1
ATOM 5765 O O . GLY B 1 323 ? -4.602 -20.422 -29.031 1 87.19 323 GLY B O 1
ATOM 5766 N N . TYR B 1 324 ? -4.402 -22.125 -30.547 1 89.12 324 TYR B N 1
ATOM 5767 C CA . TYR B 1 324 ? -3.051 -22.453 -30.094 1 89.12 324 TYR B CA 1
ATOM 5768 C C . TYR B 1 324 ? -2.062 -21.375 -30.516 1 89.12 324 TYR B C 1
ATOM 5770 O O . TYR B 1 324 ? -2.049 -20.953 -31.688 1 89.12 324 TYR B O 1
ATOM 5778 N N . ASP B 1 325 ? -1.297 -20.891 -29.547 1 86.44 325 ASP B N 1
ATOM 5779 C CA . ASP B 1 325 ? -0.249 -19.906 -29.766 1 86.44 325 ASP B CA 1
ATOM 5780 C C . ASP B 1 325 ? 1.121 -20.453 -29.375 1 86.44 325 ASP B C 1
ATOM 5782 O O . ASP B 1 325 ? 1.409 -20.625 -28.203 1 86.44 325 ASP B O 1
ATOM 5786 N N . CYS B 1 326 ? 2.02 -20.656 -30.391 1 85.38 326 CYS B N 1
ATOM 5787 C CA . CYS B 1 326 ? 3.314 -21.281 -30.141 1 85.38 326 CYS B CA 1
ATOM 5788 C C . CYS B 1 326 ? 4.195 -20.375 -29.281 1 85.38 326 CYS B C 1
ATOM 5790 O O . CYS B 1 326 ? 5.18 -20.828 -28.703 1 85.38 326 CYS B O 1
ATOM 5792 N N . ARG B 1 327 ? 3.977 -19.125 -29.219 1 84.44 327 ARG B N 1
ATOM 5793 C CA . ARG B 1 327 ? 4.797 -18.188 -28.453 1 84.44 327 ARG B CA 1
ATOM 5794 C C . ARG B 1 327 ? 4.578 -18.375 -26.969 1 84.44 327 ARG B C 1
ATOM 5796 O O . ARG B 1 327 ? 5.512 -18.219 -26.172 1 84.44 327 ARG B O 1
ATOM 5803 N N . THR B 1 328 ? 3.34 -18.766 -26.531 1 88.06 328 THR B N 1
ATOM 5804 C CA . THR B 1 328 ? 2.998 -18.781 -25.109 1 88.06 328 THR B CA 1
ATOM 5805 C C . THR B 1 328 ? 2.613 -20.203 -24.672 1 88.06 328 THR B C 1
ATOM 5807 O O . THR B 1 328 ? 2.527 -20.469 -23.469 1 88.06 328 THR B O 1
ATOM 5810 N N . MET B 1 329 ? 2.477 -21.078 -25.641 1 90.56 329 MET B N 1
ATOM 5811 C CA . MET B 1 329 ? 1.99 -22.406 -25.297 1 90.56 329 MET B CA 1
ATOM 5812 C C . MET B 1 329 ? 2.902 -23.484 -25.875 1 90.56 329 MET B C 1
ATOM 5814 O O . MET B 1 329 ? 3.654 -23.219 -26.828 1 90.56 329 MET B O 1
ATOM 5818 N N . GLU B 1 330 ? 2.957 -24.547 -25.234 1 89.69 330 GLU B N 1
ATOM 5819 C CA . GLU B 1 330 ? 3.629 -25.766 -25.688 1 89.69 330 GLU B CA 1
ATOM 5820 C C . GLU B 1 330 ? 2.688 -26.969 -25.656 1 89.69 330 GLU B C 1
ATOM 5822 O O . GLU B 1 330 ? 1.879 -27.094 -24.734 1 89.69 330 GLU B O 1
ATOM 5827 N N . ASP B 1 331 ? 2.701 -27.719 -26.703 1 88.94 331 ASP B N 1
ATOM 5828 C CA . ASP B 1 331 ? 1.841 -28.906 -26.766 1 88.94 331 ASP B CA 1
ATOM 5829 C C . ASP B 1 331 ? 2.383 -30.031 -25.891 1 88.94 331 ASP B C 1
ATOM 5831 O O . ASP B 1 331 ? 3.559 -30.391 -25.984 1 88.94 331 ASP B O 1
ATOM 5835 N N . ALA B 1 332 ? 1.525 -30.531 -25.062 1 85.12 332 ALA B N 1
ATOM 5836 C CA . ALA B 1 332 ? 1.905 -31.594 -24.109 1 85.12 332 ALA B CA 1
ATOM 5837 C C . ALA B 1 332 ? 1.35 -32.938 -24.547 1 85.12 332 ALA B C 1
ATOM 5839 O O . ALA B 1 332 ? 1.289 -33.875 -23.75 1 85.12 332 ALA B O 1
ATOM 5840 N N . SER B 1 333 ? 0.995 -32.969 -25.781 1 80.25 333 SER B N 1
ATOM 5841 C CA . SER B 1 333 ? 0.475 -34.25 -26.266 1 80.25 333 SER B CA 1
ATOM 5842 C C . SER B 1 333 ? 1.58 -35.281 -26.375 1 80.25 333 SER B C 1
ATOM 5844 O O . SER B 1 333 ? 2.711 -34.969 -26.734 1 80.25 333 SER B O 1
ATOM 5846 N N . ASP B 1 334 ? 1.302 -36.406 -25.906 1 75.81 334 ASP B N 1
ATOM 5847 C CA . ASP B 1 334 ? 2.312 -37.469 -25.922 1 75.81 334 ASP B CA 1
ATOM 5848 C C . ASP B 1 334 ? 2.018 -38.5 -27 1 75.81 334 ASP B C 1
ATOM 5850 O O . ASP B 1 334 ? 2.926 -39.188 -27.484 1 75.81 334 ASP B O 1
ATOM 5854 N N . ILE B 1 335 ? 0.762 -38.688 -27.375 1 72.25 335 ILE B N 1
ATOM 5855 C CA . ILE B 1 335 ? 0.406 -39.719 -28.344 1 72.25 335 ILE B CA 1
ATOM 5856 C C . ILE B 1 335 ? 0.572 -39.188 -29.766 1 72.25 335 ILE B C 1
ATOM 5858 O O . ILE B 1 335 ? 1.283 -39.781 -30.562 1 72.25 335 ILE B O 1
ATOM 5862 N N . VAL B 1 336 ? -0.152 -38.094 -30 1 68.25 336 VAL B N 1
ATOM 5863 C CA . VAL B 1 336 ? -0.067 -37.531 -31.328 1 68.25 336 VAL B CA 1
ATOM 5864 C C . VAL B 1 336 ? 0.897 -36.344 -31.328 1 68.25 336 VAL B C 1
ATOM 5866 O O . VAL B 1 336 ? 0.694 -35.375 -30.594 1 68.25 336 VAL B O 1
ATOM 5869 N N . MET B 1 337 ? 2.035 -36.562 -31.969 1 70.38 337 MET B N 1
ATOM 5870 C CA . MET B 1 337 ? 2.998 -35.469 -32.031 1 70.38 337 MET B CA 1
ATOM 5871 C C . MET B 1 337 ? 2.715 -34.562 -33.25 1 70.38 337 MET B C 1
ATOM 5873 O O . MET B 1 337 ? 2.957 -34.969 -34.406 1 70.38 337 MET B O 1
ATOM 5877 N N . TYR B 1 338 ? 2.051 -33.531 -32.938 1 71.88 338 TYR B N 1
ATOM 5878 C CA . TYR B 1 338 ? 1.723 -32.594 -34.031 1 71.88 338 TYR B CA 1
ATOM 5879 C C . TYR B 1 338 ? 2.926 -31.734 -34.375 1 71.88 338 TYR B C 1
ATOM 5881 O O . TYR B 1 338 ? 3.748 -31.422 -33.5 1 71.88 338 TYR B O 1
ATOM 5889 N N . ASP B 1 339 ? 3.057 -31.531 -35.688 1 75.06 339 ASP B N 1
ATOM 5890 C CA . ASP B 1 339 ? 4.07 -30.578 -36.156 1 75.06 339 ASP B CA 1
ATOM 5891 C C . ASP B 1 339 ? 3.66 -29.141 -35.812 1 75.06 339 ASP B C 1
ATOM 5893 O O . ASP B 1 339 ? 2.498 -28.891 -35.5 1 75.06 339 ASP B O 1
ATOM 5897 N N . GLU B 1 340 ? 4.574 -28.312 -35.844 1 73.44 340 GLU B N 1
ATOM 5898 C CA . GLU B 1 340 ? 4.328 -26.922 -35.5 1 73.44 340 GLU B CA 1
ATOM 5899 C C . GLU B 1 340 ? 3.26 -26.312 -36.406 1 73.44 340 GLU B C 1
ATOM 5901 O O . GLU B 1 340 ? 2.436 -25.516 -35.969 1 73.44 340 GLU B O 1
ATOM 5906 N N . GLU B 1 341 ? 3.242 -26.703 -37.625 1 73.06 341 GLU B N 1
ATOM 5907 C CA . GLU B 1 341 ? 2.295 -26.172 -38.625 1 73.06 341 GLU B CA 1
ATOM 5908 C C . GLU B 1 341 ? 0.874 -26.641 -38.312 1 73.06 341 GLU B C 1
ATOM 5910 O O . GLU B 1 341 ? -0.08 -25.875 -38.438 1 73.06 341 GLU B O 1
ATOM 5915 N N . ASP B 1 342 ? 0.852 -27.875 -37.875 1 76.94 342 ASP B N 1
ATOM 5916 C CA . ASP B 1 342 ? -0.461 -28.438 -37.562 1 76.94 342 ASP B CA 1
ATOM 5917 C C . ASP B 1 342 ? -1.061 -27.766 -36.344 1 76.94 342 ASP B C 1
ATOM 5919 O O . ASP B 1 342 ? -2.277 -27.594 -36.25 1 76.94 342 ASP B O 1
ATOM 5923 N N . LEU B 1 343 ? -0.151 -27.391 -35.5 1 82.38 343 LEU B N 1
ATOM 5924 C CA . LEU B 1 343 ? -0.593 -26.812 -34.219 1 82.38 343 LEU B CA 1
ATOM 5925 C C . LEU B 1 343 ? -1.146 -25.406 -34.438 1 82.38 343 LEU B C 1
ATOM 5927 O O . LEU B 1 343 ? -1.979 -24.953 -33.656 1 82.38 343 LEU B O 1
ATOM 5931 N N . MET B 1 344 ? -0.739 -24.672 -35.406 1 78.44 344 MET B N 1
ATOM 5932 C CA . MET B 1 344 ? -1.173 -23.297 -35.656 1 78.44 344 MET B CA 1
ATOM 5933 C C . MET B 1 344 ? -2.668 -23.25 -35.938 1 78.44 344 MET B C 1
ATOM 5935 O O . MET B 1 344 ? -3.33 -22.25 -35.625 1 78.44 344 MET B O 1
ATOM 5939 N N . GLY B 1 345 ? -3.244 -24.344 -36.375 1 77.44 345 GLY B N 1
ATOM 5940 C CA . GLY B 1 345 ? -4.676 -24.406 -36.625 1 77.44 345 GLY B CA 1
ATOM 5941 C C . GLY B 1 345 ? -5.441 -25.141 -35.531 1 77.44 345 GLY B C 1
ATOM 5942 O O . GLY B 1 345 ? -6.668 -25.219 -35.562 1 77.44 345 GLY B O 1
ATOM 5943 N N . GLY B 1 346 ? -4.703 -25.453 -34.531 1 86.81 346 GLY B N 1
ATOM 5944 C CA . GLY B 1 346 ? -5.332 -26.25 -33.5 1 86.81 346 GLY B CA 1
ATOM 5945 C C . GLY B 1 346 ? -5.969 -25.422 -32.406 1 86.81 346 GLY B C 1
ATOM 5946 O O . GLY B 1 346 ? -5.781 -24.203 -32.344 1 86.81 346 GLY B O 1
ATOM 5947 N N . ARG B 1 347 ? -6.848 -26.109 -31.625 1 88.19 347 ARG B N 1
ATOM 5948 C CA . ARG B 1 347 ? -7.512 -25.484 -30.484 1 88.19 347 ARG B CA 1
ATOM 5949 C C . ARG B 1 347 ? -7.105 -26.156 -29.172 1 88.19 347 ARG B C 1
ATOM 5951 O O . ARG B 1 347 ? -6.73 -27.328 -29.172 1 88.19 347 ARG B O 1
ATOM 5958 N N . VAL B 1 348 ? -7.156 -25.391 -28.188 1 88.62 348 VAL B N 1
ATOM 5959 C CA . VAL B 1 348 ? -6.785 -25.891 -26.875 1 88.62 348 VAL B CA 1
ATOM 5960 C C . VAL B 1 348 ? -7.906 -26.781 -26.328 1 88.62 348 VAL B C 1
ATOM 5962 O O . VAL B 1 348 ? -9.062 -26.344 -26.25 1 88.62 348 VAL B O 1
ATOM 5965 N N . GLY B 1 349 ? -7.621 -28 -26.062 1 86.94 349 GLY B N 1
ATOM 5966 C CA . GLY B 1 349 ? -8.578 -28.891 -25.422 1 86.94 349 GLY B CA 1
ATOM 5967 C C . GLY B 1 349 ? -8.578 -28.781 -23.906 1 86.94 349 GLY B C 1
ATOM 5968 O O . GLY B 1 349 ? -9.633 -28.625 -23.297 1 86.94 349 GLY B O 1
ATOM 5969 N N . ALA B 1 350 ? -7.441 -28.906 -23.359 1 89.44 350 ALA B N 1
ATOM 5970 C CA . ALA B 1 350 ? -7.25 -28.781 -21.922 1 89.44 350 ALA B CA 1
ATOM 5971 C C . ALA B 1 350 ? -5.859 -28.25 -21.594 1 89.44 350 ALA B C 1
ATOM 5973 O O . ALA B 1 350 ? -4.965 -28.25 -22.438 1 89.44 350 ALA B O 1
ATOM 5974 N N . VAL B 1 351 ? -5.719 -27.766 -20.406 1 91.62 351 VAL B N 1
ATOM 5975 C CA . VAL B 1 351 ? -4.438 -27.203 -19.969 1 91.62 351 VAL B CA 1
ATOM 5976 C C . VAL B 1 351 ? -3.801 -28.125 -18.938 1 91.62 351 VAL B C 1
ATOM 5978 O O . VAL B 1 351 ? -4.441 -28.5 -17.953 1 91.62 351 VAL B O 1
ATOM 5981 N N . SER B 1 352 ? -2.609 -28.578 -19.219 1 92.44 352 SER B N 1
ATOM 5982 C CA . SER B 1 352 ? -1.917 -29.469 -18.281 1 92.44 352 SER B CA 1
ATOM 5983 C C . SER B 1 352 ? -1.107 -28.688 -17.266 1 92.44 352 SER B C 1
ATOM 5985 O O . SER B 1 352 ? -0.792 -29.188 -16.188 1 92.44 352 SER B O 1
ATOM 5987 N N . PHE B 1 353 ? -0.758 -27.469 -17.625 1 94.69 353 PHE B N 1
ATOM 5988 C CA . PHE B 1 353 ? -0.098 -26.578 -16.688 1 94.69 353 PHE B CA 1
ATOM 5989 C C . PHE B 1 353 ? -0.075 -25.156 -17.203 1 94.69 353 PHE B C 1
ATOM 5991 O O . PHE B 1 353 ? 0.176 -24.922 -18.391 1 94.69 353 PHE B O 1
ATOM 5998 N N . PRO B 1 354 ? -0.218 -24.203 -16.359 1 94.19 354 PRO B N 1
ATOM 5999 C CA . PRO B 1 354 ? -0.274 -22.812 -16.828 1 94.19 354 PRO B CA 1
ATOM 6000 C C . PRO B 1 354 ? 1.103 -22.25 -17.172 1 94.19 354 PRO B C 1
ATOM 6002 O O . PRO B 1 354 ? 2.123 -22.797 -16.734 1 94.19 354 PRO B O 1
ATOM 6005 N N . GLY B 1 355 ? 1.028 -21.219 -18.031 1 94.38 355 GLY B N 1
ATOM 6006 C CA . GLY B 1 355 ? 2.248 -20.516 -18.375 1 94.38 355 GLY B CA 1
ATOM 6007 C C . GLY B 1 355 ? 2.52 -19.328 -17.469 1 94.38 355 GLY B C 1
ATOM 6008 O O . GLY B 1 355 ? 1.646 -18.906 -16.703 1 94.38 355 GLY B O 1
ATOM 6009 N N . LEU B 1 356 ? 3.768 -18.938 -17.5 1 94.31 356 LEU B N 1
ATOM 6010 C CA . LEU B 1 356 ? 4.18 -17.797 -16.703 1 94.31 356 LEU B CA 1
ATOM 6011 C C . LEU B 1 356 ? 4.754 -16.688 -17.578 1 94.31 356 LEU B C 1
ATOM 6013 O O . LEU B 1 356 ? 5.68 -16.922 -18.359 1 94.31 356 LEU B O 1
ATOM 6017 N N . VAL B 1 357 ? 4.141 -15.523 -17.453 1 91.31 357 VAL B N 1
ATOM 6018 C CA . VAL B 1 357 ? 4.582 -14.375 -18.234 1 91.31 357 VAL B CA 1
ATOM 6019 C C . VAL B 1 357 ? 4.914 -13.211 -17.297 1 91.31 357 VAL B C 1
ATOM 6021 O O . VAL B 1 357 ? 4.227 -12.992 -16.297 1 91.31 357 VAL B O 1
ATOM 6024 N N . LYS B 1 358 ? 5.949 -12.516 -17.562 1 89.62 358 LYS B N 1
ATOM 6025 C CA . LYS B 1 358 ? 6.359 -11.344 -16.812 1 89.62 358 LYS B CA 1
ATOM 6026 C C . LYS B 1 358 ? 6.16 -10.062 -17.625 1 89.62 358 LYS B C 1
ATOM 6028 O O . LYS B 1 358 ? 6.57 -9.992 -18.781 1 89.62 358 LYS B O 1
ATOM 6033 N N . TRP B 1 359 ? 5.352 -9.133 -16.875 1 78.12 359 TRP B N 1
ATOM 6034 C CA . TRP B 1 359 ? 5.105 -7.836 -17.5 1 78.12 359 TRP B CA 1
ATOM 6035 C C . TRP B 1 359 ? 5.984 -6.758 -16.891 1 78.12 359 TRP B C 1
ATOM 6037 O O . TRP B 1 359 ? 6.094 -6.66 -15.656 1 78.12 359 TRP B O 1
ATOM 6047 N N . GLY B 1 360 ? 6.863 -5.887 -17.438 1 61.84 360 GLY B N 1
ATOM 6048 C CA . GLY B 1 360 ? 7.457 -4.676 -16.906 1 61.84 360 GLY B CA 1
ATOM 6049 C C . GLY B 1 360 ? 8.906 -4.855 -16.484 1 61.84 360 GLY B C 1
ATOM 6050 O O . GLY B 1 360 ? 9.367 -5.98 -16.297 1 61.84 360 GLY B O 1
ATOM 6051 N N . GLU B 1 361 ? 10.039 -4.332 -17.016 1 50.5 361 GLU B N 1
ATOM 6052 C CA . GLU B 1 361 ? 11.359 -4.234 -16.391 1 50.5 361 GLU B CA 1
ATOM 6053 C C . GLU B 1 361 ? 11.258 -3.711 -14.969 1 50.5 361 GLU B C 1
ATOM 6055 O O . GLU B 1 361 ? 10.32 -2.982 -14.633 1 50.5 361 GLU B O 1
ATOM 6060 N N . GLU B 1 362 ? 12.031 -4.383 -13.953 1 45.69 362 GLU B N 1
ATOM 6061 C CA . GLU B 1 362 ? 12.203 -3.828 -12.617 1 45.69 362 GLU B CA 1
ATOM 6062 C C . GLU B 1 362 ? 12.062 -2.309 -12.625 1 45.69 362 GLU B C 1
ATOM 6064 O O . GLU B 1 362 ? 11.273 -1.743 -11.875 1 45.69 362 GLU B O 1
ATOM 6069 N N . GLN B 1 363 ? 13.508 -1.553 -12.594 1 39.5 363 GLN B N 1
ATOM 6070 C CA . GLN B 1 363 ? 13.891 -0.155 -12.438 1 39.5 363 GLN B CA 1
ATOM 6071 C C . GLN B 1 363 ? 13.312 0.709 -13.555 1 39.5 363 GLN B C 1
ATOM 6073 O O . GLN B 1 363 ? 13.25 1.934 -13.43 1 39.5 363 GLN B O 1
ATOM 6078 N N . GLU B 1 364 ? 13.867 0.61 -14.953 1 34.59 364 GLU B N 1
ATOM 6079 C CA . GLU B 1 364 ? 13.898 1.619 -16.016 1 34.59 364 GLU B CA 1
ATOM 6080 C C . GLU B 1 364 ? 12.484 2.062 -16.375 1 34.59 364 GLU B C 1
ATOM 6082 O O . GLU B 1 364 ? 11.562 1.244 -16.438 1 34.59 364 GLU B O 1
ATOM 6087 N N . GLY B 1 365 ? 12.219 3.404 -16.562 1 33.84 365 GLY B N 1
ATOM 6088 C CA . GLY B 1 365 ? 11.758 4.16 -17.719 1 33.84 365 GLY B CA 1
ATOM 6089 C C . GLY B 1 365 ? 12.094 3.496 -19.031 1 33.84 365 GLY B C 1
ATOM 6090 O O . GLY B 1 365 ? 11.68 3.969 -20.094 1 33.84 365 GLY B O 1
ATOM 6091 N N . GLY B 1 366 ? 13.562 3.346 -19.547 1 28.91 366 GLY B N 1
ATOM 6092 C CA . GLY B 1 366 ? 14.062 3.168 -20.891 1 28.91 366 GLY B CA 1
ATOM 6093 C C . GLY B 1 366 ? 13.562 1.898 -21.562 1 28.91 366 GLY B C 1
ATOM 6094 O O . GLY B 1 366 ? 13.227 0.929 -20.875 1 28.91 366 GLY B O 1
ATOM 6095 N N . ARG B 1 367 ? 13.602 1.972 -23.141 1 26.25 367 ARG B N 1
ATOM 6096 C CA . ARG B 1 367 ? 13.445 1.123 -24.312 1 26.25 367 ARG B CA 1
ATOM 6097 C C . ARG B 1 367 ? 14.477 0.001 -24.328 1 26.25 367 ARG B C 1
ATOM 6099 O O . ARG B 1 367 ? 15.18 -0.196 -25.312 1 26.25 367 ARG B O 1
ATOM 6106 N N . GLY B 1 368 ? 15.445 -0.257 -23.5 1 23.27 368 GLY B N 1
ATOM 6107 C CA . GLY B 1 368 ? 16.641 -0.941 -23.969 1 23.27 368 GLY B CA 1
ATOM 6108 C C . GLY B 1 368 ? 16.344 -2.195 -24.766 1 23.27 368 GLY B C 1
ATOM 6109 O O . GLY B 1 368 ? 15.234 -2.734 -24.688 1 23.27 368 GLY B O 1
ATOM 6110 N N . ALA B 1 369 ? 17.391 -2.566 -25.766 1 22.14 369 ALA B N 1
ATOM 6111 C CA . ALA B 1 369 ? 17.953 -3.441 -26.797 1 22.14 369 ALA B CA 1
ATOM 6112 C C . ALA B 1 369 ? 17.734 -4.91 -26.438 1 22.14 369 ALA B C 1
ATOM 6114 O O . ALA B 1 369 ? 17.594 -5.254 -25.266 1 22.14 369 ALA B O 1
ATOM 6115 N N . VAL B 1 370 ? 17.734 -5.684 -27.625 1 22.61 370 VAL B N 1
ATOM 6116 C CA . VAL B 1 370 ? 17.703 -6.906 -28.422 1 22.61 370 VAL B CA 1
ATOM 6117 C C . VAL B 1 370 ? 18.922 -7.773 -28.094 1 22.61 370 VAL B C 1
ATOM 6119 O O . VAL B 1 370 ? 19.031 -8.906 -28.578 1 22.61 370 VAL B O 1
ATOM 6122 N N . VAL B 1 371 ? 19.766 -7.574 -27.297 1 21.52 371 VAL B N 1
ATOM 6123 C CA . VAL B 1 371 ? 20.922 -8.375 -27.688 1 21.52 371 VAL B CA 1
ATOM 6124 C C . VAL B 1 371 ? 20.531 -9.852 -27.75 1 21.52 371 VAL B C 1
ATOM 6126 O O . VAL B 1 371 ? 20.141 -10.445 -26.734 1 21.52 371 VAL B O 1
ATOM 6129 N N . ILE B 1 372 ? 20.141 -10.18 -29.172 1 21.36 372 ILE B N 1
ATOM 6130 C CA . ILE B 1 372 ? 20.156 -11.453 -29.875 1 21.36 372 ILE B CA 1
ATOM 6131 C C . ILE B 1 372 ? 21.484 -12.172 -29.609 1 21.36 372 ILE B C 1
ATOM 6133 O O . ILE B 1 372 ? 22.531 -11.727 -30.047 1 21.36 372 ILE B O 1
ATOM 6137 N N . VAL B 1 373 ? 21.75 -12.438 -28.516 1 20.58 373 VAL B N 1
ATOM 6138 C CA . VAL B 1 373 ? 22.922 -13.281 -28.672 1 20.58 373 VAL B CA 1
ATOM 6139 C C . VAL B 1 373 ? 22.594 -14.477 -29.562 1 20.58 373 VAL B C 1
ATOM 6141 O O . VAL B 1 373 ? 21.625 -15.203 -29.297 1 20.58 373 VAL B O 1
ATOM 6144 N N . GLU B 1 374 ? 23.109 -14.328 -30.953 1 20.91 374 GLU B N 1
ATOM 6145 C CA . GLU B 1 374 ? 23.328 -15.203 -32.094 1 20.91 374 GLU B CA 1
ATOM 6146 C C . GLU B 1 374 ? 23.703 -16.609 -31.656 1 20.91 374 GLU B C 1
ATOM 6148 O O . GLU B 1 374 ? 24.797 -16.828 -31.109 1 20.91 374 GLU B O 1
ATOM 6153 N N . GLY B 1 375 ? 23.141 -17.469 -30.781 1 20.42 375 GLY B N 1
ATOM 6154 C CA . GLY B 1 375 ? 23.891 -18.609 -31.266 1 20.42 375 GLY B CA 1
ATOM 6155 C C . GLY B 1 375 ? 23.797 -18.781 -32.781 1 20.42 375 GLY B C 1
ATOM 6156 O O . GLY B 1 375 ? 22.984 -18.125 -33.438 1 20.42 375 GLY B O 1
ATOM 6157 N N . LYS B 1 376 ? 23.812 -19.859 -33.531 1 21.25 376 LYS B N 1
ATOM 6158 C CA . LYS B 1 376 ? 24.125 -20.281 -34.875 1 21.25 376 LYS B CA 1
ATOM 6159 C C . LYS B 1 376 ? 23.078 -19.797 -35.875 1 21.25 376 LYS B C 1
ATOM 6161 O O . LYS B 1 376 ? 21.984 -19.375 -35.469 1 21.25 376 LYS B O 1
ATOM 6166 N N . GLU B 1 377 ? 22.406 -20.531 -36.938 1 20.88 377 GLU B N 1
ATOM 6167 C CA . GLU B 1 377 ? 22.609 -20.484 -38.375 1 20.88 377 GLU B CA 1
ATOM 6168 C C . GLU B 1 377 ? 21.641 -19.484 -39.031 1 20.88 377 GLU B C 1
ATOM 6170 O O . GLU B 1 377 ? 22.078 -18.609 -39.781 1 20.88 377 GLU B O 1
ATOM 6175 N N . GLY B 1 378 ? 20.234 -19.891 -39.562 1 19.38 378 GLY B N 1
ATOM 6176 C CA . GLY B 1 378 ? 19.969 -19.688 -41 1 19.38 378 GLY B CA 1
ATOM 6177 C C . GLY B 1 378 ? 19.484 -18.297 -41.312 1 19.38 378 GLY B C 1
ATOM 6178 O O . GLY B 1 378 ? 19.172 -17.516 -40.406 1 19.38 378 GLY B O 1
ATOM 6179 N N . SER B 1 379 ? 18.625 -17.984 -42.5 1 17.42 379 SER B N 1
ATOM 6180 C CA . SER B 1 379 ? 18.375 -17.094 -43.625 1 17.42 379 SER B CA 1
ATOM 6181 C C . SER B 1 379 ? 17.297 -16.078 -43.312 1 17.42 379 SER B C 1
ATOM 6183 O O . SER B 1 379 ? 16.188 -16.438 -42.938 1 17.42 379 SER B O 1
ATOM 6185 N N . TRP B 1 380 ? 17.547 -14.789 -42.906 1 19.08 380 TRP B N 1
ATOM 6186 C CA . TRP B 1 380 ? 16.875 -13.508 -42.719 1 19.08 380 TRP B CA 1
ATOM 6187 C C . TRP B 1 380 ? 16.141 -13.094 -44 1 19.08 380 TRP B C 1
ATOM 6189 O O . TRP B 1 380 ? 16.203 -11.93 -44.406 1 19.08 380 TRP B O 1
ATOM 6199 N N . GLY B 1 381 ? 15.164 -13.945 -44.594 1 17.09 381 GLY B N 1
ATOM 6200 C CA . GLY B 1 381 ? 14.758 -13.367 -45.875 1 17.09 381 GLY B CA 1
ATOM 6201 C C . GLY B 1 381 ? 14.047 -12.031 -45.719 1 17.09 381 GLY B C 1
ATOM 6202 O O . GLY B 1 381 ? 13.531 -11.719 -44.656 1 17.09 381 GLY B O 1
ATOM 6203 N N . ALA B 1 382 ? 13.828 -11.016 -46.719 1 18.48 382 ALA B N 1
ATOM 6204 C CA . ALA B 1 382 ? 13.727 -9.672 -47.281 1 18.48 382 ALA B CA 1
ATOM 6205 C C . ALA B 1 382 ? 12.328 -9.102 -47.094 1 18.48 382 ALA B C 1
ATOM 6207 O O . ALA B 1 382 ? 12.172 -7.961 -46.625 1 18.48 382 ALA B O 1
ATOM 6208 N N . GLY B 1 383 ? 11.117 -9.5 -47.75 1 18.11 383 GLY B N 1
ATOM 6209 C CA . GLY B 1 383 ? 10.438 -8.57 -48.625 1 18.11 383 GLY B CA 1
ATOM 6210 C C . GLY B 1 383 ? 9.531 -7.598 -47.906 1 18.11 383 GLY B C 1
ATOM 6211 O O . GLY B 1 383 ? 9.375 -7.691 -46.688 1 18.11 383 GLY B O 1
ATOM 6212 N N . ASN B 1 384 ? 8.055 -7.352 -48.094 1 17.78 384 ASN B N 1
ATOM 6213 C CA . ASN B 1 384 ? 7.246 -6.277 -48.656 1 17.78 384 ASN B CA 1
ATOM 6214 C C . ASN B 1 384 ? 6.484 -5.52 -47.562 1 17.78 384 ASN B C 1
ATOM 6216 O O . ASN B 1 384 ? 6.02 -6.121 -46.594 1 17.78 384 ASN B O 1
ATOM 6220 N N . ALA B 1 385 ? 6.223 -3.998 -47.5 1 19.16 385 ALA B N 1
ATOM 6221 C CA . ALA B 1 385 ? 5.984 -2.68 -46.938 1 19.16 385 ALA B CA 1
ATOM 6222 C C . ALA B 1 385 ? 4.496 -2.461 -46.656 1 19.16 385 ALA B C 1
ATOM 6224 O O . ALA B 1 385 ? 4.09 -1.385 -46.219 1 19.16 385 ALA B O 1
ATOM 6225 N N . GLY B 1 386 ? 3.408 -3.102 -46.875 1 18.62 386 GLY B N 1
ATOM 6226 C CA . GLY B 1 386 ? 2.232 -2.311 -47.188 1 18.62 386 GLY B CA 1
ATOM 6227 C C . GLY B 1 386 ? 1.714 -1.509 -46 1 18.62 386 GLY B C 1
ATOM 6228 O O . GLY B 1 386 ? 1.997 -1.839 -44.844 1 18.62 386 GLY B O 1
ATOM 6229 N N . GLN B 1 387 ? 0.953 -0.168 -45.969 1 19.67 387 GLN B N 1
ATOM 6230 C CA . GLN B 1 387 ? 0.67 1.188 -45.5 1 19.67 387 GLN B CA 1
ATOM 6231 C C . GLN B 1 387 ? -0.367 1.184 -44.375 1 19.67 387 GLN B C 1
ATOM 6233 O O . GLN B 1 387 ? -0.468 2.146 -43.625 1 19.67 387 GLN B O 1
ATOM 6238 N N . GLY B 1 388 ? -1.459 0.404 -44.219 1 19.23 388 GLY B N 1
ATOM 6239 C CA . GLY B 1 388 ? -2.721 0.978 -43.781 1 19.23 388 GLY B CA 1
ATOM 6240 C C . GLY B 1 388 ? -2.686 1.478 -42.344 1 19.23 388 GLY B C 1
ATOM 6241 O O . GLY B 1 388 ? -1.805 1.096 -41.562 1 19.23 388 GLY B O 1
ATOM 6242 N N . ASP B 1 389 ? -3.582 2.529 -41.75 1 21.94 389 ASP B N 1
ATOM 6243 C CA . ASP B 1 389 ? -3.844 3.621 -40.812 1 21.94 389 ASP B CA 1
ATOM 6244 C C . ASP B 1 389 ? -4.203 3.086 -39.438 1 21.94 389 ASP B C 1
ATOM 6246 O O . ASP B 1 389 ? -5.336 2.658 -39.188 1 21.94 389 ASP B O 1
ATOM 6250 N N . GLY B 1 390 ? -3.596 2.189 -38.75 1 19.8 390 GLY B N 1
ATOM 6251 C CA . GLY B 1 390 ? -3.887 1.449 -37.531 1 19.8 390 GLY B CA 1
ATOM 6252 C C . GLY B 1 390 ? -3.904 2.322 -36.281 1 19.8 390 GLY B C 1
ATOM 6253 O O . GLY B 1 390 ? -2.879 2.895 -35.906 1 19.8 390 GLY B O 1
ATOM 6254 N N . SER B 1 391 ? -5.004 2.998 -35.875 1 22.73 391 SER B N 1
ATOM 6255 C CA . SER B 1 391 ? -5.172 3.932 -34.781 1 22.73 391 SER B CA 1
ATOM 6256 C C . SER B 1 391 ? -4.738 3.303 -33.469 1 22.73 391 SER B C 1
ATOM 6258 O O . SER B 1 391 ? -5.141 2.182 -33.125 1 22.73 391 SER B O 1
ATOM 6260 N N . ALA B 1 392 ? -3.506 3.656 -32.656 1 25 392 ALA B N 1
ATOM 6261 C CA . ALA B 1 392 ? -2.564 3.529 -31.531 1 25 392 ALA B CA 1
ATOM 6262 C C . ALA B 1 392 ? -3.242 3.842 -30.203 1 25 392 ALA B C 1
ATOM 6264 O O . ALA B 1 392 ? -3.498 5.008 -29.891 1 25 392 ALA B O 1
ATOM 6265 N N . GLY B 1 393 ? -4.324 3.299 -29.734 1 27.59 393 GLY B N 1
ATOM 6266 C CA . GLY B 1 393 ? -4.746 3.922 -28.484 1 27.59 393 GLY B CA 1
ATOM 6267 C C . GLY B 1 393 ? -3.693 3.854 -27.391 1 27.59 393 GLY B C 1
ATOM 6268 O O . GLY B 1 393 ? -2.75 3.066 -27.484 1 27.59 393 GLY B O 1
ATOM 6269 N N . PRO B 1 394 ? -3.475 4.648 -26.156 1 31.56 394 PRO B N 1
ATOM 6270 C CA . PRO B 1 394 ? -2.299 4.953 -25.344 1 31.56 394 PRO B CA 1
ATOM 6271 C C . PRO B 1 394 ? -1.664 3.703 -24.734 1 31.56 394 PRO B C 1
ATOM 6273 O O . PRO B 1 394 ? -2.361 2.889 -24.109 1 31.56 394 PRO B O 1
ATOM 6276 N N . GLY B 1 395 ? -0.572 3.014 -25.156 1 31.62 395 GLY B N 1
ATOM 6277 C CA . GLY B 1 395 ? 0.235 1.804 -25.203 1 31.62 395 GLY B CA 1
ATOM 6278 C C . GLY B 1 395 ? 1.038 1.576 -23.938 1 31.62 395 GLY B C 1
ATOM 6279 O O . GLY B 1 395 ? 2.078 2.207 -23.734 1 31.62 395 GLY B O 1
ATOM 6280 N N . VAL B 1 396 ? 0.589 1.507 -22.719 1 38.97 396 VAL B N 1
ATOM 6281 C CA . VAL B 1 396 ? 1.396 1.099 -21.562 1 38.97 396 VAL B CA 1
ATOM 6282 C C . VAL B 1 396 ? 2.184 -0.163 -21.906 1 38.97 396 VAL B C 1
ATOM 6284 O O . VAL B 1 396 ? 2.672 -0.861 -21.016 1 38.97 396 VAL B O 1
ATOM 6287 N N . GLY B 1 397 ? 2.057 -1.002 -22.891 1 40.69 397 GLY B N 1
ATOM 6288 C CA . GLY B 1 397 ? 2.164 -2.416 -23.203 1 40.69 397 GLY B CA 1
ATOM 6289 C C . GLY B 1 397 ? 3.6 -2.896 -23.312 1 40.69 397 GLY B C 1
ATOM 6290 O O . GLY B 1 397 ? 4.191 -2.867 -24.391 1 40.69 397 GLY B O 1
ATOM 6291 N N . GLY B 1 398 ? 4.594 -2.654 -22.438 1 49.62 398 GLY B N 1
ATOM 6292 C CA . GLY B 1 398 ? 5.805 -3.371 -22.797 1 49.62 398 GLY B CA 1
ATOM 6293 C C . GLY B 1 398 ? 5.559 -4.832 -23.125 1 49.62 398 GLY B C 1
ATOM 6294 O O . GLY B 1 398 ? 4.488 -5.367 -22.828 1 49.62 398 GLY B O 1
ATOM 6295 N N . ARG B 1 399 ? 6.301 -5.449 -24.078 1 60.25 399 ARG B N 1
ATOM 6296 C CA . ARG B 1 399 ? 6.156 -6.82 -24.547 1 60.25 399 ARG B CA 1
ATOM 6297 C C . ARG B 1 399 ? 6.383 -7.816 -23.422 1 60.25 399 ARG B C 1
ATOM 6299 O O . ARG B 1 399 ? 7.344 -7.688 -22.656 1 60.25 399 ARG B O 1
ATOM 6306 N N . PRO B 1 400 ? 5.449 -8.609 -23.078 1 76.44 400 PRO B N 1
ATOM 6307 C CA . PRO B 1 400 ? 5.551 -9.633 -22.047 1 76.44 400 PRO B CA 1
ATOM 6308 C C . PRO B 1 400 ? 6.648 -10.656 -22.328 1 76.44 400 PRO B C 1
ATOM 6310 O O . PRO B 1 400 ? 6.898 -11 -23.484 1 76.44 400 PRO B O 1
ATOM 6313 N N . ARG B 1 401 ? 7.555 -10.844 -21.375 1 83.88 401 ARG B N 1
ATOM 6314 C CA . ARG B 1 401 ? 8.555 -11.906 -21.453 1 83.88 401 ARG B CA 1
ATOM 6315 C C . ARG B 1 401 ? 7.977 -13.227 -20.953 1 83.88 401 ARG B C 1
ATOM 6317 O O . ARG B 1 401 ? 7.516 -13.328 -19.812 1 83.88 401 ARG B O 1
ATOM 6324 N N . VAL B 1 402 ? 7.949 -14.172 -21.844 1 87.94 402 VAL B N 1
ATOM 6325 C CA . VAL B 1 402 ? 7.449 -15.484 -21.484 1 87.94 402 VAL B CA 1
ATOM 6326 C C . VAL B 1 402 ? 8.539 -16.266 -20.75 1 87.94 402 VAL B C 1
ATOM 6328 O O . VAL B 1 402 ? 9.609 -16.516 -21.297 1 87.94 402 VAL B O 1
ATOM 6331 N N . LEU B 1 403 ? 8.336 -16.578 -19.531 1 89.75 403 LEU B N 1
ATOM 6332 C CA . LEU B 1 403 ? 9.305 -17.328 -18.75 1 89.75 403 LEU B CA 1
ATOM 6333 C C . LEU B 1 403 ? 9.102 -18.828 -18.922 1 89.75 403 LEU B C 1
ATOM 6335 O O . LEU B 1 403 ? 10.062 -19.562 -19.141 1 89.75 403 LEU B O 1
ATOM 6339 N N . VAL B 1 404 ? 7.855 -19.203 -18.75 1 93.31 404 VAL B N 1
ATOM 6340 C CA . VAL B 1 404 ? 7.457 -20.594 -18.922 1 93.31 404 VAL B CA 1
ATOM 6341 C C . VAL B 1 404 ? 6.219 -20.672 -19.812 1 93.31 404 VAL B C 1
ATOM 6343 O O . VAL B 1 404 ? 5.246 -19.953 -19.594 1 93.31 404 VAL B O 1
ATOM 6346 N N . LYS B 1 405 ? 6.289 -21.547 -20.828 1 92.38 405 LYS B N 1
ATOM 6347 C CA . LYS B 1 405 ? 5.145 -21.719 -21.719 1 92.38 405 LYS B CA 1
ATOM 6348 C C . LYS B 1 405 ? 4.074 -22.594 -21.062 1 92.38 405 LYS B C 1
ATOM 6350 O O . LYS B 1 405 ? 4.387 -23.469 -20.266 1 92.38 405 LYS B O 1
ATOM 6355 N N . ALA B 1 406 ? 2.879 -22.25 -21.422 1 93.56 406 ALA B N 1
ATOM 6356 C CA . ALA B 1 406 ? 1.775 -23.078 -20.938 1 93.56 406 ALA B CA 1
ATOM 6357 C C . ALA B 1 406 ? 1.749 -24.422 -21.641 1 93.56 406 ALA B C 1
ATOM 6359 O O . ALA B 1 406 ? 1.93 -24.516 -22.859 1 93.56 406 ALA B O 1
ATOM 6360 N N . ARG B 1 407 ? 1.592 -25.406 -20.906 1 92.69 407 ARG B N 1
ATOM 6361 C CA . ARG B 1 407 ? 1.453 -26.75 -21.469 1 92.69 407 ARG B CA 1
ATOM 6362 C C . ARG B 1 407 ? -0.012 -27.094 -21.734 1 92.69 407 ARG B C 1
ATOM 6364 O O . ARG B 1 407 ? -0.82 -27.125 -20.797 1 92.69 407 ARG B O 1
ATOM 6371 N N . VAL B 1 408 ? -0.323 -27.344 -23.078 1 91 408 VAL B N 1
ATOM 6372 C CA . VAL B 1 408 ? -1.727 -27.516 -23.438 1 91 408 VAL B CA 1
ATOM 6373 C C . VAL B 1 408 ? -1.892 -28.797 -24.25 1 91 408 VAL B C 1
ATOM 6375 O O . VAL B 1 408 ? -0.955 -29.234 -24.922 1 91 408 VAL B O 1
ATOM 6378 N N . LEU B 1 409 ? -3.096 -29.375 -24.062 1 89.38 409 LEU B N 1
ATOM 6379 C CA . LEU B 1 409 ? -3.52 -30.484 -24.922 1 89.38 409 LEU B CA 1
ATOM 6380 C C . LEU B 1 409 ? -4.289 -29.953 -26.141 1 89.38 409 LEU B C 1
ATOM 6382 O O . LEU B 1 409 ? -5.445 -29.547 -26.016 1 89.38 409 LEU B O 1
ATOM 6386 N N . CYS B 1 410 ? -3.66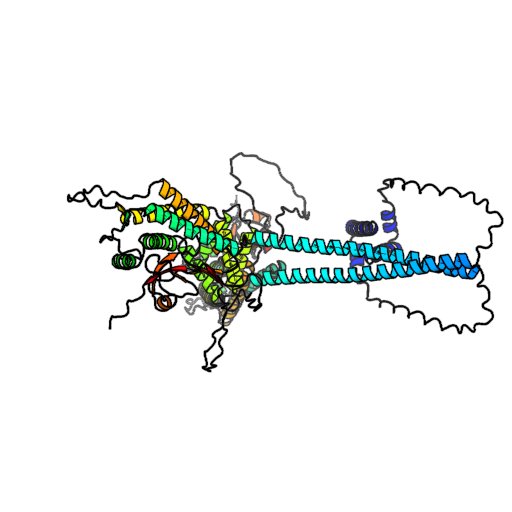2 -30.062 -27.234 1 87.69 410 CYS B N 1
ATOM 6387 C CA . CYS B 1 410 ? -4.23 -29.469 -28.438 1 87.69 410 CYS B CA 1
ATOM 6388 C C . CYS B 1 410 ? -5.09 -30.469 -29.203 1 87.69 410 CYS B C 1
ATOM 6390 O O . CYS B 1 410 ? -4.762 -31.656 -29.25 1 87.69 410 CYS B O 1
ATOM 6392 N N . VAL B 1 411 ? -6.199 -29.922 -29.672 1 83.69 411 VAL B N 1
ATOM 6393 C CA . VAL B 1 411 ? -7.078 -30.719 -30.531 1 83.69 411 VAL B CA 1
ATOM 6394 C C . VAL B 1 411 ? -7.082 -30.141 -31.938 1 83.69 411 VAL B C 1
ATOM 6396 O O . VAL B 1 411 ? -7.434 -28.984 -32.156 1 83.69 411 VAL B O 1
ATOM 6399 N N . VAL B 1 412 ? -6.539 -30.875 -32.906 1 81 412 VAL B N 1
ATOM 6400 C CA . VAL B 1 412 ? -6.492 -30.453 -34.281 1 81 412 VAL B CA 1
ATOM 6401 C C . VAL B 1 412 ? -7.629 -31.094 -35.062 1 81 412 VAL B C 1
ATOM 6403 O O . VAL B 1 412 ? -7.832 -32.312 -35 1 81 412 VAL B O 1
ATOM 6406 N N . PRO B 1 413 ? -8.562 -30.203 -35.625 1 72.62 413 PRO B N 1
ATOM 6407 C CA . PRO B 1 413 ? -9.656 -30.781 -36.406 1 72.62 413 PRO B CA 1
ATOM 6408 C C . PRO B 1 413 ? -9.156 -31.594 -37.625 1 72.62 413 PRO B C 1
ATOM 6410 O O . PRO B 1 413 ? -8.148 -31.234 -38.219 1 72.62 413 PRO B O 1
ATOM 6413 N N . GLU B 1 414 ? -9.508 -32.875 -37.75 1 62.97 414 GLU B N 1
ATOM 6414 C CA . GLU B 1 414 ? -9.203 -33.719 -38.906 1 62.97 414 GLU B CA 1
ATOM 6415 C C . GLU B 1 414 ? -9.766 -33.094 -40.188 1 62.97 414 GLU B C 1
ATOM 6417 O O . GLU B 1 414 ? -10.852 -32.5 -40.188 1 62.97 414 GLU B O 1
ATOM 6422 N N . GLU B 1 415 ? -8.914 -32.625 -41.125 1 54.25 415 GLU B N 1
ATOM 6423 C CA . GLU B 1 415 ? -9.391 -32.25 -42.469 1 54.25 415 GLU B CA 1
ATOM 6424 C C . GLU B 1 415 ? -10.453 -33.219 -42.969 1 54.25 415 GLU B C 1
ATOM 6426 O O . GLU B 1 415 ? -10.32 -34.438 -42.812 1 54.25 415 GLU B O 1
ATOM 6431 N N . PRO B 1 416 ? -11.68 -32.75 -43.312 1 48.66 416 PRO B N 1
ATOM 6432 C CA . PRO B 1 416 ? -12.57 -33.656 -44 1 48.66 416 PRO B CA 1
ATOM 6433 C C . PRO B 1 416 ? -11.875 -34.406 -45.125 1 48.66 416 PRO B C 1
ATOM 6435 O O . PRO B 1 416 ? -10.992 -33.844 -45.812 1 48.66 416 PRO B O 1
ATOM 6438 N N . ASP B 1 417 ? -11.711 -35.75 -45.062 1 41.72 417 ASP B N 1
ATOM 6439 C CA . ASP B 1 417 ? -11.398 -36.469 -46.281 1 41.72 417 ASP B CA 1
ATOM 6440 C C . ASP B 1 417 ? -12.133 -35.875 -47.469 1 41.72 417 ASP B C 1
ATOM 6442 O O . ASP B 1 417 ? -13.352 -35.688 -47.438 1 41.72 417 ASP B O 1
ATOM 6446 N N . GLU B 1 418 ? -11.391 -35.188 -48.344 1 36.47 418 GLU B N 1
ATOM 6447 C CA . GLU B 1 418 ? -12.016 -35.188 -49.656 1 36.47 418 GLU B CA 1
ATOM 6448 C C . GLU B 1 418 ? -12.406 -36.625 -50.094 1 36.47 418 GLU B C 1
ATOM 6450 O O . GLU B 1 418 ? -11.617 -37.562 -49.969 1 36.47 418 GLU B O 1
#

Solvent-accessible surface area (backbone atoms only — not comparable to full-atom values): 48310 Å² total; per-residue (Å²): 111,64,63,61,49,51,40,50,47,52,50,51,48,30,50,71,75,42,46,68,62,48,54,58,60,66,63,66,66,68,86,69,71,78,71,72,76,72,75,73,72,72,74,75,69,71,75,68,77,63,77,62,55,87,68,69,74,77,50,75,63,56,58,48,51,54,44,51,52,52,51,50,50,47,52,51,52,48,53,52,45,52,52,51,50,51,50,43,52,51,47,52,49,47,42,51,52,51,51,50,46,50,52,50,51,49,51,50,50,35,61,43,38,45,45,68,86,74,56,69,68,53,52,44,50,53,49,52,49,48,53,50,52,52,45,51,52,37,42,66,68,46,58,74,42,37,78,46,75,53,88,67,61,59,80,68,74,86,76,43,57,69,50,49,56,55,44,55,73,53,29,42,67,54,50,52,54,27,18,51,52,38,48,54,43,31,74,71,52,74,68,49,91,59,81,57,56,49,72,66,47,44,54,43,52,52,49,51,53,49,48,40,64,71,16,87,80,49,55,65,66,28,52,30,39,50,48,6,28,52,46,27,44,47,62,58,14,62,65,24,55,52,37,49,55,50,50,33,52,51,50,43,51,50,52,49,53,53,44,34,64,33,32,33,45,58,78,74,83,75,77,86,64,74,78,68,79,77,64,56,57,57,51,72,46,73,69,52,48,52,52,48,35,53,52,46,47,50,49,52,52,49,50,51,52,47,57,15,22,60,45,45,60,42,74,43,72,78,51,73,66,36,72,44,44,78,85,53,36,39,76,56,45,74,66,52,80,72,52,75,74,56,39,61,72,11,24,28,60,43,45,47,38,65,11,36,31,37,37,63,68,88,86,68,88,77,86,83,69,91,82,77,80,64,77,91,81,87,86,83,84,78,86,93,78,89,78,84,89,73,88,77,72,93,79,82,71,65,78,64,46,71,70,39,57,14,29,25,34,66,44,62,79,74,73,76,81,126,114,66,64,61,53,50,40,51,49,51,52,52,49,32,51,72,76,43,44,69,64,45,54,56,56,69,65,56,70,81,75,82,72,75,76,75,74,75,74,72,73,76,73,76,74,70,80,72,77,72,74,77,57,87,77,66,78,76,54,75,66,59,57,49,52,54,46,50,52,50,50,50,51,48,54,54,52,49,52,52,44,51,50,49,49,50,50,43,51,51,47,53,49,48,42,50,50,50,52,50,46,51,53,50,52,49,50,49,51,35,60,44,40,44,46,67,87,74,57,71,67,53,52,45,50,54,48,52,49,49,55,49,51,51,44,51,52,38,43,65,69,46,58,74,42,37,79,48,75,54,88,68,61,57,81,72,64,86,72,43,55,69,50,48,56,56,44,54,73,52,28,43,67,56,50,53,53,26,18,51,55,38,49,53,44,31,74,72,51,71,68,48,90,57,83,55,56,50,73,67,48,44,54,43,52,52,49,51,54,51,48,40,64,71,17,87,79,49,56,66,67,29,52,31,38,50,48,6,28,54,46,26,45,47,61,58,14,63,66,24,55,52,37,48,55,50,48,34,51,52,49,42,51,51,52,48,53,54,43,36,64,34,32,32,47,59,78,72,82,73,75,86,65,73,77,67,79,76,65,56,58,56,51,73,46,71,69,51,50,53,52,49,36,52,52,46,46,50,49,50,51,50,50,52,52,48,58,16,23,58,46,46,61,43,75,42,70,78,52,73,66,35,72,44,46,78,86,53,36,38,78,58,45,73,66,51,80,72,52,74,74,55,40,61,72,12,24,28,60,44,45,44,39,66,11,36,31,38,40,67,72,88,85,67,92,74,85,81,88,67,87,70,76,72,68,90,84,90,86,82,85,81,88,92,79,91,81,85,90,76,89,79,70,96,75,85,69,67,79,65,46,72,69,38,55,12,28,25,33,65,45,61,78,76,73,75,80,126

pLDDT: mean 71.52, std 24.48, range [17.09, 96.69]

Secondary structure (DSSP, 8-state):
-HHHHHHHHHHHHHHHH-HHHHHHHHT-------------------------SS-----HHHHHHHHHHHHHHHHHHHHHHHHHHHHHHHHHHHHHHHHHHHHHHHHHHHHHHT-----HHHHHHHHHHHHHHHHHHHHHHHTT-EE---TTS-S-SS--HHHHHHHHHHS-HHHHHHHHHHHHHIIIIITSSSTT--HHHHHHHHHHHHHHHH-TTS-HHHHHHHHHHHHHHHHTSHHHHHHHHHHHHHHHHHHHHHHHHHEE----SS--S---S--------HHHHHHHHHHHHHHHHHHHHHHTSSSEEEEE-PPTTPBP-TTTEEE--SSS---HHHHHT-EEEEEEE-EEEEES-SS----------------------------------PPPEEEEPEEEEEE-------/-HHHHHHHHHHHHHHHH-HHHHHHHHHS-------------------------S-----HHHHHHHHHHHHHHHHHHHHHHHHHHHHHHHHHHHHHHHHHHHHHHHHHHHHHHTPPP--HHHHHHHHHHHHHHHHHHHHHHHTT-EE---TTS-SSSS--HHHHHHHHHHS-HHHHHHHHHHHHHIIIIITSSSTT--HHHHHHHHHHHHHHHH-TTS-HHHHHHHHHHHHHHHHTSHHHHHHHHHHHHHHHHHHHHHHHHHEE----SS--S---S--------HHHHHHHHHHHHHHHHHHHHHHTSSSEEEEE-PPTTPBP-TTTEEE--SSS---HHHHHT-EEEEEEE-EEEEES-SS-SS---------S---------------------PPPEEEEPEEEEEE-------

Sequence (836 aa):
MVLREDFGRLSSFLQRNHPDIYAQFSSSSPYSEPAPPPPPPPPPLPPRNSSLGPTPTPSTTSLESLLKRKEHDLVALHALRTQQDSELNSLRKQVKGLQDFIIQSRNKTQALEGIVDLDDVYFEREFKQLAASVRDWCWKLSRGAGIFVGEEVERKPFLIKEEIERLMKTHSKIGVVTAFVVDKMWVGCLGRYALGLSNEEEVVLRALEGEMRKSDKIPMASINRWRASTLSLLSKSPSTTTTIATQTAILTSTITHTLSRLLVPPVSATSTTTPPATQPTTRPTPSDERSLARILEKAMILYSQLRAQRARFELIYPDKGDGYDCRTMEDASDIVMYDEEDLMGGRVGAVSFPGLVKWGEEQEGGRGAVVIVEGKEGSWGAGNAGQGDGSAGPGVGGRPRVLVKARVLCVVPEEPDEMVLREDFGRLSSFLQRNHPDIYAQFSSSSPYSEPAPPPPPPPPPLPPRNSSLGPTPTPSTTSLESLLKRKEHDLVALHALRTQQDSELNSLRKQVKGLQDFIIQSRNKTQALEGIVDLDDVYFEREFKQLAASVRDWCWKLSRGAGIFVGEEVERKPFLIKEEIERLMKTHSKIGVVTAFVVDKMWVGCLGRYALGLSNEEEVVLRALEGEMRKSDKIPMASINRWRASTLSLLSKSPSTTTTIATQTAILTSTITHTLSRLLVPPVSATSTTTPPATQPTTRPTPSDERSLARILEKAMILYSQLRAQRARFELIYPDKGDGYDCRTMEDASDIVMYDEEDLMGGRVGAVSFPGLVKWGEEQEGGRGAVVIVEGKEGSWGAGNAGQGDGSAGPGVGGRPRVLVKARVLCVVPEEPDE

Organism: NCBI:txid1051890